Protein 4YRY (pdb70)

Sequence (1477 aa):
MGGTALNEIVKKVKIAEDVFDFWIHSPSVSKEARPGQFVVIRLHEKGERIPLTVADTKPEEGLFRMVVKVVGKTTHELSLKKEGDTILDVVGPLGNPSEIENYGNVLLVGGGVGIATLYPIAKALKEAGNNITTVLGARTKDYLIMVDEFKEISDVLLVTDDGSAGMKGVVTDAMDKLFRERKFDICWAVGPTIMMKFCTLKAREFGVPIWVSLNPIMVDGTGMCGACRVTVSGQIKFACVDGPEFRGEEVDWDELLKRLAQYREQEKISYERFLKMKNRKTPMKEQSPESRRRNFEEVALGYTLEEALEEAQRCLQCPTHPCVSGCPVEIDIPGFIRKLRDGKLEESYRILKSYNNLPAVCGRVCPQEVQCESRCVVGKMKDSEPVAIGRLERFVADWAAENLEEDVKPLAGSKKEKVAVVGSGPAGLTAAADLAKMGYHVDIFEAFHKPGGVLVYGIPEFRLPKRIVEREVSYIRKLGVNFHLNTVVGKTVKVKELLSEYDAVFIGTGAGTPKFMGIPGTNLNGVYSANEFLTRVNLMKAYLFPEYDTPIRVGKKVAVIGAGNTAMDAARSALRLGAEKVYIVYRRTEREMPARREEYHHALEEGIEFLWLTLPIRYIGDANGNVEAMECVRMELKEADGSGRPRPVPIEGSNFVLEVDMVIEAIGQGPNRVLLSEFPGLELNERGYIKADEDTGATSVKGVFAGGDIVTGAATVIKAMGAGKKAAQFIHSYLTGEWNPWQKMGGTALNEIVKKVKIAEDVFDFWIHSPSVSKEARPGQFVVIRLHEKGERIPLTVADTKPEEGLFRMVVKVVGKTTHELSLKKEGDTILDVVGPLGNPSEIENYGNVLLVGGGVGIATLYPIAKALKEAGNNITTVLGARTKDYLIMVDEFKEISDVLLVTDDGSAGMKGVVTDRERKFDICWAVGPTIMMKFCTFGVPIWVSLNPIMVDGTGMCGACRVTVSGQIKFACVDGPEFRGEEVDWDELLKRLAQYREQEKISYERFLKMKNRKTPMKEQSPESRRRNFEEVALGYTLEEALEEAQRCLQCPTHPCVSGCPVEIDIPGFIRKLRDGKLEESYRILKSYNNLPAVCGRVCPQEVQCESRCVVGKMKDSEPVAIGRLERFVADWAAENLEEDVKPLAGSKKEKVAVVGSGPAGLTAAADLAKMGYHVDIFEAFHKPGGVLVYGIPEFRLPKRIVEREVSYIRKLGVNFHLNTVVGKTVKVKELLSEYDAVFIGTGAGTPKFMGIPGTNLNGVYSANEFLTRVNLMKAYLFPEYDTPIRVGKKVAVIGAGNTAMDAARSALRLGAEKVYIVYRRTEREMPARREEYHHALEEGIEFLWLTLPIRYIGDANGNVEAMECVRMELKEADGSGRPRPVPIEGSNFVLEVDMVIEAIGQGPNRVLLSEFPGLELNERGYIKADEDTGATSVKGVFAGGDIVTGAATVIKAMGAGKKAAQFIHSYLTGEWNPWQK

Organism: Thermotoga maritima (strain ATCC 43589 / DSM 3109 / JCM 10099 / NBRC 100826 / MSB8) (NCBI:txid243274)

Solvent-accessible surface area: 62307 Å² total; per-residue (Å²): 138,14,28,80,32,131,13,6,0,52,106,54,45,113,44,9,69,47,12,27,8,0,33,0,26,3,48,53,10,1,107,28,11,117,34,3,14,9,0,2,1,9,10,20,46,15,2,20,15,26,45,28,35,9,0,24,33,95,44,130,95,2,27,0,39,1,20,2,26,25,121,17,19,10,16,48,9,0,4,103,31,54,63,8,3,32,3,70,8,9,1,0,2,0,0,80,47,10,97,55,108,106,96,32,64,0,1,0,0,0,9,27,42,10,0,6,13,0,24,12,0,0,77,8,1,91,142,26,53,1,94,4,32,0,1,0,5,15,158,38,65,81,109,25,64,13,24,63,123,15,0,108,151,20,18,113,28,71,26,0,3,78,43,43,62,43,83,128,19,84,9,27,67,3,1,50,141,30,106,235,152,30,23,165,74,13,0,4,0,6,11,82,4,82,21,0,47,80,0,13,115,12,71,167,17,142,52,5,30,1,46,0,11,7,65,9,36,17,7,4,1,26,13,27,2,2,3,4,2,1,19,13,80,60,126,63,81,33,0,2,44,62,0,8,12,18,67,0,92,64,9,52,20,98,12,2,51,80,8,59,34,11,13,169,96,67,92,102,7,14,131,86,28,102,151,151,148,178,51,115,58,21,110,21,103,74,32,60,53,107,41,4,83,137,53,12,111,26,1,15,84,8,15,56,79,106,35,0,56,69,0,0,129,29,24,97,46,31,129,112,65,30,14,15,67,11,12,56,34,101,7,46,5,12,0,1,2,81,39,0,111,65,55,97,18,143,79,0,32,127,38,0,11,74,85,0,3,4,4,8,4,1,4,13,13,12,23,9,67,111,19,13,11,39,103,10,54,5,22,136,100,153,74,16,53,27,4,0,8,3,47,0,15,8,9,1,2,9,103,10,22,94,124,76,121,77,81,114,99,90,86,11,67,73,63,149,34,84,1,0,0,8,12,1,9,15,6,0,2,0,0,0,0,12,0,0,80,36,0,2,71,5,12,0,16,10,29,11,9,27,11,0,11,66,3,9,37,14,16,0,48,3,14,0,7,22,74,3,4,40,66,23,16,10,35,0,114,49,11,25,0,72,37,65,63,25,15,18,12,8,49,14,21,46,3,138,45,0,50,87,105,34,67,2,4,1,1,7,46,23,19,24,34,14,109,38,57,47,31,64,12,4,48,25,5,0,1,1,2,4,9,6,0,10,2,6,0,10,11,4,38,3,58,69,55,49,80,22,2,9,10,35,38,103,14,112,83,1,0,0,3,12,1,18,54,49,0,1,5,0,0,0,0,2,9,13,59,61,10,108,87,2,32,0,1,7,77,83,41,65,196,44,13,86,9,14,87,38,12,14,80,7,0,74,81,1,45,4,66,27,49,61,57,1,41,5,59,97,4,68,28,51,108,134,8,38,0,59,8,0,42,0,14,112,9,63,120,145,59,82,99,48,78,49,198,35,96,17,42,76,62,173,77,30,75,60,81,26,101,0,33,3,0,0,4,12,69,35,58,2,8,59,186,75,15,17,86,68,7,89,59,25,98,103,33,154,204,15,34,3,108,24,68,154,76,15,6,10,10,52,22,140,3,4,0,4,3,6,40,0,33,92,5,103,55,28,21,4,84,10,0,5,29,0,46,102,1,0,88,65,0,44,26,32,26,60,64,138,65,64,56,32,168,248,187,88,43,66,24,122,20,43,0,46,99,38,85,113,97,13,103,28,6,20,7,1,36,0,16,6,69,46,2,1,140,49,21,132,26,3,3,12,0,2,2,10,9,66,104,105,3,18,21,25,46,31,40,6,7,15,36,96,69,144,74,8,8,0,13,0,23,2,36,33,123,13,8,8,16,41,33,1,16,126,38,133,80,41,60,49,0,84,12,11,4,0,0,2,3,52,45,10,54,39,39,30,34,15,69,3,36,0,38,8,3,17,67,12,37,22,12,6,35,14,2,2,83,14,1,92,151,30,54,0,100,4,62,2,30,11,14,10,109,62,121,76,83,9,65,16,37,14,117,87,6,88,153,24,15,112,27,88,68,24,8,98,59,44,35,30,99,162,66,127,125,103,168,202,62,115,76,46,63,22,5,5,9,17,10,21,5,121,68,2,84,120,44,64,153,65,28,46,6,12,1,20,6,64,12,48,21,10,5,2,22,8,57,6,1,2,3,0,3,32,12,18,58,124,53,65,21,0,4,56,46,1,8,13,9,34,0,31,2,0,40,7,68,80,6,43,69,9,46,62,10,12,155,39,24,87,100,31,9,157,100,38,112,170,204,167,204,72,138,40,1,97,27,124,77,36,58,39,124,40,0,105,171,17,5,88,22,2,23,103,10,13,62,91,119,39,0,30,87,0,2,95,23,20,119,58,34,131,111,69,30,14,12,70,16,15,57,23,108,6,43,4,10,1,1,2,115,47,0,126,85,55,91,13,72,79,0,35,152,35,0,46,79,80,0,3,7,4,11,7,2,4,22,15,14,27,12,66,103,18,11,16,34,107,8,64,15,20,133,102,183,105,24,66,26,5,0,5,2,68,0,14,16,24,0,4,15,76,8,41,137,72,53,154,115,121,49,132,86,76,23,30,100,117,174,25,80,0,0,0,12,9,1,12,13,4,0,3,0,0,1,0,20,0,0,82,63,5,8,62,2,10,1,12,15,37,21,27,49,13,1,7,68,3,3,62,10,16,0,33,3,17,0,0,20,120,7,7,103,86,20,11,48,59,0,110,108,1,27,9,77,32,78,46,31,17,19,15,3,49,5,33,63,2,120,83,9,64,102,89,28,75,1,6,0,4,7,44,20,15,14,54,18,108,33,60,50,29,75,24,4,20,27,6,0,0,0,1,2,50,1,0,8,8,6,0,9,12,4,56,2,54,70,39,61,97,28,4,6,5,15,28,97,1,127,59,0,0,0,3,9,1,21,64,55,0,1,4,0,0,0,0,2,18,14,39,63,7,122,81,1,20,0,1,25,101,29,27,60,182,62,3,85,0,8,62,60,16,25,90,10,0,90,94,0,35,7,57,34,45,72,59,5,52,0,56,115,6,60,27,64,89,104,5,54,4,76,13,0,43,0,8,127,8,85,121,130,146,66,137,62,115,44,158,59,172,21,60,74,74,175,76,17,88,65,85,20,106,0,34,2,0,0,5,14,38,44,64,10,4,42,128,103,26,3,73,38,17,89,42,19,36,40,41,155,173,1,13,2,101,15,69,157,95,17,9,10,10,44,27,146,4,6,0,1,4,4,32,0,28,88,3,70,48,32,21,4,105,9,0,4,31,0,47,89,0,1,102,59,0,47,12,56,26,75,66,122,70,57,64,46,142,251

Nearest PDB structures (foldseek):
  4ylf-assembly1_B  TM=9.877E-01  e=1.114E-85  Thermotoga maritima MSB8
  5jca-assembly1_L  TM=9.513E-01  e=8.765E-64  Pyrococcus furiosus
  6s6s-assembly1_F  TM=9.327E-01  e=2.579E-44  Azospirillum brasilense
  8oh5-assembly1_C  TM=8.978E-01  e=7.846E-40  Sporomusa ovata DSM 2662
  7mfm-assembly1_I  TM=8.962E-01  e=1.545E-36  Bacillus subtilis

B-factor: mean 54.39, std 22.63, range [3.77, 216.32]

Structure (mmCIF, N/CA/C/O backbone):
data_4YRY
#
_entry.id   4YRY
#
_cell.length_a   81.400
_cell.length_b   81.400
_cell.length_c   307.430
_cell.angle_alpha   90.00
_cell.angle_beta   90.00
_cell.angle_gamma   90.00
#
_symmetry.space_group_name_H-M   'P 43'
#
loop_
_entity.id
_entity.type
_entity.pdbx_description
1 polymer 'Dihydroorotate dehydrogenase B (NAD(+)), electron transfer subunit homolog'
2 polymer 'Dihydropyrimidine dehydrogenase subunit A'
3 non-polymer 'FE2/S2 (INORGANIC) CLUSTER'
4 non-polymer 'FLAVIN-ADENINE DINUCLEOTIDE'
5 non-polymer NICOTINAMIDE-ADENINE-DINUCLEOTIDE
6 non-polymer 'IRON/SULFUR CLUSTER'
7 non-polymer 'PHOSPHATE ION'
8 water water
#
loop_
_atom_site.group_PDB
_atom_site.id
_atom_site.type_symbol
_atom_site.label_atom_id
_atom_site.label_alt_id
_atom_site.label_comp_id
_atom_site.label_asym_id
_atom_site.label_entity_id
_atom_site.label_seq_id
_atom_site.pdbx_PDB_ins_code
_atom_site.Cartn_x
_atom_site.Cartn_y
_atom_site.Cartn_z
_atom_site.occupancy
_atom_site.B_iso_or_equiv
_atom_site.auth_seq_id
_atom_site.auth_comp_id
_atom_site.auth_asym_id
_atom_site.auth_atom_id
_atom_site.pdbx_PDB_model_num
ATOM 1 N N . MET A 1 1 ? -40.368 43.786 45.708 1.00 56.49 1 MET A N 1
ATOM 2 C CA . MET A 1 1 ? -39.352 42.754 45.531 1.00 55.32 1 MET A CA 1
ATOM 3 C C . MET A 1 1 ? -38.307 42.833 46.640 1.00 50.50 1 MET A C 1
ATOM 4 O O . MET A 1 1 ? -38.610 42.560 47.801 1.00 52.10 1 MET A O 1
ATOM 9 N N . GLY A 1 2 ? -37.081 43.207 46.289 1.00 49.73 2 GLY A N 1
ATOM 10 C CA . GLY A 1 2 ? -36.034 43.345 47.284 1.00 47.52 2 GLY A CA 1
ATOM 11 C C . GLY A 1 2 ? -35.370 42.059 47.739 1.00 46.37 2 GLY A C 1
ATOM 12 O O . GLY A 1 2 ? -35.074 41.912 48.924 1.00 43.51 2 GLY A O 1
ATOM 13 N N . GLY A 1 3 ? -35.130 41.123 46.825 1.00 46.07 3 GLY A N 1
ATOM 14 C CA . GLY A 1 3 ? -34.556 39.854 47.233 1.00 47.32 3 GLY A CA 1
ATOM 15 C C . GLY A 1 3 ? -33.748 39.067 46.219 1.00 54.69 3 GLY A C 1
ATOM 16 O O . GLY A 1 3 ? -33.407 39.558 45.145 1.00 60.04 3 GLY A O 1
ATOM 17 N N . THR A 1 4 ? -33.465 37.820 46.585 1.00 58.12 4 THR A N 1
ATOM 18 C CA . THR A 1 4 ? -32.611 36.905 45.826 1.00 40.14 4 THR A CA 1
ATOM 19 C C . THR A 1 4 ? -33.182 36.449 44.485 1.00 40.10 4 THR A C 1
ATOM 20 O O . THR A 1 4 ? -34.346 36.057 44.392 1.00 49.73 4 THR A O 1
ATOM 24 N N . ALA A 1 5 ? -32.349 36.506 43.449 1.00 39.54 5 ALA A N 1
ATOM 25 C CA . ALA A 1 5 ? -32.770 36.161 42.096 1.00 39.67 5 ALA A CA 1
ATOM 26 C C . ALA A 1 5 ? -31.997 34.948 41.579 1.00 40.14 5 ALA A C 1
ATOM 27 O O . ALA A 1 5 ? -30.986 34.552 42.159 1.00 38.41 5 ALA A O 1
ATOM 29 N N . LEU A 1 6 ? -32.503 34.351 40.501 1.00 41.06 6 LEU A N 1
ATOM 30 C CA . LEU A 1 6 ? -31.874 33.196 39.857 1.00 38.30 6 LEU A CA 1
ATOM 31 C C . LEU A 1 6 ? -30.390 33.376 39.546 1.00 37.71 6 LEU A C 1
ATOM 32 O O . LEU A 1 6 ? -29.987 34.346 38.905 1.00 37.73 6 LEU A O 1
ATOM 37 N N . ASN A 1 7 ? -29.600 32.411 40.013 1.00 39.50 7 ASN A N 1
ATOM 38 C CA . ASN A 1 7 ? -28.150 32.356 39.824 1.00 36.80 7 ASN A CA 1
ATOM 39 C C . ASN A 1 7 ? -27.392 33.561 40.378 1.00 40.90 7 ASN A C 1
ATOM 40 O O . ASN A 1 7 ? -26.299 33.887 39.911 1.00 39.03 7 ASN A O 1
ATOM 45 N N . GLU A 1 8 ? -27.976 34.217 41.374 1.00 37.18 8 GLU A N 1
ATOM 46 C CA . GLU A 1 8 ? -27.334 35.349 42.027 1.00 37.23 8 GLU A CA 1
ATOM 47 C C . GLU A 1 8 ? -26.057 34.927 42.746 1.00 39.80 8 GLU A C 1
ATOM 48 O O . GLU A 1 8 ? -26.003 33.855 43.349 1.00 36.83 8 GLU A O 1
ATOM 54 N N . ILE A 1 9 ? -25.029 35.764 42.684 1.00 36.75 9 ILE A N 1
ATOM 55 C CA . ILE A 1 9 ? -23.841 35.514 43.478 1.00 44.89 9 ILE A CA 1
ATOM 56 C C . ILE A 1 9 ? -24.121 36.087 44.860 1.00 48.39 9 ILE A C 1
ATOM 57 O O . ILE A 1 9 ? -24.103 37.303 45.055 1.00 47.51 9 ILE A O 1
ATOM 62 N N . VAL A 1 10 ? -24.393 35.202 45.814 1.00 50.54 10 VAL A N 1
ATOM 63 C CA . VAL A 1 10 ? -24.827 35.617 47.142 1.00 52.64 10 VAL A CA 1
ATOM 64 C C . VAL A 1 10 ? -23.646 36.040 48.003 1.00 51.02 10 VAL A C 1
ATOM 65 O O . VAL A 1 10 ? -23.665 37.102 48.626 1.00 48.45 10 VAL A O 1
ATOM 69 N N . LYS A 1 11 ? -22.618 35.201 48.030 1.00 48.85 11 LYS A N 1
ATOM 70 C CA . LYS A 1 11 ? -21.425 35.475 48.816 1.00 47.08 11 LYS A CA 1
ATOM 71 C C . LYS A 1 11 ? -20.174 35.176 48.001 1.00 36.96 11 LYS A C 1
ATOM 72 O O . LYS A 1 11 ? -20.020 34.077 47.470 1.00 36.79 11 LYS A O 1
ATOM 78 N N . LYS A 1 12 ? -19.291 36.162 47.887 1.00 42.12 12 LYS A N 1
ATOM 79 C CA . LYS A 1 12 ? -18.001 35.952 47.242 1.00 40.39 12 LYS A CA 1
ATOM 80 C C . LYS A 1 12 ? -16.881 36.222 48.239 1.00 41.95 12 LYS A C 1
ATOM 81 O O . LYS A 1 12 ? -16.900 37.221 48.957 1.00 44.55 12 LYS A O 1
ATOM 87 N N . VAL A 1 13 ? -15.909 35.320 48.280 1.00 42.84 13 VAL A N 1
ATOM 88 C CA . VAL A 1 13 ? -14.821 35.411 49.243 1.00 37.34 13 VAL A CA 1
ATOM 89 C C . VAL A 1 13 ? -13.487 35.019 48.614 1.00 46.77 13 VAL A C 1
ATOM 90 O O . VAL A 1 13 ? -13.362 33.959 48.001 1.00 51.56 13 VAL A O 1
ATOM 94 N N . LYS A 1 14 ? -12.495 35.891 48.761 1.00 47.09 14 LYS A N 1
ATOM 95 C CA . LYS A 1 14 ? -11.192 35.695 48.143 1.00 46.17 14 LYS A CA 1
ATOM 96 C C . LYS A 1 14 ? -10.287 35.030 49.171 1.00 43.25 14 LYS A C 1
ATOM 97 O O . LYS A 1 14 ? -9.849 35.661 50.131 1.00 49.05 14 LYS A O 1
ATOM 103 N N . ILE A 1 15 ? -10.006 33.748 48.961 1.00 40.51 15 ILE A N 1
ATOM 104 C CA . ILE A 1 15 ? -9.313 32.953 49.967 1.00 44.25 15 ILE A CA 1
ATOM 105 C C . ILE A 1 15 ? -7.839 32.757 49.646 1.00 56.73 15 ILE A C 1
ATOM 106 O O . ILE A 1 15 ? -7.095 32.168 50.431 1.00 60.34 15 ILE A O 1
ATOM 111 N N . ALA A 1 16 ? -7.429 33.248 48.483 1.00 58.58 16 ALA A N 1
ATOM 112 C CA . ALA A 1 16 ? -6.041 33.182 48.050 1.00 60.79 16 ALA A CA 1
ATOM 113 C C . ALA A 1 16 ? -5.812 34.220 46.963 1.00 72.08 16 ALA A C 1
ATOM 114 O O . ALA A 1 16 ? -6.738 34.939 46.585 1.00 74.79 16 ALA A O 1
ATOM 116 N N . GLU A 1 17 ? -4.580 34.304 46.473 1.00 80.29 17 GLU A N 1
ATOM 117 C CA . GLU A 1 17 ? -4.208 35.306 45.482 1.00 83.35 17 GLU A CA 1
ATOM 118 C C . GLU A 1 17 ? -5.098 35.157 44.250 1.00 78.78 17 GLU A C 1
ATOM 119 O O . GLU A 1 17 ? -5.907 36.031 43.944 1.00 76.40 17 GLU A O 1
ATOM 125 N N . ASP A 1 18 ? -4.933 34.049 43.541 1.00 65.85 18 ASP A N 1
ATOM 126 C CA . ASP A 1 18 ? -5.717 33.775 42.345 1.00 54.86 18 ASP A CA 1
ATOM 127 C C . ASP A 1 18 ? -6.830 32.739 42.563 1.00 50.26 18 ASP A C 1
ATOM 128 O O . ASP A 1 18 ? -7.333 32.154 41.606 1.00 49.42 18 ASP A O 1
ATOM 133 N N . VAL A 1 19 ? -7.196 32.497 43.820 1.00 50.34 19 VAL A N 1
ATOM 134 C CA . VAL A 1 19 ? -8.282 31.567 44.141 1.00 47.89 19 VAL A CA 1
ATOM 135 C C . VAL A 1 19 ? -9.500 32.266 44.759 1.00 48.77 19 VAL A C 1
ATOM 136 O O . VAL A 1 19 ? -9.372 33.010 45.733 1.00 44.36 19 VAL A O 1
ATOM 140 N N . PHE A 1 20 ? -10.678 32.023 44.186 1.00 53.68 20 PHE A N 1
ATOM 141 C CA . PHE A 1 20 ? -11.923 32.616 44.678 1.00 52.32 20 PHE A CA 1
ATOM 142 C C . PHE A 1 20 ? -13.011 31.581 44.994 1.00 50.43 20 PHE A C 1
ATOM 143 O O . PHE A 1 20 ? -13.186 30.604 44.264 1.00 53.59 20 PHE A O 1
ATOM 151 N N . ASP A 1 21 ? -13.731 31.808 46.091 1.00 47.50 21 ASP A N 1
ATOM 152 C CA . ASP A 1 21 ? -14.791 30.911 46.553 1.00 44.22 21 ASP A CA 1
ATOM 153 C C . ASP A 1 21 ? -16.170 31.566 46.431 1.00 48.16 21 ASP A C 1
ATOM 154 O O . ASP A 1 21 ? -16.389 32.662 46.945 1.00 49.56 21 ASP A O 1
ATOM 159 N N . PHE A 1 22 ? -17.091 30.888 45.747 1.00 46.12 22 PHE A N 1
ATOM 160 C CA . PHE A 1 22 ? -18.426 31.430 45.490 1.00 45.63 22 PHE A CA 1
ATOM 161 C C . PHE A 1 22 ? -19.558 30.646 46.163 1.00 44.54 22 PHE A C 1
ATOM 162 O O . PHE A 1 22 ? -19.535 29.417 46.214 1.00 44.30 22 PHE A O 1
ATOM 170 N N . TRP A 1 23 ? -20.549 31.376 46.667 1.00 36.64 23 TRP A N 1
ATOM 171 C CA . TRP A 1 23 ? -21.825 30.805 47.096 1.00 36.88 23 TRP A CA 1
ATOM 172 C C . TRP A 1 23 ? -22.940 31.376 46.224 1.00 54.11 23 TRP A C 1
ATOM 173 O O . TRP A 1 23 ? -23.205 32.577 46.252 1.00 36.80 23 TRP A O 1
ATOM 184 N N . ILE A 1 24 ? -23.583 30.514 45.443 1.00 53.31 24 ILE A N 1
ATOM 185 C CA . ILE A 1 24 ? -24.498 30.961 44.397 1.00 54.59 24 ILE A CA 1
ATOM 186 C C . ILE A 1 24 ? -25.929 30.475 44.623 1.00 47.93 24 ILE A C 1
ATOM 187 O O . ILE A 1 24 ? -26.153 29.324 44.994 1.00 52.31 24 ILE A O 1
ATOM 192 N N . HIS A 1 25 ? -26.894 31.363 44.397 1.00 44.28 25 HIS A N 1
ATOM 193 C CA . HIS A 1 25 ? -28.298 31.059 44.644 1.00 46.60 25 HIS A CA 1
ATOM 194 C C . HIS A 1 25 ? -28.937 30.297 43.488 1.00 55.34 25 HIS A C 1
ATOM 195 O O . HIS A 1 25 ? -29.278 30.876 42.457 1.00 57.52 25 HIS A O 1
ATOM 202 N N . SER A 1 26 ? -29.107 28.992 43.677 1.00 58.76 26 SER A N 1
ATOM 203 C CA . SER A 1 26 ? -29.777 28.149 42.696 1.00 60.57 26 SER A CA 1
ATOM 204 C C . SER A 1 26 ? -30.494 26.999 43.396 1.00 64.70 26 SER A C 1
ATOM 205 O O . SER A 1 26 ? -29.907 25.936 43.601 1.00 69.51 26 SER A O 1
ATOM 208 N N . PRO A 1 27 ? -31.767 27.216 43.772 1.00 52.96 27 PRO A N 1
ATOM 209 C CA . PRO A 1 27 ? -32.574 26.263 44.546 1.00 52.34 27 PRO A CA 1
ATOM 210 C C . PRO A 1 27 ? -32.624 24.863 43.939 1.00 59.48 27 PRO A C 1
ATOM 211 O O . PRO A 1 27 ? -32.372 23.882 44.638 1.00 61.90 27 PRO A O 1
ATOM 215 N N . SER A 1 28 ? -32.943 24.782 42.651 1.00 60.61 28 SER A N 1
ATOM 216 C CA . SER A 1 28 ? -33.020 23.503 41.950 1.00 61.47 28 SER A CA 1
ATOM 217 C C . SER A 1 28 ? -31.695 22.748 41.985 1.00 60.81 28 SER A C 1
ATOM 218 O O . SER A 1 28 ? -31.631 21.617 42.463 1.00 57.04 28 SER A O 1
ATOM 221 N N . VAL A 1 29 ? -30.643 23.388 41.483 1.00 58.49 29 VAL A N 1
ATOM 222 C CA . VAL A 1 29 ? -29.318 22.779 41.411 1.00 45.77 29 VAL A CA 1
ATOM 223 C C . VAL A 1 29 ? -28.809 22.364 42.790 1.00 46.66 29 VAL A C 1
ATOM 224 O O . VAL A 1 29 ? -28.159 21.331 42.932 1.00 52.17 29 VAL A O 1
ATOM 228 N N . SER A 1 30 ? -29.127 23.157 43.808 1.00 44.72 30 SER A N 1
ATOM 229 C CA . SER A 1 30 ? -28.662 22.885 45.165 1.00 43.37 30 SER A CA 1
ATOM 230 C C . SER A 1 30 ? -29.416 21.707 45.770 1.00 50.11 30 SER A C 1
ATOM 231 O O . SER A 1 30 ? -28.861 20.936 46.553 1.00 55.73 30 SER A O 1
ATOM 234 N N . LYS A 1 31 ? -30.683 21.574 45.395 1.00 51.15 31 LYS A N 1
ATOM 235 C CA . LYS A 1 31 ? -31.541 20.520 45.924 1.00 47.71 31 LYS A CA 1
ATOM 236 C C . LYS A 1 31 ? -31.236 19.180 45.267 1.00 41.61 31 LYS A C 1
ATOM 237 O O . LYS A 1 31 ? -31.279 18.137 45.920 1.00 41.60 31 LYS A O 1
ATOM 243 N N . GLU A 1 32 ? -30.928 19.209 43.975 1.00 45.83 32 GLU A N 1
ATOM 244 C CA . GLU A 1 32 ? -30.782 17.984 43.199 1.00 49.15 32 GLU A CA 1
ATOM 245 C C . GLU A 1 32 ? -29.331 17.521 43.151 1.00 49.37 32 GLU A C 1
ATOM 246 O O . GLU A 1 32 ? -29.008 16.562 42.450 1.00 55.28 32 GLU A O 1
ATOM 252 N N . ALA A 1 33 ? -28.460 18.183 43.909 1.00 47.66 33 ALA A N 1
ATOM 253 C CA . ALA A 1 33 ? -27.029 17.900 43.817 1.00 47.29 33 ALA A CA 1
ATOM 254 C C . ALA A 1 33 ? -26.588 16.745 44.712 1.00 53.80 33 ALA A C 1
ATOM 255 O O . ALA A 1 33 ? -26.890 16.706 45.906 1.00 58.06 33 ALA A O 1
ATOM 257 N N . ARG A 1 34 ? -25.857 15.814 44.106 1.00 53.39 34 ARG A N 1
ATOM 258 C CA . ARG A 1 34 ? -25.257 14.687 44.807 1.00 47.29 34 ARG A CA 1
ATOM 259 C C . ARG A 1 34 ? -23.745 14.870 44.843 1.00 47.80 34 ARG A C 1
ATOM 260 O O . ARG A 1 34 ? -23.182 15.496 43.945 1.00 51.17 34 ARG A O 1
ATOM 268 N N . PRO A 1 35 ? -23.081 14.338 45.882 1.00 47.13 35 PRO A N 1
ATOM 269 C CA . PRO A 1 35 ? -21.621 14.453 45.979 1.00 39.29 35 PRO A CA 1
ATOM 270 C C . PRO A 1 35 ? -20.914 13.882 44.753 1.00 43.95 35 PRO A C 1
ATOM 271 O O . PRO A 1 35 ? -21.281 12.808 44.285 1.00 49.61 35 PRO A O 1
ATOM 275 N N . GLY A 1 36 ? -19.924 14.601 44.235 1.00 44.81 36 GLY A N 1
ATOM 276 C CA . GLY A 1 36 ? -19.191 14.143 43.070 1.00 38.18 36 GLY A CA 1
ATOM 277 C C . GLY A 1 36 ? -19.623 14.813 41.780 1.00 41.46 36 GLY A C 1
ATOM 278 O O . GLY A 1 36 ? -18.931 14.730 40.767 1.00 37.44 36 GLY A O 1
ATOM 279 N N . GLN A 1 37 ? -20.777 15.473 41.815 1.00 46.40 37 GLN A N 1
ATOM 280 C CA . GLN A 1 37 ? -21.332 16.118 40.629 1.00 36.56 37 GLN A CA 1
ATOM 281 C C . GLN A 1 37 ? -20.808 17.540 40.438 1.00 46.43 37 GLN A C 1
ATOM 282 O O . GLN A 1 37 ? -20.153 18.095 41.321 1.00 46.67 37 GLN A O 1
ATOM 288 N N . PHE A 1 38 ? -21.101 18.123 39.279 1.00 44.44 38 PHE A N 1
ATOM 289 C CA . PHE A 1 38 ? -20.615 19.459 38.941 1.00 35.55 38 PHE A CA 1
ATOM 290 C C . PHE A 1 38 ? -21.655 20.255 38.157 1.00 42.02 38 PHE A C 1
ATOM 291 O O . PHE A 1 38 ? -22.725 19.744 37.825 1.00 45.63 38 PHE A O 1
ATOM 299 N N . VAL A 1 39 ? -21.327 21.508 37.854 1.00 35.11 39 VAL A N 1
ATOM 300 C CA . VAL A 1 39 ? -22.171 22.339 37.005 1.00 34.95 39 VAL A CA 1
ATOM 301 C C . VAL A 1 39 ? -21.373 22.930 35.849 1.00 34.80 39 VAL A C 1
ATOM 302 O O . VAL A 1 39 ? -20.152 23.054 35.922 1.00 44.08 39 VAL A O 1
ATOM 306 N N . VAL A 1 40 ? -22.075 23.281 34.777 1.00 34.73 40 VAL A N 1
ATOM 307 C CA . VAL A 1 40 ? -21.475 24.011 33.670 1.00 34.70 40 VAL A CA 1
ATOM 308 C C . VAL A 1 40 ? -22.089 25.407 33.612 1.00 36.25 40 VAL A C 1
ATOM 309 O O . VAL A 1 40 ? -23.312 25.558 33.619 1.00 34.88 40 VAL A O 1
ATOM 313 N N . ILE A 1 41 ? -21.238 26.426 33.566 1.00 38.49 41 ILE A N 1
ATOM 314 C CA . ILE A 1 41 ? -21.713 27.804 33.614 1.00 35.01 41 ILE A CA 1
ATOM 315 C C . ILE A 1 41 ? -21.345 28.623 32.381 1.00 35.20 41 ILE A C 1
ATOM 316 O O . ILE A 1 41 ? -20.430 28.276 31.637 1.00 35.22 41 ILE A O 1
ATOM 321 N N . ARG A 1 42 ? -22.089 29.705 32.171 1.00 38.56 42 ARG A N 1
ATOM 322 C CA . ARG A 1 42 ? -21.752 30.713 31.171 1.00 41.08 42 ARG A CA 1
ATOM 323 C C . ARG A 1 42 ? -22.042 32.091 31.765 1.00 40.25 42 ARG A C 1
ATOM 324 O O . ARG A 1 42 ? -23.123 32.325 32.306 1.00 39.05 42 ARG A O 1
ATOM 332 N N . LEU A 1 43 ? -21.071 32.994 31.670 1.00 42.99 43 LEU A N 1
ATOM 333 C CA . LEU A 1 43 ? -21.151 34.292 32.339 1.00 45.50 43 LEU A CA 1
ATOM 334 C C . LEU A 1 43 ? -21.967 35.322 31.566 1.00 47.76 43 LEU A C 1
ATOM 335 O O . LEU A 1 43 ? -22.860 35.958 32.124 1.00 42.41 43 LEU A O 1
ATOM 340 N N . HIS A 1 44 ? -21.647 35.494 30.287 1.00 51.06 44 HIS A N 1
ATOM 341 C CA . HIS A 1 44 ? -22.308 36.495 29.456 1.00 49.00 44 HIS A CA 1
ATOM 342 C C . HIS A 1 44 ? -22.773 35.886 28.136 1.00 47.08 44 HIS A C 1
ATOM 343 O O . HIS A 1 44 ? -22.557 34.701 27.884 1.00 45.17 44 HIS A O 1
ATOM 350 N N . GLU A 1 45 ? -23.414 36.695 27.298 1.00 47.01 45 GLU A N 1
ATOM 351 C CA . GLU A 1 45 ? -24.030 36.190 26.073 1.00 51.12 45 GLU A CA 1
ATOM 352 C C . GLU A 1 45 ? -22.994 35.723 25.055 1.00 51.37 45 GLU A C 1
ATOM 353 O O . GLU A 1 45 ? -23.241 34.789 24.292 1.00 50.82 45 GLU A O 1
ATOM 359 N N . LYS A 1 46 ? -21.840 36.380 25.042 1.00 53.54 46 LYS A N 1
ATOM 360 C CA . LYS A 1 46 ? -20.721 35.958 24.207 1.00 39.47 46 LYS A CA 1
ATOM 361 C C . LYS A 1 46 ? -19.916 34.879 24.909 1.00 48.69 46 LYS A C 1
ATOM 362 O O . LYS A 1 46 ? -18.974 34.323 24.343 1.00 38.77 46 LYS A O 1
ATOM 368 N N . GLY A 1 47 ? -20.294 34.591 26.150 1.00 48.43 47 GLY A N 1
ATOM 369 C CA . GLY A 1 47 ? -19.504 33.734 27.009 1.00 49.09 47 GLY A CA 1
ATOM 370 C C . GLY A 1 47 ? -19.418 32.290 26.564 1.00 56.71 47 GLY A C 1
ATOM 371 O O . GLY A 1 47 ? -20.096 31.858 25.630 1.00 59.94 47 GLY A O 1
ATOM 372 N N . GLU A 1 48 ? -18.562 31.547 27.254 1.00 66.21 48 GLU A N 1
ATOM 373 C CA . GLU A 1 48 ? -18.329 30.141 26.970 1.00 67.92 48 GLU A CA 1
ATOM 374 C C . GLU A 1 48 ? -18.768 29.255 28.121 1.00 67.34 48 GLU A C 1
ATOM 375 O O . GLU A 1 48 ? -18.895 29.710 29.258 1.00 70.81 48 GLU A O 1
ATOM 381 N N . ARG A 1 49 ? -18.997 27.985 27.816 1.00 57.46 49 ARG A N 1
ATOM 382 C CA . ARG A 1 49 ? -19.391 27.020 28.827 1.00 53.89 49 ARG A CA 1
ATOM 383 C C . ARG A 1 49 ? -18.162 26.420 29.502 1.00 46.66 49 ARG A C 1
ATOM 384 O O . ARG A 1 49 ? -17.295 25.858 28.834 1.00 46.81 49 ARG A O 1
ATOM 392 N N . ILE A 1 50 ? -18.084 26.538 30.824 1.00 43.37 50 ILE A N 1
ATOM 393 C CA . ILE A 1 50 ? -16.986 25.929 31.570 1.00 43.59 50 ILE A CA 1
ATOM 394 C C . ILE A 1 50 ? -17.517 25.136 32.763 1.00 43.38 50 ILE A C 1
ATOM 395 O O . ILE A 1 50 ? -18.470 25.555 33.424 1.00 45.59 50 ILE A O 1
ATOM 400 N N . PRO A 1 51 ? -16.907 23.973 33.032 1.00 38.83 51 PRO A N 1
ATOM 401 C CA . PRO A 1 51 ? -17.347 23.131 34.146 1.00 39.68 51 PRO A CA 1
ATOM 402 C C . PRO A 1 51 ? -16.687 23.505 35.470 1.00 39.17 51 PRO A C 1
ATOM 403 O O . PRO A 1 51 ? -15.486 23.769 35.504 1.00 37.71 51 PRO A O 1
ATOM 407 N N . LEU A 1 52 ? -17.474 23.522 36.541 1.00 35.09 52 LEU A N 1
ATOM 408 C CA . LEU A 1 52 ? -16.970 23.792 37.884 1.00 35.29 52 LEU A CA 1
ATOM 409 C C . LEU A 1 52 ? -17.742 22.943 38.885 1.00 35.41 52 LEU A C 1
ATOM 410 O O . LEU A 1 52 ? -18.943 22.734 38.730 1.00 39.59 52 LEU A O 1
ATOM 415 N N . THR A 1 53 ? -17.052 22.454 39.909 1.00 40.05 53 THR A N 1
ATOM 416 C CA . THR A 1 53 ? -17.654 21.504 40.839 1.00 42.42 53 THR A CA 1
ATOM 417 C C . THR A 1 53 ? -18.544 22.168 41.887 1.00 44.21 53 THR A C 1
ATOM 418 O O . THR A 1 53 ? -18.297 23.298 42.307 1.00 49.58 53 THR A O 1
ATOM 422 N N . VAL A 1 54 ? -19.592 21.455 42.290 1.00 48.31 54 VAL A N 1
ATOM 423 C CA . VAL A 1 54 ? -20.381 21.824 43.455 1.00 44.59 54 VAL A CA 1
ATOM 424 C C . VAL A 1 54 ? -19.619 21.410 44.709 1.00 41.41 54 VAL A C 1
ATOM 425 O O . VAL A 1 54 ? -19.325 20.231 44.895 1.00 42.84 54 VAL A O 1
ATOM 429 N N . ALA A 1 55 ? -19.291 22.376 45.561 1.00 41.56 55 ALA A N 1
ATOM 430 C CA . ALA A 1 55 ? -18.464 22.098 46.731 1.00 51.79 55 ALA A CA 1
ATOM 431 C C . ALA A 1 55 ? -19.312 21.813 47.967 1.00 74.87 55 ALA A C 1
ATOM 432 O O . ALA A 1 55 ? -18.828 21.221 48.932 1.00 72.07 55 ALA A O 1
ATOM 434 N N . ASP A 1 56 ? -20.580 22.214 47.914 1.00 96.44 56 ASP A N 1
ATOM 435 C CA . ASP A 1 56 ? -21.522 22.047 49.020 1.00 101.47 56 ASP A CA 1
ATOM 436 C C . ASP A 1 56 ? -22.879 22.602 48.609 1.00 97.24 56 ASP A C 1
ATOM 437 O O . ASP A 1 56 ? -22.965 23.393 47.672 1.00 100.05 56 ASP A O 1
ATOM 442 N N . THR A 1 57 ? -23.935 22.192 49.307 1.00 83.27 57 THR A N 1
ATOM 443 C CA . THR A 1 57 ? -25.279 22.695 49.028 1.00 67.74 57 THR A CA 1
ATOM 444 C C . THR A 1 57 ? -26.096 22.928 50.296 1.00 66.03 57 THR A C 1
ATOM 445 O O . THR A 1 57 ? -25.979 22.184 51.269 1.00 68.69 57 THR A O 1
ATOM 449 N N . LYS A 1 58 ? -26.918 23.973 50.275 1.00 62.62 58 LYS A N 1
ATOM 450 C CA . LYS A 1 58 ? -27.917 24.197 51.313 1.00 63.55 58 LYS A CA 1
ATOM 451 C C . LYS A 1 58 ? -29.289 24.334 50.668 1.00 65.66 58 LYS A C 1
ATOM 452 O O . LYS A 1 58 ? -29.746 25.446 50.402 1.00 65.40 58 LYS A O 1
ATOM 458 N N . PRO A 1 59 ? -29.946 23.192 50.416 1.00 69.38 59 PRO A N 1
ATOM 459 C CA . PRO A 1 59 ? -31.220 23.102 49.692 1.00 71.59 59 PRO A CA 1
ATOM 460 C C . PRO A 1 59 ? -32.328 23.931 50.333 1.00 76.24 59 PRO A C 1
ATOM 461 O O . PRO A 1 59 ? -33.163 24.489 49.620 1.00 80.93 59 PRO A O 1
ATOM 465 N N . GLU A 1 60 ? -32.330 24.006 51.660 1.00 72.24 60 GLU A N 1
ATOM 466 C CA . GLU A 1 60 ? -33.363 24.734 52.386 1.00 69.11 60 GLU A CA 1
ATOM 467 C C . GLU A 1 60 ? -33.306 26.220 52.050 1.00 63.14 60 GLU A C 1
ATOM 468 O O . GLU A 1 60 ? -34.330 26.901 52.024 1.00 61.30 60 GLU A O 1
ATOM 474 N N . GLU A 1 61 ? -32.098 26.715 51.797 1.00 62.68 61 GLU A N 1
ATOM 475 C CA . GLU A 1 61 ? -31.911 28.098 51.377 1.00 58.25 61 GLU A CA 1
ATOM 476 C C . GLU A 1 61 ? -31.557 28.181 49.892 1.00 53.53 61 GLU A C 1
ATOM 477 O O . GLU A 1 61 ? -31.449 29.270 49.330 1.00 52.44 61 GLU A O 1
ATOM 483 N N . GLY A 1 62 ? -31.388 27.021 49.265 1.00 53.06 62 GLY A N 1
ATOM 484 C CA . GLY A 1 62 ? -31.162 26.939 47.834 1.00 49.20 62 GLY A CA 1
ATOM 485 C C . GLY A 1 62 ? -29.845 27.518 47.350 1.00 45.31 62 GLY A C 1
ATOM 486 O O . GLY A 1 62 ? -29.793 28.166 46.305 1.00 38.41 62 GLY A O 1
ATOM 487 N N . LEU A 1 63 ? -28.773 27.267 48.092 1.00 43.08 63 LEU A N 1
ATOM 488 C CA . LEU A 1 63 ? -27.460 27.782 47.719 1.00 42.06 63 LEU A CA 1
ATOM 489 C C . LEU A 1 63 ? -26.488 26.646 47.435 1.00 42.25 63 LEU A C 1
ATOM 490 O O . LEU A 1 63 ? -26.616 25.561 48.001 1.00 49.25 63 LEU A O 1
ATOM 495 N N . PHE A 1 64 ? -25.507 26.895 46.572 1.00 38.12 64 PHE A N 1
ATOM 496 C CA . PHE A 1 64 ? -24.431 25.930 46.371 1.00 45.00 64 PHE A CA 1
ATOM 497 C C . PHE A 1 64 ? -23.053 26.584 46.302 1.00 49.11 64 PHE A C 1
ATOM 498 O O . PHE A 1 64 ? -22.889 27.673 45.752 1.00 49.56 64 PHE A O 1
ATOM 506 N N . ARG A 1 65 ? -22.068 25.899 46.876 1.00 49.30 65 ARG A N 1
ATOM 507 C CA . ARG A 1 65 ? -20.711 26.419 46.982 1.00 46.27 65 ARG A CA 1
ATOM 508 C C . ARG A 1 65 ? -19.845 25.975 45.809 1.00 43.96 65 ARG A C 1
ATOM 509 O O . ARG A 1 65 ? -19.973 24.854 45.317 1.00 36.72 65 ARG A O 1
ATOM 517 N N . MET A 1 66 ? -18.963 26.863 45.366 1.00 42.20 66 MET A N 1
ATOM 518 C CA . MET A 1 66 ? -17.995 26.534 44.329 1.00 44.86 66 MET A CA 1
ATOM 519 C C . MET A 1 66 ? -16.710 27.327 44.545 1.00 49.70 66 MET A C 1
ATOM 520 O O . MET A 1 66 ? -16.749 28.529 44.812 1.00 53.11 66 MET A O 1
ATOM 525 N N . VAL A 1 67 ? -15.572 26.652 44.442 1.00 47.26 67 VAL A N 1
ATOM 526 C CA . VAL A 1 67 ? -14.288 27.319 44.612 1.00 41.90 67 VAL A CA 1
ATOM 527 C C . VAL A 1 67 ? -13.524 27.265 43.300 1.00 42.42 67 VAL A C 1
ATOM 528 O O . VAL A 1 67 ? -13.372 26.204 42.695 1.00 43.35 67 VAL A O 1
ATOM 532 N N . VAL A 1 68 ? -13.043 28.423 42.869 1.00 41.07 68 VAL A N 1
ATOM 533 C CA . VAL A 1 68 ? -12.469 28.566 41.543 1.00 42.04 68 VAL A CA 1
ATOM 534 C C . VAL A 1 68 ? -11.030 29.068 41.591 1.00 36.72 68 VAL A C 1
ATOM 535 O O . VAL A 1 68 ? -10.703 29.974 42.356 1.00 37.19 68 VAL A O 1
ATOM 539 N N . LYS A 1 69 ? -10.174 28.458 40.776 1.00 38.11 69 LYS A N 1
ATOM 540 C CA . LYS A 1 69 ? -8.828 28.965 40.545 1.00 44.92 69 LYS A CA 1
ATOM 541 C C . LYS A 1 69 ? -8.799 29.780 39.256 1.00 52.79 69 LYS A C 1
ATOM 542 O O . LYS A 1 69 ? -9.381 29.379 38.248 1.00 60.09 69 LYS A O 1
ATOM 548 N N . VAL A 1 70 ? -8.116 30.920 39.289 1.00 52.81 70 VAL A N 1
ATOM 549 C CA . VAL A 1 70 ? -8.013 31.779 38.116 1.00 56.17 70 VAL A CA 1
ATOM 550 C C . VAL A 1 70 ? -6.819 31.397 37.246 1.00 59.92 70 VAL A C 1
ATOM 551 O O . VAL A 1 70 ? -5.677 31.748 37.548 1.00 60.59 70 VAL A O 1
ATOM 555 N N . VAL A 1 71 ? -7.093 30.671 36.167 1.00 61.79 71 VAL A N 1
ATOM 556 C CA . VAL A 1 71 ? -6.050 30.214 35.257 1.00 57.92 71 VAL A CA 1
ATOM 557 C C . VAL A 1 71 ? -6.193 30.886 33.899 1.00 54.92 71 VAL A C 1
ATOM 558 O O . VAL A 1 71 ? -5.338 30.733 33.027 1.00 55.88 71 VAL A O 1
ATOM 562 N N . GLY A 1 72 ? -7.280 31.630 33.724 1.00 50.65 72 GLY A N 1
ATOM 563 C CA . GLY A 1 72 ? -7.580 32.242 32.444 1.00 53.02 72 GLY A CA 1
ATOM 564 C C . GLY A 1 72 ? -8.801 33.142 32.468 1.00 53.62 72 GLY A C 1
ATOM 565 O O . GLY A 1 72 ? -9.266 33.544 33.535 1.00 55.13 72 GLY A O 1
ATOM 566 N N . LYS A 1 73 ? -9.317 33.452 31.282 1.00 46.39 73 LYS A N 1
ATOM 567 C CA . LYS A 1 73 ? -10.350 34.472 31.109 1.00 37.82 73 LYS A CA 1
ATOM 568 C C . LYS A 1 73 ? -11.621 34.286 31.936 1.00 47.96 73 LYS A C 1
ATOM 569 O O . LYS A 1 73 ? -11.969 35.141 32.750 1.00 47.65 73 LYS A O 1
ATOM 575 N N . THR A 1 74 ? -12.304 33.164 31.731 1.00 48.84 74 THR A N 1
ATOM 576 C CA . THR A 1 74 ? -13.624 32.954 32.322 1.00 46.81 74 THR A CA 1
ATOM 577 C C . THR A 1 74 ? -13.599 32.884 33.845 1.00 46.89 74 THR A C 1
ATOM 578 O O . THR A 1 74 ? -14.478 33.437 34.508 1.00 47.65 74 THR A O 1
ATOM 582 N N . THR A 1 75 ? -12.599 32.208 34.398 1.00 44.90 75 THR A N 1
ATOM 583 C CA . THR A 1 75 ? -12.460 32.133 35.846 1.00 43.91 75 THR A CA 1
ATOM 584 C C . THR A 1 75 ? -12.144 33.509 36.423 1.00 46.16 75 THR A C 1
ATOM 585 O O . THR A 1 75 ? -12.648 33.877 37.482 1.00 48.03 75 THR A O 1
ATOM 589 N N . HIS A 1 76 ? -11.312 34.262 35.707 1.00 49.28 76 HIS A N 1
ATOM 590 C CA . HIS A 1 76 ? -10.997 35.648 36.048 1.00 51.71 76 HIS A CA 1
ATOM 591 C C . HIS A 1 76 ? -12.249 36.521 36.115 1.00 46.57 76 HIS A C 1
ATOM 592 O O . HIS A 1 76 ? -12.509 37.178 37.124 1.00 43.25 76 HIS A O 1
ATOM 599 N N . GLU A 1 77 ? -13.014 36.524 35.028 1.00 42.65 77 GLU A N 1
ATOM 600 C CA . GLU A 1 77 ? -14.230 37.322 34.936 1.00 42.00 77 GLU A CA 1
ATOM 601 C C . GLU A 1 77 ? -15.223 36.962 36.033 1.00 39.32 77 GLU A C 1
ATOM 602 O O . GLU A 1 77 ? -15.896 37.835 36.581 1.00 40.59 77 GLU A O 1
ATOM 608 N N . LEU A 1 78 ? -15.312 35.676 36.353 1.00 38.67 78 LEU A N 1
ATOM 609 C CA . LEU A 1 78 ? -16.201 35.226 37.415 1.00 40.66 78 LEU A CA 1
ATOM 610 C C . LEU A 1 78 ? -15.732 35.781 38.760 1.00 43.40 78 LEU A C 1
ATOM 611 O O . LEU A 1 78 ? -16.544 36.162 39.604 1.00 45.42 78 LEU A O 1
ATOM 616 N N . SER A 1 79 ? -14.416 35.827 38.953 1.00 42.74 79 SER A N 1
ATOM 617 C CA . SER A 1 79 ? -13.842 36.379 40.176 1.00 48.47 79 SER A CA 1
ATOM 618 C C . SER A 1 79 ? -14.081 37.884 40.283 1.00 53.77 79 SER A C 1
ATOM 619 O O . SER A 1 79 ? -14.213 38.422 41.383 1.00 49.75 79 SER A O 1
ATOM 622 N N . LEU A 1 80 ? -14.137 38.561 39.139 1.00 56.86 80 LEU A N 1
ATOM 623 C CA . LEU A 1 80 ? -14.323 40.010 39.127 1.00 56.61 80 LEU A CA 1
ATOM 624 C C . LEU A 1 80 ? -15.790 40.369 39.329 1.00 57.29 80 LEU A C 1
ATOM 625 O O . LEU A 1 80 ? -16.118 41.506 39.670 1.00 52.21 80 LEU A O 1
ATOM 630 N N . LYS A 1 81 ? -16.666 39.394 39.109 1.00 56.22 81 LYS A N 1
ATOM 631 C CA . LYS A 1 81 ? -18.089 39.566 39.373 1.00 53.70 81 LYS A CA 1
ATOM 632 C C . LYS A 1 81 ? -18.276 39.883 40.849 1.00 48.29 81 LYS A C 1
ATOM 633 O O . LYS A 1 81 ? -17.518 39.400 41.688 1.00 49.55 81 LYS A O 1
ATOM 639 N N . LYS A 1 82 ? -19.273 40.700 41.170 1.00 42.01 82 LYS A N 1
ATOM 640 C CA . LYS A 1 82 ? -19.461 41.115 42.553 1.00 45.43 82 LYS A CA 1
ATOM 641 C C . LYS A 1 82 ? -20.760 40.568 43.120 1.00 44.02 82 LYS A C 1
ATOM 642 O O . LYS A 1 82 ? -21.609 40.071 42.382 1.00 44.02 82 LYS A O 1
ATOM 648 N N . GLU A 1 83 ? -20.906 40.666 44.437 1.00 42.73 83 GLU A N 1
ATOM 649 C CA . GLU A 1 83 ? -22.100 40.183 45.116 1.00 39.45 83 GLU A CA 1
ATOM 650 C C . GLU A 1 83 ? -23.337 40.888 44.578 1.00 38.34 83 GLU A C 1
ATOM 651 O O . GLU A 1 83 ? -23.378 42.114 44.490 1.00 42.48 83 GLU A O 1
ATOM 657 N N . GLY A 1 84 ? -24.340 40.099 44.213 1.00 37.48 84 GLY A N 1
ATOM 658 C CA . GLY A 1 84 ? -25.554 40.627 43.624 1.00 40.01 84 GLY A CA 1
ATOM 659 C C . GLY A 1 84 ? -25.605 40.370 42.130 1.00 42.98 84 GLY A C 1
ATOM 660 O O . GLY A 1 84 ? -26.681 40.355 41.532 1.00 44.23 84 GLY A O 1
ATOM 661 N N . ASP A 1 85 ? -24.439 40.170 41.521 1.00 45.14 85 ASP A N 1
ATOM 662 C CA . ASP A 1 85 ? -24.381 39.865 40.097 1.00 47.26 85 ASP A CA 1
ATOM 663 C C . ASP A 1 85 ? -24.903 38.460 39.834 1.00 46.22 85 ASP A C 1
ATOM 664 O O . ASP A 1 85 ? -24.860 37.598 40.711 1.00 48.91 85 ASP A O 1
ATOM 669 N N . THR A 1 86 ? -25.394 38.236 38.622 1.00 37.22 86 THR A N 1
ATOM 670 C CA . THR A 1 86 ? -25.914 36.933 38.242 1.00 37.05 86 THR A CA 1
ATOM 671 C C . THR A 1 86 ? -25.039 36.278 37.184 1.00 38.77 86 THR A C 1
ATOM 672 O O . THR A 1 86 ? -24.426 36.958 36.363 1.00 40.60 86 THR A O 1
ATOM 676 N N . ILE A 1 87 ? -24.969 34.953 37.222 1.00 39.67 87 ILE A N 1
ATOM 677 C CA . ILE A 1 87 ? -24.335 34.201 36.151 1.00 36.20 87 ILE A CA 1
ATOM 678 C C . ILE A 1 87 ? -25.409 33.854 35.127 1.00 36.41 87 ILE A C 1
ATOM 679 O O . ILE A 1 87 ? -26.494 33.405 35.494 1.00 42.17 87 ILE A O 1
ATOM 684 N N . LEU A 1 88 ? -25.108 34.064 33.849 1.00 41.20 88 LEU A N 1
ATOM 685 C CA . LEU A 1 88 ? -26.116 33.946 32.797 1.00 43.27 88 LEU A CA 1
ATOM 686 C C . LEU A 1 88 ? -26.694 32.540 32.684 1.00 52.57 88 LEU A C 1
ATOM 687 O O . LEU A 1 88 ? -27.913 32.360 32.658 1.00 53.74 88 LEU A O 1
ATOM 692 N N . ASP A 1 89 ? -25.817 31.547 32.619 1.00 54.02 89 ASP A N 1
ATOM 693 C CA . ASP A 1 89 ? -26.253 30.165 32.523 1.00 36.04 89 ASP A CA 1
ATOM 694 C C . ASP A 1 89 ? -25.635 29.309 33.619 1.00 36.66 89 ASP A C 1
ATOM 695 O O . ASP A 1 89 ? -24.429 29.354 33.850 1.00 35.46 89 ASP A O 1
ATOM 700 N N . VAL A 1 90 ? -26.478 28.543 34.301 1.00 41.17 90 VAL A N 1
ATOM 701 C CA . VAL A 1 90 ? -26.015 27.537 35.247 1.00 35.43 90 VAL A CA 1
ATOM 702 C C . VAL A 1 90 ? -26.775 26.234 35.030 1.00 47.57 90 VAL A C 1
ATOM 703 O O . VAL A 1 90 ? -27.976 26.153 35.285 1.00 41.39 90 VAL A O 1
ATOM 707 N N . VAL A 1 91 ? -26.067 25.217 34.550 1.00 52.91 91 VAL A N 1
ATOM 708 C CA . VAL A 1 91 ? -26.685 23.927 34.276 1.00 46.82 91 VAL A CA 1
ATOM 709 C C . VAL A 1 91 ? -26.074 22.867 35.176 1.00 35.08 91 VAL A C 1
ATOM 710 O O . VAL A 1 91 ? -24.856 22.775 35.299 1.00 34.93 91 VAL A O 1
ATOM 714 N N . GLY A 1 92 ? -26.927 22.061 35.795 1.00 35.26 92 GLY A N 1
ATOM 715 C CA . GLY A 1 92 ? -26.471 21.015 36.686 1.00 35.31 92 GLY A CA 1
ATOM 716 C C . GLY A 1 92 ? -27.613 20.426 37.487 1.00 46.26 92 GLY A C 1
ATOM 717 O O . GLY A 1 92 ? -28.763 20.829 37.318 1.00 48.28 92 GLY A O 1
ATOM 718 N N . PRO A 1 93 ? -27.304 19.459 38.363 1.00 41.62 93 PRO A N 1
ATOM 719 C CA . PRO A 1 93 ? -25.952 18.938 38.583 1.00 44.10 93 PRO A CA 1
ATOM 720 C C . PRO A 1 93 ? -25.575 17.905 37.528 1.00 42.80 93 PRO A C 1
ATOM 721 O O . PRO A 1 93 ? -26.379 17.027 37.219 1.00 43.65 93 PRO A O 1
ATOM 725 N N . LEU A 1 94 ? -24.368 18.010 36.984 1.00 40.55 94 LEU A N 1
ATOM 726 C CA . LEU A 1 94 ? -23.929 17.095 35.939 1.00 44.47 94 LEU A CA 1
ATOM 727 C C . LEU A 1 94 ? -22.921 16.085 36.472 1.00 46.24 94 LEU A C 1
ATOM 728 O O . LEU A 1 94 ? -22.327 16.286 37.531 1.00 50.71 94 LEU A O 1
ATOM 733 N N . GLY A 1 95 ? -22.732 15.000 35.730 1.00 41.91 95 GLY A N 1
ATOM 734 C CA . GLY A 1 95 ? -21.824 13.943 36.133 1.00 39.97 95 GLY A CA 1
ATOM 735 C C . GLY A 1 95 ? -22.475 12.923 37.045 1.00 44.37 95 GLY A C 1
ATOM 736 O O . GLY A 1 95 ? -23.585 13.133 37.537 1.00 36.13 95 GLY A O 1
ATOM 737 N N . ASN A 1 96 ? -21.778 11.812 37.264 1.00 42.25 96 ASN A N 1
ATOM 738 C CA . ASN A 1 96 ? -22.270 10.742 38.122 1.00 47.84 96 ASN A CA 1
ATOM 739 C C . ASN A 1 96 ? -21.820 10.963 39.563 1.00 56.87 96 ASN A C 1
ATOM 740 O O . ASN A 1 96 ? -20.653 11.274 39.811 1.00 59.17 96 ASN A O 1
ATOM 745 N N . PRO A 1 97 ? -22.749 10.810 40.519 1.00 55.30 97 PRO A N 1
ATOM 746 C CA . PRO A 1 97 ? -22.455 10.984 41.946 1.00 52.13 97 PRO A CA 1
ATOM 747 C C . PRO A 1 97 ? -21.398 10.006 42.444 1.00 49.81 97 PRO A C 1
ATOM 748 O O . PRO A 1 97 ? -21.188 8.967 41.817 1.00 55.35 97 PRO A O 1
ATOM 752 N N . SER A 1 98 ? -20.743 10.333 43.554 1.00 41.90 98 SER A N 1
ATOM 753 C CA . SER A 1 98 ? -19.747 9.436 44.121 1.00 46.24 98 SER A CA 1
ATOM 754 C C . SER A 1 98 ? -20.446 8.191 44.656 1.00 51.59 98 SER A C 1
ATOM 755 O O . SER A 1 98 ? -21.628 8.237 44.996 1.00 62.54 98 SER A O 1
ATOM 758 N N . GLU A 1 99 ? -19.721 7.081 44.732 1.00 41.58 99 GLU A N 1
ATOM 759 C CA . GLU A 1 99 ? -20.279 5.867 45.309 1.00 42.41 99 GLU A CA 1
ATOM 760 C C . GLU A 1 99 ? -20.032 5.837 46.811 1.00 44.97 99 GLU A C 1
ATOM 761 O O . GLU A 1 99 ? -18.918 5.574 47.262 1.00 44.07 99 GLU A O 1
ATOM 767 N N . ILE A 1 100 ? -21.081 6.106 47.581 1.00 43.70 100 ILE A N 1
ATOM 768 C CA . ILE A 1 100 ? -20.930 6.376 49.006 1.00 56.65 100 ILE A CA 1
ATOM 769 C C . ILE A 1 100 ? -21.524 5.281 49.882 1.00 54.51 100 ILE A C 1
ATOM 770 O O . ILE A 1 100 ? -22.742 5.109 49.932 1.00 53.84 100 ILE A O 1
ATOM 775 N N . GLU A 1 101 ? -20.661 4.532 50.561 1.00 50.64 101 GLU A N 1
ATOM 776 C CA . GLU A 1 101 ? -21.111 3.554 51.544 1.00 48.19 101 GLU A CA 1
ATOM 777 C C . GLU A 1 101 ? -20.314 3.644 52.845 1.00 49.38 101 GLU A C 1
ATOM 778 O O . GLU A 1 101 ? -19.525 4.569 53.036 1.00 49.09 101 GLU A O 1
ATOM 784 N N . ASN A 1 102 ? -20.515 2.674 53.732 1.00 50.78 102 ASN A N 1
ATOM 785 C CA . ASN A 1 102 ? -19.783 2.626 54.995 1.00 56.37 102 ASN A CA 1
ATOM 786 C C . ASN A 1 102 ? -18.632 1.626 54.961 1.00 61.41 102 ASN A C 1
ATOM 787 O O . ASN A 1 102 ? -18.716 0.535 55.523 1.00 65.22 102 ASN A O 1
ATOM 792 N N . TYR A 1 103 ? -17.561 2.010 54.277 1.00 60.96 103 TYR A N 1
ATOM 793 C CA . TYR A 1 103 ? -16.485 1.086 53.940 1.00 58.84 103 TYR A CA 1
ATOM 794 C C . TYR A 1 103 ? -15.568 0.722 55.107 1.00 62.06 103 TYR A C 1
ATOM 795 O O . TYR A 1 103 ? -15.437 -0.451 55.458 1.00 69.88 103 TYR A O 1
ATOM 804 N N . GLY A 1 104 ? -14.944 1.729 55.710 1.00 54.65 104 GLY A N 1
ATOM 805 C CA . GLY A 1 104 ? -13.886 1.496 56.678 1.00 56.17 104 GLY A CA 1
ATOM 806 C C . GLY A 1 104 ? -13.012 2.727 56.827 1.00 55.98 104 GLY A C 1
ATOM 807 O O . GLY A 1 104 ? -13.514 3.846 56.910 1.00 62.12 104 GLY A O 1
ATOM 808 N N . ASN A 1 105 ? -11.698 2.525 56.863 1.00 56.42 105 ASN A N 1
ATOM 809 C CA . ASN A 1 105 ? -10.767 3.645 56.947 1.00 59.39 105 ASN A CA 1
ATOM 810 C C . ASN A 1 105 ? -10.415 4.161 55.556 1.00 59.53 105 ASN A C 1
ATOM 811 O O . ASN A 1 105 ? -9.923 3.416 54.709 1.00 54.45 105 ASN A O 1
ATOM 816 N N . VAL A 1 106 ? -10.659 5.452 55.341 1.00 62.02 106 VAL A N 1
ATOM 817 C CA . VAL A 1 106 ? -10.529 6.056 54.019 1.00 51.69 106 VAL A CA 1
ATOM 818 C C . VAL A 1 106 ? -9.511 7.192 53.995 1.00 56.97 106 VAL A C 1
ATOM 819 O O . VAL A 1 106 ? -9.483 8.035 54.891 1.00 59.48 106 VAL A O 1
ATOM 823 N N . LEU A 1 107 ? -8.682 7.207 52.956 1.00 55.33 107 LEU A N 1
ATOM 824 C CA . LEU A 1 107 ? -7.693 8.260 52.770 1.00 55.06 107 LEU A CA 1
ATOM 825 C C . LEU A 1 107 ? -8.124 9.202 51.656 1.00 54.83 107 LEU A C 1
ATOM 826 O O . LEU A 1 107 ? -8.511 8.763 50.576 1.00 53.54 107 LEU A O 1
ATOM 831 N N . LEU A 1 108 ? -8.058 10.501 51.921 1.00 62.76 108 LEU A N 1
ATOM 832 C CA . LEU A 1 108 ? -8.425 11.489 50.916 1.00 57.96 108 LEU A CA 1
ATOM 833 C C . LEU A 1 108 ? -7.271 12.431 50.636 1.00 58.54 108 LEU A C 1
ATOM 834 O O . LEU A 1 108 ? -6.624 12.921 51.562 1.00 62.38 108 LEU A O 1
ATOM 839 N N . VAL A 1 109 ? -7.009 12.687 49.359 1.00 59.61 109 VAL A N 1
ATOM 840 C CA . VAL A 1 109 ? -5.909 13.564 48.993 1.00 53.68 109 VAL A CA 1
ATOM 841 C C . VAL A 1 109 ? -6.428 14.619 48.026 1.00 51.84 109 VAL A C 1
ATOM 842 O O . VAL A 1 109 ? -7.106 14.297 47.051 1.00 53.00 109 VAL A O 1
ATOM 846 N N . GLY A 1 110 ? -6.091 15.877 48.285 1.00 53.78 110 GLY A N 1
ATOM 847 C CA . GLY A 1 110 ? -6.545 16.964 47.438 1.00 56.01 110 GLY A CA 1
ATOM 848 C C . GLY A 1 110 ? -5.553 18.095 47.262 1.00 55.48 110 GLY A C 1
ATOM 849 O O . GLY A 1 110 ? -4.705 18.329 48.124 1.00 59.96 110 GLY A O 1
ATOM 850 N N . GLY A 1 111 ? -5.666 18.801 46.140 1.00 52.52 111 GLY A N 1
ATOM 851 C CA . GLY A 1 111 ? -4.793 19.922 45.849 1.00 55.45 111 GLY A CA 1
ATOM 852 C C . GLY A 1 111 ? -5.558 21.226 45.709 1.00 58.92 111 GLY A C 1
ATOM 853 O O . GLY A 1 111 ? -6.656 21.237 45.156 1.00 61.95 111 GLY A O 1
ATOM 854 N N . GLY A 1 112 ? -4.954 22.315 46.181 1.00 59.03 112 GLY A N 1
ATOM 855 C CA . GLY A 1 112 ? -5.537 23.651 46.180 1.00 60.72 112 GLY A CA 1
ATOM 856 C C . GLY A 1 112 ? -7.041 23.827 46.048 1.00 64.23 112 GLY A C 1
ATOM 857 O O . GLY A 1 112 ? -7.758 23.893 47.046 1.00 68.65 112 GLY A O 1
ATOM 858 N N . VAL A 1 113 ? -7.521 23.869 44.808 1.00 55.92 113 VAL A N 1
ATOM 859 C CA . VAL A 1 113 ? -8.944 24.047 44.533 1.00 48.19 113 VAL A CA 1
ATOM 860 C C . VAL A 1 113 ? -9.664 22.713 44.423 1.00 45.92 113 VAL A C 1
ATOM 861 O O . VAL A 1 113 ? -10.853 22.617 44.724 1.00 49.79 113 VAL A O 1
ATOM 865 N N . GLY A 1 114 ? -8.944 21.685 43.990 1.00 39.15 114 GLY A N 1
ATOM 866 C CA . GLY A 1 114 ? -9.500 20.345 43.925 1.00 39.26 114 GLY A CA 1
ATOM 867 C C . GLY A 1 114 ? -9.942 19.851 45.292 1.00 39.73 114 GLY A C 1
ATOM 868 O O . GLY A 1 114 ? -10.739 18.923 45.397 1.00 48.33 114 GLY A O 1
ATOM 869 N N . ILE A 1 115 ? -9.423 20.482 46.342 1.00 44.73 115 ILE A N 1
ATOM 870 C CA . ILE A 1 115 ? -9.836 20.185 47.707 1.00 43.56 115 ILE A CA 1
ATOM 871 C C . ILE A 1 115 ? -11.325 20.469 47.872 1.00 44.33 115 ILE A C 1
ATOM 872 O O . ILE A 1 115 ? -12.041 19.724 48.542 1.00 45.26 115 ILE A O 1
ATOM 877 N N . ALA A 1 116 ? -11.782 21.555 47.253 1.00 48.52 116 ALA A N 1
ATOM 878 C CA . ALA A 1 116 ? -13.194 21.922 47.273 1.00 46.59 116 ALA A CA 1
ATOM 879 C C . ALA A 1 116 ? -14.039 20.793 46.706 1.00 47.47 116 ALA A C 1
ATOM 880 O O . ALA A 1 116 ? -15.106 20.478 47.229 1.00 47.81 116 ALA A O 1
ATOM 882 N N . THR A 1 117 ? -13.552 20.195 45.624 1.00 52.52 117 THR A N 1
ATOM 883 C CA . THR A 1 117 ? -14.227 19.073 44.988 1.00 53.13 117 THR A CA 1
ATOM 884 C C . THR A 1 117 ? -14.149 17.869 45.918 1.00 49.00 117 THR A C 1
ATOM 885 O O . THR A 1 117 ? -15.069 17.053 45.990 1.00 48.72 117 THR A O 1
ATOM 889 N N . LEU A 1 118 ? -13.033 17.775 46.632 1.00 52.85 118 LEU A N 1
ATOM 890 C CA . LEU A 1 118 ? -12.772 16.661 47.533 1.00 50.88 118 LEU A CA 1
ATOM 891 C C . LEU A 1 118 ? -13.585 16.772 48.826 1.00 51.35 118 LEU A C 1
ATOM 892 O O . LEU A 1 118 ? -13.689 15.812 49.590 1.00 58.78 118 LEU A O 1
ATOM 897 N N . TYR A 1 119 ? -14.163 17.945 49.067 1.00 47.60 119 TYR A N 1
ATOM 898 C CA . TYR A 1 119 ? -14.876 18.198 50.320 1.00 49.30 119 TYR A CA 1
ATOM 899 C C . TYR A 1 119 ? -16.229 17.481 50.480 1.00 51.52 119 TYR A C 1
ATOM 900 O O . TYR A 1 119 ? -16.445 16.817 51.496 1.00 51.52 119 TYR A O 1
ATOM 909 N N . PRO A 1 120 ? -17.148 17.610 49.496 1.00 49.41 120 PRO A N 1
ATOM 910 C CA . PRO A 1 120 ? -18.457 16.985 49.727 1.00 40.77 120 PRO A CA 1
ATOM 911 C C . PRO A 1 120 ? -18.374 15.465 49.735 1.00 48.82 120 PRO A C 1
ATOM 912 O O . PRO A 1 120 ? -19.247 14.802 50.293 1.00 51.58 120 PRO A O 1
ATOM 916 N N . ILE A 1 121 ? -17.326 14.929 49.120 1.00 48.59 121 ILE A N 1
ATOM 917 C CA . ILE A 1 121 ? -17.043 13.504 49.174 1.00 41.97 121 ILE A CA 1
ATOM 918 C C . ILE A 1 121 ? -16.716 13.113 50.610 1.00 43.14 121 ILE A C 1
ATOM 919 O O . ILE A 1 121 ? -17.272 12.155 51.145 1.00 58.79 121 ILE A O 1
ATOM 924 N N . ALA A 1 122 ? -15.793 13.859 51.212 1.00 48.46 122 ALA A N 1
ATOM 925 C CA . ALA A 1 122 ? -15.405 13.676 52.609 1.00 49.16 122 ALA A CA 1
ATOM 926 C C . ALA A 1 122 ? -16.609 13.677 53.540 1.00 52.15 122 ALA A C 1
ATOM 927 O O . ALA A 1 122 ? -16.799 12.749 54.327 1.00 56.65 122 ALA A O 1
ATOM 929 N N . LYS A 1 123 ? -17.403 14.740 53.455 1.00 55.21 123 LYS A N 1
ATOM 930 C CA . LYS A 1 123 ? -18.628 14.871 54.237 1.00 54.05 123 LYS A CA 1
ATOM 931 C C . LYS A 1 123 ? -19.557 13.682 54.028 1.00 51.98 123 LYS A C 1
ATOM 932 O O . LYS A 1 123 ? -20.118 13.148 54.982 1.00 60.15 123 LYS A O 1
ATOM 938 N N . ALA A 1 124 ? -19.722 13.285 52.770 1.00 54.75 124 ALA A N 1
ATOM 939 C CA . ALA A 1 124 ? -20.580 12.160 52.416 1.00 49.75 124 ALA A CA 1
ATOM 940 C C . ALA A 1 124 ? -20.028 10.839 52.947 1.00 48.22 124 ALA A C 1
ATOM 941 O O . ALA A 1 124 ? -20.788 9.968 53.372 1.00 46.16 124 ALA A O 1
ATOM 943 N N . LEU A 1 125 ? -18.708 10.686 52.907 1.00 45.64 125 LEU A N 1
ATOM 944 C CA . LEU A 1 125 ? -18.068 9.502 53.465 1.00 54.84 125 LEU A CA 1
ATOM 945 C C . LEU A 1 125 ? -18.266 9.499 54.975 1.00 53.66 125 LEU A C 1
ATOM 946 O O . LEU A 1 125 ? -18.538 8.460 55.576 1.00 57.69 125 LEU A O 1
ATOM 951 N N . LYS A 1 126 ? -18.121 10.674 55.579 1.00 48.54 126 LYS A N 1
ATOM 952 C CA . LYS A 1 126 ? -18.328 10.829 57.012 1.00 53.16 126 LYS A CA 1
ATOM 953 C C . LYS A 1 126 ? -19.822 10.806 57.333 1.00 66.71 126 LYS A C 1
ATOM 954 O O . LYS A 1 126 ? -20.220 10.555 58.471 1.00 72.11 126 LYS A O 1
ATOM 960 N N . GLU A 1 127 ? -20.645 11.075 56.323 1.00 70.24 127 GLU A N 1
ATOM 961 C CA . GLU A 1 127 ? -22.093 10.967 56.462 1.00 73.25 127 GLU A CA 1
ATOM 962 C C . GLU A 1 127 ? -22.492 9.500 56.475 1.00 70.52 127 GLU A C 1
ATOM 963 O O . GLU A 1 127 ? -23.556 9.136 56.977 1.00 72.57 127 GLU A O 1
ATOM 969 N N . ALA A 1 128 ? -21.623 8.661 55.923 1.00 65.78 128 ALA A N 1
ATOM 970 C CA . ALA A 1 128 ? -21.876 7.231 55.861 1.00 55.25 128 ALA A CA 1
ATOM 971 C C . ALA A 1 128 ? -21.139 6.499 56.978 1.00 54.36 128 ALA A C 1
ATOM 972 O O . ALA A 1 128 ? -21.258 5.282 57.113 1.00 57.04 128 ALA A O 1
ATOM 974 N N . GLY A 1 129 ? -20.381 7.245 57.776 1.00 51.73 129 GLY A N 1
ATOM 975 C CA . GLY A 1 129 ? -19.714 6.679 58.935 1.00 65.97 129 GLY A CA 1
ATOM 976 C C . GLY A 1 129 ? -18.298 6.177 58.709 1.00 68.95 129 GLY A C 1
ATOM 977 O O . GLY A 1 129 ? -17.847 5.265 59.401 1.00 70.66 129 GLY A O 1
ATOM 978 N N . ASN A 1 130 ? -17.590 6.768 57.753 1.00 67.60 130 ASN A N 1
ATOM 979 C CA . ASN A 1 130 ? -16.203 6.390 57.495 1.00 70.81 130 ASN A CA 1
ATOM 980 C C . ASN A 1 130 ? -15.224 7.139 58.392 1.00 75.89 130 ASN A C 1
ATOM 981 O O . ASN A 1 130 ? -15.454 8.292 58.751 1.00 80.78 130 ASN A O 1
ATOM 986 N N . ASN A 1 131 ? -14.129 6.478 58.751 1.00 75.94 131 ASN A N 1
ATOM 987 C CA . ASN A 1 131 ? -13.055 7.131 59.488 1.00 79.96 131 ASN A CA 1
ATOM 988 C C . ASN A 1 131 ? -11.977 7.615 58.527 1.00 80.61 131 ASN A C 1
ATOM 989 O O . ASN A 1 131 ? -11.280 6.816 57.901 1.00 84.87 131 ASN A O 1
ATOM 994 N N . ILE A 1 132 ? -11.853 8.933 58.413 1.00 77.37 132 ILE A N 1
ATOM 995 C CA . ILE A 1 132 ? -11.068 9.546 57.349 1.00 72.63 132 ILE A CA 1
ATOM 996 C C . ILE A 1 132 ? -9.720 10.106 57.798 1.00 67.00 132 ILE A C 1
ATOM 997 O O . ILE A 1 132 ? -9.583 10.627 58.905 1.00 68.09 132 ILE A O 1
ATOM 1002 N N . THR A 1 133 ? -8.732 9.988 56.917 1.00 61.28 133 THR A N 1
ATOM 1003 C CA . THR A 1 133 ? -7.457 10.670 57.073 1.00 59.52 133 THR A CA 1
ATOM 1004 C C . THR A 1 133 ? -7.255 11.510 55.819 1.00 60.77 133 THR A C 1
ATOM 1005 O O . THR A 1 133 ? -7.157 10.977 54.714 1.00 58.81 133 THR A O 1
ATOM 1009 N N . THR A 1 134 ? -7.207 12.825 55.992 1.00 60.63 134 THR A N 1
ATOM 1010 C CA . THR A 1 134 ? -7.186 13.733 54.854 1.00 55.11 134 THR A CA 1
ATOM 1011 C C . THR A 1 134 ? -5.831 14.405 54.673 1.00 56.63 134 THR A C 1
ATOM 1012 O O . THR A 1 134 ? -5.180 14.793 55.643 1.00 55.66 134 THR A O 1
ATOM 1016 N N . VAL A 1 135 ? -5.412 14.530 53.418 1.00 56.87 135 VAL A N 1
ATOM 1017 C CA . VAL A 1 135 ? -4.150 15.171 53.081 1.00 55.96 135 VAL A CA 1
ATOM 1018 C C . VAL A 1 135 ? -4.394 16.442 52.266 1.00 56.41 135 VAL A C 1
ATOM 1019 O O . VAL A 1 135 ? -5.034 16.400 51.215 1.00 57.25 135 VAL A O 1
ATOM 1023 N N . LEU A 1 136 ? -3.887 17.569 52.762 1.00 60.89 136 LEU A N 1
ATOM 1024 C CA . LEU A 1 136 ? -4.087 18.873 52.121 1.00 62.47 136 LEU A CA 1
ATOM 1025 C C . LEU A 1 136 ? -2.823 19.537 51.599 1.00 75.47 136 LEU A C 1
ATOM 1026 O O . LEU A 1 136 ? -1.901 19.843 52.355 1.00 75.16 136 LEU A O 1
ATOM 1031 N N . GLY A 1 137 ? -2.803 19.759 50.289 1.00 84.87 137 GLY A N 1
ATOM 1032 C CA . GLY A 1 137 ? -1.702 20.433 49.631 1.00 93.68 137 GLY A CA 1
ATOM 1033 C C . GLY A 1 137 ? -2.229 21.676 48.941 1.00 96.41 137 GLY A C 1
ATOM 1034 O O . GLY A 1 137 ? -3.431 21.798 48.700 1.00 95.29 137 GLY A O 1
ATOM 1035 N N . ALA A 1 138 ? -1.331 22.597 48.613 1.00 102.64 138 ALA A N 1
ATOM 1036 C CA . ALA A 1 138 ? -1.727 23.873 48.032 1.00 97.16 138 ALA A CA 1
ATOM 1037 C C . ALA A 1 138 ? -0.596 24.480 47.216 1.00 99.03 138 ALA A C 1
ATOM 1038 O O . ALA A 1 138 ? 0.489 23.907 47.116 1.00 96.62 138 ALA A O 1
ATOM 1040 N N . ARG A 1 139 ? -0.857 25.645 46.635 1.00 102.97 139 ARG A N 1
ATOM 1041 C CA . ARG A 1 139 ? 0.149 26.357 45.862 1.00 105.61 139 ARG A CA 1
ATOM 1042 C C . ARG A 1 139 ? 1.217 26.895 46.805 1.00 103.74 139 ARG A C 1
ATOM 1043 O O . ARG A 1 139 ? 2.408 26.854 46.496 1.00 106.06 139 ARG A O 1
ATOM 1051 N N . THR A 1 140 ? 0.786 27.398 47.959 1.00 96.56 140 THR A N 1
ATOM 1052 C CA . THR A 1 140 ? 1.710 27.971 48.931 1.00 90.62 140 THR A CA 1
ATOM 1053 C C . THR A 1 140 ? 1.181 27.700 50.348 1.00 80.29 140 THR A C 1
ATOM 1054 O O . THR A 1 140 ? 0.441 26.740 50.563 1.00 71.06 140 THR A O 1
ATOM 1058 N N . LYS A 1 141 ? 1.566 28.535 51.308 1.00 75.35 141 LYS A N 1
ATOM 1059 C CA . LYS A 1 141 ? 1.097 28.414 52.686 1.00 70.70 141 LYS A CA 1
ATOM 1060 C C . LYS A 1 141 ? -0.162 29.237 52.909 1.00 69.92 141 LYS A C 1
ATOM 1061 O O . LYS A 1 141 ? -1.261 28.788 52.590 1.00 69.54 141 LYS A O 1
ATOM 1067 N N . ASP A 1 142 ? -0.010 30.437 53.463 1.00 70.76 142 ASP A N 1
ATOM 1068 C CA . ASP A 1 142 ? -1.170 31.289 53.692 1.00 71.68 142 ASP A CA 1
ATOM 1069 C C . ASP A 1 142 ? -1.217 32.401 52.653 1.00 74.99 142 ASP A C 1
ATOM 1070 O O . ASP A 1 142 ? -2.096 33.258 52.686 1.00 78.97 142 ASP A O 1
ATOM 1075 N N . TYR A 1 143 ? -0.246 32.392 51.746 1.00 75.96 143 TYR A N 1
ATOM 1076 C CA . TYR A 1 143 ? -0.237 33.291 50.594 1.00 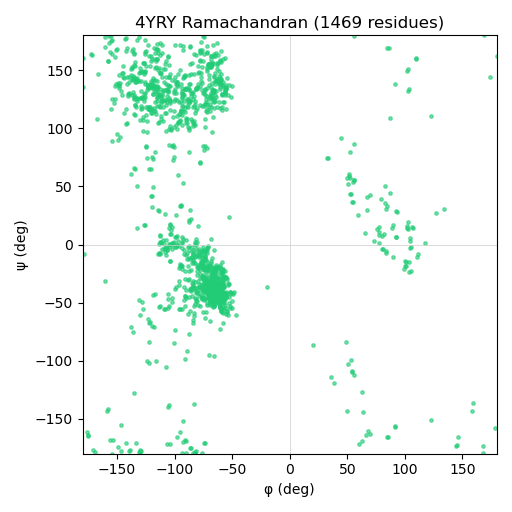78.14 143 TYR A CA 1
ATOM 1077 C C . TYR A 1 143 ? -1.293 32.793 49.612 1.00 77.16 143 TYR A C 1
ATOM 1078 O O . TYR A 1 143 ? -2.095 33.558 49.078 1.00 77.17 143 TYR A O 1
ATOM 1087 N N . LEU A 1 144 ? -1.255 31.482 49.388 1.00 71.99 144 LEU A N 1
ATOM 1088 C CA . LEU A 1 144 ? -2.321 30.738 48.730 1.00 62.90 144 LEU A CA 1
ATOM 1089 C C . LEU A 1 144 ? -2.691 29.621 49.693 1.00 58.22 144 LEU A C 1
ATOM 1090 O O . LEU A 1 144 ? -1.918 28.687 49.900 1.00 54.08 144 LEU A O 1
ATOM 1095 N N . ILE A 1 145 ? -3.887 29.708 50.262 1.00 62.87 145 ILE A N 1
ATOM 1096 C CA . ILE A 1 145 ? -4.255 28.860 51.388 1.00 65.66 145 ILE A CA 1
ATOM 1097 C C . ILE A 1 145 ? -5.212 27.730 51.049 1.00 69.74 145 ILE A C 1
ATOM 1098 O O . ILE A 1 145 ? -5.982 27.798 50.089 1.00 71.03 145 ILE A O 1
ATOM 1103 N N . MET A 1 146 ? -5.143 26.687 51.866 1.00 68.55 146 MET A N 1
ATOM 1104 C CA . MET A 1 146 ? -6.028 25.544 51.752 1.00 69.71 146 MET A CA 1
ATOM 1105 C C . MET A 1 146 ? -6.967 25.529 52.949 1.00 70.44 146 MET A C 1
ATOM 1106 O O . MET A 1 146 ? -6.577 25.886 54.061 1.00 69.64 146 MET A O 1
ATOM 1111 N N . VAL A 1 147 ? -8.207 25.117 52.714 1.00 65.81 147 VAL A N 1
ATOM 1112 C CA . VAL A 1 147 ? -9.247 25.232 53.727 1.00 62.28 147 VAL A CA 1
ATOM 1113 C C . VAL A 1 147 ? -9.087 24.223 54.863 1.00 71.16 147 VAL A C 1
ATOM 1114 O O . VAL A 1 147 ? -9.323 23.027 54.682 1.00 67.53 147 VAL A O 1
ATOM 1118 N N . ASP A 1 148 ? -8.695 24.713 56.036 1.00 79.14 148 ASP A N 1
ATOM 1119 C CA . ASP A 1 148 ? -8.480 23.850 57.195 1.00 81.47 148 ASP A CA 1
ATOM 1120 C C . ASP A 1 148 ? -9.801 23.591 57.907 1.00 80.00 148 ASP A C 1
ATOM 1121 O O . ASP A 1 148 ? -10.058 22.490 58.394 1.00 73.16 148 ASP A O 1
ATOM 1126 N N . GLU A 1 149 ? -10.629 24.629 57.957 1.00 90.52 149 GLU A N 1
ATOM 1127 C CA . GLU A 1 149 ? -11.930 24.583 58.620 1.00 96.07 149 GLU A CA 1
ATOM 1128 C C . GLU A 1 149 ? -12.856 23.511 58.052 1.00 95.35 149 GLU A C 1
ATOM 1129 O O . GLU A 1 149 ? -13.809 23.097 58.711 1.00 99.84 149 GLU A O 1
ATOM 1135 N N . PHE A 1 150 ? -12.588 23.070 56.828 1.00 82.84 150 PHE A N 1
ATOM 1136 C CA . PHE A 1 150 ? -13.353 21.972 56.256 1.00 68.96 150 PHE A CA 1
ATOM 1137 C C . PHE A 1 150 ? -12.985 20.630 56.874 1.00 59.11 150 PHE A C 1
ATOM 1138 O O . PHE A 1 150 ? -13.815 19.978 57.506 1.00 50.86 150 PHE A O 1
ATOM 1146 N N . LYS A 1 151 ? -11.733 20.229 56.686 1.00 59.94 151 LYS A N 1
ATOM 1147 C CA . LYS A 1 151 ? -11.293 18.890 57.056 1.00 61.04 151 LYS A CA 1
ATOM 1148 C C . LYS A 1 151 ? -11.183 18.641 58.557 1.00 66.81 151 LYS A C 1
ATOM 1149 O O . LYS A 1 151 ? -11.718 17.656 59.060 1.00 72.53 151 LYS A O 1
ATOM 1155 N N . GLU A 1 152 ? -10.495 19.529 59.270 1.00 65.43 152 GLU A N 1
ATOM 1156 C CA . GLU A 1 152 ? -10.281 19.341 60.704 1.00 64.68 152 GLU A CA 1
ATOM 1157 C C . GLU A 1 152 ? -11.597 19.253 61.471 1.00 61.22 152 GLU A C 1
ATOM 1158 O O . GLU A 1 152 ? -11.689 18.568 62.491 1.00 62.21 152 GLU A O 1
ATOM 1164 N N . ILE A 1 153 ? -12.615 19.944 60.972 1.00 58.91 153 ILE A N 1
ATOM 1165 C CA . ILE A 1 153 ? -13.946 19.873 61.556 1.00 57.64 153 ILE A CA 1
ATOM 1166 C C . ILE A 1 153 ? -14.621 18.573 61.119 1.00 58.88 153 ILE A C 1
ATOM 1167 O O . ILE A 1 153 ? -15.444 18.013 61.844 1.00 60.68 153 ILE A O 1
ATOM 1172 N N . SER A 1 154 ? -14.250 18.084 59.939 1.00 67.17 154 SER A N 1
ATOM 1173 C CA . SER A 1 154 ? -14.865 16.879 59.390 1.00 75.32 154 SER A CA 1
ATOM 1174 C C . SER A 1 154 ? -14.073 15.592 59.647 1.00 81.22 154 SER A C 1
ATOM 1175 O O . SER A 1 154 ? -14.641 14.501 59.581 1.00 79.75 154 SER A O 1
ATOM 1178 N N . ASP A 1 155 ? -12.781 15.716 59.951 1.00 86.27 155 ASP A N 1
ATOM 1179 C CA . ASP A 1 155 ? -11.940 14.542 60.211 1.00 86.66 155 ASP A CA 1
ATOM 1180 C C . ASP A 1 155 ? -10.558 14.899 60.754 1.00 84.97 155 ASP A C 1
ATOM 1181 O O . ASP A 1 155 ? -10.249 16.066 60.991 1.00 85.88 155 ASP A O 1
ATOM 1186 N N . VAL A 1 156 ? -9.730 13.873 60.940 1.00 79.00 156 VAL A N 1
ATOM 1187 C CA . VAL A 1 156 ? -8.339 14.058 61.339 1.00 70.46 156 VAL A CA 1
ATOM 1188 C C . VAL A 1 156 ? -7.510 14.383 60.101 1.00 60.83 156 VAL A C 1
ATOM 1189 O O . VAL A 1 156 ? -7.453 13.601 59.152 1.00 56.16 156 VAL A O 1
ATOM 1193 N N . LEU A 1 157 ? -6.865 15.542 60.124 1.00 60.45 157 LEU A N 1
ATOM 1194 C CA . LEU A 1 157 ? -6.205 16.080 58.943 1.00 58.68 157 LEU A CA 1
ATOM 1195 C C . LEU A 1 157 ? -4.688 16.132 59.048 1.00 70.25 157 LEU A C 1
ATOM 1196 O O . LEU A 1 157 ? -4.137 16.571 60.057 1.00 75.52 157 LEU A O 1
ATOM 1201 N N . LEU A 1 158 ? -4.019 15.677 57.994 1.00 71.46 158 LEU A N 1
ATOM 1202 C CA . LEU A 1 158 ? -2.574 15.808 57.897 1.00 66.24 158 LEU A CA 1
ATOM 1203 C C . LEU A 1 158 ? -2.277 16.833 56.811 1.00 63.94 158 LEU A C 1
ATOM 1204 O O . LEU A 1 158 ? -2.619 16.634 55.646 1.00 59.99 158 LEU A O 1
ATOM 1209 N N . VAL A 1 159 ? -1.633 17.927 57.198 1.00 66.98 159 VAL A N 1
ATOM 1210 C CA . VAL A 1 159 ? -1.348 19.010 56.268 1.00 66.77 159 VAL A CA 1
ATOM 1211 C C . VAL A 1 159 ? -0.025 18.811 55.548 1.00 77.41 159 VAL A C 1
ATOM 1212 O O . VAL A 1 159 ? 1.018 18.684 56.181 1.00 87.02 159 VAL A O 1
ATOM 1216 N N . THR A 1 160 ? -0.070 18.784 54.222 1.00 83.81 160 THR A N 1
ATOM 1217 C CA . THR A 1 160 ? 1.132 18.564 53.430 1.00 90.72 160 THR A CA 1
ATOM 1218 C C . THR A 1 160 ? 1.424 19.783 52.570 1.00 100.07 160 THR A C 1
ATOM 1219 O O . THR A 1 160 ? 1.115 19.811 51.378 1.00 96.06 160 THR A O 1
ATOM 1223 N N . ASP A 1 161 ? 2.017 20.792 53.194 1.00 109.15 161 ASP A N 1
ATOM 1224 C CA . ASP A 1 161 ? 2.359 22.030 52.512 1.00 109.04 161 ASP A CA 1
ATOM 1225 C C . ASP A 1 161 ? 3.612 21.847 51.667 1.00 101.79 161 ASP A C 1
ATOM 1226 O O . ASP A 1 161 ? 4.257 20.799 51.712 1.00 111.20 161 ASP A O 1
ATOM 1231 N N . ASP A 1 162 ? 3.951 22.875 50.900 1.00 82.21 162 ASP A N 1
ATOM 1232 C CA . ASP A 1 162 ? 5.148 22.865 50.074 1.00 74.63 162 ASP A CA 1
ATOM 1233 C C . ASP A 1 162 ? 6.305 23.513 50.826 1.00 84.76 162 ASP A C 1
ATOM 1234 O O . ASP A 1 162 ? 7.156 24.171 50.228 1.00 85.44 162 ASP A O 1
ATOM 1239 N N . GLY A 1 163 ? 6.326 23.322 52.144 1.00 88.90 163 GLY A N 1
ATOM 1240 C CA . GLY A 1 163 ? 7.356 23.906 52.983 1.00 91.71 163 GLY A CA 1
ATOM 1241 C C . GLY A 1 163 ? 6.850 24.571 54.251 1.00 94.44 163 GLY A C 1
ATOM 1242 O O . GLY A 1 163 ? 7.454 25.529 54.731 1.00 91.03 163 GLY A O 1
ATOM 1243 N N . SER A 1 164 ? 5.741 24.073 54.792 1.00 99.40 164 SER A N 1
ATOM 1244 C CA . SER A 1 164 ? 5.232 24.576 56.065 1.00 102.95 164 SER A CA 1
ATOM 1245 C C . SER A 1 164 ? 4.796 23.448 57.002 1.00 109.84 164 SER A C 1
ATOM 1246 O O . SER A 1 164 ? 5.559 22.515 57.255 1.00 115.28 164 SER A O 1
ATOM 1249 N N . ALA A 1 165 ? 3.566 23.538 57.508 1.00 108.60 165 ALA A N 1
ATOM 1250 C CA . ALA A 1 165 ? 3.046 22.573 58.479 1.00 103.84 165 ALA A CA 1
ATOM 1251 C C . ALA A 1 165 ? 3.004 21.160 57.907 1.00 97.74 165 ALA A C 1
ATOM 1252 O O . ALA A 1 165 ? 2.816 20.978 56.704 1.00 97.15 165 ALA A O 1
ATOM 1254 N N . GLY A 1 166 ? 3.179 20.163 58.771 1.00 95.07 166 GLY A N 1
ATOM 1255 C CA . GLY A 1 166 ? 3.195 18.785 58.321 1.00 92.27 166 GLY A CA 1
ATOM 1256 C C . GLY A 1 166 ? 4.433 18.576 57.477 1.00 90.57 166 GLY A C 1
ATOM 1257 O O . GLY A 1 166 ? 5.389 19.345 57.579 1.00 91.87 166 GLY A O 1
ATOM 1258 N N . MET A 1 167 ? 4.438 17.532 56.655 1.00 85.06 167 MET A N 1
ATOM 1259 C CA . MET A 1 167 ? 5.573 17.304 55.768 1.00 79.14 167 MET A CA 1
ATOM 1260 C C . MET A 1 167 ? 5.695 18.468 54.781 1.00 77.50 167 MET A C 1
ATOM 1261 O O . MET A 1 167 ? 4.826 19.338 54.724 1.00 72.78 167 MET A O 1
ATOM 1266 N N . LYS A 1 168 ? 6.763 18.477 53.993 1.00 79.19 168 LYS A N 1
ATOM 1267 C CA . LYS A 1 168 ? 7.053 19.634 53.159 1.00 71.81 168 LYS A CA 1
ATOM 1268 C C . LYS A 1 168 ? 7.177 19.271 51.687 1.00 64.96 168 LYS A C 1
ATOM 1269 O O . LYS A 1 168 ? 8.170 18.683 51.261 1.00 70.99 168 LYS A O 1
ATOM 1275 N N . GLY A 1 169 ? 6.163 19.630 50.910 1.00 66.15 169 GLY A N 1
ATOM 1276 C CA . GLY A 1 169 ? 6.152 19.316 49.495 1.00 62.37 169 GLY A CA 1
ATOM 1277 C C . GLY A 1 169 ? 4.951 18.511 49.052 1.00 56.42 169 GLY A C 1
ATOM 1278 O O . GLY A 1 169 ? 3.875 18.598 49.640 1.00 52.85 169 GLY A O 1
ATOM 1279 N N . VAL A 1 170 ? 5.161 17.724 48.002 1.00 67.09 170 VAL A N 1
ATOM 1280 C CA . VAL A 1 170 ? 4.110 16.972 47.323 1.00 66.58 170 VAL A CA 1
ATOM 1281 C C . VAL A 1 170 ? 3.325 16.073 48.286 1.00 69.43 170 VAL A C 1
ATOM 1282 O O . VAL A 1 170 ? 3.891 15.512 49.224 1.00 76.03 170 VAL A O 1
ATOM 1286 N N . VAL A 1 171 ? 2.019 15.955 48.051 1.00 67.69 171 VAL A N 1
ATOM 1287 C CA . VAL A 1 171 ? 1.126 15.190 48.920 1.00 65.84 171 VAL A CA 1
ATOM 1288 C C . VAL A 1 171 ? 1.281 13.676 48.809 1.00 56.89 171 VAL A C 1
ATOM 1289 O O . VAL A 1 171 ? 0.849 12.942 49.696 1.00 53.01 171 VAL A O 1
ATOM 1293 N N . THR A 1 172 ? 1.881 13.206 47.721 1.00 55.26 172 THR A N 1
ATOM 1294 C CA . THR A 1 172 ? 2.129 11.779 47.569 1.00 51.57 172 THR A CA 1
ATOM 1295 C C . THR A 1 172 ? 3.146 11.312 48.605 1.00 59.24 172 THR A C 1
ATOM 1296 O O . THR A 1 172 ? 3.185 10.137 48.967 1.00 63.92 172 THR A O 1
ATOM 1300 N N . ASP A 1 173 ? 3.965 12.245 49.081 1.00 55.76 173 ASP A N 1
ATOM 1301 C CA . ASP A 1 173 ? 4.943 11.951 50.118 1.00 57.49 173 ASP A CA 1
ATOM 1302 C C . ASP A 1 173 ? 4.240 11.693 51.448 1.00 62.71 173 ASP A C 1
ATOM 1303 O O . ASP A 1 173 ? 4.705 10.900 52.267 1.00 73.47 173 ASP A O 1
ATOM 1308 N N . ALA A 1 174 ? 3.112 12.367 51.651 1.00 60.14 174 ALA A N 1
ATOM 1309 C CA . ALA A 1 174 ? 2.324 12.199 52.866 1.00 59.00 174 ALA A CA 1
ATOM 1310 C C . ALA A 1 174 ? 1.565 10.880 52.847 1.00 55.07 174 ALA A C 1
ATOM 1311 O O . ALA A 1 174 ? 1.377 10.249 53.887 1.00 57.04 174 ALA A O 1
ATOM 1313 N N . MET A 1 175 ? 1.116 10.475 51.663 1.00 54.12 175 MET A N 1
ATOM 1314 C CA . MET A 1 175 ? 0.511 9.160 51.489 1.00 54.38 175 MET A CA 1
ATOM 1315 C C . MET A 1 175 ? 1.581 8.102 51.689 1.00 59.87 175 MET A C 1
ATOM 1316 O O . MET A 1 175 ? 1.325 7.026 52.232 1.00 60.77 175 MET A O 1
ATOM 1321 N N . ASP A 1 176 ? 2.787 8.429 51.236 1.00 59.83 176 ASP A N 1
ATOM 1322 C CA . ASP A 1 176 ? 3.938 7.546 51.346 1.00 61.02 176 ASP A CA 1
ATOM 1323 C C . ASP A 1 176 ? 4.290 7.293 52.808 1.00 60.70 176 ASP A C 1
ATOM 1324 O O . ASP A 1 176 ? 4.715 6.198 53.171 1.00 61.42 176 ASP A O 1
ATOM 1329 N N . LYS A 1 177 ? 4.102 8.308 53.646 1.00 59.64 177 LYS A N 1
ATOM 1330 C CA . LYS A 1 177 ? 4.485 8.203 55.049 1.00 61.21 177 LYS A CA 1
ATOM 1331 C C . LYS A 1 177 ? 3.380 7.609 55.916 1.00 67.87 177 LYS A C 1
ATOM 1332 O O . LYS A 1 177 ? 3.365 7.805 57.130 1.00 70.78 177 LYS A O 1
ATOM 1338 N N . LEU A 1 178 ? 2.453 6.890 55.295 1.00 64.59 178 LEU A N 1
ATOM 1339 C CA . LEU A 1 178 ? 1.546 6.043 56.055 1.00 67.76 178 LEU A CA 1
ATOM 1340 C C . LEU A 1 178 ? 2.354 4.885 56.637 1.00 75.33 178 LEU A C 1
ATOM 1341 O O . LEU A 1 178 ? 2.502 4.770 57.854 1.00 76.78 178 LEU A O 1
ATOM 1346 N N . PHE A 1 179 ? 2.872 4.039 55.748 1.00 75.35 179 PHE A N 1
ATOM 1347 C CA . PHE A 1 179 ? 3.864 3.017 56.089 1.00 79.41 179 PHE A CA 1
ATOM 1348 C C . PHE A 1 179 ? 3.522 2.155 57.306 1.00 91.52 179 PHE A C 1
ATOM 1349 O O . PHE A 1 179 ? 2.996 1.051 57.170 1.00 90.53 179 PHE A O 1
ATOM 1357 N N . ARG A 1 180 ? 3.841 2.665 58.491 1.00 101.65 180 ARG A N 1
ATOM 1358 C CA . ARG A 1 180 ? 3.657 1.916 59.731 1.00 104.67 180 ARG A CA 1
ATOM 1359 C C . ARG A 1 180 ? 2.187 1.713 60.085 1.00 101.31 180 ARG A C 1
ATOM 1360 O O . ARG A 1 180 ? 1.770 0.609 60.436 1.00 103.62 180 ARG A O 1
ATOM 1368 N N . GLU A 1 181 ? 1.409 2.786 59.991 1.00 91.28 181 GLU A N 1
ATOM 1369 C CA . GLU A 1 181 ? 0.012 2.766 60.409 1.00 82.95 181 GLU A CA 1
ATOM 1370 C C . GLU A 1 181 ? -0.904 2.299 59.282 1.00 82.91 181 GLU A C 1
ATOM 1371 O O . GLU A 1 181 ? -1.369 1.158 59.273 1.00 90.97 181 GLU A O 1
ATOM 1377 N N . ARG A 1 182 ? -1.155 3.205 58.342 1.00 76.67 182 ARG A N 1
ATOM 1378 C CA . ARG A 1 182 ? -1.947 2.952 57.136 1.00 71.96 182 ARG A CA 1
ATOM 1379 C C . ARG A 1 182 ? -3.388 2.512 57.406 1.00 67.64 182 ARG A C 1
ATOM 1380 O O . ARG A 1 182 ? -3.860 2.522 58.543 1.00 66.48 182 ARG A O 1
ATOM 1388 N N . LYS A 1 183 ? -4.071 2.111 56.337 1.00 71.09 183 LYS A N 1
ATOM 1389 C CA . LYS A 1 183 ? -5.508 1.854 56.375 1.00 74.60 183 LYS A CA 1
ATOM 1390 C C . LYS A 1 183 ? -5.958 0.907 55.268 1.00 80.39 183 LYS A C 1
ATOM 1391 O O . LYS A 1 183 ? -5.168 0.539 54.398 1.00 81.58 183 LYS A O 1
ATOM 1397 N N . PHE A 1 184 ? -7.231 0.517 55.311 1.00 82.95 184 PHE A N 1
ATOM 1398 C CA . PHE A 1 184 ? -7.740 -0.566 54.470 1.00 80.28 184 PHE A CA 1
ATOM 1399 C C . PHE A 1 184 ? -8.580 -0.191 53.238 1.00 70.79 184 PHE A C 1
ATOM 1400 O O . PHE A 1 184 ? -9.772 0.106 53.340 1.00 63.58 184 PHE A O 1
ATOM 1408 N N . ASP A 1 185 ? -7.910 -0.182 52.088 1.00 70.31 185 ASP A N 1
ATOM 1409 C CA . ASP A 1 185 ? -8.528 -0.169 50.755 1.00 71.63 185 ASP A CA 1
ATOM 1410 C C . ASP A 1 185 ? -9.340 1.009 50.201 1.00 70.71 185 ASP A C 1
ATOM 1411 O O . ASP A 1 185 ? -10.245 0.767 49.401 1.00 74.05 185 ASP A O 1
ATOM 1416 N N . ILE A 1 186 ? -9.066 2.256 50.582 1.00 67.62 186 ILE A N 1
ATOM 1417 C CA . ILE A 1 186 ? -9.518 3.365 49.724 1.00 60.44 186 ILE A CA 1
ATOM 1418 C C . ILE A 1 186 ? -8.665 4.625 49.792 1.00 60.28 186 ILE A C 1
ATOM 1419 O O . ILE A 1 186 ? -8.262 5.070 50.866 1.00 63.17 186 ILE A O 1
ATOM 1424 N N . CYS A 1 187 ? -8.403 5.188 48.617 1.00 57.82 187 CYS A N 1
ATOM 1425 C CA . CYS A 1 187 ? -7.680 6.446 48.486 1.00 54.47 187 CYS A CA 1
ATOM 1426 C C . CYS A 1 187 ? -8.365 7.319 47.435 1.00 57.96 187 CYS A C 1
ATOM 1427 O O . CYS A 1 187 ? -8.850 6.815 46.426 1.00 59.96 187 CYS A O 1
ATOM 1430 N N . TRP A 1 188 ? -8.422 8.624 47.678 1.00 57.21 188 TRP A N 1
ATOM 1431 C CA . TRP A 1 188 ? -9.025 9.553 46.721 1.00 57.61 188 TRP A CA 1
ATOM 1432 C C . TRP A 1 188 ? -8.084 10.683 46.333 1.00 54.25 188 TRP A C 1
ATOM 1433 O O . TRP A 1 188 ? -7.388 11.243 47.177 1.00 48.62 188 TRP A O 1
ATOM 1444 N N . ALA A 1 189 ? -8.073 11.012 45.046 1.00 57.64 189 ALA A N 1
ATOM 1445 C CA . ALA A 1 189 ? -7.202 12.057 44.529 1.00 61.91 189 ALA A CA 1
ATOM 1446 C C . ALA A 1 189 ? -7.972 13.079 43.701 1.00 67.63 189 ALA A C 1
ATOM 1447 O O . ALA A 1 189 ? -8.553 12.743 42.671 1.00 69.66 189 ALA A O 1
ATOM 1449 N N . VAL A 1 190 ? -7.978 14.328 44.156 1.00 70.51 190 VAL A N 1
ATOM 1450 C CA . VAL A 1 190 ? -8.594 15.402 43.387 1.00 69.66 190 VAL A CA 1
ATOM 1451 C C . VAL A 1 190 ? -7.658 16.605 43.350 1.00 65.50 190 VAL A C 1
ATOM 1452 O O . VAL A 1 190 ? -7.339 17.190 44.383 1.00 75.70 190 VAL A O 1
ATOM 1456 N N . GLY A 1 191 ? -7.231 16.972 42.149 1.00 56.53 191 GLY A N 1
ATOM 1457 C CA . GLY A 1 191 ? -6.344 18.103 41.956 1.00 53.71 191 GLY A CA 1
ATOM 1458 C C . GLY A 1 191 ? -6.025 18.215 40.482 1.00 56.62 191 GLY A C 1
ATOM 1459 O O . GLY A 1 191 ? -6.788 17.730 39.647 1.00 61.57 191 GLY A O 1
ATOM 1460 N N . PRO A 1 192 ? -4.901 18.866 40.149 1.00 56.71 192 PRO A N 1
ATOM 1461 C CA . PRO A 1 192 ? -4.423 18.861 38.763 1.00 49.30 192 PRO A CA 1
ATOM 1462 C C . PRO A 1 192 ? -4.195 17.420 38.314 1.00 46.53 192 PRO A C 1
ATOM 1463 O O . PRO A 1 192 ? -4.037 16.548 39.169 1.00 46.75 192 PRO A O 1
ATOM 1467 N N . THR A 1 193 ? -4.168 17.167 37.009 1.00 47.17 193 THR A N 1
ATOM 1468 C CA . THR A 1 193 ? -4.097 15.793 36.522 1.00 45.84 193 THR A CA 1
ATOM 1469 C C . THR A 1 193 ? -2.801 15.107 36.941 1.00 51.22 193 THR A C 1
ATOM 1470 O O . THR A 1 193 ? -2.778 13.897 37.159 1.00 57.25 193 THR A O 1
ATOM 1474 N N . ILE A 1 194 ? -1.731 15.886 37.066 1.00 53.67 194 ILE A N 1
ATOM 1475 C CA . ILE A 1 194 ? -0.436 15.350 37.471 1.00 56.51 194 ILE A CA 1
ATOM 1476 C C . ILE A 1 194 ? -0.522 14.737 38.867 1.00 53.17 194 ILE A C 1
ATOM 1477 O O . ILE A 1 194 ? -0.032 13.632 39.097 1.00 57.54 194 ILE A O 1
ATOM 1482 N N . MET A 1 195 ? -1.149 15.455 39.795 1.00 47.58 195 MET A N 1
ATOM 1483 C CA . MET A 1 195 ? -1.234 14.987 41.172 1.00 47.94 195 MET A CA 1
ATOM 1484 C C . MET A 1 195 ? -2.112 13.751 41.260 1.00 55.83 195 MET A C 1
ATOM 1485 O O . MET A 1 195 ? -1.786 12.802 41.973 1.00 64.78 195 MET A O 1
ATOM 1490 N N . MET A 1 196 ? -3.226 13.763 40.533 1.00 55.34 196 MET A N 1
ATOM 1491 C CA . MET A 1 196 ? -4.146 12.636 40.554 1.00 58.54 196 MET A CA 1
ATOM 1492 C C . MET A 1 196 ? -3.485 11.425 39.906 1.00 56.85 196 MET A C 1
ATOM 1493 O O . MET A 1 196 ? -3.802 10.279 40.230 1.00 62.76 196 MET A O 1
ATOM 1498 N N . LYS A 1 197 ? -2.562 11.695 38.986 1.00 51.92 197 LYS A N 1
ATOM 1499 C CA . LYS A 1 197 ? -1.809 10.645 38.312 1.00 54.56 197 LYS A CA 1
ATOM 1500 C C . LYS A 1 197 ? -0.891 9.956 39.312 1.00 46.34 197 LYS A C 1
ATOM 1501 O O . LYS A 1 197 ? -0.741 8.734 39.307 1.00 50.95 197 LYS A O 1
ATOM 1507 N N . PHE A 1 198 ? -0.283 10.765 40.172 1.00 46.75 198 PHE A N 1
ATOM 1508 C CA . PHE A 1 198 ? 0.729 10.293 41.108 1.00 49.83 198 PHE A CA 1
ATOM 1509 C C . PHE A 1 198 ? 0.083 9.567 42.282 1.00 49.29 198 PHE A C 1
ATOM 1510 O O . PHE A 1 198 ? 0.573 8.528 42.720 1.00 54.51 198 PHE A O 1
ATOM 1518 N N . CYS A 1 199 ? -0.998 10.133 42.809 1.00 49.14 199 CYS A N 1
ATOM 1519 C CA . CYS A 1 199 ? -1.755 9.479 43.874 1.00 47.85 199 CYS A CA 1
ATOM 1520 C C . CYS A 1 199 ? -2.268 8.119 43.400 1.00 51.68 199 CYS A C 1
ATOM 1521 O O . CYS A 1 199 ? -2.478 7.207 44.199 1.00 48.72 199 CYS A O 1
ATOM 1524 N N . THR A 1 200 ? -2.499 8.004 42.097 1.00 51.17 200 THR A N 1
ATOM 1525 C CA . THR A 1 200 ? -2.779 6.715 41.480 1.00 56.10 200 THR A CA 1
ATOM 1526 C C . THR A 1 200 ? -1.509 5.877 41.483 1.00 60.41 200 THR A C 1
ATOM 1527 O O . THR A 1 200 ? -1.526 4.694 41.827 1.00 57.56 200 THR A O 1
ATOM 1531 N N . LEU A 1 201 ? -0.398 6.518 41.126 1.00 65.64 201 LEU A N 1
ATOM 1532 C CA . LEU A 1 201 ? 0.910 5.870 41.070 1.00 63.32 201 LEU A CA 1
ATOM 1533 C C . LEU A 1 201 ? 1.415 5.503 42.464 1.00 68.90 201 LEU A C 1
ATOM 1534 O O . LEU A 1 201 ? 2.536 5.025 42.627 1.00 73.96 201 LEU A O 1
ATOM 1539 N N . LYS A 1 202 ? 0.570 5.726 43.466 1.00 67.90 202 LYS A N 1
ATOM 1540 C CA . LYS A 1 202 ? 0.790 5.218 44.813 1.00 63.24 202 LYS A CA 1
ATOM 1541 C C . LYS A 1 202 ? 0.711 3.693 44.796 1.00 66.19 202 LYS A C 1
ATOM 1542 O O . LYS A 1 202 ? 0.964 3.045 45.806 1.00 75.99 202 LYS A O 1
ATOM 1548 N N . ALA A 1 203 ? 0.368 3.148 43.626 1.00 64.79 203 ALA A N 1
ATOM 1549 C CA . ALA A 1 203 ? 0.226 1.712 43.340 1.00 62.16 203 ALA A CA 1
ATOM 1550 C C . ALA A 1 203 ? 0.929 0.751 44.302 1.00 62.79 203 ALA A C 1
ATOM 1551 O O . ALA A 1 203 ? 0.408 -0.330 44.577 1.00 66.98 203 ALA A O 1
ATOM 1553 N N . ARG A 1 204 ? 2.107 1.134 44.793 1.00 62.87 204 ARG A N 1
ATOM 1554 C CA . ARG A 1 204 ? 2.767 0.384 45.857 1.00 67.66 204 ARG A CA 1
ATOM 1555 C C . ARG A 1 204 ? 1.793 0.220 47.022 1.00 68.08 204 ARG A C 1
ATOM 1556 O O . ARG A 1 204 ? 1.441 -0.903 47.384 1.00 72.64 204 ARG A O 1
ATOM 1564 N N . GLU A 1 205 ? 1.353 1.343 47.586 1.00 66.07 205 GLU A N 1
ATOM 1565 C CA . GLU A 1 205 ? 0.231 1.373 48.522 1.00 70.78 205 GLU A CA 1
ATOM 1566 C C . GLU A 1 205 ? 0.321 0.360 49.653 1.00 79.48 205 GLU A C 1
ATOM 1567 O O . GLU A 1 205 ? 1.393 0.084 50.190 1.00 94.54 205 GLU A O 1
ATOM 1573 N N . PHE A 1 206 ? -0.843 -0.173 50.004 1.00 87.17 206 PHE A N 1
ATOM 1574 C CA . PHE A 1 206 ? -0.977 -1.317 50.890 1.00 93.79 206 PHE A CA 1
ATOM 1575 C C . PHE A 1 206 ? -1.964 -2.248 50.198 1.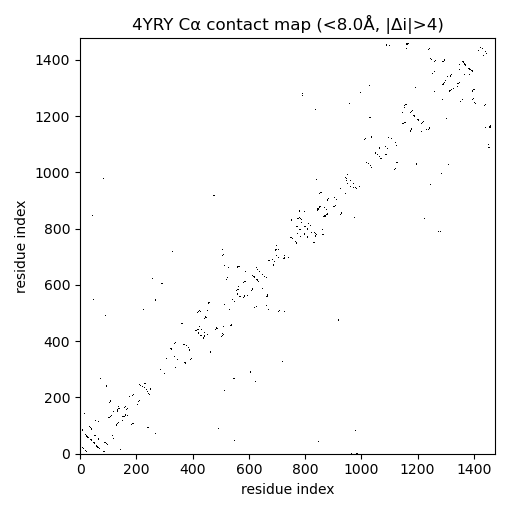00 96.98 206 PHE A C 1
ATOM 1576 O O . PHE A 1 206 ? -2.491 -3.194 50.785 1.00 102.49 206 PHE A O 1
ATOM 1584 N N . GLY A 1 207 ? -2.181 -1.953 48.919 1.00 88.65 207 GLY A N 1
ATOM 1585 C CA . GLY A 1 207 ? -3.164 -2.618 48.085 1.00 77.65 207 GLY A CA 1
ATOM 1586 C C . GLY A 1 207 ? -4.509 -1.936 48.234 1.00 69.61 207 GLY A C 1
ATOM 1587 O O . GLY A 1 207 ? -5.548 -2.583 48.366 1.00 66.71 207 GLY A O 1
ATOM 1588 N N . VAL A 1 208 ? -4.465 -0.607 48.212 1.00 66.44 208 VAL A N 1
ATOM 1589 C CA . VAL A 1 208 ? -5.646 0.240 48.326 1.00 64.00 208 VAL A CA 1
ATOM 1590 C C . VAL A 1 208 ? -5.972 0.857 46.962 1.00 63.36 208 VAL A C 1
ATOM 1591 O O . VAL A 1 208 ? -5.097 1.427 46.311 1.00 69.96 208 VAL A O 1
ATOM 1595 N N . PRO A 1 209 ? -7.228 0.716 46.512 1.00 59.67 209 PRO A N 1
ATOM 1596 C CA . PRO A 1 209 ? -7.674 1.257 45.225 1.00 62.45 209 PRO A CA 1
ATOM 1597 C C . PRO A 1 209 ? -8.074 2.732 45.274 1.00 69.36 209 PRO A C 1
ATOM 1598 O O . PRO A 1 209 ? -8.605 3.204 46.281 1.00 73.49 209 PRO A O 1
ATOM 1602 N N . ILE A 1 210 ? -7.819 3.444 44.180 1.00 68.42 210 ILE A N 1
ATOM 1603 C CA . ILE A 1 210 ? -8.008 4.890 44.141 1.00 65.21 210 ILE A CA 1
ATOM 1604 C C . ILE A 1 210 ? -9.243 5.321 43.361 1.00 62.77 210 ILE A C 1
ATOM 1605 O O . ILE A 1 210 ? -9.482 4.849 42.251 1.00 59.81 210 ILE A O 1
ATOM 1610 N N . TRP A 1 211 ? -10.023 6.223 43.946 1.00 59.62 211 TRP A N 1
ATOM 1611 C CA . TRP A 1 211 ? -11.018 6.965 43.186 1.00 51.22 211 TRP A CA 1
ATOM 1612 C C . TRP A 1 211 ? -10.451 8.336 42.825 1.00 52.22 211 TRP A C 1
ATOM 1613 O O . TRP A 1 211 ? -9.809 8.986 43.648 1.00 52.49 211 TRP A O 1
ATOM 1624 N N . VAL A 1 212 ? -10.689 8.767 41.593 1.00 57.10 212 VAL A N 1
ATOM 1625 C CA . VAL A 1 212 ? -10.122 10.011 41.088 1.00 41.39 212 VAL A CA 1
ATOM 1626 C C . VAL A 1 212 ? -11.185 10.853 40.382 1.00 40.32 212 VAL A C 1
ATOM 1627 O O . VAL A 1 212 ? -12.026 10.306 39.678 1.00 50.67 212 VAL A O 1
ATOM 1631 N N . SER A 1 213 ? -11.145 12.174 40.560 1.00 39.92 213 SER A N 1
ATOM 1632 C CA . SER A 1 213 ? -12.094 13.060 39.888 1.00 39.01 213 SER A CA 1
ATOM 1633 C C . SER A 1 213 ? -11.439 13.804 38.722 1.00 40.96 213 SER A C 1
ATOM 1634 O O . SER A 1 213 ? -10.775 14.821 38.912 1.00 48.65 213 SER A O 1
ATOM 1637 N N . LEU A 1 214 ? -11.659 13.300 37.512 1.00 38.38 214 LEU A N 1
ATOM 1638 C CA . LEU A 1 214 ? -11.000 13.814 36.313 1.00 43.56 214 LEU A CA 1
ATOM 1639 C C . LEU A 1 214 ? -11.485 15.202 35.913 1.00 54.49 214 LEU A C 1
ATOM 1640 O O . LEU A 1 214 ? -12.598 15.605 36.252 1.00 61.02 214 LEU A O 1
ATOM 1645 N N . ASN A 1 215 ? -10.640 15.934 35.193 1.00 53.43 215 ASN A N 1
ATOM 1646 C CA . ASN A 1 215 ? -10.974 17.290 34.772 1.00 49.43 215 ASN A CA 1
ATOM 1647 C C . ASN A 1 215 ? -10.645 17.573 33.302 1.00 48.63 215 ASN A C 1
ATOM 1648 O O . ASN A 1 215 ? -9.796 18.410 33.004 1.00 52.95 215 ASN A O 1
ATOM 1653 N N . PRO A 1 216 ? -11.326 16.883 32.374 1.00 52.16 216 PRO A N 1
ATOM 1654 C CA . PRO A 1 216 ? -11.061 17.130 30.953 1.00 54.26 216 PRO A CA 1
ATOM 1655 C C . PRO A 1 216 ? -11.808 18.348 30.409 1.00 51.53 216 PRO A C 1
ATOM 1656 O O . PRO A 1 216 ? -12.532 19.012 31.150 1.00 47.91 216 PRO A O 1
ATOM 1660 N N . ILE A 1 217 ? -11.622 18.634 29.124 1.00 49.81 217 ILE A N 1
ATOM 1661 C CA . ILE A 1 217 ? -12.325 19.731 28.466 1.00 48.00 217 ILE A CA 1
ATOM 1662 C C . ILE A 1 217 ? -13.783 19.369 28.187 1.00 49.27 217 ILE A C 1
ATOM 1663 O O . ILE A 1 217 ? -14.074 18.314 27.627 1.00 51.10 217 ILE A O 1
ATOM 1668 N N . MET A 1 218 ? -14.697 20.251 28.577 1.00 48.35 218 MET A N 1
ATOM 1669 C CA . MET A 1 218 ? -16.121 20.000 28.389 1.00 43.34 218 MET A CA 1
ATOM 1670 C C . MET A 1 218 ? -16.803 21.134 27.632 1.00 40.36 218 MET A C 1
ATOM 1671 O O . MET A 1 218 ? -16.397 22.293 27.724 1.00 35.50 218 MET A O 1
ATOM 1676 N N . VAL A 1 219 ? -17.841 20.787 26.879 1.00 35.29 219 VAL A N 1
ATOM 1677 C CA . VAL A 1 219 ? -18.616 21.773 26.139 1.00 45.49 219 VAL A CA 1
ATOM 1678 C C . VAL A 1 219 ? -20.059 21.790 26.632 1.00 43.69 219 VAL A C 1
ATOM 1679 O O . VAL A 1 219 ? -20.484 22.741 27.283 1.00 50.85 219 VAL A O 1
ATOM 1683 N N . ASP A 1 220 ? -20.807 20.735 26.328 1.00 37.85 220 ASP A N 1
ATOM 1684 C CA . ASP A 1 220 ? -22.195 20.641 26.763 1.00 37.04 220 ASP A CA 1
ATOM 1685 C C . ASP A 1 220 ? -22.266 20.134 28.202 1.00 39.07 220 ASP A C 1
ATOM 1686 O O . ASP A 1 220 ? -22.998 20.678 29.030 1.00 34.69 220 ASP A O 1
ATOM 1691 N N . GLY A 1 221 ? -21.503 19.082 28.489 1.00 34.67 221 GLY A N 1
ATOM 1692 C CA . GLY A 1 221 ? -21.516 18.456 29.798 1.00 34.60 221 GLY A CA 1
ATOM 1693 C C . GLY A 1 221 ? -22.671 17.487 29.957 1.00 34.57 221 GLY A C 1
ATOM 1694 O O . GLY A 1 221 ? -22.934 16.996 31.055 1.00 49.99 221 GLY A O 1
ATOM 1695 N N . THR A 1 222 ? -23.369 17.215 28.859 1.00 34.58 222 THR A N 1
ATOM 1696 C CA . THR A 1 222 ? -24.516 16.315 28.887 1.00 34.60 222 THR A CA 1
ATOM 1697 C C . THR A 1 222 ? -24.260 15.015 28.126 1.00 43.81 222 THR A C 1
ATOM 1698 O O . THR A 1 222 ? -25.143 14.162 28.022 1.00 43.83 222 THR A O 1
ATOM 1702 N N . GLY A 1 223 ? -23.051 14.860 27.599 1.00 45.54 223 GLY A N 1
ATOM 1703 C CA . GLY A 1 223 ? -22.701 13.633 26.912 1.00 46.23 223 GLY A CA 1
ATOM 1704 C C . GLY A 1 223 ? -23.140 13.654 25.464 1.00 34.75 223 GLY A C 1
ATOM 1705 O O . GLY A 1 223 ? -23.510 12.622 24.916 1.00 34.78 223 GLY A O 1
ATOM 1706 N N . MET A 1 224 ? -23.116 14.834 24.853 1.00 34.82 224 MET A N 1
ATOM 1707 C CA . MET A 1 224 ? -23.638 14.998 23.504 1.00 34.99 224 MET A CA 1
ATOM 1708 C C . MET A 1 224 ? -22.560 15.198 22.428 1.00 35.22 224 MET A C 1
ATOM 1709 O O . MET A 1 224 ? -22.866 15.153 21.239 1.00 35.45 224 MET A O 1
ATOM 1714 N N . CYS A 1 225 ? -21.302 15.386 22.820 1.00 48.47 225 CYS A N 1
ATOM 1715 C CA . CYS A 1 225 ? -20.270 15.673 21.820 1.00 44.30 225 CYS A CA 1
ATOM 1716 C C . CYS A 1 225 ? -19.021 14.799 21.975 1.00 37.65 225 CYS A C 1
ATOM 1717 O O . CYS A 1 225 ? -18.513 14.259 20.996 1.00 38.83 225 CYS A O 1
ATOM 1720 N N . GLY A 1 226 ? -18.507 14.682 23.192 1.00 35.54 226 GLY A N 1
ATOM 1721 C CA . GLY A 1 226 ? -17.368 13.814 23.429 1.00 35.73 226 GLY A CA 1
ATOM 1722 C C . GLY A 1 226 ? -16.071 14.558 23.673 1.00 47.77 226 GLY A C 1
ATOM 1723 O O . GLY A 1 226 ? -14.994 13.970 23.603 1.00 44.62 226 GLY A O 1
ATOM 1724 N N . ALA A 1 227 ? -16.175 15.857 23.938 1.00 46.44 227 ALA A N 1
ATOM 1725 C CA . ALA A 1 227 ? -15.015 16.683 24.259 1.00 39.93 227 ALA A CA 1
ATOM 1726 C C . ALA A 1 227 ? -14.282 16.144 25.482 1.00 44.11 227 ALA A C 1
ATOM 1727 O O . ALA A 1 227 ? -13.055 16.203 25.563 1.00 52.53 227 ALA A O 1
ATOM 1729 N N . CYS A 1 228 ? -15.050 15.621 26.432 1.00 41.29 228 CYS A N 1
ATOM 1730 C CA . CYS A 1 228 ? -14.518 15.146 27.706 1.00 44.39 228 CYS A CA 1
ATOM 1731 C C . CYS A 1 228 ? -14.041 13.704 27.602 1.00 38.47 228 CYS A C 1
ATOM 1732 O O . CYS A 1 228 ? -13.941 13.003 28.607 1.00 37.05 228 CYS A O 1
ATOM 1735 N N . ARG A 1 229 ? -13.752 13.277 26.378 1.00 43.55 229 ARG A N 1
ATOM 1736 C CA . ARG A 1 229 ? -13.383 11.897 26.078 1.00 46.68 229 ARG A CA 1
ATOM 1737 C C . ARG A 1 229 ? -12.222 11.389 26.925 1.00 48.26 229 ARG A C 1
ATOM 1738 O O . ARG A 1 229 ? -11.171 12.022 27.009 1.00 51.28 229 ARG A O 1
ATOM 1746 N N . VAL A 1 230 ? -12.431 10.231 27.547 1.00 46.78 230 VAL A N 1
ATOM 1747 C CA . VAL A 1 230 ? -11.414 9.582 28.367 1.00 49.31 230 VAL A CA 1
ATOM 1748 C C . VAL A 1 230 ? -11.343 8.087 28.064 1.00 53.93 230 VAL A C 1
ATOM 1749 O O . VAL A 1 230 ? -12.367 7.446 27.827 1.00 55.55 230 VAL A O 1
ATOM 1753 N N . THR A 1 231 ? -10.134 7.535 28.065 1.00 53.38 231 THR A N 1
ATOM 1754 C CA . THR A 1 231 ? -9.946 6.101 27.895 1.00 49.48 231 THR A CA 1
ATOM 1755 C C . THR A 1 231 ? -9.789 5.419 29.251 1.00 51.33 231 THR A C 1
ATOM 1756 O O . THR A 1 231 ? -8.740 5.516 29.888 1.00 49.40 231 THR A O 1
ATOM 1760 N N . VAL A 1 232 ? -10.840 4.736 29.689 1.00 57.73 232 VAL A N 1
ATOM 1761 C CA . VAL A 1 232 ? -10.810 4.007 30.950 1.00 55.08 232 VAL A CA 1
ATOM 1762 C C . VAL A 1 232 ? -10.539 2.540 30.652 1.00 52.19 232 VAL A C 1
ATOM 1763 O O . VAL A 1 232 ? -11.194 1.947 29.796 1.00 40.47 232 VAL A O 1
ATOM 1767 N N . SER A 1 233 ? -9.568 1.970 31.362 1.00 55.15 233 SER A N 1
ATOM 1768 C CA . SER A 1 233 ? -8.976 0.689 30.991 1.00 55.84 233 SER A CA 1
ATOM 1769 C C . SER A 1 233 ? -8.487 0.782 29.550 1.00 63.02 233 SER A C 1
ATOM 1770 O O . SER A 1 233 ? -7.502 1.466 29.266 1.00 67.04 233 SER A O 1
ATOM 1773 N N . GLY A 1 234 ? -9.175 0.097 28.644 1.00 62.05 234 GLY A N 1
ATOM 1774 C CA . GLY A 1 234 ? -8.858 0.178 27.230 1.00 59.71 234 GLY A CA 1
ATOM 1775 C C . GLY A 1 234 ? -9.959 0.850 26.433 1.00 59.66 234 GLY A C 1
ATOM 1776 O O . GLY A 1 234 ? -9.796 1.135 25.246 1.00 55.79 234 GLY A O 1
ATOM 1777 N N . GLN A 1 235 ? -11.080 1.120 27.096 1.00 64.22 235 GLN A N 1
ATOM 1778 C CA . GLN A 1 235 ? -12.297 1.543 26.411 1.00 61.95 235 GLN A CA 1
ATOM 1779 C C . GLN A 1 235 ? -12.585 3.027 26.640 1.00 54.63 235 GLN A C 1
ATOM 1780 O O . GLN A 1 235 ? -12.110 3.621 27.608 1.00 56.82 235 GLN A O 1
ATOM 1786 N N . ILE A 1 236 ? -13.367 3.616 25.739 1.00 55.21 236 ILE A N 1
ATOM 1787 C CA . ILE A 1 236 ? -13.661 5.049 25.762 1.00 46.20 236 ILE A CA 1
ATOM 1788 C C . ILE A 1 236 ? -14.884 5.412 26.610 1.00 39.76 236 ILE A C 1
ATOM 1789 O O . ILE A 1 236 ? -15.977 4.884 26.408 1.00 37.99 236 ILE A O 1
ATOM 1794 N N . LYS A 1 237 ? -14.684 6.326 27.555 1.00 42.14 237 LYS A N 1
ATOM 1795 C CA . LYS A 1 237 ? -15.754 6.787 28.430 1.00 42.23 237 LYS A CA 1
ATOM 1796 C C . LYS A 1 237 ? -15.877 8.307 28.351 1.00 42.33 237 LYS A C 1
ATOM 1797 O O . LYS A 1 237 ? -14.908 8.994 28.029 1.00 42.40 237 LYS A O 1
ATOM 1803 N N . PHE A 1 238 ? -17.073 8.824 28.623 1.00 46.04 238 PHE A N 1
ATOM 1804 C CA . PHE A 1 238 ? -17.298 10.268 28.705 1.00 44.12 238 PHE A CA 1
ATOM 1805 C C . PHE A 1 238 ? -17.416 10.713 30.159 1.00 48.36 238 PHE A C 1
ATOM 1806 O O . PHE A 1 238 ? -18.348 10.322 30.858 1.00 52.53 238 PHE A O 1
ATOM 1814 N N . ALA A 1 239 ? -16.477 11.537 30.608 1.00 52.02 239 ALA A N 1
ATOM 1815 C CA . ALA A 1 239 ? -16.395 11.896 32.019 1.00 36.09 239 ALA A CA 1
ATOM 1816 C C . ALA A 1 239 ? -17.565 12.763 32.489 1.00 47.65 239 ALA A C 1
ATOM 1817 O O . ALA A 1 239 ? -17.766 12.932 33.684 1.00 47.06 239 ALA A O 1
ATOM 1819 N N . CYS A 1 240 ? -18.338 13.322 31.565 1.00 35.38 240 CYS A N 1
ATOM 1820 C CA . CYS A 1 240 ? -19.481 14.133 31.973 1.00 35.13 240 CYS A CA 1
ATOM 1821 C C . CYS A 1 240 ? -20.698 13.249 32.256 1.00 42.10 240 CYS A C 1
ATOM 1822 O O . CYS A 1 240 ? -21.531 13.583 33.095 1.00 39.12 240 CYS A O 1
ATOM 1825 N N . VAL A 1 241 ? -20.805 12.131 31.544 1.00 40.35 241 VAL A N 1
ATOM 1826 C CA . VAL A 1 241 ? -21.891 11.182 31.776 1.00 40.62 241 VAL A CA 1
ATOM 1827 C C . VAL A 1 241 ? -21.441 9.959 32.577 1.00 45.62 241 VAL A C 1
ATOM 1828 O O . VAL A 1 241 ? -22.089 9.574 33.552 1.00 50.72 241 VAL A O 1
ATOM 1832 N N . ASP A 1 242 ? -20.337 9.349 32.158 1.00 41.69 242 ASP A N 1
ATOM 1833 C CA . ASP A 1 242 ? -19.809 8.164 32.829 1.00 36.32 242 ASP A CA 1
ATOM 1834 C C . ASP A 1 242 ? -19.004 8.529 34.075 1.00 40.08 242 ASP A C 1
ATOM 1835 O O . ASP A 1 242 ? -18.889 7.729 35.005 1.00 40.08 242 ASP A O 1
ATOM 1840 N N . GLY A 1 243 ? -18.442 9.735 34.086 1.00 42.14 243 GLY A N 1
ATOM 1841 C CA . GLY A 1 243 ? -17.653 10.200 35.215 1.00 44.26 243 GLY A CA 1
ATOM 1842 C C . GLY A 1 243 ? -18.365 11.226 36.078 1.00 46.06 243 GLY A C 1
ATOM 1843 O O . GLY A 1 243 ? -19.565 11.112 36.310 1.00 36.52 243 GLY A O 1
ATOM 1844 N N . PRO A 1 244 ? -17.635 12.256 36.542 1.00 52.86 244 PRO A N 1
ATOM 1845 C CA . PRO A 1 244 ? -16.214 12.527 36.284 1.00 52.12 244 PRO A CA 1
ATOM 1846 C C . PRO A 1 244 ? -15.268 11.643 37.087 1.00 50.28 244 PRO A C 1
ATOM 1847 O O . PRO A 1 244 ? -14.086 11.543 36.752 1.00 44.48 244 PRO A O 1
ATOM 1851 N N . GLU A 1 245 ? -15.782 11.012 38.135 1.00 52.14 245 GLU A N 1
ATOM 1852 C CA . GLU A 1 245 ? -14.952 10.168 38.982 1.00 46.82 245 GLU A CA 1
ATOM 1853 C C . GLU A 1 245 ? -14.789 8.760 38.422 1.00 42.59 245 GLU A C 1
ATOM 1854 O O . GLU A 1 245 ? -15.768 8.090 38.089 1.00 44.64 245 GLU A O 1
ATOM 1860 N N . PHE A 1 246 ? -13.538 8.327 38.312 1.00 41.93 246 PHE A N 1
ATOM 1861 C CA . PHE A 1 246 ? -13.218 6.967 37.895 1.00 43.38 246 PHE A CA 1
ATOM 1862 C C . PHE A 1 246 ? -12.232 6.329 38.868 1.00 46.75 246 PHE A C 1
ATOM 1863 O O . PHE A 1 246 ? -11.843 6.937 39.865 1.00 41.40 246 PHE A O 1
ATOM 1871 N N . ARG A 1 247 ? -11.840 5.096 38.571 1.00 48.35 247 ARG A N 1
ATOM 1872 C CA . ARG A 1 247 ? -10.777 4.420 39.302 1.00 52.63 247 ARG A CA 1
ATOM 1873 C C . ARG A 1 247 ? -9.439 4.740 38.650 1.00 55.75 247 ARG A C 1
ATOM 1874 O O . ARG A 1 247 ? -9.223 4.419 37.482 1.00 62.80 247 ARG A O 1
ATOM 1882 N N . GLY A 1 248 ? -8.544 5.362 39.411 1.00 54.75 248 GLY A N 1
ATOM 1883 C CA . GLY A 1 248 ? -7.294 5.863 38.869 1.00 56.60 248 GLY A CA 1
ATOM 1884 C C . GLY A 1 248 ? -6.452 4.841 38.129 1.00 58.83 248 GLY A C 1
ATOM 1885 O O . GLY A 1 248 ? -5.719 5.193 37.204 1.00 60.86 248 GLY A O 1
ATOM 1886 N N . GLU A 1 249 ? -6.566 3.577 38.522 1.00 57.70 249 GLU A N 1
ATOM 1887 C CA . GLU A 1 249 ? -5.787 2.513 37.900 1.00 59.58 249 GLU A CA 1
ATOM 1888 C C . GLU A 1 249 ? -6.183 2.371 36.438 1.00 61.17 249 GLU A C 1
ATOM 1889 O O . GLU A 1 249 ? -5.350 2.103 35.573 1.00 63.53 249 GLU A O 1
ATOM 1895 N N . GLU A 1 250 ? -7.472 2.560 36.179 1.00 61.18 250 GLU A N 1
ATOM 1896 C CA . GLU A 1 250 ? -8.046 2.366 34.855 1.00 56.58 250 GLU A CA 1
ATOM 1897 C C . GLU A 1 250 ? -7.961 3.626 34.004 1.00 50.97 250 GLU A C 1
ATOM 1898 O O . GLU A 1 250 ? -8.174 3.585 32.794 1.00 48.77 250 GLU A O 1
ATOM 1904 N N . VAL A 1 251 ? -7.643 4.744 34.647 1.00 49.78 251 VAL A N 1
ATOM 1905 C CA . VAL A 1 251 ? -7.546 6.026 33.963 1.00 47.59 251 VAL A CA 1
ATOM 1906 C C . VAL A 1 251 ? -6.286 6.109 33.110 1.00 54.72 251 VAL A C 1
ATOM 1907 O O . VAL A 1 251 ? -5.197 5.755 33.562 1.00 63.06 251 VAL A O 1
ATOM 1911 N N . ASP A 1 252 ? -6.439 6.577 31.875 1.00 53.57 252 ASP A N 1
ATOM 1912 C CA . ASP A 1 252 ? -5.295 6.850 31.017 1.00 48.76 252 ASP A CA 1
ATOM 1913 C C . ASP A 1 252 ? -4.855 8.286 31.266 1.00 46.05 252 ASP A C 1
ATOM 1914 O O . ASP A 1 252 ? -5.530 9.231 30.861 1.00 47.21 252 ASP A O 1
ATOM 1919 N N . TRP A 1 253 ? -3.717 8.439 31.934 1.00 47.35 253 TRP A N 1
ATOM 1920 C CA . TRP A 1 253 ? -3.289 9.738 32.438 1.00 44.97 253 TRP A CA 1
ATOM 1921 C C . TRP A 1 253 ? -2.525 10.555 31.412 1.00 43.11 253 TRP A C 1
ATOM 1922 O O . TRP A 1 253 ? -2.699 11.769 31.319 1.00 57.16 253 TRP A O 1
ATOM 1933 N N . ASP A 1 254 ? -1.664 9.885 30.658 1.00 45.20 254 ASP A N 1
ATOM 1934 C CA . ASP A 1 254 ? -0.823 10.558 29.680 1.00 47.92 254 ASP A CA 1
ATOM 1935 C C . ASP A 1 254 ? -1.677 11.168 28.574 1.00 46.20 254 ASP A C 1
ATOM 1936 O O . ASP A 1 254 ? -1.419 12.283 28.121 1.00 48.19 254 ASP A O 1
ATOM 1941 N N . GLU A 1 255 ? -2.696 10.432 28.146 1.00 42.83 255 GLU A N 1
ATOM 1942 C CA . GLU A 1 255 ? -3.591 10.912 27.101 1.00 43.92 255 GLU A CA 1
ATOM 1943 C C . GLU A 1 255 ? -4.485 12.052 27.597 1.00 41.23 255 GLU A C 1
ATOM 1944 O O . GLU A 1 255 ? -4.793 12.978 26.847 1.00 40.89 255 GLU A O 1
ATOM 1950 N N . LEU A 1 256 ? -4.882 11.997 28.865 1.00 40.98 256 LEU A N 1
ATOM 1951 C CA . LEU A 1 256 ? -5.682 13.069 29.446 1.00 40.26 256 LEU A CA 1
ATOM 1952 C C . LEU A 1 256 ? -4.851 14.340 29.576 1.00 44.90 256 LEU A C 1
ATOM 1953 O O . LEU A 1 256 ? -5.336 15.438 29.295 1.00 47.22 256 LEU A O 1
ATOM 1958 N N . LEU A 1 257 ? -3.602 14.180 30.008 1.00 45.24 257 LEU A N 1
ATOM 1959 C CA . LEU A 1 257 ? -2.671 15.298 30.118 1.00 41.75 257 LEU A CA 1
ATOM 1960 C C . LEU A 1 257 ? -2.468 15.941 28.754 1.00 41.81 257 LEU A C 1
ATOM 1961 O O . LEU A 1 257 ? -2.462 17.164 28.620 1.00 57.50 257 LEU A O 1
ATOM 1966 N N . LYS A 1 258 ? -2.310 15.097 27.745 1.00 42.13 258 LYS A N 1
ATOM 1967 C CA . LYS A 1 258 ? -2.162 15.546 26.370 1.00 42.30 258 LYS A CA 1
ATOM 1968 C C . LYS A 1 258 ? -3.388 16.310 25.874 1.00 42.14 258 LYS A C 1
ATOM 1969 O O . LYS A 1 258 ? -3.258 17.286 25.138 1.00 41.55 258 LYS A O 1
ATOM 1975 N N . ARG A 1 259 ? -4.574 15.865 26.286 1.00 44.70 259 ARG A N 1
ATOM 1976 C CA . ARG A 1 259 ? -5.828 16.473 25.839 1.00 47.23 259 ARG A CA 1
ATOM 1977 C C . ARG A 1 259 ? -6.196 17.756 26.582 1.00 54.70 259 ARG A C 1
ATOM 1978 O O . ARG A 1 259 ? -6.970 18.567 26.074 1.00 63.41 259 ARG A O 1
ATOM 1986 N N . LEU A 1 260 ? -5.664 17.938 27.786 1.00 52.33 260 LEU A N 1
ATOM 1987 C CA . LEU A 1 260 ? -5.936 19.157 28.543 1.00 50.22 260 LEU A CA 1
ATOM 1988 C C . LEU A 1 260 ? -5.108 20.321 28.011 1.00 56.06 260 LEU A C 1
ATOM 1989 O O . LEU A 1 260 ? -5.368 21.483 28.329 1.00 59.84 260 LEU A O 1
ATOM 1994 N N . ALA A 1 261 ? -4.108 19.998 27.199 1.00 52.30 261 ALA A N 1
ATOM 1995 C CA . ALA A 1 261 ? -3.263 21.002 26.567 1.00 49.34 261 ALA A CA 1
ATOM 1996 C C . ALA A 1 261 ? -3.649 21.175 25.101 1.00 52.21 261 ALA A C 1
ATOM 1997 O O . ALA A 1 261 ? -2.951 21.845 24.339 1.00 53.57 261 ALA A O 1
ATOM 1999 N N . GLN A 1 262 ? -4.763 20.557 24.715 1.00 53.53 262 GLN A N 1
ATOM 2000 C CA . GLN A 1 262 ? -5.197 20.519 23.321 1.00 54.80 262 GLN A CA 1
ATOM 2001 C C . GLN A 1 262 ? -5.432 21.911 22.739 1.00 63.42 262 GLN A C 1
ATOM 2002 O O . GLN A 1 262 ? -5.083 22.178 21.588 1.00 65.81 262 GLN A O 1
ATOM 2008 N N . TYR A 1 263 ? -6.031 22.792 23.534 1.00 67.74 263 TYR A N 1
ATOM 2009 C CA . TYR A 1 263 ? -6.147 24.198 23.165 1.00 63.13 263 TYR A CA 1
ATOM 2010 C C . TYR A 1 263 ? -5.204 25.036 24.028 1.00 68.55 263 TYR A C 1
ATOM 2011 O O . TYR A 1 263 ? -5.560 25.371 25.156 1.00 76.77 263 TYR A O 1
ATOM 2020 N N . ARG A 1 264 ? -4.018 25.383 23.531 1.00 63.16 264 ARG A N 1
ATOM 2021 C CA . ARG A 1 264 ? -3.145 26.285 24.291 1.00 61.29 264 ARG A CA 1
ATOM 2022 C C . ARG A 1 264 ? -3.108 27.704 23.716 1.00 62.38 264 ARG A C 1
ATOM 2023 O O . ARG A 1 264 ? -2.456 28.590 24.269 1.00 62.15 264 ARG A O 1
ATOM 2031 N N . GLU A 1 265 ? -3.821 27.913 22.614 1.00 66.29 265 GLU A N 1
ATOM 2032 C CA . GLU A 1 265 ? -3.918 29.221 21.964 1.00 70.66 265 GLU A CA 1
ATOM 2033 C C . GLU A 1 265 ? -4.906 30.120 22.702 1.00 69.63 265 GLU A C 1
ATOM 2034 O O . GLU A 1 265 ? -5.016 31.313 22.423 1.00 70.12 265 GLU A O 1
ATOM 2040 N N . GLN A 1 266 ? -5.622 29.519 23.645 1.00 65.55 266 GLN A N 1
ATOM 2041 C CA . GLN A 1 266 ? -6.642 30.180 24.454 1.00 59.28 266 GLN A CA 1
ATOM 2042 C C . GLN A 1 266 ? -6.117 31.370 25.258 1.00 62.23 266 GLN A C 1
ATOM 2043 O O . GLN A 1 266 ? -6.897 32.157 25.791 1.00 65.65 266 GLN A O 1
ATOM 2049 N N . GLU A 1 267 ? -4.798 31.473 25.375 1.00 61.94 267 GLU A N 1
ATOM 2050 C CA . GLU A 1 267 ? -4.149 32.596 26.051 1.00 54.35 267 GLU A CA 1
ATOM 2051 C C . GLU A 1 267 ? -4.485 33.945 25.401 1.00 51.86 267 GLU A C 1
ATOM 2052 O O . GLU A 1 267 ? -4.398 34.986 26.052 1.00 48.79 267 GLU A O 1
ATOM 2058 N N . LYS A 1 268 ? -4.838 33.922 24.117 1.00 55.69 268 LYS A N 1
ATOM 2059 C CA . LYS A 1 268 ? -5.228 35.130 23.389 1.00 42.84 268 LYS A CA 1
ATOM 2060 C C . LYS A 1 268 ? -6.400 35.878 24.023 1.00 54.71 268 LYS A C 1
ATOM 2061 O O . LYS A 1 268 ? -6.358 37.103 24.143 1.00 42.55 268 LYS A O 1
ATOM 2067 N N . ILE A 1 269 ? -7.451 35.159 24.412 1.00 54.75 269 ILE A N 1
ATOM 2068 C CA . ILE A 1 269 ? -8.626 35.824 24.968 1.00 58.72 269 ILE A CA 1
ATOM 2069 C C . ILE A 1 269 ? -8.368 36.289 26.393 1.00 63.74 269 ILE A C 1
ATOM 2070 O O . ILE A 1 269 ? -9.116 37.102 26.935 1.00 69.23 269 ILE A O 1
ATOM 2075 N N . SER A 1 270 ? -7.310 35.762 27.000 1.00 62.63 270 SER A N 1
ATOM 2076 C CA . SER A 1 270 ? -6.871 36.243 28.298 1.00 59.00 270 SER A CA 1
ATOM 2077 C C . SER A 1 270 ? -6.188 37.598 28.157 1.00 61.56 270 SER A C 1
ATOM 2078 O O . SER A 1 270 ? -6.371 38.481 28.991 1.00 63.90 270 SER A O 1
ATOM 2081 N N . TYR A 1 271 ? -5.406 37.757 27.091 1.00 63.06 271 TYR A N 1
ATOM 2082 C CA . TYR A 1 271 ? -4.652 38.991 26.872 1.00 69.63 271 TYR A CA 1
ATOM 2083 C C . TYR A 1 271 ? -5.540 40.172 26.508 1.00 84.53 271 TYR A C 1
ATOM 2084 O O . TYR A 1 271 ? -5.369 41.265 27.048 1.00 80.19 271 TYR A O 1
ATOM 2093 N N . GLU A 1 272 ? -6.469 39.962 25.580 1.00 100.05 272 GLU A N 1
ATOM 2094 C CA . GLU A 1 272 ? -7.391 41.025 25.202 1.00 104.00 272 GLU A CA 1
ATOM 2095 C C . GLU A 1 272 ? -8.236 41.437 26.399 1.00 100.77 272 GLU A C 1
ATOM 2096 O O . GLU A 1 272 ? -8.667 42.585 26.503 1.00 103.28 272 GLU A O 1
ATOM 2102 N N . ARG A 1 273 ? -8.469 40.489 27.303 1.00 85.86 273 ARG A N 1
ATOM 2103 C CA . ARG A 1 273 ? -9.244 40.762 28.504 1.00 69.22 273 ARG A CA 1
ATOM 2104 C C . ARG A 1 273 ? -8.414 41.476 29.571 1.00 65.12 273 ARG A C 1
ATOM 2105 O O . ARG A 1 273 ? -8.929 42.312 30.316 1.00 65.64 273 ARG A O 1
ATOM 2113 N N . PHE A 1 274 ? -7.126 41.145 29.632 1.00 61.05 274 PHE A N 1
ATOM 2114 C CA . PHE A 1 274 ? -6.262 41.613 30.717 1.00 58.62 274 PHE A CA 1
ATOM 2115 C C . PHE A 1 274 ? -5.867 43.069 30.509 1.00 52.96 274 PHE A C 1
ATOM 2116 O O . PHE A 1 274 ? -5.393 43.739 31.426 1.00 55.45 274 PHE A O 1
ATOM 2124 N N . LEU A 1 275 ? -6.070 43.545 29.287 1.00 48.61 275 LEU A N 1
ATOM 2125 C CA . LEU A 1 275 ? -5.830 44.936 28.940 1.00 50.95 275 LEU A CA 1
ATOM 2126 C C . LEU A 1 275 ? -6.896 45.804 29.599 1.00 59.37 275 LEU A C 1
ATOM 2127 O O . LEU A 1 275 ? -6.716 47.010 29.776 1.00 64.29 275 LEU A O 1
ATOM 2132 N N . LYS A 1 276 ? -8.007 45.171 29.964 1.00 56.53 276 LYS A N 1
ATOM 2133 C CA . LYS A 1 276 ? -9.166 45.874 30.496 1.00 58.12 276 LYS A CA 1
ATOM 2134 C C . LYS A 1 276 ? -9.478 45.417 31.918 1.00 58.77 276 LYS A C 1
ATOM 2135 O O . LYS A 1 276 ? -9.040 46.033 32.891 1.00 54.55 276 LYS A O 1
ATOM 2141 N N . MET B 2 1 ? -33.114 20.735 -21.117 1.00 76.88 1 MET B N 1
ATOM 2142 C CA . MET B 2 1 ? -33.647 21.335 -22.334 1.00 81.96 1 MET B CA 1
ATOM 2143 C C . MET B 2 1 ? -34.399 22.632 -22.047 1.00 83.90 1 MET B C 1
ATOM 2144 O O . MET B 2 1 ? -33.796 23.699 -21.940 1.00 86.58 1 MET B O 1
ATOM 2149 N N . LYS B 2 2 ? -35.717 22.528 -21.918 1.00 80.85 2 LYS B N 1
ATOM 2150 C CA . LYS B 2 2 ? -36.577 23.702 -21.794 1.00 81.43 2 LYS B CA 1
ATOM 2151 C C . LYS B 2 2 ? -36.796 24.171 -20.356 1.00 81.80 2 LYS B C 1
ATOM 2152 O O . LYS B 2 2 ? -36.020 24.965 -19.826 1.00 86.55 2 LYS B O 1
ATOM 2158 N N . ASN B 2 3 ? -37.852 23.662 -19.729 1.00 77.74 3 ASN B N 1
ATOM 2159 C CA . ASN B 2 3 ? -38.354 24.205 -18.472 1.00 76.13 3 ASN B CA 1
ATOM 2160 C C . ASN B 2 3 ? -37.500 23.881 -17.249 1.00 69.93 3 ASN B C 1
ATOM 2161 O O . ASN B 2 3 ? -37.568 22.790 -16.688 1.00 69.14 3 ASN B O 1
ATOM 2166 N N . ARG B 2 4 ? -36.705 24.867 -16.843 1.00 62.83 4 ARG B N 1
ATOM 2167 C CA . ARG B 2 4 ? -35.846 24.763 -15.671 1.00 64.78 4 ARG B CA 1
ATOM 2168 C C . ARG B 2 4 ? -36.373 25.697 -14.582 1.00 62.47 4 ARG B C 1
ATOM 2169 O O . ARG B 2 4 ? -37.283 26.486 -14.833 1.00 69.01 4 ARG B O 1
ATOM 2177 N N . LYS B 2 5 ? -35.807 25.615 -13.379 1.00 53.97 5 LYS B N 1
ATOM 2178 C CA . LYS B 2 5 ? -36.208 26.509 -12.289 1.00 46.37 5 LYS B CA 1
ATOM 2179 C C . LYS B 2 5 ? -35.801 27.966 -12.504 1.00 46.49 5 LYS B C 1
ATOM 2180 O O . LYS B 2 5 ? -34.814 28.257 -13.179 1.00 51.06 5 LYS B O 1
ATOM 2186 N N . THR B 2 6 ? -36.569 28.875 -11.907 1.00 44.94 6 THR B N 1
ATOM 2187 C CA . THR B 2 6 ? -36.248 30.300 -11.903 1.00 48.79 6 THR B CA 1
ATOM 2188 C C . THR B 2 6 ? -35.067 30.599 -10.987 1.00 57.32 6 THR B C 1
ATOM 2189 O O . THR B 2 6 ? -35.073 30.207 -9.819 1.00 56.50 6 THR B O 1
ATOM 2193 N N . PRO B 2 7 ? -34.046 31.290 -11.514 1.00 63.35 7 PRO B N 1
ATOM 2194 C CA . PRO B 2 7 ? -32.870 31.596 -10.694 1.00 64.60 7 PRO B CA 1
ATOM 2195 C C . PRO B 2 7 ? -33.198 32.542 -9.539 1.00 64.31 7 PRO B C 1
ATOM 2196 O O . PRO B 2 7 ? -34.039 33.431 -9.672 1.00 68.97 7 PRO B O 1
ATOM 2200 N N . MET B 2 8 ? -32.527 32.334 -8.412 1.00 58.03 8 MET B N 1
ATOM 2201 C CA . MET B 2 8 ? -32.680 33.174 -7.231 1.00 48.87 8 MET B CA 1
ATOM 2202 C C . MET B 2 8 ? -31.333 33.775 -6.847 1.00 52.00 8 MET B C 1
ATOM 2203 O O . MET B 2 8 ? -30.284 33.214 -7.172 1.00 54.56 8 MET B O 1
ATOM 2208 N N . LYS B 2 9 ? -31.362 34.927 -6.186 1.00 49.00 9 LYS B N 1
ATOM 2209 C CA . LYS B 2 9 ? -30.131 35.562 -5.737 1.00 54.37 9 LYS B CA 1
ATOM 2210 C C . LYS B 2 9 ? -29.384 34.612 -4.807 1.00 50.61 9 LYS B C 1
ATOM 2211 O O . LYS B 2 9 ? -29.964 34.067 -3.869 1.00 49.60 9 LYS B O 1
ATOM 2217 N N . GLU B 2 10 ? -28.101 34.399 -5.084 1.00 46.69 10 GLU B N 1
ATOM 2218 C CA . GLU B 2 10 ? -27.248 33.624 -4.191 1.00 40.00 10 GLU B CA 1
ATOM 2219 C C . GLU B 2 10 ? -25.870 34.246 -4.007 1.00 41.24 10 GLU B C 1
ATOM 2220 O O . GLU B 2 10 ? -25.355 34.920 -4.899 1.00 38.22 10 GLU B O 1
ATOM 2226 N N . GLN B 2 11 ? -25.276 33.998 -2.845 1.00 41.14 11 GLN B N 1
ATOM 2227 C CA . GLN B 2 11 ? -23.924 34.455 -2.560 1.00 40.19 11 GLN B CA 1
ATOM 2228 C C . GLN B 2 11 ? -22.899 33.847 -3.507 1.00 40.13 11 GLN B C 1
ATOM 2229 O O . GLN B 2 11 ? -23.005 32.680 -3.876 1.00 40.00 11 GLN B O 1
ATOM 2235 N N . SER B 2 12 ? -21.915 34.644 -3.910 1.00 42.29 12 SER B N 1
ATOM 2236 C CA . SER B 2 12 ? -20.852 34.135 -4.762 1.00 50.00 12 SER B CA 1
ATOM 2237 C C . SER B 2 12 ? -19.979 33.191 -3.941 1.00 50.54 12 SER B C 1
ATOM 2238 O O . SER B 2 12 ? -19.668 33.484 -2.786 1.00 50.45 12 SER B O 1
ATOM 2241 N N . PRO B 2 13 ? -19.601 32.048 -4.531 1.00 51.91 13 PRO B N 1
ATOM 2242 C CA . PRO B 2 13 ? -18.827 30.995 -3.861 1.00 52.44 13 PRO B CA 1
ATOM 2243 C C . PRO B 2 13 ? -17.563 31.514 -3.185 1.00 56.39 13 PRO B C 1
ATOM 2244 O O . PRO B 2 13 ? -17.252 31.113 -2.065 1.00 55.88 13 PRO B O 1
ATOM 2248 N N . GLU B 2 14 ? -16.849 32.401 -3.871 1.00 66.08 14 GLU B N 1
ATOM 2249 C CA . GLU B 2 14 ? -15.580 32.924 -3.378 1.00 66.38 14 GLU B CA 1
ATOM 2250 C C . GLU B 2 14 ? -15.753 33.878 -2.197 1.00 62.60 14 GLU B C 1
ATOM 2251 O O . GLU B 2 14 ? -14.896 33.942 -1.314 1.00 64.24 14 GLU B O 1
ATOM 2257 N N . SER B 2 15 ? -16.862 34.609 -2.173 1.00 55.58 15 SER B N 1
ATOM 2258 C CA . SER B 2 15 ? -17.116 35.547 -1.084 1.00 51.86 15 SER B CA 1
ATOM 2259 C C . SER B 2 15 ? -17.734 34.876 0.135 1.00 48.62 15 SER B C 1
ATOM 2260 O O . SER B 2 15 ? -17.432 35.241 1.270 1.00 49.88 15 SER B O 1
ATOM 2263 N N . ARG B 2 16 ? -18.593 33.889 -0.098 1.00 44.73 16 ARG B N 1
ATOM 2264 C CA . ARG B 2 16 ? -19.305 33.244 0.996 1.00 40.85 16 ARG B CA 1
ATOM 2265 C C . ARG B 2 16 ? -18.489 32.155 1.684 1.00 41.81 16 ARG B C 1
ATOM 2266 O O . ARG B 2 16 ? -18.821 31.732 2.791 1.00 33.90 16 ARG B O 1
ATOM 2274 N N . ARG B 2 17 ? -17.415 31.715 1.035 1.00 45.70 17 ARG B N 1
ATOM 2275 C CA . ARG B 2 17 ? -16.576 30.646 1.573 1.00 42.03 17 ARG B CA 1
ATOM 2276 C C . ARG B 2 17 ? -15.883 31.012 2.887 1.00 42.15 17 ARG B C 1
ATOM 2277 O O . ARG B 2 17 ? -15.394 30.132 3.591 1.00 42.00 17 ARG B O 1
ATOM 2285 N N . ARG B 2 18 ? -15.806 32.302 3.203 1.00 40.08 18 ARG B N 1
ATOM 2286 C CA . ARG B 2 18 ? -15.113 32.729 4.416 1.00 45.12 18 ARG B CA 1
ATOM 2287 C C . ARG B 2 18 ? -16.033 33.357 5.470 1.00 46.54 18 ARG B C 1
ATOM 2288 O O . ARG B 2 18 ? -15.565 33.766 6.532 1.00 52.59 18 ARG B O 1
ATOM 2296 N N . ASN B 2 19 ? -17.331 33.430 5.187 1.00 45.48 19 ASN B N 1
ATOM 2297 C CA . ASN B 2 19 ? -18.281 34.013 6.136 1.00 44.45 19 ASN B CA 1
ATOM 2298 C C . ASN B 2 19 ? -19.536 33.153 6.272 1.00 43.33 19 ASN B C 1
ATOM 2299 O O . ASN B 2 19 ? -19.785 32.279 5.446 1.00 46.06 19 ASN B O 1
ATOM 2304 N N . PHE B 2 20 ? -20.327 33.400 7.311 1.00 44.05 20 PHE B N 1
ATOM 2305 C CA . PHE B 2 20 ? -21.479 32.548 7.598 1.00 42.60 20 PHE B CA 1
ATOM 2306 C C . PHE B 2 20 ? -22.846 33.094 7.185 1.00 44.53 20 PHE B C 1
ATOM 2307 O O . PHE B 2 20 ? -23.871 32.576 7.625 1.00 41.34 20 PHE B O 1
ATOM 2315 N N . GLU B 2 21 ? -22.881 34.123 6.347 1.00 53.79 21 GLU B N 1
ATOM 2316 C CA . GLU B 2 21 ? -24.170 34.627 5.884 1.00 55.71 21 GLU B CA 1
ATOM 2317 C C . GLU B 2 21 ? -24.823 33.592 4.969 1.00 57.46 21 GLU B C 1
ATOM 2318 O O . GLU B 2 21 ? -24.134 32.797 4.330 1.00 65.02 21 GLU B O 1
ATOM 2324 N N . GLU B 2 22 ? -26.152 33.607 4.920 1.00 48.62 22 GLU B N 1
ATOM 2325 C CA . GLU B 2 22 ? -26.914 32.621 4.159 1.00 39.96 22 GLU B CA 1
ATOM 2326 C C . GLU B 2 22 ? -26.566 32.639 2.673 1.00 36.86 22 GLU B C 1
ATOM 2327 O O . GLU B 2 22 ? -26.428 33.704 2.073 1.00 35.04 22 GLU B O 1
ATOM 2333 N N . VAL B 2 23 ? -26.436 31.454 2.082 1.00 36.24 23 VAL B N 1
ATOM 2334 C CA . VAL B 2 23 ? -26.070 31.333 0.674 1.00 35.98 23 VAL B CA 1
ATOM 2335 C C . VAL B 2 23 ? -27.266 31.622 -0.229 1.00 40.22 23 VAL B C 1
ATOM 2336 O O . VAL B 2 23 ? -27.181 32.453 -1.133 1.00 47.51 23 VAL B O 1
ATOM 2340 N N . ALA B 2 24 ? -28.376 30.935 0.017 1.00 42.12 24 ALA B N 1
ATOM 2341 C CA . ALA B 2 24 ? -29.599 31.172 -0.740 1.00 40.90 24 ALA B CA 1
ATOM 2342 C C . ALA B 2 24 ? -30.319 32.385 -0.160 1.00 40.70 24 ALA B C 1
ATOM 2343 O O . ALA B 2 24 ? -30.768 32.362 0.985 1.00 33.97 24 ALA B O 1
ATOM 2345 N N . LEU B 2 25 ? -30.441 33.438 -0.961 1.00 43.34 25 LEU B N 1
ATOM 2346 C CA . LEU B 2 25 ? -30.897 34.729 -0.456 1.00 42.20 25 LEU B CA 1
ATOM 2347 C C . LEU B 2 25 ? -32.418 34.851 -0.440 1.00 52.82 25 LEU B C 1
ATOM 2348 O O . LEU B 2 25 ? -32.975 35.665 0.296 1.00 50.86 25 LEU B O 1
ATOM 2353 N N . GLY B 2 26 ? -33.087 34.042 -1.252 1.00 60.93 26 GLY B N 1
ATOM 2354 C CA . GLY B 2 26 ? -34.538 34.024 -1.273 1.00 58.76 26 GLY B CA 1
ATOM 2355 C C . GLY B 2 26 ? -35.133 34.782 -2.442 1.00 60.44 26 GLY B C 1
ATOM 2356 O O . GLY B 2 26 ? -34.560 35.760 -2.923 1.00 62.03 26 GLY B O 1
ATOM 2357 N N . TYR B 2 27 ? -36.294 34.321 -2.896 1.00 59.86 27 TYR B N 1
ATOM 2358 C CA . TYR B 2 27 ? -37.007 34.953 -4.000 1.00 48.96 27 TYR B CA 1
ATOM 2359 C C . TYR B 2 27 ? -37.450 36.384 -3.693 1.00 43.53 27 TYR B C 1
ATOM 2360 O O . TYR B 2 27 ? -37.844 36.698 -2.568 1.00 39.89 27 TYR B O 1
ATOM 2369 N N . THR B 2 28 ? -37.381 37.249 -4.700 1.00 35.86 28 THR B N 1
ATOM 2370 C CA . THR B 2 28 ? -38.145 38.487 -4.679 1.00 36.78 28 THR B CA 1
ATOM 2371 C C . THR B 2 28 ? -39.582 38.126 -5.039 1.00 36.91 28 THR B C 1
ATOM 2372 O O . THR B 2 28 ? -39.843 37.015 -5.498 1.00 36.37 28 THR B O 1
ATOM 2376 N N . LEU B 2 29 ? -40.509 39.053 -4.832 1.00 37.67 29 LEU B N 1
ATOM 2377 C CA . LEU B 2 29 ? -41.919 38.785 -5.097 1.00 37.91 29 LEU B CA 1
ATOM 2378 C C . LEU B 2 29 ? -42.181 38.427 -6.559 1.00 38.27 29 LEU B C 1
ATOM 2379 O O . LEU B 2 29 ? -42.916 37.484 -6.849 1.00 54.86 29 LEU B O 1
ATOM 2384 N N . GLU B 2 30 ? -41.584 39.182 -7.475 1.00 39.07 30 GLU B N 1
ATOM 2385 C CA . GLU B 2 30 ? -41.779 38.942 -8.901 1.00 39.53 30 GLU B CA 1
ATOM 2386 C C . GLU B 2 30 ? -41.200 37.589 -9.297 1.00 46.14 30 GLU B C 1
ATOM 2387 O O . GLU B 2 30 ? -41.749 36.896 -10.155 1.00 50.02 30 GLU B O 1
ATOM 2393 N N . GLU B 2 31 ? -40.094 37.214 -8.661 1.00 44.37 31 GLU B N 1
ATOM 2394 C CA . GLU B 2 31 ? -39.475 35.915 -8.908 1.00 40.13 31 GLU B CA 1
ATOM 2395 C C . GLU B 2 31 ? -40.375 34.782 -8.429 1.00 40.85 31 GLU B C 1
ATOM 2396 O O . GLU B 2 31 ? -40.550 33.782 -9.126 1.00 36.76 31 GLU B O 1
ATOM 2402 N N . ALA B 2 32 ? -40.942 34.946 -7.237 1.00 44.31 32 ALA B N 1
ATOM 2403 C CA . ALA B 2 32 ? -41.894 33.981 -6.697 1.00 38.68 32 ALA B CA 1
ATOM 2404 C C . ALA B 2 32 ? -43.110 33.844 -7.609 1.00 38.24 32 ALA B C 1
ATOM 2405 O O . ALA B 2 32 ? -43.638 32.749 -7.792 1.00 40.80 32 ALA B O 1
ATOM 2407 N N . LEU B 2 33 ? -43.545 34.963 -8.181 1.00 37.57 33 LEU B N 1
ATOM 2408 C CA . LEU B 2 33 ? -44.679 34.968 -9.099 1.00 38.64 33 LEU B CA 1
ATOM 2409 C C . LEU B 2 33 ? -44.337 34.275 -10.414 1.00 38.16 33 LEU B C 1
ATOM 2410 O O . LEU B 2 33 ? -45.174 33.587 -10.998 1.00 41.34 33 LEU B O 1
ATOM 2415 N N . GLU B 2 34 ? -43.110 34.478 -10.885 1.00 39.50 34 GLU B N 1
ATOM 2416 C CA . GLU B 2 34 ? -42.622 33.801 -12.083 1.00 39.17 34 GLU B CA 1
ATOM 2417 C C . GLU B 2 34 ? -42.594 32.290 -11.894 1.00 42.59 34 GLU B C 1
ATOM 2418 O O . GLU B 2 34 ? -43.021 31.538 -12.766 1.00 46.16 34 GLU B O 1
ATOM 2424 N N . GLU B 2 35 ? -42.066 31.848 -10.759 1.00 43.21 35 GLU B N 1
ATOM 2425 C CA . GLU B 2 35 ? -42.023 30.426 -10.442 1.00 43.10 35 GLU B CA 1
ATOM 2426 C C . GLU B 2 35 ? -43.420 29.834 -10.260 1.00 39.18 35 GLU B C 1
ATOM 2427 O O . GLU B 2 35 ? -43.688 28.711 -10.684 1.00 36.62 35 GLU B O 1
ATOM 2433 N N . ALA B 2 36 ? -44.307 30.595 -9.627 1.00 39.07 36 ALA B N 1
ATOM 2434 C CA . ALA B 2 36 ? -45.664 30.131 -9.357 1.00 38.30 36 ALA B CA 1
ATOM 2435 C C . ALA B 2 36 ? -46.463 29.879 -10.633 1.00 44.76 36 ALA B C 1
ATOM 2436 O O . ALA B 2 36 ? -47.319 28.995 -10.666 1.00 51.85 36 ALA B O 1
ATOM 2438 N N . GLN B 2 37 ? -46.184 30.648 -11.682 1.00 47.42 37 GLN B N 1
ATOM 2439 C CA . GLN B 2 37 ? -46.880 30.474 -12.955 1.00 52.00 37 GLN B CA 1
ATOM 2440 C C . GLN B 2 37 ? -46.461 29.176 -13.652 1.00 46.60 37 GLN B C 1
ATOM 2441 O O . GLN B 2 37 ? -47.147 28.705 -14.558 1.00 51.62 37 GLN B O 1
ATOM 2447 N N . ARG B 2 38 ? -45.334 28.606 -13.233 1.00 43.15 38 ARG B N 1
ATOM 2448 C CA . ARG B 2 38 ? -44.858 27.340 -13.791 1.00 44.85 38 ARG B CA 1
ATOM 2449 C C . ARG B 2 38 ? -45.693 26.146 -13.327 1.00 46.72 38 ARG B C 1
ATOM 2450 O O . ARG B 2 38 ? -45.702 25.096 -13.973 1.00 47.14 38 ARG B O 1
ATOM 2458 N N . CYS B 2 39 ? -46.390 26.307 -12.208 1.00 42.95 39 CYS B N 1
ATOM 2459 C CA . CYS B 2 39 ? -47.217 25.234 -11.669 1.00 40.70 39 CYS B CA 1
ATOM 2460 C C . CYS B 2 39 ? -48.409 24.981 -12.587 1.00 44.53 39 CYS B C 1
ATOM 2461 O O . CYS B 2 39 ? -49.141 25.906 -12.941 1.00 46.86 39 CYS B O 1
ATOM 2464 N N . LEU B 2 40 ? -48.601 23.723 -12.966 1.00 43.71 40 LEU B N 1
ATOM 2465 C CA . LEU B 2 40 ? -49.645 23.369 -13.919 1.00 40.16 40 LEU B CA 1
ATOM 2466 C C . LEU B 2 40 ? -50.979 23.116 -13.230 1.00 38.76 40 LEU B C 1
ATOM 2467 O O . LEU B 2 40 ? -51.978 22.833 -13.893 1.00 41.44 40 LEU B O 1
ATOM 2472 N N . GLN B 2 41 ? -50.985 23.225 -11.903 1.00 40.86 41 GLN B N 1
ATOM 2473 C CA . GLN B 2 41 ? -52.178 22.979 -11.094 1.00 32.84 41 GLN B CA 1
ATOM 2474 C C . GLN B 2 41 ? -52.812 21.641 -11.433 1.00 36.77 41 GLN B C 1
ATOM 2475 O O . GLN B 2 41 ? -53.966 21.575 -11.850 1.00 47.15 41 GLN B O 1
ATOM 2481 N N . CYS B 2 42 ? -52.037 20.579 -11.261 1.00 35.15 42 CYS B N 1
ATOM 2482 C CA . CYS B 2 42 ? -52.497 19.235 -11.572 1.00 35.73 42 CYS B CA 1
ATOM 2483 C C . CYS B 2 42 ? -53.626 18.806 -10.650 1.00 36.16 42 CYS B C 1
ATOM 2484 O O . CYS B 2 42 ? -53.484 18.850 -9.429 1.00 41.49 42 CYS B O 1
ATOM 2487 N N . PRO B 2 43 ? -54.759 18.393 -11.235 1.00 37.91 43 PRO B N 1
ATOM 2488 C CA . PRO B 2 43 ? -55.903 17.901 -10.459 1.00 43.16 43 PRO B CA 1
ATOM 2489 C C . PRO B 2 43 ? -55.536 16.706 -9.577 1.00 44.86 43 PRO B C 1
ATOM 2490 O O . PRO B 2 43 ? -56.141 16.519 -8.521 1.00 44.23 43 PRO B O 1
ATOM 2494 N N . THR B 2 44 ? -54.549 15.921 -10.007 1.00 41.35 44 THR B N 1
ATOM 2495 C CA . THR B 2 44 ? -54.117 14.745 -9.258 1.00 43.50 44 THR B CA 1
ATOM 2496 C C . THR B 2 44 ? -52.925 15.053 -8.354 1.00 43.84 44 THR B C 1
ATOM 2497 O O . THR B 2 44 ? -52.640 14.298 -7.422 1.00 37.95 44 THR B O 1
ATOM 2501 N N . HIS B 2 45 ? -52.246 16.161 -8.650 1.00 45.55 45 HIS B N 1
ATOM 2502 C CA . HIS B 2 45 ? -51.136 16.703 -7.854 1.00 36.99 45 HIS B CA 1
ATOM 2503 C C . HIS B 2 45 ? -50.265 15.677 -7.122 1.00 42.88 45 HIS B C 1
ATOM 2504 O O . HIS B 2 45 ? -50.347 15.545 -5.900 1.00 46.29 45 HIS B O 1
ATOM 2511 N N . PRO B 2 46 ? -49.414 14.959 -7.872 1.00 45.87 46 PRO B N 1
ATOM 2512 C CA . PRO B 2 46 ? -48.508 13.952 -7.303 1.00 49.23 46 PRO B CA 1
ATOM 2513 C C . PRO B 2 46 ? -47.500 14.590 -6.354 1.00 41.39 46 PRO B C 1
ATOM 2514 O O . PRO B 2 46 ? -46.947 13.923 -5.480 1.00 34.23 46 PRO B O 1
ATOM 2518 N N . CYS B 2 47 ? -47.251 15.877 -6.568 1.00 38.77 47 CYS B N 1
ATOM 2519 C CA . CYS B 2 47 ? -46.380 16.670 -5.713 1.00 36.05 47 CYS B CA 1
ATOM 2520 C C . CYS B 2 47 ? -46.766 16.546 -4.240 1.00 39.41 47 CYS B C 1
ATOM 2521 O O . CYS B 2 47 ? -45.902 16.458 -3.368 1.00 38.06 47 CYS B O 1
ATOM 2524 N N . VAL B 2 48 ? -48.069 16.555 -3.972 1.00 43.28 48 VAL B N 1
ATOM 2525 C CA . VAL B 2 48 ? -48.580 16.430 -2.610 1.00 39.06 48 VAL B CA 1
ATOM 2526 C C . VAL B 2 48 ? -48.164 15.091 -2.007 1.00 34.57 48 VAL B C 1
ATOM 2527 O O . VAL B 2 48 ? -47.825 15.008 -0.826 1.00 39.73 48 VAL B O 1
ATOM 2531 N N . SER B 2 49 ? -48.174 14.050 -2.834 1.00 33.48 49 SER B N 1
ATOM 2532 C CA . SER B 2 49 ? -47.788 12.708 -2.406 1.00 31.97 49 SER B CA 1
ATOM 2533 C C . SER B 2 49 ? -46.305 12.613 -2.048 1.00 36.55 49 SER B C 1
ATOM 2534 O O . SER B 2 49 ? -45.887 11.694 -1.345 1.00 40.12 49 SER B O 1
ATOM 2537 N N . GLY B 2 50 ? -45.514 13.560 -2.545 1.00 39.05 50 GLY B N 1
ATOM 2538 C CA . GLY B 2 50 ? -44.090 13.604 -2.265 1.00 35.15 50 GLY B CA 1
ATOM 2539 C C . GLY B 2 50 ? -43.767 14.306 -0.960 1.00 33.43 50 GLY B C 1
ATOM 2540 O O . GLY B 2 50 ? -42.628 14.274 -0.489 1.00 26.76 50 GLY B O 1
ATOM 2541 N N . CYS B 2 51 ? -44.772 14.954 -0.380 1.00 34.73 51 CYS B N 1
ATOM 2542 C CA . CYS B 2 51 ? -44.603 15.654 0.888 1.00 33.45 51 CYS B CA 1
ATOM 2543 C C . CYS B 2 51 ? -44.976 14.757 2.062 1.00 34.88 51 CYS B C 1
ATOM 2544 O O . CYS B 2 51 ? -46.071 14.193 2.093 1.00 29.17 51 CYS B O 1
ATOM 2547 N N . PRO B 2 52 ? -44.056 14.624 3.029 1.00 35.59 52 PRO B N 1
ATOM 2548 C CA . PRO B 2 52 ? -44.225 13.805 4.235 1.00 31.77 52 PRO B CA 1
ATOM 2549 C C . PRO B 2 52 ? -45.504 14.117 5.012 1.00 30.63 52 PRO B C 1
ATOM 2550 O O . PRO B 2 52 ? -46.070 13.213 5.624 1.00 27.52 52 PRO B O 1
ATOM 2554 N N . VAL B 2 53 ? -45.930 15.377 5.013 1.00 31.29 53 VAL B N 1
ATOM 2555 C CA . VAL B 2 53 ? -47.171 15.764 5.678 1.00 31.21 53 VAL B CA 1
ATOM 2556 C C . VAL B 2 53 ? -48.247 16.138 4.662 1.00 28.33 53 VAL B C 1
ATOM 2557 O O . VAL B 2 53 ? -49.343 16.557 5.035 1.00 37.88 53 VAL B O 1
ATOM 2561 N N . GLU B 2 54 ? -47.917 15.985 3.382 1.00 38.47 54 GLU B N 1
ATOM 2562 C CA . GLU B 2 54 ? -48.862 16.213 2.290 1.00 34.76 54 GLU B CA 1
ATOM 2563 C C . GLU B 2 54 ? -49.477 17.608 2.330 1.00 28.89 54 GLU B C 1
ATOM 2564 O O . GLU B 2 54 ? -50.697 17.764 2.362 1.00 32.50 54 GLU B O 1
ATOM 2570 N N . ILE B 2 55 ? -48.614 18.617 2.341 1.00 44.29 55 ILE B N 1
ATOM 2571 C CA . ILE B 2 55 ? -49.034 20.011 2.280 1.00 40.23 55 ILE B CA 1
ATOM 2572 C C . ILE B 2 55 ? -49.822 20.263 0.996 1.00 38.34 55 ILE B C 1
ATOM 2573 O O . ILE B 2 55 ? -49.490 19.712 -0.054 1.00 34.69 55 ILE B O 1
ATOM 2578 N N . ASP B 2 56 ? -50.859 21.094 1.073 1.00 37.41 56 ASP B N 1
ATOM 2579 C CA . ASP B 2 56 ? -51.616 21.440 -0.120 1.00 35.94 56 ASP B CA 1
ATOM 2580 C C . ASP B 2 56 ? -50.756 22.351 -0.982 1.00 38.45 56 ASP B C 1
ATOM 2581 O O . ASP B 2 56 ? -50.877 23.575 -0.943 1.00 43.53 56 ASP B O 1
ATOM 2586 N N . ILE B 2 57 ? -49.888 21.723 -1.767 1.00 37.99 57 ILE B N 1
ATOM 2587 C CA . ILE B 2 57 ? -48.874 22.426 -2.541 1.00 41.81 57 ILE B CA 1
ATOM 2588 C C . ILE B 2 57 ? -49.457 23.260 -3.686 1.00 48.89 57 ILE B C 1
ATOM 2589 O O . ILE B 2 57 ? -49.116 24.438 -3.809 1.00 58.71 57 ILE B O 1
ATOM 2594 N N . PRO B 2 58 ? -50.325 22.668 -4.534 1.00 40.58 58 PRO B N 1
ATOM 2595 C CA . PRO B 2 58 ? -50.848 23.534 -5.595 1.00 31.76 58 PRO B CA 1
ATOM 2596 C C . PRO B 2 58 ? -51.698 24.673 -5.045 1.00 32.53 58 PRO B C 1
ATOM 2597 O O . PRO B 2 58 ? -51.834 25.699 -5.699 1.00 33.82 58 PRO B O 1
ATOM 2601 N N . GLY B 2 59 ? -52.243 24.493 -3.847 1.00 32.52 59 GLY B N 1
ATOM 2602 C CA . GLY B 2 59 ? -53.066 25.511 -3.222 1.00 39.58 59 GLY B CA 1
ATOM 2603 C C . GLY B 2 59 ? -52.322 26.775 -2.830 1.00 41.89 59 GLY B C 1
ATOM 2604 O O . GLY B 2 59 ? -52.749 27.881 -3.171 1.00 42.75 59 GLY B O 1
ATOM 2605 N N . PHE B 2 60 ? -51.212 26.622 -2.112 1.00 38.73 60 PHE B N 1
ATOM 2606 C CA . PHE B 2 60 ? -50.460 27.780 -1.636 1.00 37.62 60 PHE B CA 1
ATOM 2607 C C . PHE B 2 60 ? -49.668 28.429 -2.769 1.00 38.76 60 PHE B C 1
ATOM 2608 O O . PHE B 2 60 ? -49.419 29.635 -2.751 1.00 33.81 60 PHE B O 1
ATOM 2616 N N . ILE B 2 61 ? -49.271 27.627 -3.750 1.00 38.40 61 ILE B N 1
ATOM 2617 C CA . ILE B 2 61 ? -48.651 28.151 -4.962 1.00 40.62 61 ILE B CA 1
ATOM 2618 C C . ILE B 2 61 ? -49.660 28.979 -5.761 1.00 39.64 61 ILE B C 1
ATOM 2619 O O . ILE B 2 61 ? -49.332 30.048 -6.278 1.00 43.88 61 ILE B O 1
ATOM 2624 N N . ARG B 2 62 ? -50.885 28.470 -5.861 1.00 37.46 62 ARG B N 1
ATOM 2625 C CA . ARG B 2 62 ? -51.963 29.156 -6.574 1.00 35.31 62 ARG B CA 1
ATOM 2626 C C . ARG B 2 62 ? -52.356 30.470 -5.909 1.00 41.60 62 ARG B C 1
ATOM 2627 O O . ARG B 2 62 ? -52.538 31.484 -6.578 1.00 45.11 62 ARG B O 1
ATOM 2635 N N . LYS B 2 63 ? -52.509 30.447 -4.590 1.00 43.70 63 LYS B N 1
ATOM 2636 C CA . LYS B 2 63 ? -52.848 31.659 -3.851 1.00 44.86 63 LYS B CA 1
ATOM 2637 C C . LYS B 2 63 ? -51.711 32.670 -3.937 1.00 45.54 63 LYS B C 1
ATOM 2638 O O . LYS B 2 63 ? -51.930 33.876 -3.859 1.00 52.08 63 LYS B O 1
ATOM 2644 N N . LEU B 2 64 ? -50.494 32.165 -4.094 1.00 50.57 64 LEU B N 1
ATOM 2645 C CA . LEU B 2 64 ? -49.332 33.019 -4.285 1.00 50.94 64 LEU B CA 1
ATOM 2646 C C . LEU B 2 64 ? -49.435 33.751 -5.623 1.00 50.26 64 LEU B C 1
ATOM 2647 O O . LEU B 2 64 ? -49.255 34.967 -5.684 1.00 51.38 64 LEU B O 1
ATOM 2652 N N . ARG B 2 65 ? -49.715 33.009 -6.692 1.00 49.06 65 ARG B N 1
ATOM 2653 C CA . ARG B 2 65 ? -49.799 33.603 -8.024 1.00 48.76 65 ARG B CA 1
ATOM 2654 C C . ARG B 2 65 ? -51.002 34.544 -8.126 1.00 64.47 65 ARG B C 1
ATOM 2655 O O . ARG B 2 65 ? -50.997 35.476 -8.930 1.00 68.56 65 ARG B O 1
ATOM 2663 N N . ASP B 2 66 ? -52.029 34.298 -7.315 1.00 62.63 66 ASP B N 1
ATOM 2664 C CA . ASP B 2 66 ? -53.209 35.160 -7.303 1.00 51.57 66 ASP B CA 1
ATOM 2665 C C . ASP B 2 66 ? -52.980 36.417 -6.471 1.00 47.91 66 ASP B C 1
ATOM 2666 O O . ASP B 2 66 ? -53.885 37.237 -6.308 1.00 41.79 66 ASP B O 1
ATOM 2671 N N . GLY B 2 67 ? -51.771 36.567 -5.944 1.00 40.10 67 GLY B N 1
ATOM 2672 C CA . GLY B 2 67 ? -51.424 37.745 -5.174 1.00 44.24 67 GLY B CA 1
ATOM 2673 C C . GLY B 2 67 ? -52.025 37.729 -3.781 1.00 43.47 67 GLY B C 1
ATOM 2674 O O . GLY B 2 67 ? -52.045 38.751 -3.095 1.00 41.11 67 GLY B O 1
ATOM 2675 N N . LYS B 2 68 ? -52.525 36.569 -3.366 1.00 42.73 68 LYS B N 1
ATOM 2676 C CA . LYS B 2 68 ? -53.069 36.411 -2.022 1.00 46.67 68 LYS B CA 1
ATOM 2677 C C . LYS B 2 68 ? -52.079 35.684 -1.126 1.00 45.85 68 LYS B C 1
ATOM 2678 O O . LYS B 2 68 ? -52.149 34.467 -0.958 1.00 47.44 68 LYS B O 1
ATOM 2684 N N . LEU B 2 69 ? -51.158 36.448 -0.552 1.00 46.48 69 LEU B N 1
ATOM 2685 C CA . LEU B 2 69 ? -50.050 35.888 0.209 1.00 48.55 69 LE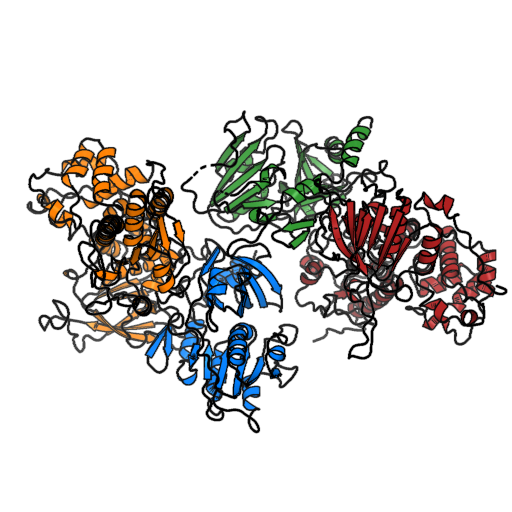U B CA 1
ATOM 2686 C C . LEU B 2 69 ? -50.482 35.495 1.618 1.00 53.92 69 LEU B C 1
ATOM 2687 O O . LEU B 2 69 ? -49.948 34.549 2.197 1.00 62.24 69 LEU B O 1
ATOM 2692 N N . GLU B 2 70 ? -51.447 36.229 2.163 1.00 50.68 70 GLU B N 1
ATOM 2693 C CA . GLU B 2 70 ? -51.989 35.933 3.484 1.00 52.26 70 GLU B CA 1
ATOM 2694 C C . GLU B 2 70 ? -52.616 34.544 3.550 1.00 44.38 70 GLU B C 1
ATOM 2695 O O . GLU B 2 70 ? -52.407 33.807 4.514 1.00 36.46 70 GLU B O 1
ATOM 2701 N N . GLU B 2 71 ? -53.393 34.196 2.528 1.00 44.77 71 GLU B N 1
ATOM 2702 C CA . GLU B 2 71 ? -54.053 32.896 2.480 1.00 43.79 71 GLU B CA 1
ATOM 2703 C C . GLU B 2 71 ? -53.035 31.783 2.292 1.00 39.32 71 GLU B C 1
ATOM 2704 O O . GLU B 2 71 ? -53.187 30.687 2.832 1.00 38.64 71 GLU B O 1
ATOM 2710 N N . SER B 2 72 ? -51.994 32.082 1.525 1.00 35.64 72 SER B N 1
ATOM 2711 C CA . SER B 2 72 ? -50.920 31.135 1.261 1.00 34.62 72 SER B CA 1
ATOM 2712 C C . SER B 2 72 ? -50.193 30.734 2.543 1.00 38.71 72 SER B C 1
ATOM 2713 O O . SER B 2 72 ? -49.900 29.558 2.755 1.00 41.85 72 SER B O 1
ATOM 2716 N N . TYR B 2 73 ? -49.896 31.713 3.391 1.00 39.07 73 TYR B N 1
ATOM 2717 C CA . TYR B 2 73 ? -49.254 31.434 4.670 1.00 33.57 73 TYR B CA 1
ATOM 2718 C C . TYR B 2 73 ? -50.123 30.562 5.569 1.00 39.61 73 TYR B C 1
ATOM 2719 O O . TYR B 2 73 ? -49.621 29.666 6.247 1.00 37.37 73 TYR B O 1
ATOM 2728 N N . ARG B 2 74 ? -51.428 30.818 5.563 1.00 42.07 74 ARG B N 1
ATOM 2729 C CA . ARG B 2 74 ? -52.364 30.039 6.368 1.00 39.93 74 ARG B CA 1
ATOM 2730 C C . ARG B 2 74 ? -52.601 28.639 5.815 1.00 36.51 74 ARG B C 1
ATOM 2731 O O . ARG B 2 74 ? -52.839 27.701 6.576 1.00 37.79 74 ARG B O 1
ATOM 2739 N N . ILE B 2 75 ? -52.556 28.502 4.494 1.00 33.80 75 ILE B N 1
ATOM 2740 C CA . ILE B 2 75 ? -52.655 27.187 3.872 1.00 34.33 75 ILE B CA 1
ATOM 2741 C C . ILE B 2 75 ? -51.485 26.329 4.334 1.00 36.74 75 ILE B C 1
ATOM 2742 O O . ILE B 2 75 ? -51.672 25.198 4.780 1.00 44.92 75 ILE B O 1
ATOM 2747 N N . LEU B 2 76 ? -50.280 26.873 4.220 1.00 35.69 76 LEU B N 1
ATOM 2748 C CA . LEU B 2 76 ? -49.076 26.206 4.705 1.00 35.88 76 LEU B CA 1
ATOM 2749 C C . LEU B 2 76 ? -49.168 25.892 6.198 1.00 33.89 76 LEU B C 1
ATOM 2750 O O . LEU B 2 76 ? -48.904 24.769 6.622 1.00 40.80 76 LEU B O 1
ATOM 2755 N N . LYS B 2 77 ? -49.558 26.891 6.985 1.00 35.28 77 LYS B N 1
ATOM 2756 C CA . LYS B 2 77 ? -49.578 26.783 8.444 1.00 34.48 77 LYS B CA 1
ATOM 2757 C C . LYS B 2 77 ? -50.566 25.750 8.977 1.00 32.39 77 LYS B C 1
ATOM 2758 O O . LYS B 2 77 ? -50.426 25.280 10.105 1.00 31.46 77 LYS B O 1
ATOM 2764 N N . SER B 2 78 ? -51.570 25.413 8.177 1.00 32.02 78 SER B N 1
ATOM 2765 C CA . SER B 2 78 ? -52.516 24.367 8.546 1.00 35.05 78 SER B CA 1
ATOM 2766 C C . SER B 2 78 ? -51.830 23.003 8.538 1.00 33.96 78 SER B C 1
ATOM 2767 O O . SER B 2 78 ? -52.185 22.113 9.309 1.00 31.42 78 SER B O 1
ATOM 2770 N N . TYR B 2 79 ? -50.849 22.851 7.653 1.00 39.41 79 TYR B N 1
ATOM 2771 C CA . TYR B 2 79 ? -50.090 21.609 7.519 1.00 33.70 79 TYR B CA 1
ATOM 2772 C C . TYR B 2 79 ? -48.734 21.620 8.228 1.00 32.35 79 TYR B C 1
ATOM 2773 O O . TYR B 2 79 ? -48.308 20.599 8.760 1.00 36.02 79 TYR B O 1
ATOM 2782 N N . ASN B 2 80 ? -48.051 22.761 8.215 1.00 29.68 80 ASN B N 1
ATOM 2783 C CA . ASN B 2 80 ? -46.662 22.815 8.666 1.00 29.18 80 ASN B CA 1
ATOM 2784 C C . ASN B 2 80 ? -46.356 23.992 9.594 1.00 37.93 80 ASN B C 1
ATOM 2785 O O . ASN B 2 80 ? -46.522 25.153 9.224 1.00 35.50 80 ASN B O 1
ATOM 2790 N N . ASN B 2 81 ? -45.909 23.673 10.804 1.00 34.28 81 ASN B N 1
ATOM 2791 C CA . ASN B 2 81 ? -45.552 24.681 11.796 1.00 35.00 81 ASN B CA 1
ATOM 2792 C C . ASN B 2 81 ? -44.284 25.466 11.448 1.00 34.92 81 ASN B C 1
ATOM 2793 O O . ASN B 2 81 ? -44.156 26.637 11.806 1.00 43.71 81 ASN B O 1
ATOM 2798 N N . LEU B 2 82 ? -43.349 24.821 10.755 1.00 28.56 82 LEU B N 1
ATOM 2799 C CA . LEU B 2 82 ? -42.046 25.426 10.469 1.00 28.33 82 LEU B CA 1
ATOM 2800 C C . LEU B 2 82 ? -41.728 25.519 8.974 1.00 28.33 82 LEU B C 1
ATOM 2801 O O . LEU B 2 82 ? -40.782 24.884 8.508 1.00 34.21 82 LEU B O 1
ATOM 2806 N N . PRO B 2 83 ? -42.502 26.316 8.219 1.00 28.79 83 PRO B N 1
ATOM 2807 C CA . PRO B 2 83 ? -42.310 26.387 6.765 1.00 28.86 83 PRO B CA 1
ATOM 2808 C C . PRO B 2 83 ? -41.088 27.199 6.343 1.00 35.11 83 PRO B C 1
ATOM 2809 O O . PRO B 2 83 ? -40.539 26.959 5.269 1.00 36.37 83 PRO B O 1
ATOM 2813 N N . ALA B 2 84 ? -40.672 28.151 7.172 1.00 33.67 84 ALA B N 1
ATOM 2814 C CA . ALA B 2 84 ? -39.511 28.975 6.855 1.00 32.24 84 ALA B CA 1
ATOM 2815 C C . ALA B 2 84 ? -38.238 28.152 6.993 1.00 34.95 84 ALA B C 1
ATOM 2816 O O . ALA B 2 84 ? -37.193 28.502 6.447 1.00 31.19 84 ALA B O 1
ATOM 2818 N N . VAL B 2 85 ? -38.355 27.048 7.723 1.00 45.14 85 VAL B N 1
ATOM 2819 C CA . VAL B 2 85 ? -37.272 26.092 7.906 1.00 27.68 85 VAL B CA 1
ATOM 2820 C C . VAL B 2 85 ? -37.251 25.067 6.777 1.00 36.22 85 VAL B C 1
ATOM 2821 O O . VAL B 2 85 ? -36.241 24.911 6.091 1.00 48.42 85 VAL B O 1
ATOM 2825 N N . CYS B 2 86 ? -38.368 24.368 6.595 1.00 31.04 86 CYS B N 1
ATOM 2826 C CA . CYS B 2 86 ? -38.461 23.296 5.608 1.00 33.42 86 CYS B CA 1
ATOM 2827 C C . CYS B 2 86 ? -38.202 23.777 4.181 1.00 39.28 86 CYS B C 1
ATOM 2828 O O . CYS B 2 86 ? -37.630 23.051 3.375 1.00 45.82 86 CYS B O 1
ATOM 2831 N N . GLY B 2 87 ? -38.625 24.995 3.866 1.00 37.15 87 GLY B N 1
ATOM 2832 C CA . GLY B 2 87 ? -38.336 25.569 2.566 1.00 39.56 87 GLY B CA 1
ATOM 2833 C C . GLY B 2 87 ? -36.840 25.629 2.313 1.00 45.56 87 GLY B C 1
ATOM 2834 O O . GLY B 2 87 ? -36.377 25.516 1.177 1.00 49.19 87 GLY B O 1
ATOM 2835 N N . ARG B 2 88 ? -36.083 25.817 3.389 1.00 43.05 88 ARG B N 1
ATOM 2836 C CA . ARG B 2 88 ? -34.630 25.883 3.319 1.00 37.10 88 ARG B CA 1
ATOM 2837 C C . ARG B 2 88 ? -33.948 24.518 3.412 1.00 34.96 88 ARG B C 1
ATOM 2838 O O . ARG B 2 88 ? -33.029 24.226 2.648 1.00 44.27 88 ARG B O 1
ATOM 2846 N N . VAL B 2 89 ? -34.391 23.686 4.350 1.00 29.58 89 VAL B N 1
ATOM 2847 C CA . VAL B 2 89 ? -33.629 22.492 4.707 1.00 30.81 89 VAL B CA 1
ATOM 2848 C C . VAL B 2 89 ? -34.173 21.168 4.169 1.00 33.81 89 VAL B C 1
ATOM 2849 O O . VAL B 2 89 ? -33.463 20.165 4.191 1.00 45.70 89 VAL B O 1
ATOM 2853 N N . CYS B 2 90 ? -35.413 21.152 3.690 1.00 35.19 90 CYS B N 1
ATOM 2854 C CA . CYS B 2 90 ? -35.987 19.913 3.167 1.00 35.67 90 CYS B CA 1
ATOM 2855 C C . CYS B 2 90 ? -35.192 19.397 1.978 1.00 35.37 90 CYS B C 1
ATOM 2856 O O . CYS B 2 90 ? -34.769 20.172 1.123 1.00 34.11 90 CYS B O 1
ATOM 2859 N N . PRO B 2 91 ? -34.972 18.078 1.928 1.00 33.21 91 PRO B N 1
ATOM 2860 C CA . PRO B 2 91 ? -34.370 17.480 0.737 1.00 35.65 91 PRO B CA 1
ATOM 2861 C C . PRO B 2 91 ? -35.413 17.332 -0.363 1.00 36.78 91 PRO B C 1
ATOM 2862 O O . PRO B 2 91 ? -35.808 16.212 -0.682 1.00 38.73 91 PRO B O 1
ATOM 2866 N N . GLN B 2 92 ? -35.845 18.452 -0.937 1.00 43.85 92 GLN B N 1
ATOM 2867 C CA . GLN B 2 92 ? -36.914 18.453 -1.934 1.00 47.99 92 GLN B CA 1
ATOM 2868 C C . GLN B 2 92 ? -36.574 17.585 -3.140 1.00 50.62 92 GLN B C 1
ATOM 2869 O O . GLN B 2 92 ? -37.463 17.143 -3.865 1.00 59.22 92 GLN B O 1
ATOM 2875 N N . GLU B 2 93 ? -35.283 17.347 -3.347 1.00 52.16 93 GLU B N 1
ATOM 2876 C CA . GLU B 2 93 ? -34.818 16.534 -4.464 1.00 50.54 93 GLU B CA 1
ATOM 2877 C C . GLU B 2 93 ? -35.334 15.098 -4.363 1.00 45.52 93 GLU B C 1
ATOM 2878 O O . GLU B 2 93 ? -35.531 14.431 -5.377 1.00 45.30 93 GLU B O 1
ATOM 2884 N N . VAL B 2 94 ? -35.551 14.628 -3.139 1.00 39.56 94 VAL B N 1
ATOM 2885 C CA . VAL B 2 94 ? -36.054 13.275 -2.922 1.00 35.27 94 VAL B CA 1
ATOM 2886 C C . VAL B 2 94 ? -37.467 13.241 -2.343 1.00 37.81 94 VAL B C 1
ATOM 2887 O O . VAL B 2 94 ? -37.958 12.178 -1.968 1.00 42.12 94 VAL B O 1
ATOM 2891 N N . GLN B 2 95 ? -38.125 14.393 -2.263 1.00 36.35 95 GLN B N 1
ATOM 2892 C CA . GLN B 2 95 ? -39.465 14.431 -1.687 1.00 40.79 95 GLN B CA 1
ATOM 2893 C C . GLN B 2 95 ? -40.518 14.995 -2.640 1.00 46.85 95 GLN B C 1
ATOM 2894 O O . GLN B 2 95 ? -40.974 14.301 -3.548 1.00 49.53 95 GLN B O 1
ATOM 2900 N N . CYS B 2 96 ? -40.896 16.254 -2.443 1.00 45.07 96 CYS B N 1
ATOM 2901 C CA . CYS B 2 96 ? -42.052 16.802 -3.147 1.00 43.50 96 CYS B CA 1
ATOM 2902 C C . CYS B 2 96 ? -41.751 17.144 -4.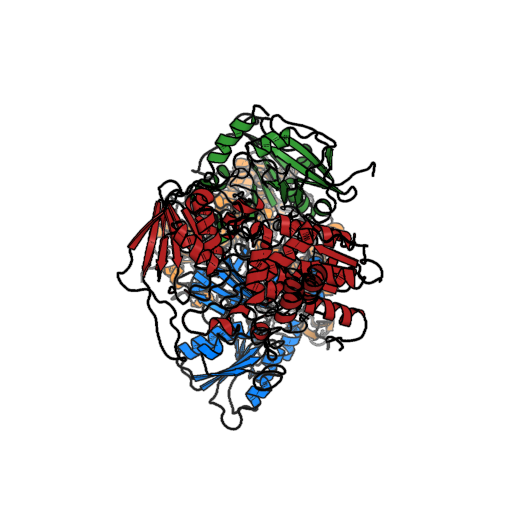605 1.00 39.87 96 CYS B C 1
ATOM 2903 O O . CYS B 2 96 ? -42.507 16.772 -5.504 1.00 33.61 96 CYS B O 1
ATOM 2906 N N . GLU B 2 97 ? -40.638 17.831 -4.840 1.00 40.97 97 GLU B N 1
ATOM 2907 C CA . GLU B 2 97 ? -40.265 18.224 -6.194 1.00 38.63 97 GLU B CA 1
ATOM 2908 C C . GLU B 2 97 ? -39.760 17.025 -6.996 1.00 39.55 97 GLU B C 1
ATOM 2909 O O . GLU B 2 97 ? -39.577 17.106 -8.209 1.00 40.86 97 GLU B O 1
ATOM 2915 N N . SER B 2 98 ? -39.536 15.911 -6.309 1.00 36.92 98 SER B N 1
ATOM 2916 C CA . SER B 2 98 ? -39.153 14.668 -6.965 1.00 30.87 98 SER B CA 1
ATOM 2917 C C . SER B 2 98 ? -40.362 14.035 -7.634 1.00 36.70 98 SER B C 1
ATOM 2918 O O . SER B 2 98 ? -40.229 13.165 -8.493 1.00 42.22 98 SER B O 1
ATOM 2921 N N . ARG B 2 99 ? -41.544 14.482 -7.227 1.00 40.03 99 ARG B N 1
ATOM 2922 C CA . ARG B 2 99 ? -42.795 13.945 -7.740 1.00 34.17 99 ARG B CA 1
ATOM 2923 C C . ARG B 2 99 ? -43.513 14.918 -8.673 1.00 32.66 99 ARG B C 1
ATOM 2924 O O . ARG B 2 99 ? -44.555 14.586 -9.235 1.00 38.70 99 ARG B O 1
ATOM 2932 N N . CYS B 2 100 ? -42.952 16.112 -8.842 1.00 27.85 100 CYS B N 1
ATOM 2933 C CA . CYS B 2 100 ? -43.545 17.112 -9.726 1.00 36.59 100 CYS B CA 1
ATOM 2934 C C . CYS B 2 100 ? -43.474 16.701 -11.194 1.00 40.87 100 CYS B C 1
ATOM 2935 O O . CYS B 2 100 ? -42.401 16.405 -11.722 1.00 36.42 100 CYS B O 1
ATOM 2938 N N . VAL B 2 101 ? -44.632 16.703 -11.844 1.00 40.47 101 VAL B N 1
ATOM 2939 C CA . VAL B 2 101 ? -44.770 16.232 -13.217 1.00 42.82 101 VAL B CA 1
ATOM 2940 C C . VAL B 2 101 ? -44.020 17.077 -14.243 1.00 48.56 101 VAL B C 1
ATOM 2941 O O . VAL B 2 101 ? -43.573 16.553 -15.260 1.00 52.45 101 VAL B O 1
ATOM 2945 N N . VAL B 2 102 ? -43.913 18.384 -14.013 1.00 47.74 102 VAL B N 1
ATOM 2946 C CA . VAL B 2 102 ? -43.220 19.245 -14.969 1.00 48.05 102 VAL B CA 1
ATOM 2947 C C . VAL B 2 102 ? -41.750 18.826 -15.039 1.00 51.58 102 VAL B C 1
ATOM 2948 O O . VAL B 2 102 ? -41.051 19.145 -15.998 1.00 53.67 102 VAL B O 1
ATOM 2952 N N . GLY B 2 103 ? -41.294 18.113 -14.011 1.00 49.13 103 GLY B N 1
ATOM 2953 C CA . GLY B 2 103 ? -39.962 17.540 -13.996 1.00 49.75 103 GLY B CA 1
ATOM 2954 C C . GLY B 2 103 ? -39.936 16.278 -14.840 1.00 50.22 103 GLY B C 1
ATOM 2955 O O . GLY B 2 103 ? -38.876 15.828 -15.276 1.00 56.49 103 GLY B O 1
ATOM 2956 N N . LYS B 2 104 ? -41.116 15.704 -15.066 1.00 45.56 104 LYS B N 1
ATOM 2957 C CA . LYS B 2 104 ? -41.251 14.454 -15.810 1.00 44.20 104 LYS B CA 1
ATOM 2958 C C . LYS B 2 104 ? -41.292 14.745 -17.303 1.00 53.19 104 LYS B C 1
ATOM 2959 O O . LYS B 2 104 ? -41.301 13.829 -18.128 1.00 54.39 104 LYS B O 1
ATOM 2965 N N . MET B 2 105 ? -41.328 16.029 -17.647 1.00 53.82 105 MET B N 1
ATOM 2966 C CA . MET B 2 105 ? -41.247 16.431 -19.042 1.00 51.13 105 MET B CA 1
ATOM 2967 C C . MET B 2 105 ? -39.809 16.188 -19.473 1.00 57.33 105 MET B C 1
ATOM 2968 O O . MET B 2 105 ? -38.930 16.013 -18.628 1.00 56.28 105 MET B O 1
ATOM 2973 N N . LYS B 2 106 ? -39.555 16.184 -20.776 1.00 70.27 106 LYS B N 1
ATOM 2974 C CA . LYS B 2 106 ? -38.232 15.809 -21.261 1.00 80.22 106 LYS B CA 1
ATOM 2975 C C . LYS B 2 106 ? -37.177 16.853 -20.906 1.00 86.65 106 LYS B C 1
ATOM 2976 O O . LYS B 2 106 ? -37.227 17.987 -21.387 1.00 81.96 106 LYS B O 1
ATOM 2982 N N . ASP B 2 107 ? -36.223 16.445 -20.069 1.00 95.70 107 ASP B N 1
ATOM 2983 C CA . ASP B 2 107 ? -35.156 17.318 -19.577 1.00 98.85 107 ASP B CA 1
ATOM 2984 C C . ASP B 2 107 ? -35.688 18.640 -19.024 1.00 98.53 107 ASP B C 1
ATOM 2985 O O . ASP B 2 107 ? -35.301 19.715 -19.479 1.00 101.64 107 ASP B O 1
ATOM 2990 N N . SER B 2 108 ? -36.580 18.544 -18.044 1.00 89.68 108 SER B N 1
ATOM 2991 C CA . SER B 2 108 ? -37.140 19.715 -17.376 1.00 66.11 108 SER B CA 1
ATOM 2992 C C . SER B 2 108 ? -37.056 19.606 -15.855 1.00 55.01 108 SER B C 1
ATOM 2993 O O . SER B 2 108 ? -37.108 18.508 -15.302 1.00 59.91 108 SER B O 1
ATOM 2996 N N . GLU B 2 109 ? -36.912 20.746 -15.183 1.00 44.72 109 GLU B N 1
ATOM 2997 C CA . GLU B 2 109 ? -36.808 20.767 -13.726 1.00 37.58 109 GLU B CA 1
ATOM 2998 C C . GLU B 2 109 ? -38.158 21.065 -13.090 1.00 41.61 109 GLU B C 1
ATOM 2999 O O . GLU B 2 109 ? -38.961 21.810 -13.649 1.00 42.56 109 GLU B O 1
ATOM 3005 N N . PRO B 2 110 ? -38.408 20.480 -11.909 1.00 52.24 110 PRO B N 1
ATOM 3006 C CA . PRO B 2 110 ? -39.682 20.659 -11.207 1.00 48.57 110 PRO B CA 1
ATOM 3007 C C . PRO B 2 110 ? -39.871 22.073 -10.679 1.00 45.67 110 PRO B C 1
ATOM 3008 O O . PRO B 2 110 ? -38.904 22.825 -10.560 1.00 47.46 110 PRO B O 1
ATOM 3012 N N . VAL B 2 111 ? -41.115 22.423 -10.370 1.00 41.46 111 VAL B N 1
ATOM 3013 C CA . VAL B 2 111 ? -41.420 23.711 -9.766 1.00 40.80 111 VAL B CA 1
ATOM 3014 C C . VAL B 2 111 ? -40.690 23.798 -8.434 1.00 40.01 111 VAL B C 1
ATOM 3015 O O . VAL B 2 111 ? -40.680 22.837 -7.665 1.00 42.63 111 VAL B O 1
ATOM 3019 N N . ALA B 2 112 ? -40.058 24.934 -8.165 1.00 30.55 112 ALA B N 1
ATOM 3020 C CA . ALA B 2 112 ? -39.306 25.066 -6.930 1.00 30.23 112 ALA B CA 1
ATOM 3021 C C . ALA B 2 112 ? -40.281 25.228 -5.776 1.00 30.09 112 ALA B C 1
ATOM 3022 O O . ALA B 2 112 ? -40.524 26.335 -5.305 1.00 30.47 112 ALA B O 1
ATOM 3024 N N . ILE B 2 113 ? -40.811 24.102 -5.309 1.00 29.59 113 ILE B N 1
ATOM 3025 C CA . ILE B 2 113 ? -41.866 24.097 -4.305 1.00 29.51 113 ILE B CA 1
ATOM 3026 C C . ILE B 2 113 ? -41.320 24.517 -2.950 1.00 41.72 113 ILE B C 1
ATOM 3027 O O . ILE B 2 113 ? -41.958 25.281 -2.222 1.00 44.16 113 ILE B O 1
ATOM 3032 N N . GLY B 2 114 ? -40.131 24.019 -2.624 1.00 28.94 114 GLY B N 1
ATOM 3033 C CA . GLY B 2 114 ? -39.464 24.372 -1.386 1.00 28.76 114 GLY B CA 1
ATOM 3034 C C . GLY B 2 114 ? -39.198 25.861 -1.327 1.00 33.27 114 GLY B C 1
ATOM 3035 O O . GLY B 2 114 ? -39.347 26.487 -0.280 1.00 41.01 114 GLY B O 1
ATOM 3036 N N . ARG B 2 115 ? -38.810 26.428 -2.463 1.00 29.89 115 ARG B N 1
ATOM 3037 C CA . ARG B 2 115 ? -38.486 27.847 -2.545 1.00 31.99 115 ARG B CA 1
ATOM 3038 C C . ARG B 2 115 ? -39.721 28.727 -2.370 1.00 30.71 115 ARG B C 1
ATOM 3039 O O . ARG B 2 115 ? -39.624 29.842 -1.861 1.00 37.68 115 ARG B O 1
ATOM 3047 N N . LEU B 2 116 ? -40.877 28.228 -2.796 1.00 30.76 116 LEU B N 1
ATOM 3048 C CA . LEU B 2 116 ? -42.117 28.992 -2.690 1.00 36.01 116 LEU B CA 1
ATOM 3049 C C . LEU B 2 116 ? -42.666 28.924 -1.269 1.00 36.56 116 LEU B C 1
ATOM 3050 O O . LEU B 2 116 ? -43.227 29.898 -0.767 1.00 32.91 116 LEU B O 1
ATOM 3055 N N . GLU B 2 117 ? -42.521 27.769 -0.629 1.00 37.55 117 GLU B N 1
ATOM 3056 C CA . GLU B 2 117 ? -42.847 27.655 0.785 1.00 32.26 117 GLU B CA 1
ATOM 3057 C C . GLU B 2 117 ? -41.968 28.597 1.589 1.00 30.24 117 GLU B C 1
ATOM 3058 O O . GLU B 2 117 ? -42.443 29.288 2.488 1.00 36.56 117 GLU B O 1
ATOM 3064 N N . ARG B 2 118 ? -40.681 28.612 1.253 1.00 34.74 118 ARG B N 1
ATOM 3065 C CA . ARG B 2 118 ? -39.721 29.507 1.889 1.00 36.12 118 ARG B CA 1
ATOM 3066 C C . ARG B 2 118 ? -40.124 30.959 1.726 1.00 39.46 118 ARG B C 1
ATOM 3067 O O . ARG B 2 118 ? -40.113 31.725 2.687 1.00 48.97 118 ARG B O 1
ATOM 3075 N N . PHE B 2 119 ? -40.480 31.328 0.501 1.00 43.96 119 PHE B N 1
ATOM 3076 C CA . PHE B 2 119 ? -40.834 32.705 0.187 1.00 32.20 119 PHE B CA 1
ATOM 3077 C C . PHE B 2 119 ? -42.016 33.203 1.004 1.00 39.89 119 PHE B C 1
ATOM 3078 O O . PHE B 2 119 ? -41.923 34.222 1.681 1.00 45.88 119 PHE B O 1
ATOM 3086 N N . VAL B 2 120 ? -43.122 32.471 0.938 1.00 40.95 120 VAL B N 1
ATOM 3087 C CA . VAL B 2 120 ? -44.340 32.846 1.642 1.00 39.14 120 VAL B CA 1
ATOM 3088 C C . VAL B 2 120 ? -44.099 32.944 3.142 1.00 41.77 120 VAL B C 1
ATOM 3089 O O . VAL B 2 120 ? -44.589 33.862 3.803 1.00 38.82 120 VAL B O 1
ATOM 3093 N N . ALA B 2 121 ? -43.342 31.992 3.674 1.00 40.16 121 ALA B N 1
ATOM 3094 C CA . ALA B 2 121 ? -43.006 31.999 5.088 1.00 37.58 121 ALA B CA 1
ATOM 3095 C C . ALA B 2 121 ? -42.123 33.189 5.462 1.00 40.93 121 ALA B C 1
ATOM 3096 O O . ALA B 2 121 ? -42.396 33.878 6.439 1.00 37.10 121 ALA B O 1
ATOM 3098 N N . ASP B 2 122 ? -41.077 33.430 4.674 1.00 44.82 122 ASP B N 1
ATOM 3099 C CA . ASP B 2 122 ? -40.145 34.529 4.936 1.00 45.40 122 ASP B CA 1
ATOM 3100 C C . ASP B 2 122 ? -40.748 35.906 4.703 1.00 45.87 122 ASP B C 1
ATOM 3101 O O . ASP B 2 122 ? -40.520 36.831 5.483 1.00 42.85 122 ASP B O 1
ATOM 3106 N N . TRP B 2 123 ? -41.506 36.033 3.620 1.00 47.72 123 TRP B N 1
ATOM 3107 C CA . TRP B 2 123 ? -42.171 37.283 3.281 1.00 52.90 123 TRP B CA 1
ATOM 3108 C C . TRP B 2 123 ? -43.035 37.724 4.456 1.00 57.09 123 TRP B C 1
ATOM 3109 O O . TRP B 2 123 ? -43.044 38.895 4.834 1.00 62.22 123 TRP B O 1
ATOM 3120 N N . ALA B 2 124 ? -43.759 36.769 5.027 1.00 58.73 124 ALA B N 1
ATOM 3121 C CA . ALA B 2 124 ? -44.607 37.024 6.184 1.00 60.68 124 ALA B CA 1
ATOM 3122 C C . ALA B 2 124 ? -43.830 36.980 7.503 1.00 83.30 124 ALA B C 1
ATOM 3123 O O . ALA B 2 124 ? -44.384 37.287 8.555 1.00 75.30 124 ALA B O 1
ATOM 3125 N N . ALA B 2 125 ? -42.562 36.578 7.454 1.00 106.01 125 ALA B N 1
ATOM 3126 C CA . ALA B 2 125 ? -41.727 36.535 8.659 1.00 109.93 125 ALA B CA 1
ATOM 3127 C C . ALA B 2 125 ? -40.850 37.767 8.866 1.00 111.08 125 ALA B C 1
ATOM 3128 O O . ALA B 2 125 ? -40.910 38.408 9.917 1.00 112.47 125 ALA B O 1
ATOM 3130 N N . GLU B 2 126 ? -40.031 38.085 7.866 1.00 106.91 126 GLU B N 1
ATOM 3131 C CA . GLU B 2 126 ? -39.068 39.182 7.964 1.00 93.92 126 GLU B CA 1
ATOM 3132 C C . GLU B 2 126 ? -39.697 40.521 8.334 1.00 95.06 126 GLU B C 1
ATOM 3133 O O . GLU B 2 126 ? -39.046 41.367 8.946 1.00 95.93 126 GLU B O 1
ATOM 3139 N N . ASN B 2 127 ? -40.958 40.716 7.962 1.00 98.77 127 ASN B N 1
ATOM 3140 C CA . ASN B 2 127 ? -41.600 42.012 8.148 1.00 101.88 127 ASN B CA 1
ATOM 3141 C C . ASN B 2 127 ? -42.957 41.887 8.834 1.00 105.17 127 ASN B C 1
ATOM 3142 O O . ASN B 2 127 ? -43.177 42.429 9.917 1.00 112.25 127 ASN B O 1
ATOM 3147 N N . LEU B 2 128 ? -43.859 41.164 8.178 1.00 99.04 128 LEU B N 1
ATOM 3148 C CA . LEU B 2 128 ? -45.220 40.937 8.656 1.00 94.37 128 LEU B CA 1
ATOM 3149 C C . LEU B 2 128 ? -45.276 40.205 10.000 1.00 97.09 128 LEU B C 1
ATOM 3150 O O . LEU B 2 128 ? -44.483 39.301 10.255 1.00 96.56 128 LEU B O 1
ATOM 3155 N N . GLU B 2 129 ? -46.188 40.622 10.871 1.00 100.27 129 GLU B N 1
ATOM 3156 C CA . GLU B 2 129 ? -46.402 39.923 12.135 1.00 106.76 129 GLU B CA 1
ATOM 3157 C C . GLU B 2 129 ? -47.806 39.321 12.172 1.00 113.55 129 GLU B C 1
ATOM 3158 O O . GLU B 2 129 ? -48.623 39.576 11.288 1.00 114.36 129 GLU B O 1
ATOM 3164 N N . GLU B 2 130 ? -48.080 38.520 13.197 1.00 117.16 130 GLU B N 1
ATOM 3165 C CA . GLU B 2 130 ? -49.367 37.840 13.310 1.00 118.84 130 GLU B CA 1
ATOM 3166 C C . GLU B 2 130 ? -50.240 38.441 14.410 1.00 122.70 130 GLU B C 1
ATOM 3167 O O . GLU B 2 130 ? -50.803 39.523 14.242 1.00 125.94 130 GLU B O 1
ATOM 3173 N N . ASP B 2 131 ? -50.352 37.735 15.532 1.00 121.65 131 ASP B N 1
ATOM 3174 C CA . ASP B 2 131 ? -51.214 38.172 16.627 1.00 115.86 131 ASP B CA 1
ATOM 3175 C C . ASP B 2 131 ? -50.604 37.886 18.002 1.00 108.68 131 ASP B C 1
ATOM 3176 O O . ASP B 2 131 ? -49.437 37.509 18.107 1.00 107.53 131 ASP B O 1
ATOM 3181 N N . VAL B 2 132 ? -51.402 38.073 19.051 1.00 104.29 132 VAL B N 1
ATOM 3182 C CA . VAL B 2 132 ? -50.880 38.093 20.416 1.00 99.49 132 VAL B CA 1
ATOM 3183 C C . VAL B 2 132 ? -51.063 36.789 21.204 1.00 93.66 132 VAL B C 1
ATOM 3184 O O . VAL B 2 132 ? -50.090 36.069 21.432 1.00 91.47 132 VAL B O 1
ATOM 3188 N N . LYS B 2 133 ? -52.298 36.507 21.631 1.00 90.47 133 LYS B N 1
ATOM 3189 C CA . LYS B 2 133 ? -52.602 35.361 22.504 1.00 80.93 133 LYS B CA 1
ATOM 3190 C C . LYS B 2 133 ? -51.858 35.567 23.843 1.00 77.43 133 LYS B C 1
ATOM 3191 O O . LYS B 2 133 ? -51.354 36.665 24.077 1.00 76.77 133 LYS B O 1
ATOM 3197 N N . PRO B 2 134 ? -51.776 34.561 24.744 1.00 79.04 134 PRO B N 1
ATOM 3198 C CA . PRO B 2 134 ? -52.003 33.117 24.924 1.00 83.12 134 PRO B CA 1
ATOM 3199 C C . PRO B 2 134 ? -53.447 32.653 25.101 1.00 90.21 134 PRO B C 1
ATOM 3200 O O . PRO B 2 134 ? -54.264 33.331 25.724 1.00 94.12 134 PRO B O 1
ATOM 3204 N N . LEU B 2 135 ? -53.736 31.484 24.537 1.00 89.60 135 LEU B N 1
ATOM 3205 C CA . LEU B 2 135 ? -55.016 30.807 24.706 1.00 88.05 135 LEU B CA 1
ATOM 3206 C C . LEU B 2 135 ? -54.797 29.576 25.590 1.00 82.98 135 LEU B C 1
ATOM 3207 O O . LEU B 2 135 ? -55.728 28.829 25.885 1.00 84.53 135 LEU B O 1
ATOM 3212 N N . ALA B 2 136 ? -53.552 29.385 26.023 1.00 76.59 136 ALA B N 1
ATOM 3213 C CA . ALA B 2 136 ? -53.149 28.182 26.748 1.00 75.28 136 ALA B CA 1
ATOM 3214 C C . ALA B 2 136 ? -53.528 28.179 28.227 1.00 76.12 136 ALA B C 1
ATOM 3215 O O . ALA B 2 136 ? -53.011 27.374 29.001 1.00 73.15 136 ALA B O 1
ATOM 3217 N N . GLY B 2 137 ? -54.429 29.070 28.620 1.00 75.82 137 GLY B N 1
ATOM 3218 C CA . GLY B 2 137 ? -54.936 29.072 29.979 1.00 74.53 137 GLY B CA 1
ATOM 3219 C C . GLY B 2 137 ? -56.336 28.494 30.005 1.00 75.64 137 GLY B C 1
ATOM 3220 O O . GLY B 2 137 ? -56.969 28.396 31.057 1.00 81.10 137 GLY B O 1
ATOM 3221 N N . SER B 2 138 ? -56.813 28.101 28.828 1.00 70.20 138 SER B N 1
ATOM 3222 C CA . SER B 2 138 ? -58.158 27.567 28.666 1.00 59.86 138 SER B CA 1
ATOM 3223 C C . SER B 2 138 ? -58.370 26.216 29.346 1.00 63.19 138 SER B C 1
ATOM 3224 O O . SER B 2 138 ? -59.341 26.037 30.079 1.00 68.53 138 SER B O 1
ATOM 3227 N N . LYS B 2 139 ? -57.466 25.269 29.109 1.00 66.00 139 LYS B N 1
ATOM 3228 C CA . LYS B 2 139 ? -57.629 23.927 29.665 1.00 63.42 139 LYS B CA 1
ATOM 3229 C C . LYS B 2 139 ? -56.918 23.762 31.004 1.00 64.26 139 LYS B C 1
ATOM 3230 O O . LYS B 2 139 ? -56.108 24.599 31.403 1.00 55.38 139 LYS B O 1
ATOM 3236 N N . LYS B 2 140 ? -57.233 22.666 31.685 1.00 69.47 140 LYS B N 1
ATOM 3237 C CA . LYS B 2 140 ? -56.778 22.426 33.050 1.00 70.90 140 LYS B CA 1
ATOM 3238 C C . LYS B 2 140 ? -55.444 21.687 33.097 1.00 70.44 140 LYS B C 1
ATOM 3239 O O . LYS B 2 140 ? -54.585 21.977 33.930 1.00 72.97 140 LYS B O 1
ATOM 3245 N N . GLU B 2 141 ? -55.291 20.728 32.191 1.00 66.78 141 GLU B N 1
ATOM 3246 C CA . GLU B 2 141 ? -54.172 19.790 32.201 1.00 60.30 141 GLU B CA 1
ATOM 3247 C C . GLU B 2 141 ? -52.816 20.443 31.934 1.00 55.98 141 GLU B C 1
ATOM 3248 O O . GLU B 2 141 ? -52.713 21.380 31.145 1.00 52.67 141 GLU B O 1
ATOM 3254 N N . LYS B 2 142 ? -51.782 19.943 32.607 1.00 59.72 142 LYS B N 1
ATOM 3255 C CA . LYS B 2 142 ? -50.412 20.398 32.379 1.00 57.91 142 LYS B CA 1
ATOM 3256 C C . LYS B 2 142 ? -49.630 19.362 31.571 1.00 53.42 142 LYS B C 1
ATOM 3257 O O . LYS B 2 142 ? -49.721 18.165 31.842 1.00 53.64 142 LYS B O 1
ATOM 3263 N N . VAL B 2 143 ? -48.864 19.816 30.583 1.00 46.63 143 VAL B N 1
ATOM 3264 C CA . VAL B 2 143 ? -48.036 18.908 29.795 1.00 40.82 143 VAL B CA 1
ATOM 3265 C C . VAL B 2 143 ? -46.557 19.301 29.835 1.00 36.54 143 VAL B C 1
ATOM 3266 O O . VAL B 2 143 ? -46.208 20.480 29.776 1.00 32.21 143 VAL B O 1
ATOM 3270 N N . ALA B 2 144 ? -45.689 18.306 29.980 1.00 37.45 144 ALA B N 1
ATOM 3271 C CA . ALA B 2 144 ? -44.255 18.559 29.972 1.00 43.61 144 ALA B CA 1
ATOM 3272 C C . ALA B 2 144 ? -43.650 18.140 28.638 1.00 45.57 144 ALA B C 1
ATOM 3273 O O . ALA B 2 144 ? -43.747 16.983 28.234 1.00 49.20 144 ALA B O 1
ATOM 3275 N N . VAL B 2 145 ? -43.017 19.091 27.964 1.00 41.50 145 VAL B N 1
ATOM 3276 C CA . VAL B 2 145 ? -42.351 18.820 26.700 1.00 36.49 145 VAL B CA 1
ATOM 3277 C C . VAL B 2 145 ? -40.846 18.784 26.910 1.00 38.30 145 VAL B C 1
ATOM 3278 O O . VAL B 2 145 ? -40.263 19.725 27.447 1.00 38.01 145 VAL B O 1
ATOM 3282 N N . VAL B 2 146 ? -40.218 17.691 26.495 1.00 36.08 146 VAL B N 1
ATOM 3283 C CA . VAL B 2 146 ? -38.789 17.531 26.698 1.00 34.65 146 VAL B CA 1
ATOM 3284 C C . VAL B 2 146 ? -38.065 17.695 25.373 1.00 38.66 146 VAL B C 1
ATOM 3285 O O . VAL B 2 146 ? -38.209 16.872 24.468 1.00 41.93 146 VAL B O 1
ATOM 3289 N N . GLY B 2 147 ? -37.283 18.763 25.266 1.00 39.64 147 GLY B N 1
ATOM 3290 C CA . GLY B 2 147 ? -36.603 19.077 24.028 1.00 33.62 147 GLY B CA 1
ATOM 3291 C C . GLY B 2 147 ? -37.266 20.206 23.266 1.00 28.05 147 GLY B C 1
ATOM 3292 O O . GLY B 2 147 ? -38.485 20.231 23.119 1.00 27.83 147 GLY B O 1
ATOM 3293 N N . SER B 2 148 ? -36.464 21.151 22.790 1.00 27.29 148 SER B N 1
ATOM 3294 C CA . SER B 2 148 ? -37.001 22.314 22.100 1.00 30.96 148 SER B CA 1
ATOM 3295 C C . SER B 2 148 ? -36.590 22.310 20.633 1.00 31.63 148 SER B C 1
ATOM 3296 O O . SER B 2 148 ? -36.464 23.361 20.012 1.00 35.10 148 SER B O 1
ATOM 3299 N N . GLY B 2 149 ? -36.383 21.119 20.084 1.00 26.96 149 GLY B N 1
ATOM 3300 C CA . GLY B 2 149 ? -36.164 20.971 18.658 1.00 26.80 149 GLY B CA 1
ATOM 3301 C C . GLY B 2 149 ? -37.458 21.156 17.892 1.00 35.16 149 GLY B C 1
ATOM 3302 O O . GLY B 2 149 ? -38.460 21.580 18.468 1.00 40.96 149 GLY B O 1
ATOM 3303 N N . PRO B 2 150 ? -37.440 20.858 16.582 1.00 32.61 150 PRO B N 1
ATOM 3304 C CA . PRO B 2 150 ? -38.628 20.952 15.726 1.00 35.41 150 PRO B CA 1
ATOM 3305 C C . PRO B 2 150 ? -39.835 20.238 16.329 1.00 39.10 150 PRO B C 1
ATOM 3306 O O . PRO B 2 150 ? -40.950 20.756 16.278 1.00 37.18 150 PRO B O 1
ATOM 3310 N N . ALA B 2 151 ? -39.600 19.059 16.896 1.00 27.27 151 ALA B N 1
ATOM 3311 C CA . ALA B 2 151 ? -40.665 18.252 17.480 1.00 27.59 151 ALA B CA 1
ATOM 3312 C C . ALA B 2 151 ? -41.283 18.902 18.714 1.00 36.83 151 ALA B C 1
ATOM 3313 O O . ALA B 2 151 ? -42.498 19.084 18.788 1.00 37.40 151 ALA B O 1
ATOM 3315 N N . GLY B 2 152 ? -40.436 19.259 19.675 1.00 35.74 152 GLY B N 1
ATOM 3316 C CA . GLY B 2 152 ? -40.896 19.837 20.924 1.00 31.39 152 GLY B CA 1
ATOM 3317 C C . GLY B 2 152 ? -41.543 21.194 20.755 1.00 35.33 152 GLY B C 1
ATOM 3318 O O . GLY B 2 152 ? -42.553 21.489 21.390 1.00 49.62 152 GLY B O 1
ATOM 3319 N N . LEU B 2 153 ? -40.961 22.024 19.898 1.00 28.21 153 LEU B N 1
ATOM 3320 C CA . LEU B 2 153 ? -41.527 23.332 19.596 1.00 32.69 153 LEU B CA 1
ATOM 3321 C C . LEU B 2 153 ? -42.913 23.227 18.961 1.00 31.32 153 LEU B C 1
ATOM 3322 O O . LEU B 2 153 ? -43.825 23.968 19.326 1.00 37.19 153 LEU B O 1
ATOM 3327 N N . THR B 2 154 ? -43.059 22.314 18.005 1.00 29.19 154 THR B N 1
ATOM 3328 C CA . THR B 2 154 ? -44.330 22.110 17.314 1.00 28.81 154 THR B CA 1
ATOM 3329 C C . THR B 2 154 ? -45.402 21.565 18.250 1.00 31.52 154 THR B C 1
ATOM 3330 O O . THR B 2 154 ? -46.512 22.093 18.309 1.00 35.71 154 THR B O 1
ATOM 3334 N N . ALA B 2 155 ? -45.064 20.495 18.964 1.00 29.20 155 ALA B N 1
ATOM 3335 C CA . ALA B 2 155 ? -45.971 19.885 19.930 1.00 32.70 155 ALA B CA 1
ATOM 3336 C C . ALA B 2 155 ? -46.438 20.901 20.968 1.00 38.59 155 ALA B C 1
ATOM 3337 O O . ALA B 2 155 ? -47.626 20.986 21.275 1.00 45.27 155 ALA B O 1
ATOM 3339 N N . ALA B 2 156 ? -45.494 21.666 21.504 1.00 35.07 156 ALA B N 1
ATOM 3340 C CA . ALA B 2 156 ? -45.800 22.676 22.512 1.00 32.02 156 ALA B CA 1
ATOM 3341 C C . ALA B 2 156 ? -46.728 23.750 21.962 1.00 35.33 156 ALA B C 1
ATOM 3342 O O . ALA B 2 156 ? -47.696 24.142 22.614 1.00 36.74 156 ALA B O 1
ATOM 3344 N N . ALA B 2 157 ? -46.416 24.221 20.758 1.00 39.92 157 ALA B N 1
ATOM 3345 C CA . ALA B 2 157 ? -47.219 25.226 20.072 1.00 45.07 157 ALA B CA 1
ATOM 3346 C C . ALA B 2 157 ? -48.663 24.773 19.907 1.00 53.91 157 ALA B C 1
ATOM 3347 O O . ALA B 2 157 ? -49.595 25.520 20.205 1.00 65.74 157 ALA B O 1
ATOM 3349 N N . ASP B 2 158 ? -48.842 23.550 19.420 1.00 48.01 158 ASP B N 1
ATOM 3350 C CA . ASP B 2 158 ? -50.175 23.032 19.143 1.00 45.84 158 ASP B CA 1
ATOM 3351 C C . ASP B 2 158 ? -50.974 22.817 20.424 1.00 46.16 158 ASP B C 1
ATOM 3352 O O . ASP B 2 158 ? -52.169 23.105 20.471 1.00 49.69 158 ASP B O 1
ATOM 3357 N N . LEU B 2 159 ? -50.307 22.323 21.463 1.00 42.55 159 LEU B N 1
ATOM 3358 C CA . LEU B 2 159 ? -50.962 22.088 22.749 1.00 42.85 159 LEU B CA 1
ATOM 3359 C C . LEU B 2 159 ? -51.347 23.388 23.447 1.00 48.81 159 LEU B C 1
ATOM 3360 O O . LEU B 2 159 ? -52.382 23.459 24.110 1.00 53.82 159 LEU B O 1
ATOM 3365 N N . ALA B 2 160 ? -50.510 24.412 23.304 1.00 48.87 160 ALA B N 1
ATOM 3366 C CA . ALA B 2 160 ? -50.819 25.724 23.864 1.00 48.87 160 ALA B CA 1
ATOM 3367 C C . ALA B 2 160 ? -52.081 26.297 23.232 1.00 50.99 160 ALA B C 1
ATOM 3368 O O . ALA B 2 160 ? -52.974 26.771 23.931 1.00 48.89 160 ALA B O 1
ATOM 3370 N N . LYS B 2 161 ? -52.150 26.241 21.906 1.00 55.12 161 LYS B N 1
ATOM 3371 C CA . LYS B 2 161 ? -53.321 26.709 21.171 1.00 55.00 161 LYS B CA 1
ATOM 3372 C C . LYS B 2 161 ? -54.579 25.970 21.616 1.00 59.22 161 LYS B C 1
ATOM 3373 O O . LYS B 2 161 ? -55.670 26.536 21.636 1.00 69.02 161 LYS B O 1
ATOM 3379 N N . MET B 2 162 ? -54.415 24.700 21.970 1.00 57.70 162 MET B N 1
ATOM 3380 C CA . MET B 2 162 ? -55.531 23.875 22.417 1.00 47.23 162 MET B CA 1
ATOM 3381 C C . MET B 2 162 ? -55.949 24.200 23.849 1.00 41.02 162 MET B C 1
ATOM 3382 O O . MET B 2 162 ? -56.988 23.738 24.317 1.00 37.43 162 MET B O 1
ATOM 3387 N N . GLY B 2 163 ? -55.138 24.996 24.539 1.00 40.27 163 GLY B N 1
ATOM 3388 C CA . GLY B 2 163 ? -55.505 25.510 25.845 1.00 42.88 163 GLY B CA 1
ATOM 3389 C C . GLY B 2 163 ? -54.826 24.857 27.036 1.00 46.65 163 GLY B C 1
ATOM 3390 O O . GLY B 2 163 ? -55.035 25.274 28.174 1.00 47.51 163 GLY B O 1
ATOM 3391 N N . TYR B 2 164 ? -54.004 23.844 26.784 1.00 50.14 164 TYR B N 1
ATOM 3392 C CA . TYR B 2 164 ? -53.327 23.134 27.867 1.00 47.84 164 TYR B CA 1
ATOM 3393 C C . TYR B 2 164 ? -52.135 23.913 28.410 1.00 54.68 164 TYR B C 1
ATOM 3394 O O . TYR B 2 164 ? -51.584 24.775 27.726 1.00 59.97 164 TYR B O 1
ATOM 3403 N N . HIS B 2 165 ? -51.746 23.606 29.645 1.00 55.08 165 HIS B N 1
ATOM 3404 C CA . HIS B 2 165 ? -50.522 24.150 30.223 1.00 52.84 165 HIS B CA 1
ATOM 3405 C C . HIS B 2 165 ? -49.314 23.468 29.594 1.00 48.45 165 HIS B C 1
ATOM 3406 O O . HIS B 2 165 ? -49.177 22.251 29.688 1.00 49.12 165 HIS B O 1
ATOM 3413 N N . VAL B 2 166 ? -48.433 24.241 28.966 1.00 50.00 166 VAL B N 1
ATOM 3414 C CA . VAL B 2 166 ? -47.275 23.656 28.297 1.00 46.80 166 VAL B CA 1
ATOM 3415 C C . VAL B 2 166 ? -45.944 24.149 28.857 1.00 43.73 166 VAL B C 1
ATOM 3416 O O . VAL B 2 166 ? -45.622 25.332 28.769 1.00 44.97 166 VAL B O 1
ATOM 3420 N N . ASP B 2 167 ? -45.172 23.232 29.430 1.00 42.44 167 ASP B N 1
ATOM 3421 C CA . ASP B 2 167 ? -43.820 23.540 29.883 1.00 38.84 167 ASP B CA 1
ATOM 3422 C C . ASP B 2 167 ? -42.764 22.823 29.047 1.00 30.31 167 ASP B C 1
ATOM 3423 O O . ASP B 2 167 ? -42.615 21.609 29.142 1.00 30.95 167 ASP B O 1
ATOM 3428 N N . ILE B 2 168 ? -42.043 23.573 28.219 1.00 29.81 168 ILE B N 1
ATOM 3429 C CA . ILE B 2 168 ? -40.910 23.020 27.486 1.00 34.54 168 ILE B CA 1
ATOM 3430 C C . ILE B 2 168 ? -39.671 23.045 28.370 1.00 35.12 168 ILE B C 1
ATOM 3431 O O . ILE B 2 168 ? -39.365 24.062 28.987 1.00 42.60 168 ILE B O 1
ATOM 3436 N N . PHE B 2 169 ? -38.965 21.922 28.435 1.00 38.92 169 PHE B N 1
ATOM 3437 C CA . PHE B 2 169 ? -37.726 21.847 29.197 1.00 40.40 169 PHE B CA 1
ATOM 3438 C C . PHE B 2 169 ? -36.554 21.659 28.238 1.00 37.74 169 PHE B C 1
ATOM 3439 O O . PHE B 2 169 ? -36.485 20.661 27.524 1.00 41.60 169 PHE B O 1
ATOM 3447 N N . GLU B 2 170 ? -35.629 22.615 28.229 1.00 33.20 170 GLU B N 1
ATOM 3448 C CA . GLU B 2 170 ? -34.491 22.557 27.316 1.00 34.45 170 GLU B CA 1
ATOM 3449 C C . GLU B 2 170 ? -33.158 22.508 28.060 1.00 36.79 170 GLU B C 1
ATOM 3450 O O . GLU B 2 170 ? -32.937 23.256 29.012 1.00 43.12 170 GLU B O 1
ATOM 3456 N N . ALA B 2 171 ? -32.269 21.629 27.601 1.00 33.32 171 ALA B N 1
ATOM 3457 C CA . ALA B 2 171 ? -30.973 21.428 28.239 1.00 33.82 171 ALA B CA 1
ATOM 3458 C C . ALA B 2 171 ? -29.984 22.553 27.953 1.00 32.03 171 ALA B C 1
ATOM 3459 O O . ALA B 2 171 ? -29.243 22.968 28.841 1.00 35.38 171 ALA B O 1
ATOM 3461 N N . PHE B 2 172 ? -29.963 23.037 26.715 1.00 32.87 172 PHE B N 1
ATOM 3462 C CA . PHE B 2 172 ? -29.005 24.069 26.331 1.00 32.88 172 PHE B CA 1
ATOM 3463 C C . PHE B 2 172 ? -29.506 25.456 26.705 1.00 36.65 172 PHE B C 1
ATOM 3464 O O . PHE B 2 172 ? -30.587 25.600 27.275 1.00 41.08 172 PHE B O 1
ATOM 3472 N N . HIS B 2 173 ? -28.719 26.478 26.384 1.00 40.91 173 HIS B N 1
ATOM 3473 C CA . HIS B 2 173 ? -29.117 27.843 26.699 1.00 45.99 173 HIS B CA 1
ATOM 3474 C C . HIS B 2 173 ? -29.944 28.491 25.594 1.00 42.74 173 HIS B C 1
ATOM 3475 O O . HIS B 2 173 ? -30.616 29.493 25.833 1.00 39.80 173 HIS B O 1
ATOM 3482 N N . LYS B 2 174 ? -29.885 27.940 24.384 1.00 41.41 174 LYS B N 1
ATOM 3483 C CA . LYS B 2 174 ? -30.712 28.457 23.296 1.00 36.00 174 LYS B CA 1
ATOM 3484 C C . LYS B 2 174 ? -31.579 27.410 22.602 1.00 37.75 174 LYS B C 1
ATOM 3485 O O . LYS B 2 174 ? -31.080 26.373 22.162 1.00 32.40 174 LYS B O 1
ATOM 3491 N N . PRO B 2 175 ? -32.890 27.684 22.507 1.00 44.59 175 PRO B N 1
ATOM 3492 C CA . PRO B 2 175 ? -33.846 26.844 21.779 1.00 26.81 175 PRO B CA 1
ATOM 3493 C C . PRO B 2 175 ? -33.718 27.055 20.271 1.00 47.46 175 PRO B C 1
ATOM 3494 O O . PRO B 2 175 ? -33.660 28.201 19.824 1.00 49.45 175 PRO B O 1
ATOM 3498 N N . GLY B 2 176 ? -33.671 25.974 19.502 1.00 52.55 176 GLY B N 1
ATOM 3499 C CA . GLY B 2 176 ? -33.703 24.640 20.063 1.00 52.87 176 GLY B CA 1
ATOM 3500 C C . GLY B 2 176 ? -33.314 23.563 19.073 1.00 52.14 176 GLY B C 1
ATOM 3501 O O . GLY B 2 176 ? -33.592 23.664 17.878 1.00 51.25 176 GLY B O 1
ATOM 3502 N N . GLY B 2 177 ? -32.672 22.524 19.592 1.00 26.44 177 GLY B N 1
ATOM 3503 C CA . GLY B 2 177 ? -32.289 21.365 18.813 1.00 26.39 177 GLY B CA 1
ATOM 3504 C C . GLY B 2 177 ? -31.297 21.647 17.703 1.00 26.30 177 GLY B C 1
ATOM 3505 O O . GLY B 2 177 ? -30.419 22.496 17.829 1.00 26.28 177 GLY B O 1
ATOM 3506 N N . VAL B 2 178 ? -31.464 20.936 16.597 1.00 37.62 178 VAL B N 1
ATOM 3507 C CA . VAL B 2 178 ? -30.629 21.108 15.417 1.00 37.45 178 VAL B CA 1
ATOM 3508 C C . VAL B 2 178 ? -30.701 22.518 14.815 1.00 34.12 178 VAL B C 1
ATOM 3509 O O . VAL B 2 178 ? -29.737 22.989 14.210 1.00 34.22 178 VAL B O 1
ATOM 3513 N N . LEU B 2 179 ? -31.822 23.207 15.012 1.00 35.49 179 LEU B N 1
ATOM 3514 C CA . LEU B 2 179 ? -32.006 24.528 14.407 1.00 34.06 179 LEU B CA 1
ATOM 3515 C C . LEU B 2 179 ? -31.057 25.591 14.955 1.00 35.25 179 LEU B C 1
ATOM 3516 O O . LEU B 2 179 ? -30.804 26.599 14.293 1.00 35.91 179 LEU B O 1
ATOM 3521 N N . VAL B 2 180 ? -30.540 25.380 16.161 1.00 36.08 180 VAL B N 1
ATOM 3522 C CA . VAL B 2 180 ? -29.561 26.306 16.726 1.00 32.41 180 VAL B CA 1
ATOM 3523 C C . VAL B 2 180 ? -28.130 25.766 16.735 1.00 31.34 180 VAL B C 1
ATOM 3524 O O . VAL B 2 180 ? -27.225 26.415 16.215 1.00 40.19 180 VAL B O 1
ATOM 3528 N N . TYR B 2 181 ? -27.915 24.592 17.320 1.00 33.79 181 TYR B N 1
ATOM 3529 C CA . TYR B 2 181 ? -26.562 24.055 17.421 1.00 31.10 181 TYR B CA 1
ATOM 3530 C C . TYR B 2 181 ? -26.184 23.121 16.270 1.00 36.37 181 TYR B C 1
ATOM 3531 O O . TYR B 2 181 ? -25.001 22.911 16.012 1.00 42.99 181 TYR B O 1
ATOM 3540 N N . GLY B 2 182 ? -27.173 22.558 15.583 1.00 37.86 182 GLY B N 1
ATOM 3541 C CA . GLY B 2 182 ? -26.889 21.636 14.495 1.00 35.56 182 GLY B CA 1
ATOM 3542 C C . GLY B 2 182 ? -26.610 22.261 13.136 1.00 32.65 182 GLY B C 1
ATOM 3543 O O . GLY B 2 182 ? -25.483 22.200 12.641 1.00 32.26 182 GLY B O 1
ATOM 3544 N N . ILE B 2 183 ? -27.626 22.882 12.541 1.00 28.29 183 ILE B N 1
ATOM 3545 C CA . ILE B 2 183 ? -27.508 23.451 11.194 1.00 34.04 183 ILE B CA 1
ATOM 3546 C C . ILE B 2 183 ? -27.011 24.896 11.215 1.00 39.21 183 ILE B C 1
ATOM 3547 O O . ILE B 2 183 ? -27.593 25.748 11.883 1.00 44.82 183 ILE B O 1
ATOM 3552 N N . PRO B 2 184 ? -25.920 25.169 10.483 1.00 38.31 184 PRO B N 1
ATOM 3553 C CA . PRO B 2 184 ? -25.245 26.473 10.457 1.00 35.33 184 PRO B CA 1
ATOM 3554 C C . PRO B 2 184 ? -26.077 27.619 9.882 1.00 35.25 184 PRO B C 1
ATOM 3555 O O . PRO B 2 184 ? -27.102 27.401 9.236 1.00 39.92 184 PRO B O 1
ATOM 3559 N N . GLU B 2 185 ? -25.612 28.839 10.139 1.00 32.49 185 GLU B N 1
ATOM 3560 C CA . GLU B 2 185 ? -26.288 30.062 9.718 1.00 32.31 185 GLU B CA 1
ATOM 3561 C C . GLU B 2 185 ? -26.427 30.204 8.201 1.00 35.42 185 GLU B C 1
ATOM 3562 O O . GLU B 2 185 ? -27.420 30.747 7.717 1.00 34.15 185 GLU B O 1
ATOM 3568 N N . PHE B 2 186 ? -25.450 29.708 7.445 1.00 34.51 186 PHE B N 1
ATOM 3569 C CA . PHE B 2 186 ? -25.492 29.871 5.992 1.00 35.84 186 PHE B CA 1
ATOM 3570 C C . PHE B 2 186 ? -26.551 28.983 5.335 1.00 46.61 186 PHE B C 1
ATOM 3571 O O . PHE B 2 186 ? -26.779 29.065 4.127 1.00 45.96 186 PHE B O 1
ATOM 3579 N N . ARG B 2 187 ? -27.196 28.137 6.134 1.00 48.36 187 ARG B N 1
ATOM 3580 C CA . ARG B 2 187 ? -28.318 27.334 5.657 1.00 43.97 187 ARG B CA 1
ATOM 3581 C C . ARG B 2 187 ? -29.624 27.759 6.320 1.00 38.00 187 ARG B C 1
ATOM 3582 O O . ARG B 2 187 ? -30.614 28.039 5.645 1.00 43.78 187 ARG B O 1
ATOM 3590 N N . LEU B 2 188 ? -29.619 27.794 7.648 1.00 33.77 188 LEU B N 1
ATOM 3591 C CA . LEU B 2 188 ? -30.790 28.195 8.417 1.00 32.13 188 LEU B CA 1
ATOM 3592 C C . LEU B 2 188 ? -30.439 29.347 9.351 1.00 36.94 188 LEU B C 1
ATOM 3593 O O . LEU B 2 188 ? -29.915 29.124 10.444 1.00 49.03 188 LEU B O 1
ATOM 3598 N N . PRO B 2 189 ? -30.725 30.586 8.916 1.00 35.22 189 PRO B N 1
ATOM 3599 C CA . PRO B 2 189 ? -30.494 31.772 9.747 1.00 31.18 189 PRO B CA 1
ATOM 3600 C C . PRO B 2 189 ? -31.206 31.662 11.085 1.00 28.20 189 PRO B C 1
ATOM 3601 O O . PRO B 2 189 ? -32.375 31.285 11.130 1.00 31.37 189 PRO B O 1
ATOM 3605 N N . LYS B 2 190 ? -30.501 31.980 12.163 1.00 28.07 190 LYS B N 1
ATOM 3606 C CA . LYS B 2 190 ? -31.035 31.795 13.506 1.00 33.85 190 LYS B CA 1
ATOM 3607 C C . LYS B 2 190 ? -32.131 32.794 13.850 1.00 42.45 190 LYS B C 1
ATOM 3608 O O . LYS B 2 190 ? -32.859 32.599 14.822 1.00 54.31 190 LYS B O 1
ATOM 3614 N N . ARG B 2 191 ? -32.242 33.862 13.063 1.00 44.02 191 ARG B N 1
ATOM 3615 C CA . ARG B 2 191 ? -33.324 34.825 13.245 1.00 37.86 191 ARG B CA 1
ATOM 3616 C C . ARG B 2 191 ? -34.671 34.117 13.120 1.00 39.64 191 ARG B C 1
ATOM 3617 O O . ARG B 2 191 ? -35.621 34.443 13.830 1.00 38.49 191 ARG B O 1
ATOM 3625 N N . ILE B 2 192 ? -34.735 33.139 12.219 1.00 41.07 192 ILE B N 1
ATOM 3626 C CA . ILE B 2 192 ? -35.943 32.356 11.988 1.00 40.83 192 ILE B CA 1
ATOM 3627 C C . ILE B 2 192 ? -36.303 31.504 13.195 1.00 38.85 192 ILE B C 1
ATOM 3628 O O . ILE B 2 192 ? -37.471 31.395 13.569 1.00 43.30 192 ILE B O 1
ATOM 3633 N N . VAL B 2 193 ? -35.286 30.905 13.802 1.00 37.32 193 VAL B N 1
ATOM 3634 C CA . VAL B 2 193 ? -35.486 30.031 14.948 1.00 39.97 193 VAL B CA 1
ATOM 3635 C C . VAL B 2 193 ? -35.901 30.841 16.164 1.00 44.45 193 VAL B C 1
ATOM 3636 O O . VAL B 2 193 ? -36.833 30.478 16.881 1.00 45.18 193 VAL B O 1
ATOM 3640 N N . GLU B 2 194 ? -35.200 31.947 16.382 1.00 42.39 194 GLU B N 1
ATOM 3641 C CA . GLU B 2 194 ? -35.493 32.841 17.490 1.00 49.41 194 GLU B CA 1
ATOM 3642 C C . GLU B 2 194 ? -36.890 33.434 17.334 1.00 51.29 194 GLU B C 1
ATOM 3643 O O . GLU B 2 194 ? -37.612 33.623 18.314 1.00 55.25 194 GLU B O 1
ATOM 3649 N N . ARG B 2 195 ? -37.258 33.728 16.090 1.00 44.02 195 ARG B N 1
ATOM 3650 C CA . ARG B 2 195 ? -38.589 34.233 15.768 1.00 39.89 195 ARG B CA 1
ATOM 3651 C C . ARG B 2 195 ? -39.674 33.237 16.164 1.00 43.37 195 ARG B C 1
ATOM 3652 O O . ARG B 2 195 ? -40.621 33.591 16.865 1.00 49.59 195 ARG B O 1
ATOM 3660 N N . GLU B 2 196 ? -39.534 31.996 15.704 1.00 44.93 196 GLU B N 1
ATOM 3661 C CA . GLU B 2 196 ? -40.515 30.954 15.999 1.00 50.58 196 GLU B CA 1
ATOM 3662 C C . GLU B 2 196 ? -40.620 30.703 17.498 1.00 48.99 196 GLU B C 1
ATOM 3663 O O . GLU B 2 196 ? -41.712 30.493 18.021 1.00 50.95 196 GLU B O 1
ATOM 3669 N N . VAL B 2 197 ? -39.485 30.733 18.187 1.00 51.68 197 VAL B N 1
ATOM 3670 C CA . VAL B 2 197 ? -39.475 30.529 19.630 1.00 46.87 197 VAL B CA 1
ATOM 3671 C C . VAL B 2 197 ? -40.260 31.640 20.316 1.00 49.75 197 VAL B C 1
ATOM 3672 O O . VAL B 2 197 ? -41.060 31.377 21.211 1.00 53.66 197 VAL B O 1
ATOM 3676 N N . SER B 2 198 ? -40.048 32.878 19.880 1.00 48.59 198 SER B N 1
ATOM 3677 C CA . SER B 2 198 ? -40.769 34.012 20.447 1.00 55.71 198 SER B CA 1
ATOM 3678 C C . SER B 2 198 ? -42.251 33.921 20.107 1.00 57.79 198 SER B C 1
ATOM 3679 O O . SER B 2 198 ? -43.105 34.295 20.909 1.00 57.15 198 SER B O 1
ATOM 3682 N N . TYR B 2 199 ? -42.545 33.418 18.913 1.00 57.40 199 TYR B N 1
ATOM 3683 C CA . TYR B 2 199 ? -43.920 33.195 18.487 1.00 56.42 199 TYR B CA 1
ATOM 3684 C C . TYR B 2 199 ? -44.607 32.167 19.375 1.00 56.65 199 TYR B C 1
ATOM 3685 O O . TYR B 2 199 ? -45.737 32.373 19.818 1.00 60.13 199 TYR B O 1
ATOM 3694 N N . ILE B 2 200 ? -43.913 31.068 19.644 1.00 53.11 200 ILE B N 1
ATOM 3695 C CA . ILE B 2 200 ? -44.428 30.040 20.537 1.00 50.25 200 ILE B CA 1
ATOM 3696 C C . ILE B 2 200 ? -44.462 30.568 21.969 1.00 50.25 200 ILE B C 1
ATOM 3697 O O . ILE B 2 200 ? -45.355 30.234 22.750 1.00 57.00 200 ILE B O 1
ATOM 3702 N N . ARG B 2 201 ? -43.493 31.415 22.298 1.00 46.25 201 ARG B N 1
ATOM 3703 C CA . ARG B 2 201 ? -43.447 32.056 23.605 1.00 47.90 201 ARG B CA 1
ATOM 3704 C C . ARG B 2 201 ? -44.636 32.992 23.790 1.00 51.85 201 ARG B C 1
ATOM 3705 O O . ARG B 2 201 ? -45.168 33.122 24.892 1.00 58.50 201 ARG B O 1
ATOM 3713 N N . LYS B 2 202 ? -45.061 33.625 22.700 1.00 48.94 202 LYS B N 1
ATOM 3714 C CA . LYS B 2 202 ? -46.185 34.554 22.741 1.00 55.54 202 LYS B CA 1
ATOM 3715 C C . LYS B 2 202 ? -47.508 33.808 22.829 1.00 57.41 202 LYS B C 1
ATOM 3716 O O . LYS B 2 202 ? -48.529 34.377 23.215 1.00 60.17 202 LYS B O 1
ATOM 3722 N N . LEU B 2 203 ? -47.483 32.529 22.468 1.00 51.14 203 LEU B N 1
ATOM 3723 C CA . LEU B 2 203 ? -48.662 31.681 22.571 1.00 42.68 203 LEU B CA 1
ATOM 3724 C C . LEU B 2 203 ? -48.881 31.256 24.020 1.00 43.11 203 LEU B C 1
ATOM 3725 O O . LEU B 2 203 ? -49.894 30.640 24.349 1.00 49.23 203 LEU B O 1
ATOM 3730 N N . GLY B 2 204 ? -47.913 31.575 24.874 1.00 40.77 204 GLY B N 1
ATOM 3731 C CA . GLY B 2 204 ? -48.017 31.307 26.297 1.00 42.16 204 GLY B CA 1
ATOM 3732 C C . GLY B 2 204 ? -47.236 30.106 26.789 1.00 44.80 204 GLY B C 1
ATOM 3733 O O . GLY B 2 204 ? -47.447 29.642 27.908 1.00 48.37 204 GLY B O 1
ATOM 3734 N N . VAL B 2 205 ? -46.331 29.600 25.959 1.00 45.24 205 VAL B N 1
ATOM 3735 C CA . VAL B 2 205 ? -45.517 28.453 26.344 1.00 49.38 205 VAL B CA 1
ATOM 3736 C C . VAL B 2 205 ? -44.364 28.878 27.250 1.00 56.64 205 VAL B C 1
ATOM 3737 O O . VAL B 2 205 ? -43.686 29.870 26.981 1.00 59.77 205 VAL B O 1
ATOM 3741 N N . ASN B 2 206 ? -44.155 28.125 28.328 1.00 57.79 206 ASN B N 1
ATOM 3742 C CA . ASN B 2 206 ? -43.062 28.385 29.258 1.00 59.15 206 ASN B CA 1
ATOM 3743 C C . ASN B 2 206 ? -41.804 27.590 28.920 1.00 58.45 206 ASN B C 1
ATOM 3744 O O . ASN B 2 206 ? -41.816 26.360 28.913 1.00 61.94 206 ASN B O 1
ATOM 3749 N N . PHE B 2 207 ? -40.721 28.306 28.639 1.00 53.20 207 PHE B N 1
ATOM 3750 C CA . PHE B 2 207 ? -39.440 27.690 28.313 1.00 48.01 207 PHE B CA 1
ATOM 3751 C C . PHE B 2 207 ? -38.547 27.521 29.537 1.00 49.31 207 PHE B C 1
ATOM 3752 O O . PHE B 2 207 ? -38.170 28.498 30.184 1.00 49.89 207 PHE B O 1
ATOM 3760 N N . HIS B 2 208 ? -38.209 26.274 29.845 1.00 44.65 208 HIS B N 1
ATOM 3761 C CA . HIS B 2 208 ? -37.250 25.984 30.902 1.00 38.29 208 HIS B CA 1
ATOM 3762 C C . HIS B 2 208 ? -35.892 25.665 30.288 1.00 36.59 208 HIS B C 1
ATOM 3763 O O . HIS B 2 208 ? -35.558 24.502 30.063 1.00 43.58 208 HIS B O 1
ATOM 3770 N N . LEU B 2 209 ? -35.114 26.709 30.021 1.00 28.46 209 LEU B N 1
ATOM 3771 C CA . LEU B 2 209 ? -33.783 26.553 29.452 1.00 34.57 209 LEU B CA 1
ATOM 3772 C C . LEU B 2 209 ? -32.786 26.125 30.518 1.00 35.78 209 LEU B C 1
ATOM 3773 O O . LEU B 2 209 ? -33.071 26.217 31.713 1.00 37.08 209 LEU B O 1
ATOM 3778 N N . ASN B 2 210 ? -31.621 25.656 30.076 1.00 37.89 210 ASN B N 1
ATOM 3779 C CA . ASN B 2 210 ? -30.575 25.183 30.980 1.00 38.14 210 ASN B CA 1
ATOM 3780 C C . ASN B 2 210 ? -31.098 24.124 31.943 1.00 42.95 210 ASN B C 1
ATOM 3781 O O . ASN B 2 210 ? -30.707 24.077 33.109 1.00 43.83 210 ASN B O 1
ATOM 3786 N N . THR B 2 211 ? -31.993 23.281 31.443 1.00 43.31 211 THR B N 1
ATOM 3787 C CA . THR B 2 211 ? -32.610 22.237 32.249 1.00 40.37 211 THR B CA 1
ATOM 3788 C C . THR B 2 211 ? -32.468 20.875 31.585 1.00 42.92 211 THR B C 1
ATOM 3789 O O . THR B 2 211 ? -33.088 20.604 30.559 1.00 46.40 211 THR B O 1
ATOM 3793 N N . VAL B 2 212 ? -31.635 20.025 32.170 1.00 43.92 212 VAL B N 1
ATOM 3794 C CA . VAL B 2 212 ? -31.457 18.680 31.655 1.00 36.80 212 VAL B CA 1
ATOM 3795 C C . VAL B 2 212 ? -32.405 17.750 32.400 1.00 41.89 212 VAL B C 1
ATOM 3796 O O . VAL B 2 212 ? -32.241 17.506 33.596 1.00 29.43 212 VAL B O 1
ATOM 3800 N N . VAL B 2 213 ? -33.406 17.247 31.685 1.00 47.24 213 VAL B N 1
ATOM 3801 C CA . VAL B 2 213 ? -34.398 16.354 32.267 1.00 42.97 213 VAL B CA 1
ATOM 3802 C C . VAL B 2 213 ? -33.735 15.045 32.673 1.00 38.63 213 VAL B C 1
ATOM 3803 O O . VAL B 2 213 ? -32.971 14.465 31.904 1.00 39.26 213 VAL B O 1
ATOM 3807 N N . GLY B 2 214 ? -34.008 14.602 33.895 1.00 39.81 214 GLY B N 1
ATOM 3808 C CA . GLY B 2 214 ? -33.363 13.420 34.433 1.00 47.37 214 GLY B CA 1
ATOM 3809 C C . GLY B 2 214 ? -32.230 13.819 35.356 1.00 48.73 214 GLY B C 1
ATOM 3810 O O . GLY B 2 214 ? -31.766 13.023 36.172 1.00 47.60 214 GLY B O 1
ATOM 3811 N N . LYS B 2 215 ? -31.781 15.063 35.217 1.00 49.57 215 LYS B N 1
ATOM 3812 C CA . LYS B 2 215 ? -30.727 15.605 36.066 1.00 43.29 215 LYS B CA 1
ATOM 3813 C C . LYS B 2 215 ? -31.210 16.842 36.824 1.00 45.08 215 LYS B C 1
ATOM 3814 O O . LYS B 2 215 ? -31.327 16.816 38.050 1.00 53.60 215 LYS B O 1
ATOM 3820 N N . THR B 2 216 ? -31.479 17.923 36.094 1.00 32.55 216 THR B N 1
ATOM 3821 C CA . THR B 2 216 ? -32.028 19.139 36.689 1.00 34.42 216 THR B CA 1
ATOM 3822 C C . THR B 2 216 ? -33.374 18.849 37.341 1.00 46.50 216 THR B C 1
ATOM 3823 O O . THR B 2 216 ? -33.631 19.235 38.482 1.00 48.96 216 THR B O 1
ATOM 3827 N N . VAL B 2 217 ? -34.227 18.163 36.590 1.00 47.64 217 VAL B N 1
ATOM 3828 C CA . VAL B 2 217 ? -35.492 17.661 37.096 1.00 45.03 217 VAL B CA 1
ATOM 3829 C C . VAL B 2 217 ? -35.586 16.182 36.744 1.00 53.58 217 VAL B C 1
ATOM 3830 O O . VAL B 2 217 ? -35.435 15.798 35.584 1.00 60.09 217 VAL B O 1
ATOM 3834 N N . LYS B 2 218 ? -35.822 15.352 37.753 1.00 53.10 218 LYS B N 1
ATOM 3835 C CA . LYS B 2 218 ? -35.837 13.907 37.564 1.00 47.15 218 LYS B CA 1
ATOM 3836 C C . LYS B 2 218 ? -37.019 13.467 36.706 1.00 44.33 218 LYS B C 1
ATOM 3837 O O . LYS B 2 218 ? -38.032 14.163 36.628 1.00 46.71 218 LYS B O 1
ATOM 3843 N N . VAL B 2 219 ? -36.877 12.309 36.066 1.00 44.05 219 VAL B N 1
ATOM 3844 C CA . VAL B 2 219 ? -37.903 11.787 35.171 1.00 39.68 219 VAL B CA 1
ATOM 3845 C C . VAL B 2 219 ? -39.188 11.513 35.945 1.00 34.98 219 VAL B C 1
ATOM 3846 O O . VAL B 2 219 ? -40.276 11.878 35.503 1.00 33.90 219 VAL B O 1
ATOM 3850 N N . LYS B 2 220 ? -39.042 10.883 37.107 1.00 36.11 220 LYS B N 1
ATOM 3851 C CA . LYS B 2 220 ? -40.161 10.519 37.970 1.00 37.91 220 LYS B CA 1
ATOM 3852 C C . LYS B 2 220 ? -40.795 11.729 38.648 1.00 46.58 220 LYS B C 1
ATOM 3853 O O . LYS B 2 220 ? -41.791 11.595 39.360 1.00 58.31 220 LYS B O 1
ATOM 3859 N N . GLU B 2 221 ? -40.227 12.909 38.413 1.00 48.12 221 GLU B N 1
ATOM 3860 C CA . GLU B 2 221 ? -40.822 14.161 38.863 1.00 50.57 221 GLU B CA 1
ATOM 3861 C C . GLU B 2 221 ? -41.730 14.660 37.754 1.00 49.94 221 GLU B C 1
ATOM 3862 O O . GLU B 2 221 ? -42.867 15.075 37.991 1.00 48.16 221 GLU B O 1
ATOM 3868 N N . LEU B 2 222 ? -41.200 14.622 36.537 1.00 47.09 222 LEU B N 1
ATOM 3869 C CA . LEU B 2 222 ? -41.960 14.966 35.350 1.00 34.36 222 LEU B CA 1
ATOM 3870 C C . LEU B 2 222 ? -43.221 14.117 35.266 1.00 34.10 222 LEU B C 1
ATOM 3871 O O . LEU B 2 222 ? -44.292 14.611 34.920 1.00 34.26 222 LEU B O 1
ATOM 3876 N N . LEU B 2 223 ? -43.090 12.836 35.594 1.00 36.90 223 LEU B N 1
ATOM 3877 C CA . LEU B 2 223 ? -44.227 11.925 35.528 1.00 38.74 223 LEU B CA 1
ATOM 3878 C C . LEU B 2 223 ? -45.227 12.174 36.657 1.00 42.92 223 LEU B C 1
ATOM 3879 O O . LEU B 2 223 ? -46.420 11.918 36.509 1.00 51.77 223 LEU B O 1
ATOM 3884 N N . SER B 2 224 ? -44.731 12.672 37.785 1.00 39.87 224 SER B N 1
ATOM 3885 C CA . SER B 2 224 ? -45.573 12.916 38.951 1.00 45.07 224 SER B CA 1
ATOM 3886 C C . SER B 2 224 ? -46.357 14.224 38.878 1.00 47.02 224 SER B C 1
ATOM 3887 O O . SER B 2 224 ? -47.527 14.278 39.260 1.00 48.08 224 SER B O 1
ATOM 3890 N N . GLU B 2 225 ? -45.707 15.272 38.385 1.00 43.85 225 GLU B N 1
ATOM 3891 C CA . GLU B 2 225 ? -46.273 16.615 38.434 1.00 46.88 225 GLU B CA 1
ATOM 3892 C C . GLU B 2 225 ? -46.920 17.072 37.128 1.00 51.64 225 GLU B C 1
ATOM 3893 O O . GLU B 2 225 ? -47.327 18.228 37.008 1.00 55.60 225 GLU B O 1
ATOM 3899 N N . TYR B 2 226 ? -47.019 16.173 36.155 1.00 52.38 226 TYR B N 1
ATOM 3900 C CA . TYR B 2 226 ? -47.643 16.506 34.876 1.00 49.49 226 TYR B CA 1
ATOM 3901 C C . TYR B 2 226 ? -48.696 15.496 34.430 1.00 55.97 226 TYR B C 1
ATOM 3902 O O . TYR B 2 226 ? -48.631 14.316 34.771 1.00 61.48 226 TYR B O 1
ATOM 3911 N N . ASP B 2 227 ? -49.666 15.985 33.662 1.00 56.12 227 ASP B N 1
ATOM 3912 C CA . ASP B 2 227 ? -50.755 15.160 33.155 1.00 60.46 227 ASP B CA 1
ATOM 3913 C C . ASP B 2 227 ? -50.318 14.402 31.908 1.00 60.62 227 ASP B C 1
ATOM 3914 O O . ASP B 2 227 ? -50.707 13.252 31.699 1.00 67.18 227 ASP B O 1
ATOM 3919 N N . ALA B 2 228 ? -49.513 15.055 31.079 1.00 46.70 228 ALA B N 1
ATOM 3920 C CA . ALA B 2 228 ? -48.976 14.425 29.882 1.00 41.85 228 ALA B CA 1
ATOM 3921 C C . ALA B 2 228 ? -47.502 14.778 29.719 1.00 40.14 228 ALA B C 1
ATOM 3922 O O . ALA B 2 228 ? -47.053 15.829 30.174 1.00 39.16 228 ALA B O 1
ATOM 3924 N N . VAL B 2 229 ? -46.750 13.893 29.074 1.00 36.39 229 VAL B N 1
ATOM 3925 C CA . VAL B 2 229 ? -45.335 14.137 28.821 1.00 32.44 229 VAL B CA 1
ATOM 3926 C C . VAL B 2 229 ? -44.976 13.761 27.390 1.00 31.87 229 VAL B C 1
ATOM 3927 O O . VAL B 2 229 ? -45.277 12.660 26.932 1.00 32.07 229 VAL B O 1
ATOM 3931 N N . PHE B 2 230 ? -44.326 14.682 26.688 1.00 33.80 230 PHE B N 1
ATOM 3932 C CA . PHE B 2 230 ? -43.853 14.414 25.338 1.00 36.42 230 PHE B CA 1
ATOM 3933 C C . PHE B 2 230 ? -42.338 14.275 25.319 1.00 38.88 230 PHE B C 1
ATOM 3934 O O . PHE B 2 230 ? -41.620 15.167 25.768 1.00 40.97 230 PHE B O 1
ATOM 3942 N N . ILE B 2 231 ? -41.854 13.150 24.809 1.00 36.53 231 ILE B N 1
ATOM 3943 C CA . ILE B 2 231 ? -40.420 12.929 24.717 1.00 29.74 231 ILE B CA 1
ATOM 3944 C C . ILE B 2 231 ? -39.951 13.271 23.310 1.00 36.90 231 ILE B C 1
ATOM 3945 O O . ILE B 2 231 ? -40.097 12.478 22.381 1.00 42.81 231 ILE B O 1
ATOM 3950 N N . GLY B 2 232 ? -39.390 14.466 23.167 1.00 34.91 232 GLY B N 1
ATOM 3951 C CA . GLY B 2 232 ? -38.884 14.943 21.892 1.00 33.00 232 GLY B CA 1
ATOM 3952 C C . GLY B 2 232 ? -37.408 15.265 21.973 1.00 27.97 232 GLY B C 1
ATOM 3953 O O . GLY B 2 232 ? -36.957 16.288 21.456 1.00 27.64 232 GLY B O 1
ATOM 3954 N N . THR B 2 233 ? -36.660 14.398 22.648 1.00 28.15 233 THR B N 1
ATOM 3955 C CA . THR B 2 233 ? -35.257 14.666 22.945 1.00 35.78 233 THR B CA 1
ATOM 3956 C C . THR B 2 233 ? -34.322 14.506 21.751 1.00 27.68 233 THR B C 1
ATOM 3957 O O . THR B 2 233 ? -33.130 14.786 21.857 1.00 27.56 233 THR B O 1
ATOM 3961 N N . GLY B 2 234 ? -34.853 14.055 20.620 1.00 27.61 234 GLY B N 1
ATOM 3962 C CA . GLY B 2 234 ? -34.033 13.873 19.437 1.00 27.39 234 GLY B CA 1
ATOM 3963 C C . GLY B 2 234 ? -33.013 12.769 19.642 1.00 33.87 234 GLY B C 1
ATOM 3964 O O . GLY B 2 234 ? -33.146 11.957 20.557 1.00 39.40 234 GLY B O 1
ATOM 3965 N N . ALA B 2 235 ? -31.999 12.728 18.785 1.00 32.61 235 ALA B N 1
ATOM 3966 C CA . ALA B 2 235 ? -30.918 11.766 18.954 1.00 27.78 235 ALA B CA 1
ATOM 3967 C C . ALA B 2 235 ? -29.562 12.340 18.558 1.00 27.66 235 ALA B C 1
ATOM 3968 O O . ALA B 2 235 ? -29.312 12.626 17.387 1.00 30.82 235 ALA B O 1
ATOM 3970 N N . GLY B 2 236 ? -28.689 12.502 19.545 1.00 27.83 236 GLY B N 1
ATOM 3971 C CA . GLY B 2 236 ? -27.292 12.789 19.288 1.00 32.03 236 GLY B CA 1
ATOM 3972 C C . GLY B 2 236 ? -26.465 12.324 20.466 1.00 36.99 236 GLY B C 1
ATOM 3973 O O . GLY B 2 236 ? -26.622 12.839 21.571 1.00 41.46 236 GLY B O 1
ATOM 3974 N N . THR B 2 237 ? -25.585 11.354 20.239 1.00 47.53 237 THR B N 1
ATOM 3975 C CA . THR B 2 237 ? -24.752 10.845 21.322 1.00 51.43 237 THR B CA 1
ATOM 3976 C C . THR B 2 237 ? -23.361 11.501 21.392 1.00 46.53 237 THR B C 1
ATOM 3977 O O . THR B 2 237 ? -23.001 12.037 22.434 1.00 41.58 237 THR B O 1
ATOM 3981 N N . PRO B 2 238 ? -22.568 11.483 20.302 1.00 42.21 238 PRO B N 1
ATOM 3982 C CA . PRO B 2 238 ? -22.609 10.862 18.974 1.00 45.48 238 PRO B CA 1
ATOM 3983 C C . PRO B 2 238 ? -21.930 9.494 18.961 1.00 46.88 238 PRO B C 1
ATOM 3984 O O . PRO B 2 238 ? -21.622 8.938 20.016 1.00 44.35 238 PRO B O 1
ATOM 3988 N N . LYS B 2 239 ? -21.696 8.969 17.764 1.00 47.49 239 LYS B N 1
ATOM 3989 C CA . LYS B 2 239 ? -21.037 7.679 17.591 1.00 48.14 239 LYS B CA 1
ATOM 3990 C C . LYS B 2 239 ? -19.613 7.858 17.066 1.00 51.16 239 LYS B C 1
ATOM 3991 O O . LYS B 2 239 ? -19.404 8.490 16.029 1.00 49.48 239 LYS B O 1
ATOM 3997 N N . PHE B 2 240 ? -18.639 7.304 17.783 1.00 51.30 240 PHE B N 1
ATOM 3998 C CA . PHE B 2 240 ? -17.256 7.286 17.313 1.00 49.87 240 PHE B CA 1
ATOM 3999 C C . PHE B 2 240 ? -16.936 5.945 16.656 1.00 49.35 240 PHE B C 1
ATOM 4000 O O . PHE B 2 240 ? -17.359 4.895 17.141 1.00 47.48 240 PHE B O 1
ATOM 4008 N N . MET B 2 241 ? -16.191 5.985 15.554 1.00 45.07 241 MET B N 1
ATOM 4009 C CA . MET B 2 241 ? -15.767 4.766 14.871 1.00 43.47 241 MET B CA 1
ATOM 4010 C C . MET B 2 241 ? -14.949 3.872 15.795 1.00 44.90 241 MET B C 1
ATOM 4011 O O . MET B 2 241 ? -15.114 2.654 15.799 1.00 46.47 241 MET B O 1
ATOM 4016 N N . GLY B 2 242 ? -14.067 4.486 16.576 1.00 43.79 242 GLY B N 1
ATOM 4017 C CA . GLY B 2 242 ? -13.271 3.757 17.545 1.00 43.75 242 GLY B CA 1
ATOM 4018 C C . GLY B 2 242 ? -11.930 3.300 17.000 1.00 44.62 242 GLY B C 1
ATOM 4019 O O . GLY B 2 242 ? -11.202 2.570 17.669 1.00 49.69 242 GLY B O 1
ATOM 4020 N N . ILE B 2 243 ? -11.601 3.735 15.788 1.00 43.12 243 ILE B N 1
ATOM 4021 C CA . ILE B 2 243 ? -10.338 3.368 15.154 1.00 43.47 243 ILE B CA 1
ATOM 4022 C C . ILE B 2 243 ? -9.160 3.954 15.936 1.00 44.83 243 ILE B C 1
ATOM 4023 O O . ILE B 2 243 ? -9.347 4.858 16.749 1.00 38.06 243 ILE B O 1
ATOM 4028 N N . PRO B 2 244 ? -7.943 3.425 15.712 1.00 48.17 244 PRO B N 1
ATOM 4029 C CA . PRO B 2 244 ? -6.780 3.981 16.414 1.00 50.24 244 PRO B CA 1
ATOM 4030 C C . PRO B 2 244 ? -6.493 5.435 16.043 1.00 49.22 244 PRO B C 1
ATOM 4031 O O . PRO B 2 244 ? -6.625 5.824 14.883 1.00 39.44 244 PRO B O 1
ATOM 4035 N N . GLY B 2 245 ? -6.104 6.224 17.039 1.00 46.69 245 GLY B N 1
ATOM 4036 C CA . GLY B 2 245 ? -5.836 7.637 16.845 1.00 48.16 245 GLY B CA 1
ATOM 4037 C C . GLY B 2 245 ? -7.085 8.476 17.027 1.00 50.40 245 GLY B C 1
ATOM 4038 O O . GLY B 2 245 ? -7.116 9.651 16.665 1.00 49.03 245 GLY B O 1
ATOM 4039 N N . THR B 2 246 ? -8.119 7.867 17.599 1.00 52.97 246 THR B N 1
ATOM 4040 C CA . THR B 2 246 ? -9.387 8.549 17.832 1.00 53.55 246 THR B CA 1
ATOM 4041 C C . THR B 2 246 ? -9.238 9.558 18.967 1.00 55.73 246 THR B C 1
ATOM 4042 O O . THR B 2 246 ? -9.924 10.579 19.006 1.00 57.76 246 THR B O 1
ATOM 4046 N N . ASN B 2 247 ? -8.301 9.280 19.864 1.00 53.21 247 ASN B N 1
ATOM 4047 C CA . ASN B 2 247 ? -8.097 10.097 21.052 1.00 49.54 247 ASN B CA 1
ATOM 4048 C C . ASN B 2 247 ? -7.104 11.228 20.823 1.00 49.19 247 ASN B C 1
ATOM 4049 O O . ASN B 2 247 ? -6.768 11.971 21.746 1.00 48.85 247 ASN B O 1
ATOM 4054 N N . LEU B 2 248 ? -6.635 11.350 19.588 1.00 48.79 248 LEU B N 1
ATOM 4055 C CA . LEU B 2 248 ? -5.663 12.376 19.239 1.00 43.23 248 LEU B CA 1
ATOM 4056 C C . LEU B 2 248 ? -6.272 13.773 19.272 1.00 43.92 248 LEU B C 1
ATOM 4057 O O . LEU B 2 248 ? -7.478 13.944 19.092 1.00 46.79 248 LEU B O 1
ATOM 4062 N N . ASN B 2 249 ? -5.427 14.768 19.519 1.00 42.66 249 ASN B N 1
ATOM 4063 C CA . ASN B 2 249 ? -5.847 16.160 19.501 1.00 35.25 249 ASN B CA 1
ATOM 4064 C C . ASN B 2 249 ? -6.094 16.607 18.063 1.00 35.07 249 ASN B C 1
ATOM 4065 O O . ASN B 2 249 ? -5.214 16.479 17.215 1.00 35.80 249 ASN B O 1
ATOM 4070 N N . GLY B 2 250 ? -7.285 17.130 17.788 1.00 34.18 250 GLY B N 1
ATOM 4071 C CA . GLY B 2 250 ? -7.635 17.525 16.435 1.00 40.46 250 GLY B CA 1
ATOM 4072 C C . GLY B 2 250 ? -8.700 16.639 15.817 1.00 44.72 250 GLY B C 1
ATOM 4073 O O . GLY B 2 250 ? -9.211 16.930 14.734 1.00 38.98 250 GLY B O 1
ATOM 4074 N N . VAL B 2 251 ? -9.032 15.552 16.508 1.00 45.77 251 VAL B N 1
ATOM 4075 C CA . VAL B 2 251 ? -10.116 14.670 16.087 1.00 39.59 251 VAL B CA 1
ATOM 4076 C C . VAL B 2 251 ? -11.399 15.119 16.765 1.00 42.05 251 VAL B C 1
ATOM 4077 O O . VAL B 2 251 ? -11.436 15.289 17.985 1.00 37.02 251 VAL B O 1
ATOM 4081 N N . TYR B 2 252 ? -12.449 15.318 15.974 1.00 48.63 252 TYR B N 1
ATOM 4082 C CA . TYR B 2 252 ? -13.695 15.824 16.521 1.00 43.34 252 TYR B CA 1
ATOM 4083 C C . TYR B 2 252 ? -14.886 14.984 16.110 1.00 43.26 252 TYR B C 1
ATOM 4084 O O . TYR B 2 252 ? -14.917 14.400 15.026 1.00 31.00 252 TYR B O 1
ATOM 4093 N N . SER B 2 253 ? -15.872 14.934 16.994 1.00 42.94 253 SER B N 1
ATOM 4094 C CA . SER B 2 253 ? -17.209 14.534 16.613 1.00 36.69 253 SER B CA 1
ATOM 4095 C C . SER B 2 253 ? -17.801 15.724 15.887 1.00 30.92 253 SER B C 1
ATOM 4096 O O . SER B 2 253 ? -17.404 16.859 16.143 1.00 35.95 253 SER B O 1
ATOM 4099 N N . ALA B 2 254 ? -18.739 15.485 14.982 1.00 31.83 254 ALA B N 1
ATOM 4100 C CA . ALA B 2 254 ? -19.396 16.596 14.309 1.00 33.49 254 ALA B CA 1
ATOM 4101 C C . ALA B 2 254 ? -20.250 17.365 15.310 1.00 31.31 254 ALA B C 1
ATOM 4102 O O . ALA B 2 254 ? -20.530 18.548 15.126 1.00 36.72 254 ALA B O 1
ATOM 4104 N N . ASN B 2 255 ? -20.659 16.681 16.373 1.00 34.12 255 ASN B N 1
ATOM 4105 C CA . ASN B 2 255 ? -21.407 17.310 17.453 1.00 31.62 255 ASN B CA 1
ATOM 4106 C C . ASN B 2 255 ? -20.629 18.431 18.130 1.00 33.20 255 ASN B C 1
ATOM 4107 O O . ASN B 2 255 ? -21.127 19.546 18.248 1.00 45.04 255 ASN B O 1
ATOM 4112 N N . GLU B 2 256 ? -19.403 18.139 18.555 1.00 34.05 256 GLU B N 1
ATOM 4113 C CA . GLU B 2 256 ? -18.582 19.133 19.243 1.00 34.28 256 GLU B CA 1
ATOM 4114 C C . GLU B 2 256 ? -18.179 20.279 18.332 1.00 33.17 256 GLU B C 1
ATOM 4115 O O . GLU B 2 256 ? -18.255 21.446 18.720 1.00 28.88 256 GLU B O 1
ATOM 4121 N N . PHE B 2 257 ? -17.750 19.935 17.122 1.00 34.76 257 PHE B N 1
ATOM 4122 C CA . PHE B 2 257 ? -17.311 20.927 16.151 1.00 33.29 257 PHE B CA 1
ATOM 4123 C C . PHE B 2 257 ? -18.434 21.909 15.834 1.00 29.21 257 PHE B C 1
ATOM 4124 O O . PHE B 2 257 ? -18.222 23.120 15.824 1.00 31.26 257 PHE B O 1
ATOM 4132 N N . LEU B 2 258 ? -19.630 21.383 15.580 1.00 38.02 258 LEU B N 1
ATOM 4133 C CA . LEU B 2 258 ? -20.772 22.220 15.217 1.00 36.33 258 LEU B CA 1
ATOM 4134 C C . LEU B 2 258 ? -21.383 22.943 16.420 1.00 35.32 258 LEU B C 1
ATOM 4135 O O . LEU B 2 258 ? -21.852 24.071 16.289 1.00 27.19 258 LEU B O 1
ATOM 4140 N N . THR B 2 259 ? -21.379 22.301 17.587 1.00 32.72 259 THR B N 1
ATOM 4141 C CA . THR B 2 259 ? -21.858 22.954 18.804 1.00 27.05 259 THR B CA 1
ATOM 4142 C C . THR B 2 259 ? -20.993 24.170 19.106 1.00 38.83 259 THR B C 1
ATOM 4143 O O . THR B 2 259 ? -21.503 25.238 19.451 1.00 42.45 259 THR B O 1
ATOM 4147 N N . ARG B 2 260 ? -19.680 23.998 18.974 1.00 35.23 260 ARG B N 1
ATOM 4148 C CA . ARG B 2 260 ? -18.740 25.103 19.104 1.00 38.85 260 ARG B CA 1
ATOM 4149 C C . ARG B 2 260 ? -19.012 26.176 18.050 1.00 37.15 260 ARG B C 1
ATOM 4150 O O . ARG B 2 260 ? -19.185 27.347 18.377 1.00 38.42 260 ARG B O 1
ATOM 4158 N N . VAL B 2 261 ? -19.049 25.765 16.785 1.00 38.73 261 VAL B N 1
ATOM 4159 C CA . VAL B 2 261 ? -19.196 26.699 15.666 1.00 36.74 261 VAL B CA 1
ATOM 4160 C C . VAL B 2 261 ? -20.573 27.372 15.607 1.00 37.84 261 VAL B C 1
ATOM 4161 O O . VAL B 2 261 ? -20.661 28.587 15.459 1.00 37.34 261 VAL B O 1
ATOM 4165 N N . ASN B 2 262 ? -21.643 26.590 15.714 1.00 41.59 262 ASN B N 1
ATOM 4166 C CA . ASN B 2 262 ? -22.992 27.139 15.565 1.00 41.40 262 ASN B CA 1
ATOM 4167 C C . ASN B 2 262 ? -23.539 27.766 16.845 1.00 32.63 262 ASN B C 1
ATOM 4168 O O . ASN B 2 262 ? -23.859 28.954 16.879 1.00 27.05 262 ASN B O 1
ATOM 4173 N N . LEU B 2 263 ? -23.670 26.957 17.891 1.00 31.44 263 LEU B N 1
ATOM 4174 C CA . LEU B 2 263 ? -24.225 27.434 19.152 1.00 38.10 263 LEU B CA 1
ATOM 4175 C C . LEU B 2 263 ? -23.266 28.370 19.887 1.00 41.99 263 LEU B C 1
ATOM 4176 O O . LEU B 2 263 ? -23.671 29.428 20.370 1.00 38.78 263 LEU B O 1
ATOM 4181 N N . MET B 2 264 ? -21.996 27.980 19.972 1.00 41.29 264 MET B N 1
ATOM 4182 C CA . MET B 2 264 ? -21.026 28.748 20.745 1.00 39.10 264 MET B CA 1
ATOM 4183 C C . MET B 2 264 ? -20.300 29.785 19.890 1.00 38.96 264 MET B C 1
ATOM 4184 O O . MET B 2 264 ? -19.556 30.617 20.416 1.00 45.85 264 MET B O 1
ATOM 4189 N N . LYS B 2 265 ? -20.517 29.721 18.578 1.00 32.93 265 LYS B N 1
ATOM 4190 C CA . LYS B 2 265 ? -19.980 30.703 17.634 1.00 31.74 265 LYS B CA 1
ATOM 4191 C C . LYS B 2 265 ? -18.476 30.920 17.753 1.00 34.52 265 LYS B C 1
ATOM 4192 O O . LYS B 2 265 ? -18.018 32.042 17.969 1.00 39.94 265 LYS B O 1
ATOM 4198 N N . ALA B 2 266 ? -17.713 29.843 17.601 1.00 34.73 266 ALA B N 1
ATOM 4199 C CA . ALA B 2 266 ? -16.260 29.903 17.719 1.00 28.57 266 ALA B CA 1
ATOM 4200 C C . ALA B 2 266 ? -15.595 30.570 16.516 1.00 33.08 266 ALA B C 1
ATOM 4201 O O . ALA B 2 266 ? -14.390 30.809 16.523 1.00 31.36 266 ALA B O 1
ATOM 4203 N N . TYR B 2 267 ? -16.374 30.869 15.484 1.00 37.49 267 TYR B N 1
ATOM 4204 C CA . TYR B 2 267 ? -15.837 31.541 14.306 1.00 42.43 267 TYR B CA 1
ATOM 4205 C C . TYR B 2 267 ? -15.790 33.054 14.504 1.00 46.49 267 TYR B C 1
ATOM 4206 O O . TYR B 2 267 ? -15.147 33.772 13.737 1.00 50.14 267 TYR B O 1
ATOM 4215 N N . LEU B 2 268 ? -16.469 33.531 15.542 1.00 45.85 268 LEU B N 1
ATOM 4216 C CA . LEU B 2 268 ? -16.450 34.948 15.891 1.00 47.65 268 LEU B CA 1
ATOM 4217 C C . LEU B 2 268 ? -15.425 35.212 16.990 1.00 55.85 268 LEU B C 1
ATOM 4218 O O . LEU B 2 268 ? -15.286 36.333 17.471 1.00 65.34 268 LEU B O 1
ATOM 4223 N N . PHE B 2 269 ? -14.719 34.154 17.376 1.00 47.81 269 PHE B N 1
ATOM 4224 C CA . PHE B 2 269 ? -13.577 34.223 18.283 1.00 44.14 269 PHE B CA 1
ATOM 4225 C C . PHE B 2 269 ? -12.590 35.296 17.821 1.00 47.96 269 PHE B C 1
ATOM 4226 O O . PHE B 2 269 ? -12.302 35.395 16.628 1.00 50.92 269 PHE B O 1
ATOM 4234 N N . PRO B 2 270 ? -12.067 36.107 18.757 1.00 48.37 270 PRO B N 1
ATOM 4235 C CA . PRO B 2 270 ? -12.312 36.087 20.201 1.00 51.03 270 PRO B CA 1
ATOM 4236 C C . PRO B 2 270 ? -13.395 37.057 20.682 1.00 55.14 270 PRO B C 1
ATOM 4237 O O . PRO B 2 270 ? -13.282 37.572 21.796 1.00 51.89 270 PRO B O 1
ATOM 4241 N N . GLU B 2 271 ? -14.420 37.305 19.872 1.00 59.44 271 GLU B N 1
ATOM 4242 C CA . GLU B 2 271 ? -15.575 38.058 20.349 1.00 57.02 271 GLU B CA 1
ATOM 4243 C C . GLU B 2 271 ? -16.390 37.149 21.253 1.00 56.65 271 GLU B C 1
ATOM 4244 O O . GLU B 2 271 ? -16.807 37.543 22.344 1.00 53.55 271 GLU B O 1
ATOM 4250 N N . TYR B 2 272 ? -16.605 35.924 20.784 1.00 54.19 272 TYR B N 1
ATOM 4251 C CA . TYR B 2 272 ? -17.198 34.874 21.597 1.00 45.54 272 TYR B CA 1
ATOM 4252 C C . TYR B 2 272 ? -16.077 34.099 22.279 1.00 43.56 272 TYR B C 1
ATOM 4253 O O . TYR B 2 272 ? -15.009 33.898 21.701 1.00 44.03 272 TYR B O 1
ATOM 4262 N N . ASP B 2 273 ? -16.324 33.656 23.506 1.00 43.90 273 ASP B N 1
ATOM 4263 C CA . ASP B 2 273 ? -15.261 33.114 24.342 1.00 44.22 273 ASP B CA 1
ATOM 4264 C C . ASP B 2 273 ? -14.922 31.649 24.068 1.00 49.25 273 ASP B C 1
ATOM 4265 O O . ASP B 2 273 ? -14.030 31.096 24.705 1.00 54.53 273 ASP B O 1
ATOM 4270 N N . THR B 2 274 ? -15.602 31.028 23.110 1.00 47.45 274 THR B N 1
ATOM 4271 C CA . THR B 2 274 ? -15.358 29.618 22.811 1.00 42.43 274 THR B CA 1
ATOM 4272 C C . THR B 2 274 ? -14.362 29.423 21.669 1.00 48.06 274 THR B C 1
ATOM 4273 O O . THR B 2 274 ? -14.623 29.828 20.538 1.00 52.99 274 THR B O 1
ATOM 4277 N N . PRO B 2 275 ? -13.206 28.812 21.973 1.00 45.04 275 PRO B N 1
ATOM 4278 C CA . PRO B 2 275 ? -12.119 28.575 21.016 1.00 43.25 275 PRO B CA 1
ATOM 4279 C C . PRO B 2 275 ? -12.329 27.326 20.161 1.00 43.92 275 PRO B C 1
ATOM 4280 O O . PRO B 2 275 ? -13.152 26.481 20.505 1.00 48.18 275 PRO B O 1
ATOM 4284 N N . ILE B 2 276 ? -11.584 27.219 19.064 1.00 43.26 276 ILE B N 1
ATOM 4285 C CA . ILE B 2 276 ? -11.569 26.013 18.236 1.00 39.19 276 ILE B CA 1
ATOM 4286 C C . ILE B 2 276 ? -10.166 25.794 17.655 1.00 35.06 276 ILE B C 1
ATOM 4287 O O . ILE B 2 276 ? -9.439 26.752 17.399 1.00 31.35 276 ILE B O 1
ATOM 4292 N N . ARG B 2 277 ? -9.782 24.536 17.462 1.00 34.53 277 ARG B N 1
ATOM 4293 C CA . ARG B 2 277 ? -8.445 24.225 16.962 1.00 44.91 277 ARG B CA 1
ATOM 4294 C C . ARG B 2 277 ? -8.260 24.577 15.491 1.00 49.73 277 ARG B C 1
ATOM 4295 O O . ARG B 2 277 ? -9.204 24.532 14.699 1.00 47.23 277 ARG B O 1
ATOM 4303 N N . VAL B 2 278 ? -7.026 24.927 15.144 1.00 50.88 278 VAL B N 1
ATOM 4304 C CA . VAL B 2 278 ? -6.653 25.272 13.779 1.00 52.95 278 VAL B CA 1
ATOM 4305 C C . VAL B 2 278 ? -6.835 24.070 12.853 1.00 52.29 278 VAL B C 1
ATOM 4306 O O . VAL B 2 278 ? -6.721 22.923 13.285 1.00 55.42 278 VAL B O 1
ATOM 4310 N N . GLY B 2 279 ? -7.121 24.338 11.584 1.00 46.04 279 GLY B N 1
ATOM 4311 C CA . GLY B 2 279 ? -7.316 23.286 10.606 1.00 40.80 279 GLY B CA 1
ATOM 4312 C C . GLY B 2 279 ? -7.013 23.764 9.200 1.00 39.01 279 GLY B C 1
ATOM 4313 O O . GLY B 2 279 ? -7.906 24.231 8.499 1.00 41.83 279 GLY B O 1
ATOM 4314 N N . LYS B 2 280 ? -5.757 23.644 8.780 1.00 38.49 280 LYS B N 1
ATOM 4315 C CA . LYS B 2 280 ? -5.374 24.047 7.433 1.00 48.38 280 LYS B CA 1
ATOM 4316 C C . LYS B 2 280 ? -5.831 22.993 6.436 1.00 61.62 280 LYS B C 1
ATOM 4317 O O . LYS B 2 280 ? -6.390 23.316 5.389 1.00 68.65 280 LYS B O 1
ATOM 4323 N N . LYS B 2 281 ? -5.589 21.730 6.772 1.00 57.28 281 LYS B N 1
ATOM 4324 C CA . LYS B 2 281 ? -6.114 20.617 5.993 1.00 52.01 281 LYS B CA 1
ATOM 4325 C C . LYS B 2 281 ? -6.994 19.741 6.879 1.00 54.45 281 LYS B C 1
ATOM 4326 O O . LYS B 2 281 ? -6.512 19.105 7.817 1.00 59.17 281 LYS B O 1
ATOM 4332 N N . VAL B 2 282 ? -8.290 19.725 6.585 1.00 52.90 282 VAL B N 1
ATOM 4333 C CA . VAL B 2 282 ? -9.256 19.047 7.440 1.00 53.97 282 VAL B CA 1
ATOM 4334 C C . VAL B 2 282 ? -9.970 17.934 6.672 1.00 51.72 282 VAL B C 1
ATOM 4335 O O . VAL B 2 282 ? -10.290 18.080 5.488 1.00 51.54 282 VAL B O 1
ATOM 4339 N N . ALA B 2 283 ? -10.169 16.802 7.340 1.00 47.47 283 ALA B N 1
ATOM 4340 C CA . ALA B 2 283 ? -10.923 15.698 6.762 1.00 40.82 283 ALA B CA 1
ATOM 4341 C C . ALA B 2 283 ? -12.203 15.439 7.546 1.00 38.82 283 ALA B C 1
ATOM 4342 O O . ALA B 2 283 ? -12.175 15.257 8.764 1.00 39.51 283 ALA B O 1
ATOM 4344 N N . VAL B 2 284 ? -13.326 15.432 6.839 1.00 37.82 284 VAL B N 1
ATOM 4345 C CA . VAL B 2 284 ? -14.607 15.115 7.450 1.00 36.66 284 VAL B CA 1
ATOM 4346 C C . VAL B 2 284 ? -15.110 13.775 6.934 1.00 32.65 284 VAL B C 1
ATOM 4347 O O . VAL B 2 284 ? -15.244 13.574 5.725 1.00 31.94 284 VAL B O 1
ATOM 4351 N N . ILE B 2 285 ? -15.382 12.860 7.857 1.00 35.52 285 ILE B N 1
ATOM 4352 C CA . ILE B 2 285 ? -15.773 11.506 7.494 1.00 31.86 285 ILE B CA 1
ATOM 4353 C C . ILE B 2 285 ? -17.291 11.400 7.425 1.00 40.83 285 ILE B C 1
ATOM 4354 O O . ILE B 2 285 ? -17.996 11.796 8.356 1.00 39.92 285 ILE B O 1
ATOM 4359 N N . GLY B 2 286 ? -17.786 10.857 6.318 1.00 38.05 286 GLY B N 1
ATOM 4360 C CA . GLY B 2 286 ? -19.212 10.803 6.061 1.00 37.53 286 GLY B CA 1
ATOM 4361 C C . GLY B 2 286 ? -19.581 11.754 4.942 1.00 32.25 286 GLY B C 1
ATOM 4362 O O . GLY B 2 286 ? -18.820 12.664 4.626 1.00 30.46 286 GLY B O 1
ATOM 4363 N N . ALA B 2 287 ? -20.733 11.529 4.318 1.00 32.99 287 ALA B N 1
ATOM 4364 C CA . ALA B 2 287 ? -21.230 12.429 3.282 1.00 35.16 287 ALA B CA 1
ATOM 4365 C C . ALA B 2 287 ? -22.653 12.915 3.561 1.00 42.51 287 ALA B C 1
ATOM 4366 O O . ALA B 2 287 ? -23.329 13.402 2.659 1.00 45.34 287 ALA B O 1
ATOM 4368 N N . GLY B 2 288 ? -23.116 12.767 4.798 1.00 42.25 288 GLY B N 1
ATOM 4369 C CA . GLY B 2 288 ? -24.442 13.238 5.160 1.00 34.36 288 GLY B CA 1
ATOM 4370 C C . GLY B 2 288 ? -24.480 14.749 5.310 1.00 38.19 288 GLY B C 1
ATOM 4371 O O . GLY B 2 288 ? -23.463 15.420 5.131 1.00 42.26 288 GLY B O 1
ATOM 4372 N N . ASN B 2 289 ? -25.651 15.288 5.638 1.00 36.45 289 ASN B N 1
ATOM 4373 C CA . ASN B 2 289 ? -25.791 16.722 5.881 1.00 38.02 289 ASN B CA 1
ATOM 4374 C C . ASN B 2 289 ? -24.931 17.184 7.051 1.00 38.75 289 ASN B C 1
ATOM 4375 O O . ASN B 2 289 ? -24.413 18.300 7.053 1.00 38.20 289 ASN B O 1
ATOM 4380 N N . THR B 2 290 ? -24.782 16.310 8.041 1.00 38.58 290 THR B N 1
ATOM 4381 C CA . THR B 2 290 ? -23.967 16.600 9.211 1.00 41.13 290 THR B CA 1
ATOM 4382 C C . THR B 2 290 ? -22.507 16.786 8.816 1.00 46.17 290 THR B C 1
ATOM 4383 O O . THR B 2 290 ? -21.855 17.743 9.233 1.00 46.39 290 THR B O 1
ATOM 4387 N N . ALA B 2 291 ? -22.002 15.855 8.014 1.00 50.22 291 ALA B N 1
ATOM 4388 C CA . ALA B 2 291 ? -20.643 15.932 7.496 1.00 52.29 291 ALA B CA 1
ATOM 4389 C C . ALA B 2 291 ? -20.463 17.131 6.574 1.00 48.94 291 ALA B C 1
ATOM 4390 O O . ALA B 2 291 ? -19.443 17.819 6.625 1.00 53.04 291 ALA B O 1
ATOM 4392 N N . MET B 2 292 ? -21.459 17.371 5.728 1.00 47.00 292 MET B N 1
ATOM 4393 C CA . MET B 2 292 ? -21.393 18.448 4.748 1.00 44.30 292 MET B CA 1
ATOM 4394 C C . MET B 2 292 ? -21.365 19.827 5.409 1.00 42.45 292 MET B C 1
ATOM 4395 O O . MET B 2 292 ? -20.570 20.682 5.030 1.00 45.20 292 MET B O 1
ATOM 4400 N N . ASP B 2 293 ? -22.240 20.042 6.386 1.00 44.19 293 ASP B N 1
ATOM 4401 C CA . ASP B 2 293 ? -22.270 21.300 7.127 1.00 28.27 293 ASP B CA 1
ATOM 4402 C C . ASP B 2 293 ? -21.006 21.515 7.957 1.00 35.43 293 ASP B C 1
ATOM 4403 O O . ASP B 2 293 ? -20.521 22.639 8.076 1.00 40.11 293 ASP B O 1
ATOM 4408 N N . ALA B 2 294 ? -20.475 20.436 8.523 1.00 41.04 294 ALA B N 1
ATOM 4409 C CA . ALA B 2 294 ? -19.254 20.512 9.323 1.00 41.80 294 ALA B CA 1
ATOM 4410 C C . ALA B 2 294 ? -18.064 20.957 8.479 1.00 46.41 294 ALA B C 1
ATOM 4411 O O . ALA B 2 294 ? -17.309 21.844 8.875 1.00 46.22 294 ALA B O 1
ATOM 4413 N N . ALA B 2 295 ? -17.901 20.330 7.318 1.00 45.11 295 ALA B N 1
ATOM 4414 C CA . ALA B 2 295 ? -16.807 20.654 6.409 1.00 41.99 295 ALA B CA 1
ATOM 4415 C C . ALA B 2 295 ? -16.930 22.094 5.931 1.00 43.56 295 ALA B C 1
ATOM 4416 O O . ALA B 2 295 ? -15.942 22.822 5.844 1.00 46.20 295 ALA B O 1
ATOM 4418 N N . ARG B 2 296 ? -18.161 22.493 5.632 1.00 47.54 296 ARG B N 1
ATOM 4419 C CA . ARG B 2 296 ? -18.448 23.835 5.148 1.00 48.59 296 ARG B CA 1
ATOM 4420 C C . ARG B 2 296 ? -18.234 24.852 6.263 1.00 49.77 296 ARG B C 1
ATOM 4421 O O . ARG B 2 296 ? -17.870 25.999 6.007 1.00 51.45 296 ARG B O 1
ATOM 4429 N N . SER B 2 297 ? -18.458 24.423 7.501 1.00 51.89 297 SER B N 1
ATOM 4430 C CA . SER B 2 297 ? -18.187 25.266 8.659 1.00 52.05 297 SER B CA 1
ATOM 4431 C C . SER B 2 297 ? -16.682 25.421 8.859 1.00 58.02 297 SER B C 1
ATOM 4432 O O . SER B 2 297 ? -16.203 26.480 9.259 1.00 56.98 297 SER B O 1
ATOM 4435 N N . ALA B 2 298 ? -15.945 24.350 8.575 1.00 65.24 298 ALA B N 1
ATOM 4436 C CA . ALA B 2 298 ? -14.494 24.319 8.756 1.00 64.86 298 ALA B CA 1
ATOM 4437 C C . ALA B 2 298 ? -13.739 25.214 7.773 1.00 60.90 298 ALA B C 1
ATOM 4438 O O . ALA B 2 298 ? -12.790 25.898 8.153 1.00 59.61 298 ALA B O 1
ATOM 4440 N N . LEU B 2 299 ? -14.158 25.191 6.512 1.00 57.96 299 LEU B N 1
ATOM 4441 C CA . LEU B 2 299 ? -13.546 26.007 5.465 1.00 54.54 299 LEU B CA 1
ATOM 4442 C C . LEU B 2 299 ? -13.628 27.503 5.757 1.00 58.04 299 LEU B C 1
ATOM 4443 O O . LEU B 2 299 ? -12.704 28.258 5.452 1.00 61.69 299 LEU B O 1
ATOM 4448 N N . ARG B 2 300 ? -14.737 27.925 6.354 1.00 55.80 300 ARG B N 1
ATOM 4449 C CA . ARG B 2 300 ? -14.968 29.332 6.659 1.00 46.39 300 ARG B CA 1
ATOM 4450 C C . ARG B 2 300 ? -14.078 29.815 7.802 1.00 43.53 300 ARG B C 1
ATOM 4451 O O . ARG B 2 300 ? -14.075 30.997 8.142 1.00 47.44 300 ARG B O 1
ATOM 4459 N N . LEU B 2 301 ? -13.330 28.890 8.393 1.00 40.31 301 LEU B N 1
ATOM 4460 C CA . LEU B 2 301 ? -12.408 29.209 9.479 1.00 39.45 301 LEU B CA 1
ATOM 4461 C C . LEU B 2 301 ? -10.985 29.476 8.993 1.00 40.57 301 LEU B C 1
ATOM 4462 O O . LEU B 2 301 ? -10.088 29.719 9.801 1.00 43.95 301 LEU B O 1
ATOM 4467 N N . GLY B 2 302 ? -10.772 29.432 7.682 1.00 37.53 302 GLY B N 1
ATOM 4468 C CA . GLY B 2 302 ? -9.448 29.685 7.144 1.00 38.08 302 GLY B CA 1
ATOM 4469 C C . GLY B 2 302 ? -8.707 28.426 6.736 1.00 38.53 302 GLY B C 1
ATOM 4470 O O . GLY B 2 302 ? -7.481 28.429 6.614 1.00 35.66 302 GLY B O 1
ATOM 4471 N N . ALA B 2 303 ? -9.454 27.346 6.533 1.00 41.42 303 ALA B N 1
ATOM 4472 C CA . ALA B 2 303 ? -8.880 26.084 6.082 1.00 44.07 303 ALA B CA 1
ATOM 4473 C C . ALA B 2 303 ? -8.368 26.183 4.649 1.00 46.44 303 ALA B C 1
ATOM 4474 O O . ALA B 2 303 ? -9.038 26.736 3.777 1.00 50.75 303 ALA B O 1
ATOM 4476 N N . GLU B 2 304 ? -7.175 25.645 4.412 1.00 45.81 304 GLU B N 1
ATOM 4477 C CA . GLU B 2 304 ? -6.569 25.683 3.086 1.00 45.19 304 GLU B CA 1
ATOM 4478 C C . GLU B 2 304 ? -7.068 24.540 2.210 1.00 45.66 304 GLU B C 1
ATOM 4479 O O . GLU B 2 304 ? -7.267 24.707 1.007 1.00 49.27 304 GLU B O 1
ATOM 4485 N N . LYS B 2 305 ? -7.262 23.378 2.824 1.00 42.36 305 LYS B N 1
ATOM 4486 C CA . LYS B 2 305 ? -7.791 22.208 2.131 1.00 44.28 305 LYS B CA 1
ATOM 4487 C C . LYS B 2 305 ? -8.841 21.486 2.969 1.00 46.28 305 LYS B C 1
ATOM 4488 O O . LYS B 2 305 ? -8.603 21.180 4.137 1.00 47.36 305 LYS B O 1
ATOM 4494 N N . VAL B 2 306 ? -10.002 21.220 2.381 1.00 47.23 306 VAL B N 1
ATOM 4495 C CA . VAL B 2 306 ? -11.045 20.480 3.084 1.00 51.82 306 VAL B CA 1
ATOM 4496 C C . VAL B 2 306 ? -11.493 19.280 2.256 1.00 56.70 306 VAL B C 1
ATOM 4497 O O . VAL B 2 306 ? -11.864 19.419 1.090 1.00 56.00 306 VAL B O 1
ATOM 4501 N N . TYR B 2 307 ? -11.454 18.101 2.870 1.00 60.50 307 TYR B N 1
ATOM 4502 C CA . TYR B 2 307 ? -11.766 16.856 2.178 1.00 60.88 307 TYR B CA 1
ATOM 4503 C C . TYR B 2 307 ? -13.017 16.178 2.722 1.00 55.04 307 TYR B C 1
ATOM 4504 O O . TYR B 2 307 ? -13.218 16.099 3.932 1.00 56.02 307 TYR B O 1
ATOM 4513 N N . ILE B 2 308 ? -13.857 15.691 1.816 1.00 53.06 308 ILE B N 1
ATOM 4514 C CA . ILE B 2 308 ? -14.919 14.766 2.184 1.00 47.90 308 ILE B CA 1
ATOM 4515 C C . ILE B 2 308 ? -14.414 13.339 1.985 1.00 46.30 308 ILE B C 1
ATOM 4516 O O . ILE B 2 308 ? -13.860 13.015 0.936 1.00 46.56 308 ILE B O 1
ATOM 4521 N N . VAL B 2 309 ? -14.592 12.493 2.995 1.00 45.60 309 VAL B N 1
ATOM 4522 C CA . VAL B 2 309 ? -14.149 11.103 2.917 1.00 40.61 309 VAL B CA 1
ATOM 4523 C C . VAL B 2 309 ? -15.337 10.171 3.139 1.00 42.54 309 VAL B C 1
ATOM 4524 O O . VAL B 2 309 ? -15.926 10.154 4.219 1.00 47.52 309 VAL B O 1
ATOM 4528 N N . TYR B 2 310 ? -15.677 9.386 2.121 1.00 39.83 310 TYR B N 1
ATOM 4529 C CA . TYR B 2 310 ? -16.929 8.633 2.130 1.00 42.55 310 TYR B CA 1
ATOM 4530 C C . TYR B 2 310 ? -16.736 7.183 1.689 1.00 43.49 310 TYR B C 1
ATOM 4531 O O . TYR B 2 310 ? -15.981 6.905 0.758 1.00 46.05 310 TYR B O 1
ATOM 4540 N N . ARG B 2 311 ? -17.425 6.267 2.364 1.00 42.98 311 ARG B N 1
ATOM 4541 C CA . ARG B 2 311 ? -17.284 4.840 2.095 1.00 44.32 311 ARG B CA 1
ATOM 4542 C C . ARG B 2 311 ? -17.962 4.425 0.797 1.00 48.18 311 ARG B C 1
ATOM 4543 O O . ARG B 2 311 ? -17.530 3.481 0.134 1.00 53.76 311 ARG B O 1
ATOM 4551 N N . ARG B 2 312 ? -19.036 5.124 0.452 1.00 45.61 312 ARG B N 1
ATOM 4552 C CA . ARG B 2 312 ? -19.835 4.780 -0.718 1.00 38.91 312 ARG B CA 1
ATOM 4553 C C . ARG B 2 312 ? -19.609 5.771 -1.856 1.00 38.57 312 ARG B C 1
ATOM 4554 O O . ARG B 2 312 ? -18.717 6.615 -1.784 1.00 43.38 312 ARG B O 1
ATOM 4562 N N . THR B 2 313 ? -20.414 5.659 -2.906 1.00 42.56 313 THR B N 1
ATOM 4563 C CA . THR B 2 313 ? -20.275 6.519 -4.076 1.00 43.61 313 THR B CA 1
ATOM 4564 C C . THR B 2 313 ? -21.030 7.836 -3.902 1.00 45.10 313 THR B C 1
ATOM 4565 O O . THR B 2 313 ? -21.577 8.115 -2.835 1.00 47.68 313 THR B O 1
ATOM 4569 N N . GLU B 2 314 ? -21.054 8.643 -4.958 1.00 47.05 314 GLU B N 1
ATOM 4570 C CA . GLU B 2 314 ? -21.735 9.935 -4.929 1.00 50.15 314 GLU B CA 1
ATOM 4571 C C . GLU B 2 314 ? -23.250 9.795 -4.855 1.00 50.61 314 GLU B C 1
ATOM 4572 O O . GLU B 2 314 ? -23.905 10.438 -4.036 1.00 56.69 314 GLU B O 1
ATOM 4578 N N . ARG B 2 315 ? -23.798 8.952 -5.723 1.00 47.00 315 ARG B N 1
ATOM 4579 C CA . ARG B 2 315 ? -25.240 8.741 -5.825 1.00 46.18 315 ARG B CA 1
ATOM 4580 C C . ARG B 2 315 ? -25.873 8.312 -4.502 1.00 42.62 315 ARG B C 1
ATOM 4581 O O . ARG B 2 315 ? -27.070 8.503 -4.284 1.00 43.12 315 ARG B O 1
ATOM 4589 N N . GLU B 2 316 ? -25.058 7.745 -3.621 1.00 37.85 316 GLU B N 1
ATOM 4590 C CA . GLU B 2 316 ? -25.535 7.195 -2.361 1.00 40.23 316 GLU B CA 1
ATOM 4591 C C . GLU B 2 316 ? -25.441 8.209 -1.226 1.00 41.29 316 GLU B C 1
ATOM 4592 O O . GLU B 2 316 ? -25.853 7.933 -0.100 1.00 45.15 316 GLU B O 1
ATOM 4598 N N . MET B 2 317 ? -24.893 9.380 -1.529 1.00 37.25 317 MET B N 1
ATOM 4599 C CA . MET B 2 317 ? -24.766 10.449 -0.544 1.00 36.25 317 MET B CA 1
ATOM 4600 C C . MET B 2 317 ? -26.132 11.024 -0.146 1.00 36.86 317 MET B C 1
ATOM 4601 O O . MET B 2 317 ? -26.858 11.559 -0.985 1.00 38.10 317 MET B O 1
ATOM 4606 N N . PRO B 2 318 ? -26.485 10.906 1.144 1.00 32.59 318 PRO B N 1
ATOM 4607 C CA . PRO B 2 318 ? -27.796 11.317 1.661 1.00 31.77 318 PRO B CA 1
ATOM 4608 C C . PRO B 2 318 ? -27.987 12.832 1.752 1.00 35.74 318 PRO B C 1
ATOM 4609 O O . PRO B 2 318 ? -29.115 13.290 1.936 1.00 38.33 318 PRO B O 1
ATOM 4613 N N . ALA B 2 319 ? -26.903 13.592 1.637 1.00 34.84 319 ALA B N 1
ATOM 4614 C CA . ALA B 2 319 ? -26.956 15.038 1.832 1.00 33.74 319 ALA B CA 1
ATOM 4615 C C . ALA B 2 319 ? -27.837 15.728 0.796 1.00 41.21 319 ALA B C 1
ATOM 4616 O O . ALA B 2 319 ? -28.052 15.208 -0.299 1.00 46.77 319 ALA B O 1
ATOM 4618 N N . ARG B 2 320 ? -28.336 16.907 1.153 1.00 42.07 320 ARG B N 1
ATOM 4619 C CA . ARG B 2 320 ? -29.192 17.690 0.269 1.00 39.91 320 ARG B CA 1
ATOM 4620 C C . ARG B 2 320 ? -28.396 18.131 -0.955 1.00 43.68 320 ARG B C 1
ATOM 4621 O O . ARG B 2 320 ? -27.357 18.778 -0.826 1.00 41.05 320 ARG B O 1
ATOM 4629 N N . ARG B 2 321 ? -28.893 17.776 -2.138 1.00 48.53 321 ARG B N 1
ATOM 4630 C CA . ARG B 2 321 ? -28.135 17.915 -3.381 1.00 51.22 321 ARG B CA 1
ATOM 4631 C C . ARG B 2 321 ? -27.673 19.345 -3.639 1.00 53.43 321 ARG B C 1
ATOM 4632 O O . ARG B 2 321 ? -26.537 19.566 -4.059 1.00 56.74 321 ARG B O 1
ATOM 4640 N N . GLU B 2 322 ? -28.555 20.310 -3.401 1.00 51.17 322 GLU B N 1
ATOM 4641 C CA . GLU B 2 322 ? -28.197 21.718 -3.535 1.00 46.07 322 GLU B CA 1
ATOM 4642 C C . GLU B 2 322 ? -26.996 22.048 -2.654 1.00 49.61 322 GLU B C 1
ATOM 4643 O O . GLU B 2 322 ? -26.089 22.769 -3.067 1.00 55.10 322 GLU B O 1
ATOM 4649 N N . GLU B 2 323 ? -26.997 21.507 -1.440 1.00 49.59 323 GLU B N 1
ATOM 4650 C CA . GLU B 2 323 ? -25.922 21.754 -0.486 1.00 52.41 323 GLU B CA 1
ATOM 4651 C C . GLU B 2 323 ? -24.650 20.992 -0.863 1.00 55.77 323 GLU B C 1
ATOM 4652 O O . GLU B 2 323 ? -23.541 21.439 -0.565 1.00 57.15 323 GLU B O 1
ATOM 4658 N N . TYR B 2 324 ? -24.813 19.838 -1.506 1.00 54.80 324 TYR B N 1
ATOM 4659 C CA . TYR B 2 324 ? -23.672 19.108 -2.054 1.00 51.40 324 TYR B CA 1
ATOM 4660 C C . TYR B 2 324 ? -22.929 19.955 -3.080 1.00 45.71 324 TYR B C 1
ATOM 4661 O O . TYR B 2 324 ? -21.702 20.056 -3.042 1.00 49.03 324 TYR B O 1
ATOM 4670 N N . HIS B 2 325 ? -23.680 20.559 -3.995 1.00 38.12 325 HIS B N 1
ATOM 4671 C CA . HIS B 2 325 ? -23.113 21.473 -4.979 1.00 36.30 325 HIS B CA 1
ATOM 4672 C C . HIS B 2 325 ? -22.505 22.704 -4.316 1.00 33.68 325 HIS B C 1
ATOM 4673 O O . HIS B 2 325 ? -21.422 23.141 -4.695 1.00 33.36 325 HIS B O 1
ATOM 4680 N N . HIS B 2 326 ? -23.209 23.261 -3.334 1.00 33.54 326 HIS B N 1
ATOM 4681 C CA . HIS B 2 326 ? -22.708 24.415 -2.590 1.00 37.68 326 HIS B CA 1
ATOM 4682 C C . HIS B 2 326 ? -21.333 24.124 -1.996 1.00 37.02 326 HIS B C 1
ATOM 4683 O O . HIS B 2 326 ? -20.424 24.947 -2.087 1.00 40.27 326 HIS B O 1
ATOM 4690 N N . ALA B 2 327 ? -21.190 22.948 -1.392 1.00 35.56 327 ALA B N 1
ATOM 4691 C CA . ALA B 2 327 ? -19.911 22.512 -0.840 1.00 35.05 327 ALA B CA 1
ATOM 4692 C C . ALA B 2 327 ? -18.823 22.474 -1.912 1.00 39.15 327 ALA B C 1
ATOM 4693 O O . ALA B 2 327 ? -17.697 22.913 -1.684 1.00 46.93 327 ALA B O 1
ATOM 4695 N N . LEU B 2 328 ? -19.176 21.941 -3.078 1.00 40.27 328 LEU B N 1
ATOM 4696 C CA . LEU B 2 328 ? -18.282 21.897 -4.231 1.00 41.82 328 LEU B CA 1
ATOM 4697 C C . LEU B 2 328 ? -17.874 23.296 -4.674 1.00 47.02 328 LEU B C 1
ATOM 4698 O O . LEU B 2 328 ? -16.716 23.543 -5.008 1.00 44.46 328 LEU B O 1
ATOM 4703 N N . GLU B 2 329 ? -18.843 24.206 -4.672 1.00 52.48 329 GLU B N 1
ATOM 4704 C CA . GLU B 2 329 ? -18.622 25.584 -5.095 1.00 52.33 329 GLU B CA 1
ATOM 4705 C C . GLU B 2 329 ? -17.661 26.315 -4.166 1.00 53.89 329 GLU B C 1
ATOM 4706 O O . GLU B 2 329 ? -17.008 27.275 -4.568 1.00 56.63 329 GLU B O 1
ATOM 4712 N N . GLU B 2 330 ? -17.566 25.850 -2.927 1.00 57.43 330 GLU B N 1
ATOM 4713 C CA . GLU B 2 330 ? -16.715 26.504 -1.944 1.00 69.04 330 GLU B CA 1
ATOM 4714 C C . GLU B 2 330 ? -15.299 25.931 -1.981 1.00 87.62 330 GLU B C 1
ATOM 4715 O O . GLU B 2 330 ? -14.394 26.443 -1.323 1.00 77.83 330 GLU B O 1
ATOM 4721 N N . GLY B 2 331 ? -15.119 24.865 -2.754 1.00 106.77 331 GLY B N 1
ATOM 4722 C CA . GLY B 2 331 ? -13.803 24.300 -2.997 1.00 108.95 331 GLY B CA 1
ATOM 4723 C C . GLY B 2 331 ? -13.516 23.017 -2.241 1.00 110.59 331 GLY B C 1
ATOM 4724 O O . GLY B 2 331 ? -12.413 22.475 -2.320 1.00 113.06 331 GLY B O 1
ATOM 4725 N N . ILE B 2 332 ? -14.510 22.531 -1.506 1.00 89.67 332 ILE B N 1
ATOM 4726 C CA . ILE B 2 332 ? -14.371 21.293 -0.747 1.00 61.29 332 ILE B CA 1
ATOM 4727 C C . ILE B 2 332 ? -14.227 20.095 -1.684 1.00 51.04 332 ILE B C 1
ATOM 4728 O O . ILE B 2 332 ? -14.980 19.958 -2.646 1.00 49.22 332 ILE B O 1
ATOM 4733 N N . GLU B 2 333 ? -13.248 19.238 -1.406 1.00 54.21 333 GLU B N 1
ATOM 4734 C CA . GLU B 2 333 ? -12.971 18.077 -2.248 1.00 52.65 333 GLU B CA 1
ATOM 4735 C C . GLU B 2 333 ? -13.610 16.807 -1.696 1.00 50.05 333 GLU B C 1
ATOM 4736 O O . GLU B 2 333 ? -13.623 16.583 -0.487 1.00 43.09 333 GLU B O 1
ATOM 4742 N N . PHE B 2 334 ? -14.148 15.985 -2.592 1.00 56.78 334 PHE B N 1
ATOM 4743 C CA . PHE B 2 334 ? -14.871 14.778 -2.201 1.00 57.02 334 PHE B CA 1
ATOM 4744 C C . PHE B 2 334 ? -14.102 13.516 -2.587 1.00 50.06 334 PHE B C 1
ATOM 4745 O O . PHE B 2 334 ? -13.697 13.350 -3.738 1.00 53.48 334 PHE B O 1
ATOM 4753 N N . LEU B 2 335 ? -13.911 12.625 -1.618 1.00 43.30 335 LEU B N 1
ATOM 4754 C CA . LEU B 2 335 ? -13.283 11.331 -1.868 1.00 40.84 335 LEU B CA 1
ATOM 4755 C C . LEU B 2 335 ? -14.280 10.196 -1.657 1.00 41.09 335 LEU B C 1
ATOM 4756 O O . LEU B 2 335 ? -14.606 9.850 -0.520 1.00 37.87 335 LEU B O 1
ATOM 4761 N N . TRP B 2 336 ? -14.757 9.613 -2.752 1.00 40.67 336 TRP B N 1
ATOM 4762 C CA . TRP B 2 336 ? -15.733 8.533 -2.673 1.00 38.35 336 TRP B CA 1
ATOM 4763 C C . TRP B 2 336 ? -15.039 7.190 -2.476 1.00 41.53 336 TRP B C 1
ATOM 4764 O O . TRP B 2 336 ? -13.867 7.030 -2.824 1.00 41.65 336 TRP B O 1
ATOM 4775 N N . LEU B 2 337 ? -15.775 6.234 -1.914 1.00 34.34 337 LEU B N 1
ATOM 4776 C CA . LEU B 2 337 ? -15.284 4.875 -1.700 1.00 37.18 337 LEU B CA 1
ATOM 4777 C C . LEU B 2 337 ? -13.958 4.827 -0.939 1.00 43.36 337 LEU B C 1
ATOM 4778 O O . LEU B 2 337 ? -13.057 4.072 -1.295 1.00 36.71 337 LEU B O 1
ATOM 4783 N N . THR B 2 338 ? -13.849 5.642 0.107 1.00 46.24 338 THR B N 1
ATOM 4784 C CA . THR B 2 338 ? -12.643 5.700 0.927 1.00 36.18 338 THR B CA 1
ATOM 4785 C C . THR B 2 338 ? -12.983 5.540 2.410 1.00 35.81 338 THR B C 1
ATOM 4786 O O . THR B 2 338 ? -13.825 6.263 2.941 1.00 36.71 338 THR B O 1
ATOM 4790 N N . LEU B 2 339 ? -12.338 4.580 3.067 1.00 36.52 339 LEU B N 1
ATOM 4791 C CA . LEU B 2 339 ? -12.563 4.325 4.489 1.00 41.00 339 LEU B CA 1
ATOM 4792 C C . LEU B 2 339 ? -11.291 4.457 5.333 1.00 37.11 339 LEU B C 1
ATOM 4793 O O . LEU B 2 339 ? -10.324 3.723 5.125 1.00 39.76 339 LEU B O 1
ATOM 4798 N N . PRO B 2 340 ? -11.294 5.403 6.288 1.00 42.15 340 PRO B N 1
ATOM 4799 C CA . PRO B 2 340 ? -10.198 5.634 7.241 1.00 46.50 340 PRO B CA 1
ATOM 4800 C C . PRO B 2 340 ? -9.883 4.416 8.111 1.00 48.02 340 PRO B C 1
ATOM 4801 O O . PRO B 2 340 ? -10.803 3.743 8.574 1.00 46.74 340 PRO B O 1
ATOM 4805 N N . ILE B 2 341 ? -8.596 4.142 8.325 1.00 49.65 341 ILE B N 1
ATOM 4806 C CA . ILE B 2 341 ? -8.174 2.996 9.128 1.00 44.45 341 ILE B CA 1
ATOM 4807 C C . ILE B 2 341 ? -7.653 3.408 10.500 1.00 47.13 341 ILE B C 1
ATOM 4808 O O . ILE B 2 341 ? -8.008 2.810 11.513 1.00 60.78 341 ILE B O 1
ATOM 4813 N N . ARG B 2 342 ? -6.793 4.422 10.523 1.00 44.83 342 ARG B N 1
ATOM 4814 C CA . ARG B 2 342 ? -6.241 4.938 11.772 1.00 43.79 342 ARG B CA 1
ATOM 4815 C C . ARG B 2 342 ? -5.827 6.396 11.634 1.00 43.11 342 ARG B C 1
ATOM 4816 O O . ARG B 2 342 ? -5.680 6.906 10.523 1.00 42.27 342 ARG B O 1
ATOM 4824 N N . TYR B 2 343 ? -5.624 7.058 12.769 1.00 43.74 343 TYR B N 1
ATOM 4825 C CA . TYR B 2 343 ? -5.090 8.415 12.775 1.00 39.44 343 TYR B CA 1
ATOM 4826 C C . TYR B 2 343 ? -3.672 8.440 13.337 1.00 48.70 343 TYR B C 1
ATOM 4827 O O . TYR B 2 343 ? -3.400 7.854 14.385 1.00 53.58 343 TYR B O 1
ATOM 4836 N N . ILE B 2 344 ? -2.772 9.119 12.634 1.00 50.63 344 ILE B N 1
ATOM 4837 C CA . ILE B 2 344 ? -1.375 9.211 13.045 1.00 50.66 344 ILE B CA 1
ATOM 4838 C C . ILE B 2 344 ? -1.096 10.541 13.749 1.00 54.53 344 ILE B C 1
ATOM 4839 O O . ILE B 2 344 ? -1.395 11.606 13.211 1.00 53.92 344 ILE B O 1
ATOM 4844 N N . GLY B 2 345 ? -0.550 10.479 14.961 1.00 59.64 345 GLY B N 1
ATOM 4845 C CA . GLY B 2 345 ? -0.249 11.688 15.708 1.00 65.04 345 GLY B CA 1
ATOM 4846 C C . GLY B 2 345 ? 1.238 11.899 15.929 1.00 73.95 345 GLY B C 1
ATOM 4847 O O . GLY B 2 345 ? 2.032 10.975 15.750 1.00 79.22 345 GLY B O 1
ATOM 4848 N N . ASP B 2 346 ? 1.620 13.113 16.321 1.00 71.15 346 ASP B N 1
ATOM 4849 C CA . ASP B 2 346 ? 3.019 13.404 16.624 1.00 71.09 346 ASP B CA 1
ATOM 4850 C C . ASP B 2 346 ? 3.332 13.242 18.111 1.00 74.20 346 ASP B C 1
ATOM 4851 O O . ASP B 2 346 ? 2.461 12.892 18.909 1.00 73.52 346 ASP B O 1
ATOM 4856 N N . ALA B 2 347 ? 4.584 13.505 18.468 1.00 77.89 347 ALA B N 1
ATOM 4857 C CA . ALA B 2 347 ? 5.049 13.410 19.849 1.00 82.66 347 ALA B CA 1
ATOM 4858 C C . ALA B 2 347 ? 4.422 14.440 20.796 1.00 88.13 347 ALA B C 1
ATOM 4859 O O . ALA B 2 347 ? 4.091 14.115 21.937 1.00 87.96 347 ALA B O 1
ATOM 4861 N N . ASN B 2 348 ? 4.255 15.673 20.325 1.00 92.30 348 ASN B N 1
ATOM 4862 C CA . ASN B 2 348 ? 3.600 16.709 21.121 1.00 93.64 348 ASN B CA 1
ATOM 4863 C C . ASN B 2 348 ? 2.088 16.521 21.220 1.00 99.38 348 ASN B C 1
ATOM 4864 O O . ASN B 2 348 ? 1.423 17.172 22.030 1.00 102.60 348 ASN B O 1
ATOM 4869 N N . GLY B 2 349 ? 1.550 15.627 20.398 1.00 103.72 349 GLY B N 1
ATOM 4870 C CA . GLY B 2 349 ? 0.115 15.423 20.325 1.00 104.21 349 GLY B CA 1
ATOM 4871 C C . GLY B 2 349 ? -0.582 16.357 19.358 1.00 101.01 349 GLY B C 1
ATOM 4872 O O . GLY B 2 349 ? -0.726 17.551 19.624 1.00 105.82 349 GLY B O 1
ATOM 4873 N N . ASN B 2 350 ? -1.039 15.779 18.249 1.00 81.56 350 ASN B N 1
ATOM 4874 C CA . ASN B 2 350 ? -1.672 16.489 17.142 1.00 72.97 350 ASN B CA 1
ATOM 4875 C C . ASN B 2 350 ? -1.905 15.501 16.013 1.00 70.03 350 ASN B C 1
ATOM 4876 O O . ASN B 2 350 ? -1.078 14.624 15.789 1.00 69.30 350 ASN B O 1
ATOM 4881 N N . VAL B 2 351 ? -3.007 15.642 15.285 1.00 68.48 351 VAL B N 1
ATOM 4882 C CA . VAL B 2 351 ? -3.257 14.748 14.163 1.00 69.01 351 VAL B CA 1
ATOM 4883 C C . VAL B 2 351 ? -2.504 15.242 12.942 1.00 71.99 351 VAL B C 1
ATOM 4884 O O . VAL B 2 351 ? -2.805 16.305 12.412 1.00 80.79 351 VAL B O 1
ATOM 4888 N N . GLU B 2 352 ? -1.515 14.476 12.502 1.00 68.55 352 GLU B N 1
ATOM 4889 C CA . GLU B 2 352 ? -0.792 14.818 11.285 1.00 63.16 352 GLU B CA 1
ATOM 4890 C C . GLU B 2 352 ? -1.334 14.080 10.065 1.00 60.02 352 GLU B C 1
ATOM 4891 O O . GLU B 2 352 ? -1.365 14.636 8.967 1.00 62.61 352 GLU B O 1
ATOM 4897 N N . ALA B 2 353 ? -1.777 12.841 10.251 1.00 56.07 353 ALA B N 1
ATOM 4898 C CA . ALA B 2 353 ? -2.179 12.034 9.104 1.00 51.13 353 ALA B CA 1
ATOM 4899 C C . ALA B 2 353 ? -3.331 11.076 9.395 1.00 49.45 353 ALA B C 1
ATOM 4900 O O . ALA B 2 353 ? -3.883 11.054 10.494 1.00 49.39 353 ALA B O 1
ATOM 4902 N N . MET B 2 354 ? -3.679 10.290 8.380 1.00 44.54 354 MET B N 1
ATOM 4903 C CA . MET B 2 354 ? -4.798 9.356 8.435 1.00 47.88 354 MET B CA 1
ATOM 4904 C C . MET B 2 354 ? -4.592 8.197 7.463 1.00 53.62 354 MET B C 1
ATOM 4905 O O . MET B 2 354 ? -4.391 8.420 6.271 1.00 56.93 354 MET B O 1
ATOM 4910 N N . GLU B 2 355 ? -4.652 6.965 7.957 1.00 49.51 355 GLU B N 1
ATOM 4911 C CA . GLU B 2 355 ? -4.524 5.812 7.075 1.00 47.71 355 GLU B CA 1
ATOM 4912 C C . GLU B 2 355 ? -5.887 5.425 6.511 1.00 44.89 355 GLU B C 1
ATOM 4913 O O . GLU B 2 355 ? -6.870 5.340 7.242 1.00 39.91 355 GLU B O 1
ATOM 4919 N N . CYS B 2 356 ? -5.940 5.200 5.203 1.00 41.69 356 CYS B N 1
ATOM 4920 C CA . CYS B 2 356 ? -7.196 4.876 4.544 1.00 44.42 356 CYS B CA 1
ATOM 4921 C C . CYS B 2 356 ? -7.040 3.746 3.538 1.00 47.71 356 CYS B C 1
ATOM 4922 O O . CYS B 2 356 ? -5.930 3.374 3.171 1.00 54.31 356 CYS B O 1
ATOM 4925 N N . VAL B 2 357 ? -8.170 3.202 3.102 1.00 43.27 357 VAL B N 1
ATOM 4926 C CA . VAL B 2 357 ? -8.205 2.277 1.977 1.00 45.86 357 VAL B CA 1
ATOM 4927 C C . VAL B 2 357 ? -9.262 2.730 0.994 1.00 42.67 357 VAL B C 1
ATOM 4928 O O . VAL B 2 357 ? -9.896 3.764 1.183 1.00 51.07 357 VAL B O 1
ATOM 4932 N N . ARG B 2 358 ? -9.448 1.947 -0.059 1.00 40.10 358 ARG B N 1
ATOM 4933 C CA . ARG B 2 358 ? -10.526 2.192 -0.996 1.00 46.19 358 ARG B CA 1
ATOM 4934 C C . ARG B 2 358 ? -11.557 1.079 -0.865 1.00 50.71 358 ARG B C 1
ATOM 4935 O O . ARG B 2 358 ? -11.275 0.036 -0.275 1.00 55.58 358 ARG B O 1
ATOM 4943 N N . MET B 2 359 ? -12.750 1.299 -1.407 1.00 39.02 359 MET B N 1
ATOM 4944 C CA . MET B 2 359 ? -13.833 0.345 -1.230 1.00 41.23 359 MET B CA 1
ATOM 4945 C C . MET B 2 359 ? -14.358 -0.130 -2.577 1.00 50.90 359 MET B C 1
ATOM 4946 O O . MET B 2 359 ? -13.977 0.391 -3.625 1.00 41.73 359 MET B O 1
ATOM 4951 N N . GLU B 2 360 ? -15.237 -1.126 -2.536 1.00 68.28 360 GLU B N 1
ATOM 4952 C CA . GLU B 2 360 ? -15.898 -1.629 -3.732 1.00 79.42 360 GLU B CA 1
ATOM 4953 C C . GLU B 2 360 ? -17.197 -2.330 -3.362 1.00 87.91 360 GLU B C 1
ATOM 4954 O O . GLU B 2 360 ? -17.548 -2.420 -2.187 1.00 87.21 360 GLU B O 1
ATOM 4960 N N . LEU B 2 361 ? -17.910 -2.827 -4.367 1.00 97.11 361 LEU B N 1
ATOM 4961 C CA . LEU B 2 361 ? -19.129 -3.577 -4.111 1.00 100.81 361 LEU B CA 1
ATOM 4962 C C . LEU B 2 361 ? -18.883 -5.051 -4.404 1.00 101.88 361 LEU B C 1
ATOM 4963 O O . LEU B 2 361 ? -18.315 -5.400 -5.438 1.00 102.45 361 LEU B O 1
ATOM 4968 N N . LYS B 2 362 ? -19.313 -5.913 -3.490 1.00 108.09 362 LYS B N 1
ATOM 4969 C CA . LYS B 2 362 ? -19.185 -7.353 -3.678 1.00 115.77 362 LYS B CA 1
ATOM 4970 C C . LYS B 2 362 ? -20.472 -8.051 -3.271 1.00 131.88 362 LYS B C 1
ATOM 4971 O O . LYS B 2 362 ? -21.257 -8.485 -4.113 1.00 125.01 362 LYS B O 1
ATOM 4977 N N . GLU B 2 363 ? -20.673 -8.152 -1.961 1.00 148.38 363 GLU B N 1
ATOM 4978 C CA . GLU B 2 363 ? -21.858 -8.785 -1.406 1.00 152.88 363 GLU B CA 1
ATOM 4979 C C . GLU B 2 363 ? -23.089 -7.935 -1.677 1.00 153.10 363 GLU B C 1
ATOM 4980 O O . GLU B 2 363 ? -22.986 -6.725 -1.880 1.00 155.42 363 GLU B O 1
ATOM 4986 N N . ALA B 2 364 ? -24.252 -8.575 -1.683 1.00 141.63 364 ALA B N 1
ATOM 4987 C CA . ALA B 2 364 ? -25.515 -7.858 -1.767 1.00 128.31 364 ALA B CA 1
ATOM 4988 C C . ALA B 2 364 ? -25.734 -7.025 -0.510 1.00 117.31 364 ALA B C 1
ATOM 4989 O O . ALA B 2 364 ? -25.240 -5.902 -0.405 1.00 117.18 364 ALA B O 1
ATOM 4991 N N . ASP B 2 365 ? -26.478 -7.579 0.441 1.00 109.31 365 ASP B N 1
ATOM 4992 C CA . ASP B 2 365 ? -26.905 -6.814 1.604 1.00 98.65 365 ASP B CA 1
ATOM 4993 C C . ASP B 2 365 ? -26.485 -7.460 2.924 1.00 96.25 365 ASP B C 1
ATOM 4994 O O . ASP B 2 365 ? -27.305 -8.058 3.621 1.00 96.03 365 ASP B O 1
ATOM 4999 N N . GLY B 2 366 ? -25.202 -7.356 3.255 1.00 97.48 366 GLY B N 1
ATOM 5000 C CA . GLY B 2 366 ? -24.719 -7.817 4.544 1.00 96.96 366 GLY B CA 1
ATOM 5001 C C . GLY B 2 366 ? -25.244 -6.895 5.627 1.00 107.15 366 GLY B C 1
ATOM 5002 O O . GLY B 2 366 ? -25.720 -7.337 6.674 1.00 95.69 366 GLY B O 1
ATOM 5003 N N . SER B 2 367 ? -25.144 -5.597 5.353 1.00 122.90 367 SER B N 1
ATOM 5004 C CA . SER B 2 367 ? -25.606 -4.537 6.243 1.00 124.06 367 SER B CA 1
ATOM 5005 C C . SER B 2 367 ? -25.600 -3.238 5.444 1.00 119.50 367 SER B C 1
ATOM 5006 O O . SER B 2 367 ? -24.539 -2.697 5.128 1.00 119.89 367 SER B O 1
ATOM 5009 N N . GLY B 2 368 ? -26.788 -2.744 5.112 1.00 109.42 368 GLY B N 1
ATOM 5010 C CA . GLY B 2 368 ? -26.907 -1.566 4.275 1.00 95.49 368 GLY B CA 1
ATOM 5011 C C . GLY B 2 368 ? -26.997 -2.084 2.856 1.00 92.88 368 GLY B C 1
ATOM 5012 O O . GLY B 2 368 ? -26.273 -3.015 2.503 1.00 83.61 368 GLY B O 1
ATOM 5013 N N . ARG B 2 369 ? -27.882 -1.498 2.053 1.00 98.15 369 ARG B N 1
ATOM 5014 C CA . ARG B 2 369 ? -28.174 -2.008 0.710 1.00 118.92 369 ARG B CA 1
ATOM 5015 C C . ARG B 2 369 ? -26.915 -2.354 -0.116 1.00 150.42 369 ARG B C 1
ATOM 5016 O O . ARG B 2 369 ? -26.746 -3.510 -0.500 1.00 137.06 369 ARG B O 1
ATOM 5024 N N . PRO B 2 370 ? -26.030 -1.375 -0.398 1.00 178.15 370 PRO B N 1
ATOM 5025 C CA . PRO B 2 370 ? -24.833 -1.722 -1.165 1.00 181.26 370 PRO B CA 1
ATOM 5026 C C . PRO B 2 370 ? -23.620 -1.980 -0.273 1.00 179.35 370 PRO B C 1
ATOM 5027 O O . PRO B 2 370 ? -22.643 -1.252 -0.447 1.00 182.16 370 PRO B O 1
ATOM 5031 N N . ARG B 2 371 ? -23.658 -2.948 0.643 1.00 156.85 371 ARG B N 1
ATOM 5032 C CA . ARG B 2 371 ? -22.560 -3.086 1.605 1.00 119.14 371 ARG B CA 1
ATOM 5033 C C . ARG B 2 371 ? -21.181 -3.230 0.965 1.00 101.84 371 ARG B C 1
ATOM 5034 O O . ARG B 2 371 ? -20.905 -4.198 0.255 1.00 93.03 371 ARG B O 1
ATOM 5042 N N . PRO B 2 372 ? -20.313 -2.239 1.234 1.00 97.51 372 PRO B N 1
ATOM 5043 C CA . PRO B 2 372 ? -18.956 -2.029 0.720 1.00 91.02 372 PRO B CA 1
ATOM 5044 C C . PRO B 2 372 ? -17.894 -2.871 1.424 1.00 86.50 372 PRO B C 1
ATOM 5045 O O . PRO B 2 372 ? -17.907 -2.967 2.651 1.00 87.82 372 PRO B O 1
ATOM 5049 N N . VAL B 2 373 ? -16.993 -3.475 0.656 1.00 78.83 373 VAL B N 1
ATOM 5050 C CA . VAL B 2 373 ? -15.862 -4.183 1.243 1.00 68.93 373 VAL B CA 1
ATOM 5051 C C . VAL B 2 373 ? -14.555 -3.559 0.758 1.00 56.99 373 VAL B C 1
ATOM 5052 O O . VAL B 2 373 ? -14.412 -3.235 -0.422 1.00 49.52 373 VAL B O 1
ATOM 5056 N N . PRO B 2 374 ? -13.604 -3.363 1.684 1.00 53.88 374 PRO B N 1
ATOM 5057 C CA . PRO B 2 374 ? -12.325 -2.717 1.370 1.00 39.89 374 PRO B CA 1
ATOM 5058 C C . PRO B 2 374 ? -11.502 -3.488 0.349 1.00 50.33 374 PRO B C 1
ATOM 5059 O O . PRO B 2 374 ? -11.756 -4.667 0.107 1.00 54.83 374 PRO B O 1
ATOM 5063 N N . ILE B 2 375 ? -10.519 -2.821 -0.243 1.00 49.37 375 ILE B N 1
ATOM 5064 C CA . ILE B 2 375 ? -9.642 -3.468 -1.205 1.00 50.48 375 ILE B CA 1
ATOM 5065 C C . ILE B 2 375 ? -8.206 -3.433 -0.699 1.00 60.70 375 ILE B C 1
ATOM 5066 O O . ILE B 2 375 ? -7.710 -2.380 -0.301 1.00 66.69 375 ILE B O 1
ATOM 5071 N N . GLU B 2 376 ? -7.546 -4.585 -0.704 1.00 66.71 376 GLU B N 1
ATOM 5072 C CA . GLU B 2 376 ? -6.165 -4.670 -0.240 1.00 72.21 376 GLU B CA 1
ATOM 5073 C C . GLU B 2 376 ? -5.203 -3.984 -1.205 1.00 69.79 376 GLU B C 1
ATOM 5074 O O . GLU B 2 376 ? -5.367 -4.057 -2.423 1.00 68.04 376 GLU B O 1
ATOM 5080 N N . GLY B 2 377 ? -4.196 -3.324 -0.644 1.00 59.73 377 GLY B N 1
ATOM 5081 C CA . GLY B 2 377 ? -3.203 -2.608 -1.422 1.00 58.15 377 GLY B CA 1
ATOM 5082 C C . GLY B 2 377 ? -3.718 -1.280 -1.939 1.00 61.11 377 GLY B C 1
ATOM 5083 O O . GLY B 2 377 ? -3.004 -0.554 -2.629 1.00 65.15 377 GLY B O 1
ATOM 5084 N N . SER B 2 378 ? -4.964 -0.962 -1.599 1.00 58.38 378 SER B N 1
ATOM 5085 C CA . SER B 2 378 ? -5.536 0.342 -1.908 1.00 50.87 378 SER B CA 1
ATOM 5086 C C . SER B 2 378 ? -5.178 1.265 -0.754 1.00 46.26 378 SER B C 1
ATOM 5087 O O . SER B 2 378 ? -5.456 2.463 -0.778 1.00 46.70 378 SER B O 1
ATOM 5090 N N . ASN B 2 379 ? -4.548 0.666 0.253 1.00 46.99 379 ASN B N 1
ATOM 5091 C CA . ASN B 2 379 ? -4.176 1.328 1.495 1.00 44.82 379 ASN B CA 1
ATOM 5092 C C . ASN B 2 379 ? -3.221 2.500 1.291 1.00 45.20 379 ASN B C 1
ATOM 5093 O O . ASN B 2 379 ? -2.091 2.314 0.847 1.00 54.12 379 ASN B O 1
ATOM 5098 N N . PHE B 2 380 ? -3.669 3.700 1.647 1.00 44.17 380 PHE B N 1
ATOM 5099 C CA . PHE B 2 380 ? -2.824 4.885 1.554 1.00 44.49 380 PHE B CA 1
ATOM 5100 C C . PHE B 2 380 ? -3.021 5.783 2.765 1.00 43.70 380 PHE B C 1
ATOM 5101 O O . PHE B 2 380 ? -3.784 5.460 3.674 1.00 42.97 380 PHE B O 1
ATOM 5109 N N . VAL B 2 381 ? -2.333 6.918 2.765 1.00 47.58 381 VAL B N 1
ATOM 5110 C CA . VAL B 2 381 ? -2.352 7.819 3.906 1.00 45.86 381 VAL B CA 1
ATOM 5111 C C . VAL B 2 381 ? -2.732 9.220 3.430 1.00 44.85 381 VAL B C 1
ATOM 5112 O O . VAL B 2 381 ? -2.406 9.615 2.309 1.00 42.98 381 VAL B O 1
ATOM 5116 N N . LEU B 2 382 ? -3.442 9.962 4.274 1.00 42.89 382 LEU B N 1
ATOM 5117 C CA . LEU B 2 382 ? -3.803 11.336 3.948 1.00 48.72 382 LEU B CA 1
ATOM 5118 C C . LEU B 2 382 ? -3.321 12.300 5.024 1.00 49.42 382 LEU B C 1
ATOM 5119 O O . LEU B 2 382 ? -3.525 12.070 6.215 1.00 48.06 382 LEU B O 1
ATOM 5124 N N . GLU B 2 383 ? -2.699 13.391 4.588 1.00 48.46 383 GLU B N 1
ATOM 5125 C CA . GLU B 2 383 ? -2.113 14.371 5.493 1.00 45.10 383 GLU B CA 1
ATOM 5126 C C . GLU B 2 383 ? -3.115 15.459 5.872 1.00 43.24 383 GLU B C 1
ATOM 5127 O O . GLU B 2 383 ? -3.455 16.319 5.057 1.00 39.63 383 GLU B O 1
ATOM 5133 N N . VAL B 2 384 ? -3.589 15.405 7.113 1.00 44.55 384 VAL B N 1
ATOM 5134 C CA . VAL B 2 384 ? -4.585 16.348 7.616 1.00 44.11 384 VAL B CA 1
ATOM 5135 C C . VAL B 2 384 ? -4.236 16.747 9.046 1.00 50.46 384 VAL B C 1
ATOM 5136 O O . VAL B 2 384 ? -3.796 15.916 9.839 1.00 52.77 384 VAL B O 1
ATOM 5140 N N . ASP B 2 385 ? -4.413 18.023 9.373 1.00 50.49 385 ASP B N 1
ATOM 5141 C CA . ASP B 2 385 ? -4.153 18.484 10.732 1.00 50.52 385 ASP B CA 1
ATOM 5142 C C . ASP B 2 385 ? -5.437 18.633 11.548 1.00 48.72 385 ASP B C 1
ATOM 5143 O O . ASP B 2 385 ? -5.399 19.033 12.711 1.00 44.78 385 ASP B O 1
ATOM 5148 N N . MET B 2 386 ? -6.571 18.297 10.939 1.00 55.95 386 MET B N 1
ATOM 5149 C CA . MET B 2 386 ? -7.851 18.309 11.645 1.00 53.55 386 MET B CA 1
ATOM 5150 C C . MET B 2 386 ? -8.797 17.241 11.093 1.00 51.91 386 MET B C 1
ATOM 5151 O O . MET B 2 386 ? -8.868 17.031 9.884 1.00 54.20 386 MET B O 1
ATOM 5156 N N . VAL B 2 387 ? -9.515 16.564 11.984 1.00 51.00 387 VAL B N 1
ATOM 5157 C CA . VAL B 2 387 ? -10.432 15.500 11.578 1.00 50.03 387 VAL B CA 1
ATOM 5158 C C . VAL B 2 387 ? -11.784 15.615 12.278 1.00 44.87 387 VAL B C 1
ATOM 5159 O O . VAL B 2 387 ? -11.851 15.693 13.503 1.00 48.27 387 VAL B O 1
ATOM 5163 N N . ILE B 2 388 ? -12.859 15.620 11.494 1.00 39.92 388 ILE B N 1
ATOM 5164 C CA . ILE B 2 388 ? -14.209 15.658 12.054 1.00 36.90 388 ILE B CA 1
ATOM 5165 C C . ILE B 2 388 ? -15.021 14.448 11.607 1.00 31.17 388 ILE B C 1
ATOM 5166 O O . ILE B 2 388 ? -15.304 14.287 10.422 1.00 37.08 388 ILE B O 1
ATOM 5171 N N . GLU B 2 389 ? -15.405 13.603 12.558 1.00 31.11 389 GLU B N 1
ATOM 5172 C CA . GLU B 2 389 ? -16.156 12.396 12.235 1.00 41.97 389 GLU B CA 1
ATOM 5173 C C . GLU B 2 389 ? -17.659 12.636 12.317 1.00 44.26 389 GLU B C 1
ATOM 5174 O O . GLU B 2 389 ? -18.194 12.912 13.390 1.00 50.92 389 GLU B O 1
ATOM 5180 N N . ALA B 2 390 ? -18.334 12.535 11.177 1.00 47.31 390 ALA B N 1
ATOM 5181 C CA . ALA B 2 390 ? -19.792 12.598 11.141 1.00 58.72 390 ALA B CA 1
ATOM 5182 C C . ALA B 2 390 ? -20.395 11.314 10.576 1.00 76.91 390 ALA B C 1
ATOM 5183 O O . ALA B 2 390 ? -20.849 11.285 9.432 1.00 67.73 390 ALA B O 1
ATOM 5185 N N . ILE B 2 391 ? -20.405 10.258 11.384 1.00 93.41 391 ILE B N 1
ATOM 5186 C CA . ILE B 2 391 ? -20.825 8.946 10.909 1.00 96.37 391 ILE B CA 1
ATOM 5187 C C . ILE B 2 391 ? -22.199 8.572 11.452 1.00 91.86 391 ILE B C 1
ATOM 5188 O O . ILE B 2 391 ? -22.757 7.534 11.093 1.00 97.01 391 ILE B O 1
ATOM 5193 N N . GLY B 2 392 ? -22.741 9.419 12.318 1.00 75.75 392 GLY B N 1
ATOM 5194 C CA . GLY B 2 392 ? -24.070 9.195 12.851 1.00 57.37 392 GLY B CA 1
ATOM 5195 C C . GLY B 2 392 ? -24.222 9.618 14.296 1.00 48.03 392 GLY B C 1
ATOM 5196 O O . GLY B 2 392 ? -23.313 10.200 14.888 1.00 49.93 392 GLY B O 1
ATOM 5197 N N . GLN B 2 393 ? -25.380 9.298 14.865 1.00 40.75 393 GLN B N 1
ATOM 5198 C CA . GLN B 2 393 ? -25.741 9.711 16.217 1.00 42.37 393 GLN B CA 1
ATOM 5199 C C . GLN B 2 393 ? -26.661 8.664 16.833 1.00 38.52 393 GLN B C 1
ATOM 5200 O O . GLN B 2 393 ? -27.158 7.781 16.136 1.00 43.92 393 GLN B O 1
ATOM 5206 N N . GLY B 2 394 ? -26.883 8.756 18.139 1.00 29.03 394 GLY B N 1
ATOM 5207 C CA . GLY B 2 394 ? -27.758 7.814 18.812 1.00 29.33 394 GLY B CA 1
ATOM 5208 C C . GLY B 2 394 ? -28.621 8.429 19.893 1.00 39.28 394 GLY B C 1
ATOM 5209 O O . GLY B 2 394 ? -28.405 9.572 20.292 1.00 49.74 394 GLY B O 1
ATOM 5210 N N . PRO 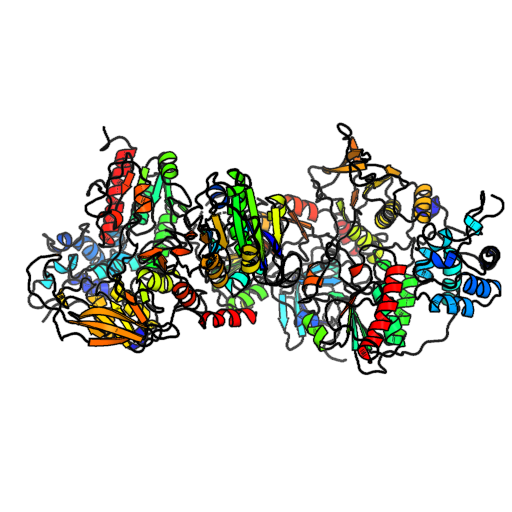B 2 395 ? -29.605 7.661 20.381 1.00 34.51 395 PRO B N 1
ATOM 5211 C CA . PRO B 2 395 ? -30.507 8.110 21.443 1.00 29.44 395 PRO B CA 1
ATOM 5212 C C . PRO B 2 395 ? -29.795 8.177 22.789 1.00 36.06 395 PRO B C 1
ATOM 5213 O O . PRO B 2 395 ? -28.705 7.628 22.946 1.00 42.26 395 PRO B O 1
ATOM 5217 N N . ASN B 2 396 ? -30.416 8.845 23.752 1.00 33.93 396 ASN B N 1
ATOM 5218 C CA . ASN B 2 396 ? -29.854 8.971 25.087 1.00 40.98 396 ASN B CA 1
ATOM 5219 C C . ASN B 2 396 ? -30.172 7.735 25.927 1.00 47.25 396 ASN B C 1
ATOM 5220 O O . ASN B 2 396 ? -31.287 7.576 26.410 1.00 55.41 396 ASN B O 1
ATOM 5225 N N . ARG B 2 397 ? -29.185 6.862 26.103 1.00 52.61 397 ARG B N 1
ATOM 5226 C CA . ARG B 2 397 ? -29.441 5.538 26.665 1.00 62.61 397 ARG B CA 1
ATOM 5227 C C . ARG B 2 397 ? -29.780 5.570 28.154 1.00 66.13 397 ARG B C 1
ATOM 5228 O O . ARG B 2 397 ? -30.611 4.789 28.618 1.00 67.19 397 ARG B O 1
ATOM 5236 N N . VAL B 2 398 ? -29.139 6.463 28.901 1.00 64.79 398 VAL B N 1
ATOM 5237 C CA . VAL B 2 398 ? -29.374 6.545 30.339 1.00 62.55 398 VAL B CA 1
ATOM 5238 C C . VAL B 2 398 ? -30.735 7.176 30.635 1.00 60.28 398 VAL B C 1
ATOM 5239 O O . VAL B 2 398 ? -31.477 6.696 31.495 1.00 63.98 398 VAL B O 1
ATOM 5243 N N . LEU B 2 399 ? -31.064 8.238 29.906 1.00 56.48 399 LEU B N 1
ATOM 5244 C CA . LEU B 2 399 ? -32.323 8.957 30.097 1.00 56.83 399 LEU B CA 1
ATOM 5245 C C . LEU B 2 399 ? -33.563 8.093 29.867 1.00 53.34 399 LEU B C 1
ATOM 5246 O O . LEU B 2 399 ? -34.513 8.139 30.649 1.00 59.90 399 LEU B O 1
ATOM 5251 N N . LEU B 2 400 ? -33.551 7.308 28.795 1.00 38.68 400 LEU B N 1
ATOM 5252 C CA . LEU B 2 400 ? -34.671 6.427 28.485 1.00 37.96 400 LEU B CA 1
ATOM 5253 C C . LEU B 2 400 ? -34.878 5.358 29.553 1.00 44.11 400 LEU B C 1
ATOM 5254 O O . LEU B 2 400 ? -36.002 4.912 29.783 1.00 44.21 400 LEU B O 1
ATOM 5259 N N . SER B 2 401 ? -33.794 4.948 30.201 1.00 45.53 401 SER B N 1
ATOM 5260 C CA . SER B 2 401 ? -33.870 3.902 31.213 1.00 49.18 401 SER B CA 1
ATOM 5261 C C . SER B 2 401 ? -34.564 4.394 32.481 1.00 45.83 401 SER B C 1
ATOM 5262 O O . SER B 2 401 ? -35.071 3.596 33.269 1.00 42.18 401 SER B O 1
ATOM 5265 N N . GLU B 2 402 ? -34.582 5.710 32.670 1.00 44.02 402 GLU B N 1
ATOM 5266 C CA . GLU B 2 402 ? -35.199 6.310 33.849 1.00 39.26 402 GLU B CA 1
ATOM 5267 C C . GLU B 2 402 ? -36.714 6.431 33.690 1.00 42.15 402 GLU B C 1
ATOM 5268 O O . GLU B 2 402 ? -37.414 6.846 34.613 1.00 42.70 402 GLU B O 1
ATOM 5274 N N . PHE B 2 403 ? -37.210 6.066 32.510 1.00 47.45 403 PHE B N 1
ATOM 5275 C CA . PHE B 2 403 ? -38.645 5.957 32.273 1.00 49.18 403 PHE B CA 1
ATOM 5276 C C . PHE B 2 403 ? -39.106 4.519 32.475 1.00 52.81 403 PHE B C 1
ATOM 5277 O O . PHE B 2 403 ? -38.848 3.657 31.633 1.00 46.65 403 PHE B O 1
ATOM 5285 N N . PRO B 2 404 ? -39.796 4.256 33.593 1.00 59.02 404 PRO B N 1
ATOM 5286 C CA . PRO B 2 404 ? -40.237 2.891 33.894 1.00 53.45 404 PRO B CA 1
ATOM 5287 C C . PRO B 2 404 ? -41.280 2.403 32.896 1.00 46.96 404 PRO B C 1
ATOM 5288 O O . PRO B 2 404 ? -42.237 3.118 32.604 1.00 46.74 404 PRO B O 1
ATOM 5292 N N . GLY B 2 405 ? -41.085 1.196 32.374 1.00 45.37 405 GLY B N 1
ATOM 5293 C CA . GLY B 2 405 ? -42.024 0.606 31.439 1.00 43.94 405 GLY B CA 1
ATOM 5294 C C . GLY B 2 405 ? -41.870 1.085 30.007 1.00 47.41 405 GLY B C 1
ATOM 5295 O O . GLY B 2 405 ? -42.567 0.602 29.113 1.00 48.18 405 GLY B O 1
ATOM 5296 N N . LEU B 2 406 ? -40.962 2.032 29.781 1.00 44.95 406 LEU B N 1
ATOM 5297 C CA . LEU B 2 406 ? -40.720 2.540 28.434 1.00 37.53 406 LEU B CA 1
ATOM 5298 C C . LEU B 2 406 ? -39.942 1.524 27.604 1.00 41.61 406 LEU B C 1
ATOM 5299 O O . LEU B 2 406 ? -38.818 1.157 27.944 1.00 44.46 406 LEU B O 1
ATOM 5304 N N . GLU B 2 407 ? -40.552 1.082 26.509 1.00 41.03 407 GLU B N 1
ATOM 5305 C CA . GLU B 2 407 ? -39.971 0.058 25.648 1.00 42.94 407 GLU B CA 1
ATOM 5306 C C . GLU B 2 407 ? -39.176 0.672 24.500 1.00 42.33 407 GLU B C 1
ATOM 5307 O O . GLU B 2 407 ? -39.638 1.609 23.849 1.00 44.56 407 GLU B O 1
ATOM 5313 N N . LEU B 2 408 ? -37.981 0.142 24.256 1.00 43.84 408 LEU B N 1
ATOM 5314 C CA . LEU B 2 408 ? -37.159 0.619 23.150 1.00 44.31 408 LEU B CA 1
ATOM 5315 C C . LEU B 2 408 ? -37.346 -0.247 21.907 1.00 49.95 408 LEU B C 1
ATOM 5316 O O . LEU B 2 408 ? -37.978 -1.300 21.959 1.00 57.05 408 LEU B O 1
ATOM 5321 N N . ASN B 2 409 ? -36.776 0.204 20.795 1.00 52.03 409 ASN B N 1
ATOM 5322 C CA . ASN B 2 409 ? -36.913 -0.477 19.511 1.00 55.13 409 ASN B CA 1
ATOM 5323 C C . ASN B 2 409 ? -35.777 -1.460 19.271 1.00 61.70 409 ASN B C 1
ATOM 5324 O O . ASN B 2 409 ? -35.226 -2.025 20.214 1.00 59.67 409 ASN B O 1
ATOM 5329 N N . GLU B 2 410 ? -35.464 -1.684 17.998 1.00 69.06 410 GLU B N 1
ATOM 5330 C CA . GLU B 2 410 ? -34.375 -2.563 17.599 1.00 77.83 410 GLU B CA 1
ATOM 5331 C C . GLU B 2 410 ? -33.086 -2.220 18.348 1.00 81.74 410 GLU B C 1
ATOM 5332 O O . GLU B 2 410 ? -32.487 -3.088 18.983 1.00 85.30 410 GLU B O 1
ATOM 5338 N N . ARG B 2 411 ? -32.660 -0.961 18.281 1.00 78.60 411 ARG B N 1
ATOM 5339 C CA . ARG B 2 411 ? -31.412 -0.570 18.933 1.00 74.26 411 ARG B CA 1
ATOM 5340 C C . ARG B 2 411 ? -31.477 0.775 19.671 1.00 63.90 411 ARG B C 1
ATOM 5341 O O . ARG B 2 411 ? -30.744 1.706 19.340 1.00 59.75 411 ARG B O 1
ATOM 5349 N N . GLY B 2 412 ? -32.356 0.870 20.664 1.00 58.30 412 GLY B N 1
ATOM 5350 C CA . GLY B 2 412 ? -32.390 2.018 21.557 1.00 53.04 412 GLY B CA 1
ATOM 5351 C C . GLY B 2 412 ? -33.419 3.125 21.385 1.00 49.49 412 GLY B C 1
ATOM 5352 O O . GLY B 2 412 ? -33.642 3.890 22.322 1.00 47.13 412 GLY B O 1
ATOM 5353 N N . TYR B 2 413 ? -34.049 3.235 20.220 1.00 47.58 413 TYR B N 1
ATOM 5354 C CA . TYR B 2 413 ? -35.077 4.261 20.039 1.00 43.45 413 TYR B CA 1
ATOM 5355 C C . TYR B 2 413 ? -36.413 3.825 20.646 1.00 50.15 413 TYR B C 1
ATOM 5356 O O . TYR B 2 413 ? -36.696 2.635 20.753 1.00 54.87 413 TYR B O 1
ATOM 5365 N N . ILE B 2 414 ? -37.233 4.799 21.028 1.00 50.23 414 ILE B N 1
ATOM 5366 C CA . ILE B 2 414 ? -38.505 4.539 21.702 1.00 46.19 414 ILE B CA 1
ATOM 5367 C C . ILE B 2 414 ? -39.542 3.862 20.803 1.00 53.95 414 ILE B C 1
ATOM 5368 O O . ILE B 2 414 ? -39.799 4.316 19.687 1.00 48.37 414 ILE B O 1
ATOM 5373 N N . LYS B 2 415 ? -40.139 2.779 21.295 1.00 63.84 415 LYS B N 1
ATOM 5374 C CA . LYS B 2 415 ? -41.307 2.200 20.641 1.00 74.92 415 LYS B CA 1
ATOM 5375 C C . LYS B 2 415 ? -42.505 3.115 20.859 1.00 82.06 415 LYS B C 1
ATOM 5376 O O . LYS B 2 415 ? -42.965 3.290 21.987 1.00 78.90 415 LYS B O 1
ATOM 5382 N N . ALA B 2 416 ? -43.008 3.697 19.775 1.00 86.45 416 ALA B N 1
ATOM 5383 C CA . ALA B 2 416 ? -44.131 4.622 19.861 1.00 85.99 416 ALA B CA 1
ATOM 5384 C C . ALA B 2 416 ? -45.014 4.543 18.621 1.00 83.58 416 ALA B C 1
ATOM 5385 O O . ALA B 2 416 ? -44.517 4.428 17.501 1.00 86.10 416 ALA B O 1
ATOM 5387 N N . ASP B 2 417 ? -46.326 4.588 18.839 1.00 67.73 417 ASP B N 1
ATOM 5388 C CA . ASP B 2 417 ? -47.302 4.525 17.758 1.00 50.26 417 ASP B CA 1
ATOM 5389 C C . ASP B 2 417 ? -47.040 5.635 16.742 1.00 46.62 417 ASP B C 1
ATOM 5390 O O . ASP B 2 417 ? -46.898 6.801 17.105 1.00 30.71 417 ASP B O 1
ATOM 5395 N N . GLU B 2 418 ? -46.960 5.264 15.469 1.00 44.46 418 GLU B N 1
ATOM 5396 C CA . GLU B 2 418 ? -46.617 6.218 14.417 1.00 42.55 418 GLU B CA 1
ATOM 5397 C C . GLU B 2 418 ? -47.627 7.362 14.290 1.00 42.44 418 GLU B C 1
ATOM 5398 O O . GLU B 2 418 ? -47.252 8.501 14.022 1.00 46.13 418 GLU B O 1
ATOM 5404 N N . ASP B 2 419 ? -48.905 7.054 14.487 1.00 46.15 419 ASP B N 1
ATOM 5405 C CA . ASP B 2 419 ? -49.967 8.045 14.325 1.00 39.70 419 ASP B CA 1
ATOM 5406 C C . ASP B 2 419 ? -50.308 8.803 15.610 1.00 37.28 419 ASP B C 1
ATOM 5407 O O . ASP B 2 419 ? -50.482 10.021 15.587 1.00 34.24 419 ASP B O 1
ATOM 5412 N N . THR B 2 420 ? -50.422 8.083 16.722 1.00 34.06 420 THR B N 1
ATOM 5413 C CA . THR B 2 420 ? -50.840 8.700 17.979 1.00 37.56 420 THR B CA 1
ATOM 5414 C C . THR B 2 420 ? -49.645 9.242 18.756 1.00 41.95 420 THR B C 1
ATOM 5415 O O . THR B 2 420 ? -49.759 10.222 19.495 1.00 42.77 420 THR B O 1
ATOM 5419 N N . GLY B 2 421 ? -48.499 8.592 18.580 1.00 42.66 421 GLY B N 1
ATOM 5420 C CA . GLY B 2 421 ? -47.288 8.946 19.295 1.00 35.84 421 GLY B CA 1
ATOM 5421 C C . GLY B 2 421 ? -47.290 8.436 20.722 1.00 40.34 421 GLY B C 1
ATOM 5422 O O . GLY B 2 421 ? -46.395 8.758 21.502 1.00 36.02 421 GLY B O 1
ATOM 5423 N N . ALA B 2 422 ? -48.284 7.621 21.062 1.00 45.65 422 ALA B N 1
ATOM 5424 C CA . ALA B 2 422 ? -48.406 7.107 22.421 1.00 49.26 422 ALA B CA 1
ATOM 5425 C C . ALA B 2 422 ? -47.486 5.914 22.651 1.00 56.62 422 ALA B C 1
ATOM 5426 O O . ALA B 2 422 ? -47.418 4.997 21.829 1.00 57.96 422 ALA B O 1
ATOM 5428 N N . THR B 2 423 ? -46.780 5.935 23.778 1.00 55.12 423 THR B N 1
ATOM 5429 C CA . THR B 2 423 ? -45.861 4.862 24.132 1.00 47.43 423 THR B CA 1
ATOM 5430 C C . THR B 2 423 ? -46.501 3.867 25.091 1.00 41.88 423 THR B C 1
ATOM 5431 O O . THR B 2 423 ? -47.716 3.859 25.277 1.00 43.96 423 THR B O 1
ATOM 5435 N N . SER B 2 424 ? -45.664 3.035 25.700 1.00 44.10 424 SER B N 1
ATOM 5436 C CA . SER B 2 424 ? -46.109 2.027 26.655 1.00 42.13 424 SER B CA 1
ATOM 5437 C C . SER B 2 424 ? -46.382 2.606 28.043 1.00 43.01 424 SER B C 1
ATOM 5438 O O . SER B 2 424 ? -46.861 1.900 28.930 1.00 46.72 424 SER B O 1
ATOM 5441 N N . VAL B 2 425 ? -46.072 3.885 28.234 1.00 44.89 425 VAL B N 1
ATOM 5442 C CA . VAL B 2 425 ? -46.276 4.529 29.528 1.00 45.26 425 VAL B CA 1
ATOM 5443 C C . VAL B 2 425 ? -47.488 5.453 29.463 1.00 46.04 425 VAL B C 1
ATOM 5444 O O . VAL B 2 425 ? -47.610 6.260 28.542 1.00 51.06 425 VAL B O 1
ATOM 5448 N N . LYS B 2 426 ? -48.374 5.333 30.448 1.00 41.17 426 LYS B N 1
ATOM 5449 C CA . LYS B 2 426 ? -49.633 6.077 30.464 1.00 42.79 426 LYS B CA 1
ATOM 5450 C C . LYS B 2 426 ? -49.439 7.590 30.403 1.00 38.02 426 LYS B C 1
ATOM 5451 O O . LYS B 2 426 ? -48.768 8.173 31.252 1.00 44.46 426 LYS B O 1
ATOM 5457 N N . GLY B 2 427 ? -50.031 8.218 29.392 1.00 36.45 427 GLY B N 1
ATOM 5458 C CA . GLY B 2 427 ? -49.973 9.663 29.254 1.00 43.14 427 GLY B CA 1
ATOM 5459 C C . GLY B 2 427 ? -48.728 10.205 28.572 1.00 41.96 427 GLY B C 1
ATOM 5460 O O . GLY B 2 427 ? -48.627 11.405 28.319 1.00 44.44 427 GLY B O 1
ATOM 5461 N N . VAL B 2 428 ? -47.777 9.326 28.270 1.00 36.28 428 VAL B N 1
ATOM 5462 C CA . VAL B 2 428 ? -46.503 9.754 27.698 1.00 38.37 428 VAL B CA 1
ATOM 5463 C C . VAL B 2 428 ? -46.444 9.574 26.182 1.00 38.69 428 VAL B C 1
ATOM 5464 O O . VAL B 2 428 ? -46.836 8.538 25.647 1.00 33.28 428 VAL B O 1
ATOM 5468 N N . PHE B 2 429 ? -45.960 10.607 25.497 1.00 39.02 429 PHE B N 1
ATOM 5469 C CA . PHE B 2 429 ? -45.863 10.611 24.042 1.00 36.90 429 PHE B CA 1
ATOM 5470 C C . PHE B 2 429 ? -44.431 10.897 23.589 1.00 35.42 429 PHE B C 1
ATOM 5471 O O . PHE B 2 429 ? -43.592 11.313 24.386 1.00 40.04 429 PHE B O 1
ATOM 5479 N N . ALA B 2 430 ? -44.153 10.660 22.310 1.00 30.59 430 ALA B N 1
ATOM 5480 C CA . ALA B 2 430 ? -42.820 10.890 21.761 1.00 32.99 430 ALA B CA 1
ATOM 5481 C C . ALA B 2 430 ? -42.856 11.087 20.245 1.00 42.01 430 ALA B C 1
ATOM 5482 O O . ALA B 2 430 ? -43.799 10.664 19.577 1.00 44.89 430 ALA B O 1
ATOM 5484 N N . GLY B 2 431 ? -41.824 11.730 19.706 1.00 44.85 431 GLY B N 1
ATOM 5485 C CA . GLY B 2 431 ? -41.732 11.949 18.274 1.00 41.12 431 GLY B CA 1
ATOM 5486 C C . GLY B 2 431 ? -40.405 12.532 17.822 1.00 39.45 431 GLY B C 1
ATOM 5487 O O . GLY B 2 431 ? -39.633 13.052 18.628 1.00 39.24 431 GLY B O 1
ATOM 5488 N N . GLY B 2 432 ? -40.144 12.449 16.522 1.00 37.60 432 GLY B N 1
ATOM 5489 C CA . GLY B 2 432 ? -38.905 12.953 15.958 1.00 35.49 432 GLY B CA 1
ATOM 5490 C C . GLY B 2 432 ? -37.823 11.895 15.893 1.00 36.17 432 GLY B C 1
ATOM 5491 O O . GLY B 2 432 ? -38.115 10.701 15.861 1.00 44.93 432 GLY B O 1
ATOM 5492 N N . ASP B 2 433 ? -36.569 12.337 15.863 1.00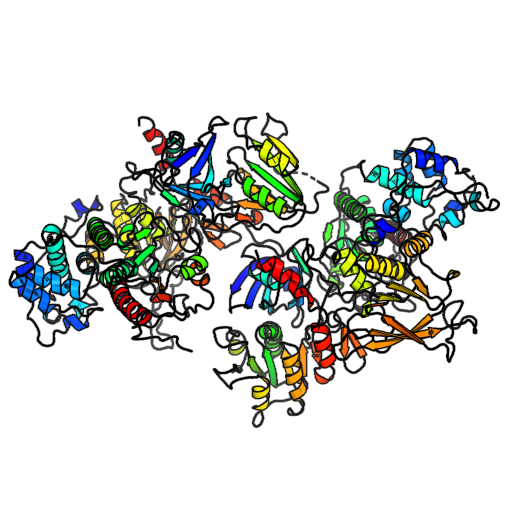 32.04 433 ASP B N 1
ATOM 5493 C CA . ASP B 2 433 ? -35.425 11.432 15.783 1.00 27.35 433 ASP B CA 1
ATOM 5494 C C . ASP B 2 433 ? -35.362 10.433 16.940 1.00 27.76 433 ASP B C 1
ATOM 5495 O O . ASP B 2 433 ? -34.769 9.364 16.805 1.00 27.98 433 ASP B O 1
ATOM 5500 N N . ILE B 2 434 ? -35.977 10.774 18.070 1.00 27.93 434 ILE B N 1
ATOM 5501 C CA . ILE B 2 434 ? -35.970 9.895 19.237 1.00 28.46 434 ILE B CA 1
ATOM 5502 C C . ILE B 2 434 ? -36.794 8.633 18.970 1.00 28.75 434 ILE B C 1
ATOM 5503 O O . ILE B 2 434 ? -36.683 7.642 19.689 1.00 40.57 434 ILE B O 1
ATOM 5508 N N . VAL B 2 435 ? -37.619 8.674 17.930 1.00 28.56 435 VAL B N 1
ATOM 5509 C CA . VAL B 2 435 ? -38.412 7.516 17.541 1.00 30.65 435 VAL B CA 1
ATOM 5510 C C . VAL B 2 435 ? -37.902 6.899 16.239 1.00 33.45 435 VAL B C 1
ATOM 5511 O O . VAL B 2 435 ? -37.570 5.715 16.189 1.00 31.05 435 VAL B O 1
ATOM 5515 N N . THR B 2 436 ? -37.828 7.716 15.194 1.00 32.57 436 THR B N 1
ATOM 5516 C CA . THR B 2 436 ? -37.490 7.238 13.857 1.00 35.70 436 THR B CA 1
ATOM 5517 C C . THR B 2 436 ? -36.000 7.016 13.617 1.00 38.89 436 THR B C 1
ATOM 5518 O O . THR B 2 436 ? -35.616 6.303 12.690 1.00 42.20 436 THR B O 1
ATOM 5522 N N . GLY B 2 437 ? -35.164 7.626 14.449 1.00 40.44 437 GLY B N 1
ATOM 5523 C CA . GLY B 2 437 ? -33.744 7.697 14.160 1.00 27.97 437 GLY B CA 1
ATOM 5524 C C . GLY B 2 437 ? -33.513 8.904 13.274 1.00 27.54 437 GLY B C 1
ATOM 5525 O O . GLY B 2 437 ? -34.392 9.755 13.160 1.00 29.06 437 GLY B O 1
ATOM 5526 N N . ALA B 2 438 ? -32.343 8.987 12.648 1.00 27.51 438 ALA B N 1
ATOM 5527 C CA . ALA B 2 438 ? -32.030 10.108 11.767 1.00 32.51 438 ALA B CA 1
ATOM 5528 C C . ALA B 2 438 ? -33.075 10.256 10.666 1.00 26.98 438 ALA B C 1
ATOM 5529 O O . ALA B 2 438 ? -33.423 9.285 9.995 1.00 27.08 438 ALA B O 1
ATOM 5531 N N . ALA B 2 439 ? -33.562 11.479 10.481 1.00 32.15 439 ALA B N 1
ATOM 5532 C CA . ALA B 2 439 ? -34.652 11.734 9.547 1.00 26.60 439 ALA B CA 1
ATOM 5533 C C . ALA B 2 439 ? -34.691 13.198 9.112 1.00 40.28 439 ALA B C 1
ATOM 5534 O O . ALA B 2 439 ? -33.647 13.827 8.933 1.00 41.69 439 ALA B O 1
ATOM 5536 N N . THR B 2 440 ? -35.899 13.732 8.944 1.00 36.44 440 THR B N 1
ATOM 5537 C CA . THR B 2 440 ? -36.077 15.104 8.479 1.00 39.50 440 THR B CA 1
ATOM 5538 C C . THR B 2 440 ? -36.757 16.019 9.500 1.00 39.81 440 THR B C 1
ATOM 5539 O O . THR B 2 440 ? -37.462 15.555 10.395 1.00 37.34 440 THR B O 1
ATOM 5543 N N . VAL B 2 441 ? -36.547 17.323 9.343 1.00 39.92 441 VAL B N 1
ATOM 5544 C CA . VAL B 2 441 ? -37.198 18.329 10.176 1.00 34.88 441 VAL B CA 1
ATOM 5545 C C . VAL B 2 441 ? -38.717 18.273 10.037 1.00 40.89 441 VAL B C 1
ATOM 5546 O O . VAL B 2 441 ? -39.449 18.352 11.027 1.00 41.15 441 VAL B O 1
ATOM 5550 N N . ILE B 2 442 ? -39.183 18.126 8.800 1.00 43.65 442 ILE B N 1
ATOM 5551 C CA . ILE B 2 442 ? -40.612 18.142 8.510 1.00 43.00 442 ILE B CA 1
ATOM 5552 C C . ILE B 2 442 ? -41.335 16.972 9.179 1.00 41.12 442 ILE B C 1
ATOM 5553 O O . ILE B 2 442 ? -42.489 17.101 9.592 1.00 39.31 442 ILE B O 1
ATOM 5558 N N . LYS B 2 443 ? -40.642 15.845 9.315 1.00 36.57 443 LYS B N 1
ATOM 5559 C CA . LYS B 2 443 ? -41.196 14.663 9.973 1.00 33.39 443 LYS B CA 1
ATOM 5560 C C . LYS B 2 443 ? -41.234 14.839 11.484 1.00 34.35 443 LYS B C 1
ATOM 5561 O O . LYS B 2 443 ? -42.162 14.379 12.150 1.00 34.18 443 LYS B O 1
ATOM 5567 N N . ALA B 2 444 ? -40.207 15.491 12.020 1.00 33.80 444 ALA B N 1
ATOM 5568 C CA . ALA B 2 444 ? -40.154 15.807 13.439 1.00 35.41 444 ALA B CA 1
ATOM 5569 C C . ALA B 2 444 ? -41.266 16.786 13.765 1.00 31.99 444 ALA B C 1
ATOM 5570 O O . ALA B 2 444 ? -41.886 16.711 14.826 1.00 28.24 444 ALA B O 1
ATOM 5572 N N . MET B 2 445 ? -41.485 17.723 12.847 1.00 28.37 445 MET B N 1
ATOM 5573 C CA . MET B 2 445 ? -42.577 18.679 12.946 1.00 34.25 445 MET B CA 1
ATOM 5574 C C . MET B 2 445 ? -43.908 17.932 12.994 1.00 42.03 445 MET B C 1
ATOM 5575 O O . MET B 2 445 ? -44.697 18.108 13.923 1.00 44.79 445 MET B O 1
ATOM 5580 N N . GLY B 2 446 ? -44.146 17.107 11.977 1.00 40.99 446 GLY B N 1
ATOM 5581 C CA . GLY B 2 446 ? -45.376 16.343 11.854 1.00 36.53 446 GLY B CA 1
ATOM 5582 C C . GLY B 2 446 ? -45.693 15.474 13.055 1.00 30.96 446 GLY B C 1
ATOM 5583 O O . GLY B 2 446 ? -46.841 15.408 13.493 1.00 33.25 446 GLY B O 1
ATOM 5584 N N . ALA B 2 447 ? -44.677 14.792 13.576 1.00 28.16 447 ALA B N 1
ATOM 5585 C CA . ALA B 2 447 ? -44.835 13.962 14.766 1.00 29.79 447 ALA B CA 1
ATOM 5586 C C . ALA B 2 447 ? -45.287 14.804 15.956 1.00 34.48 447 ALA B C 1
ATOM 5587 O O . ALA B 2 447 ? -46.082 14.355 16.780 1.00 29.22 447 ALA B O 1
ATOM 5589 N N . GLY B 2 448 ? -44.774 16.028 16.035 1.00 36.79 448 GLY B N 1
ATOM 5590 C CA . GLY B 2 448 ? -45.163 16.960 17.075 1.00 34.97 448 GLY B CA 1
ATOM 5591 C C . GLY B 2 448 ? -46.622 17.346 16.946 1.00 33.39 448 GLY B C 1
ATOM 5592 O O . GLY B 2 448 ? -47.337 17.447 17.942 1.00 33.29 448 GLY B O 1
ATOM 5593 N N . LYS B 2 449 ? -47.050 17.577 15.707 1.00 36.24 449 LYS B N 1
ATOM 5594 C CA . LYS B 2 449 ? -48.444 17.873 15.393 1.00 38.43 449 LYS B CA 1
ATOM 5595 C C . LYS B 2 449 ? -49.384 16.749 15.821 1.00 43.20 449 LYS B C 1
ATOM 5596 O O . LYS B 2 449 ? -50.329 16.972 16.582 1.00 47.20 449 LYS B O 1
ATOM 5602 N N . LYS B 2 450 ? -49.127 15.548 15.310 1.00 36.10 450 LYS B N 1
ATOM 5603 C CA . LYS B 2 450 ? -49.954 14.379 15.599 1.00 30.47 450 LYS B CA 1
ATOM 5604 C C . LYS B 2 450 ? -50.013 14.023 17.083 1.00 30.86 450 LYS B C 1
ATOM 5605 O O . LYS B 2 450 ? -51.087 13.735 17.611 1.00 37.25 450 LYS B O 1
ATOM 5611 N N . ALA B 2 451 ? -48.862 14.033 17.748 1.00 30.53 451 ALA B N 1
ATOM 5612 C CA . ALA B 2 451 ? -48.801 13.730 19.175 1.00 30.91 451 ALA B CA 1
ATOM 5613 C C . ALA B 2 451 ? -49.624 14.725 19.988 1.00 36.15 451 ALA B C 1
ATOM 5614 O O . ALA B 2 451 ? -50.345 14.341 20.901 1.00 40.54 451 ALA B O 1
ATOM 5616 N N . ALA B 2 452 ? -49.519 16.002 19.635 1.00 31.21 452 ALA B N 1
ATOM 5617 C CA . ALA B 2 452 ? -50.243 17.067 20.326 1.00 37.43 452 ALA B CA 1
ATOM 5618 C C . ALA B 2 452 ? -51.749 16.875 20.217 1.00 45.56 452 ALA B C 1
ATOM 5619 O O . ALA B 2 452 ? -52.489 17.091 21.179 1.00 47.41 452 ALA B O 1
ATOM 5621 N N . GLN B 2 453 ? -52.193 16.485 19.028 1.00 46.44 453 GLN B N 1
ATOM 5622 C CA . GLN B 2 453 ? -53.607 16.268 18.766 1.00 39.13 453 GLN B CA 1
ATOM 5623 C C . GLN B 2 453 ? -54.172 15.122 19.597 1.00 38.75 453 GLN B C 1
ATOM 5624 O O . GLN B 2 453 ? -55.295 15.199 20.094 1.00 44.64 453 GLN B O 1
ATOM 5630 N N . PHE B 2 454 ? -53.393 14.057 19.740 1.00 36.16 454 PHE B N 1
ATOM 5631 C CA . PHE B 2 454 ? -53.837 12.893 20.495 1.00 37.88 454 PHE B CA 1
ATOM 5632 C C . PHE B 2 454 ? -53.593 13.031 21.994 1.00 43.76 454 PHE B C 1
ATOM 5633 O O . PHE B 2 454 ? -54.161 12.284 22.790 1.00 47.77 454 PHE B O 1
ATOM 5641 N N . ILE B 2 455 ? -52.752 13.984 22.381 1.00 39.77 455 ILE B N 1
ATOM 5642 C CA . ILE B 2 455 ? -52.635 14.339 23.788 1.00 40.77 455 ILE B CA 1
ATOM 5643 C C . ILE B 2 455 ? -53.909 15.067 24.186 1.00 45.50 455 ILE B C 1
ATOM 5644 O O . ILE B 2 455 ? -54.475 14.823 25.251 1.00 55.28 455 ILE B O 1
ATOM 5649 N N . HIS B 2 456 ? -54.365 15.947 23.300 1.00 40.59 456 HIS B N 1
ATOM 5650 C CA . HIS B 2 456 ? -55.636 16.641 23.469 1.00 41.89 456 HIS B CA 1
ATOM 5651 C C . HIS B 2 456 ? -56.795 15.654 23.549 1.00 51.08 456 HIS B C 1
ATOM 5652 O O . HIS B 2 456 ? -57.647 15.755 24.429 1.00 52.31 456 HIS B O 1
ATOM 5659 N N . SER B 2 457 ? -56.820 14.703 22.620 1.00 54.21 457 SER B N 1
ATOM 5660 C CA . SER B 2 457 ? -57.862 13.683 22.587 1.00 45.51 457 SER B CA 1
ATOM 5661 C C . SER B 2 457 ? -57.843 12.823 23.845 1.00 40.37 457 SER B C 1
ATOM 5662 O O . SER B 2 457 ? -58.889 12.419 24.346 1.00 42.76 457 SER B O 1
ATOM 5665 N N . TYR B 2 458 ? -56.646 12.555 24.353 1.00 40.93 458 TYR B N 1
ATOM 5666 C CA . TYR B 2 458 ? -56.481 11.711 25.531 1.00 47.09 458 TYR B CA 1
ATOM 5667 C C . TYR B 2 458 ? -56.862 12.442 26.811 1.00 61.44 458 TYR B C 1
ATOM 5668 O O . TYR B 2 458 ? -57.467 11.863 27.713 1.00 64.51 458 TYR B O 1
ATOM 5677 N N . LEU B 2 459 ? -56.511 13.721 26.882 1.00 72.43 459 LEU B N 1
ATOM 5678 C CA . LEU B 2 459 ? -56.715 14.500 28.095 1.00 74.25 459 LEU B CA 1
ATOM 5679 C C . LEU B 2 459 ? -58.166 14.952 28.214 1.00 73.24 459 LEU B C 1
ATOM 5680 O O . LEU B 2 459 ? -58.572 15.507 29.235 1.00 77.24 459 LEU B O 1
ATOM 5685 N N . THR B 2 460 ? -58.941 14.708 27.162 1.00 64.42 460 THR B N 1
ATOM 5686 C CA . THR B 2 460 ? -60.365 15.015 27.171 1.00 55.45 460 THR B CA 1
ATOM 5687 C C . THR B 2 460 ? -61.183 13.754 27.444 1.00 50.01 460 THR B C 1
ATOM 5688 O O . THR B 2 460 ? -62.410 13.807 27.528 1.00 48.13 460 THR B O 1
ATOM 5692 N N . GLY B 2 461 ? -60.491 12.624 27.573 1.00 48.83 461 GLY B N 1
ATOM 5693 C CA . GLY B 2 461 ? -61.122 11.359 27.916 1.00 42.15 461 GLY B CA 1
ATOM 5694 C C . GLY B 2 461 ? -61.598 10.512 26.750 1.00 45.31 461 GLY B C 1
ATOM 5695 O O . GLY B 2 461 ? -61.951 9.346 26.926 1.00 42.64 461 GLY B O 1
ATOM 5696 N N . GLU B 2 462 ? -61.601 11.098 25.559 1.00 46.57 462 GLU B N 1
ATOM 5697 C CA . GLU B 2 462 ? -62.133 10.443 24.365 1.00 51.91 462 GLU B CA 1
ATOM 5698 C C . GLU B 2 462 ? -61.404 9.147 24.010 1.00 53.36 462 GLU B C 1
ATOM 5699 O O . GLU B 2 462 ? -62.028 8.168 23.604 1.00 60.65 462 GLU B O 1
ATOM 5705 N N . TRP B 2 463 ? -60.085 9.147 24.162 1.00 52.02 463 TRP B N 1
ATOM 5706 C CA . TRP B 2 463 ? -59.256 8.054 23.665 1.00 52.68 463 TRP B CA 1
ATOM 5707 C C . TRP B 2 463 ? -58.129 7.676 24.628 1.00 50.41 463 TRP B C 1
ATOM 5708 O O . TRP B 2 463 ? -57.378 8.534 25.094 1.00 49.01 463 TRP B O 1
ATOM 5719 N N . ASN B 2 464 ? -58.031 6.380 24.920 1.00 49.41 464 ASN B N 1
ATOM 5720 C CA . ASN B 2 464 ? -57.031 5.850 25.846 1.00 50.18 464 ASN B CA 1
ATOM 5721 C C . ASN B 2 464 ? -56.428 4.511 25.409 1.00 48.46 464 ASN B C 1
ATOM 5722 O O . ASN B 2 464 ? -57.079 3.469 25.514 1.00 51.93 464 ASN B O 1
ATOM 5727 N N . PRO B 2 465 ? -55.180 4.542 24.912 1.00 40.23 465 PRO B N 1
ATOM 5728 C CA . PRO B 2 465 ? -54.407 3.370 24.475 1.00 43.01 465 PRO B CA 1
ATOM 5729 C C . PRO B 2 465 ? -53.876 2.513 25.629 1.00 46.28 465 PRO B C 1
ATOM 5730 O O . PRO B 2 465 ? -53.553 1.345 25.421 1.00 38.76 465 PRO B O 1
ATOM 5734 N N . TRP B 2 466 ? -53.779 3.095 26.821 1.00 47.96 466 TRP B N 1
ATOM 5735 C CA . TRP B 2 466 ? -53.282 2.385 27.998 1.00 53.26 466 TRP B CA 1
ATOM 5736 C C . TRP B 2 466 ? -54.429 1.855 28.852 1.00 79.05 466 TRP B C 1
ATOM 5737 O O . TRP B 2 466 ? -55.097 2.613 29.553 1.00 84.04 466 TRP B O 1
ATOM 5748 N N . GLN B 2 467 ? -54.653 0.545 28.785 1.00 94.45 467 GLN B N 1
ATOM 5749 C CA . GLN B 2 467 ? -55.789 -0.069 29.464 1.00 102.60 467 GLN B CA 1
ATOM 5750 C C . GLN B 2 467 ? -55.384 -1.067 30.548 1.00 106.89 467 GLN B C 1
ATOM 5751 O O . GLN B 2 467 ? -55.975 -1.084 31.627 1.00 111.64 467 GLN B O 1
ATOM 5757 N N . LYS B 2 468 ? -54.385 -1.897 30.263 1.00 102.88 468 LYS B N 1
ATOM 5758 C CA . LYS B 2 468 ? -53.981 -2.935 31.207 1.00 97.73 468 LYS B CA 1
ATOM 5759 C C . LYS B 2 468 ? -52.745 -2.512 31.993 1.00 89.98 468 LYS B C 1
ATOM 5760 O O . LYS B 2 468 ? -51.614 -2.693 31.541 1.00 82.34 468 LYS B O 1
ATOM 5766 N N . MET C 1 1 ? -0.944 81.357 36.316 1.00 75.66 1 MET C N 1
ATOM 5767 C CA . MET C 1 1 ? -1.790 80.538 35.455 1.00 82.39 1 MET C CA 1
ATOM 5768 C C . MET C 1 1 ? -2.181 81.264 34.170 1.00 95.37 1 MET C C 1
ATOM 5769 O O . MET C 1 1 ? -1.353 81.471 33.283 1.00 93.65 1 MET C O 1
ATOM 5774 N N . GLY C 1 2 ? -3.449 81.651 34.085 1.00 104.94 2 GLY C N 1
ATOM 5775 C CA . GLY C 1 2 ? -3.989 82.292 32.900 1.00 106.85 2 GLY C CA 1
ATOM 5776 C C . GLY C 1 2 ? -4.350 81.214 31.898 1.00 107.31 2 GLY C C 1
ATOM 5777 O O . GLY C 1 2 ? -4.215 81.382 30.686 1.00 110.30 2 GLY C O 1
ATOM 5778 N N . GLY C 1 3 ? -4.822 80.097 32.438 1.00 114.33 3 GLY C N 1
ATOM 5779 C CA . GLY C 1 3 ? -5.210 78.929 31.671 1.00 112.62 3 GLY C CA 1
ATOM 5780 C C . GLY C 1 3 ? -6.194 78.170 32.536 1.00 126.08 3 GLY C C 1
ATOM 5781 O O . GLY C 1 3 ? -6.668 78.710 33.537 1.00 100.30 3 GLY C O 1
ATOM 5782 N N . THR C 1 4 ? -6.517 76.934 32.171 1.00 155.54 4 THR C N 1
ATOM 5783 C CA . THR C 1 4 ? -7.485 76.184 32.959 1.00 162.56 4 THR C CA 1
ATOM 5784 C C . THR C 1 4 ? -6.857 75.842 34.306 1.00 161.10 4 THR C C 1
ATOM 5785 O O . THR C 1 4 ? -5.825 75.172 34.366 1.00 162.55 4 THR C O 1
ATOM 5789 N N . ALA C 1 5 ? -7.487 76.299 35.384 1.00 156.51 5 ALA C N 1
ATOM 5790 C CA . ALA C 1 5 ? -6.947 76.097 36.725 1.00 148.75 5 ALA C CA 1
ATOM 5791 C C . ALA C 1 5 ? -7.930 75.434 37.686 1.00 140.03 5 ALA C C 1
ATOM 5792 O O . ALA C 1 5 ? -9.133 75.395 37.429 1.00 142.18 5 ALA C O 1
ATOM 5794 N N . LEU C 1 6 ? -7.384 74.931 38.792 1.00 129.64 6 LEU C N 1
ATOM 5795 C CA . LEU C 1 6 ? -8.138 74.379 39.922 1.00 111.05 6 LEU C CA 1
ATOM 5796 C C . LEU C 1 6 ? -9.376 73.564 39.529 1.00 97.48 6 LEU C C 1
ATOM 5797 O O . LEU C 1 6 ? -9.274 72.555 38.836 1.00 100.23 6 LEU C O 1
ATOM 5802 N N . ASN C 1 7 ? -10.538 74.022 39.984 1.00 85.34 7 ASN C N 1
ATOM 5803 C CA . ASN C 1 7 ? -11.824 73.392 39.707 1.00 73.17 7 ASN C CA 1
ATOM 5804 C C . ASN C 1 7 ? -12.723 74.374 38.964 1.00 66.01 7 ASN C C 1
ATOM 5805 O O . ASN C 1 7 ? -13.943 74.375 39.128 1.00 66.89 7 ASN C O 1
ATOM 5810 N N . GLU C 1 8 ? -12.093 75.219 38.156 1.00 55.29 8 GLU C N 1
ATOM 5811 C CA . GLU C 1 8 ? -12.770 76.277 37.415 1.00 57.39 8 GLU C CA 1
ATOM 5812 C C . GLU C 1 8 ? -13.876 75.783 36.486 1.00 57.13 8 GLU C C 1
ATOM 5813 O O . GLU C 1 8 ? -13.736 74.762 35.814 1.00 56.70 8 GLU C O 1
ATOM 5819 N N . ILE C 1 9 ? -14.974 76.533 36.459 1.00 62.59 9 ILE C N 1
ATOM 5820 C CA . ILE C 1 9 ? -16.093 76.272 35.560 1.00 62.01 9 ILE C CA 1
ATOM 5821 C C . ILE C 1 9 ? -15.855 76.906 34.192 1.00 65.74 9 ILE C C 1
ATOM 5822 O O . ILE C 1 9 ? -15.935 78.125 34.039 1.00 61.57 9 ILE C O 1
ATOM 5827 N N . VAL C 1 10 ? -15.553 76.070 33.205 1.00 68.09 10 VAL C N 1
ATOM 5828 C CA . VAL C 1 10 ? -15.174 76.541 31.877 1.00 75.36 10 VAL C CA 1
ATOM 5829 C C . VAL C 1 10 ? -16.388 76.911 31.018 1.00 83.98 10 VAL C C 1
ATOM 5830 O O . VAL C 1 10 ? -16.416 77.974 30.398 1.00 85.64 10 VAL C O 1
ATOM 5834 N N . LYS C 1 11 ? -17.391 76.038 30.995 1.00 88.09 11 LYS C N 1
ATOM 5835 C CA . LYS C 1 11 ? -18.581 76.258 30.177 1.00 87.78 11 LYS C CA 1
ATOM 5836 C C . LYS C 1 11 ? -19.865 76.018 30.965 1.00 82.57 11 LYS C C 1
ATOM 5837 O O . LYS C 1 11 ? -20.055 74.951 31.546 1.00 83.14 11 LYS C O 1
ATOM 5843 N N . LYS C 1 12 ? -20.743 77.015 30.980 1.00 79.78 12 LYS C N 1
ATOM 5844 C CA . LYS C 1 12 ? -22.052 76.873 31.609 1.00 74.72 12 LYS C CA 1
ATOM 5845 C C . LYS C 1 12 ? -23.187 77.068 30.602 1.00 76.81 12 LYS C C 1
ATOM 5846 O O . LYS C 1 12 ? -24.117 77.835 30.850 1.00 85.52 12 LYS C O 1
ATOM 5852 N N . VAL C 1 13 ? -23.118 76.389 29.462 1.00 71.80 13 VAL C N 1
ATOM 5853 C CA . VAL C 1 13 ? -24.147 76.582 28.448 1.00 74.82 13 VAL C CA 1
ATOM 5854 C C . VAL C 1 13 ? -25.454 75.945 28.920 1.00 79.57 13 VAL C C 1
ATOM 5855 O O . VAL C 1 13 ? -25.515 74.749 29.195 1.00 80.03 13 VAL C O 1
ATOM 5859 N N . LYS C 1 14 ? -26.495 76.766 29.013 1.00 90.33 14 LYS C N 1
ATOM 5860 C CA . LYS C 1 14 ? -27.775 76.345 29.575 1.00 110.28 14 LYS C CA 1
ATOM 5861 C C . LYS C 1 14 ? -28.816 76.030 28.500 1.00 145.93 14 LYS C C 1
ATOM 5862 O O . LYS C 1 14 ? -29.303 76.927 27.812 1.00 138.82 14 LYS C O 1
ATOM 5868 N N . ILE C 1 15 ? -29.147 74.751 28.354 1.00 173.42 15 ILE C N 1
ATOM 5869 C CA . ILE C 1 15 ? -30.023 74.300 27.275 1.00 181.02 15 ILE C CA 1
ATOM 5870 C C . ILE C 1 15 ? -31.458 74.018 27.726 1.00 179.87 15 ILE C C 1
ATOM 5871 O O . ILE C 1 15 ? -32.291 73.614 26.914 1.00 182.83 15 ILE C O 1
ATOM 5876 N N . ALA C 1 16 ? -31.753 74.229 29.008 1.00 161.56 16 ALA C N 1
ATOM 5877 C CA . ALA C 1 16 ? -33.105 73.983 29.510 1.00 130.52 16 ALA C CA 1
ATOM 5878 C C . ALA C 1 16 ? -33.454 74.816 30.747 1.00 114.08 16 ALA C C 1
ATOM 5879 O O . ALA C 1 16 ? -32.617 75.543 31.279 1.00 112.90 16 ALA C O 1
ATOM 5881 N N . GLU C 1 17 ? -34.703 74.690 31.192 1.00 108.54 17 GLU C N 1
ATOM 5882 C CA . GLU C 1 17 ? -35.266 75.524 32.257 1.00 104.29 17 GLU C CA 1
ATOM 5883 C C . GLU C 1 17 ? -34.559 75.449 33.611 1.00 101.77 17 GLU C C 1
ATOM 5884 O O . GLU C 1 17 ? -33.870 76.387 34.015 1.00 95.72 17 GLU C O 1
ATOM 5890 N N . ASP C 1 18 ? -34.738 74.335 34.312 1.00 101.54 18 ASP C N 1
ATOM 5891 C CA . ASP C 1 18 ? -34.135 74.149 35.629 1.00 101.37 18 ASP C CA 1
ATOM 5892 C C . ASP C 1 18 ? -32.947 73.207 35.525 1.00 94.46 18 ASP C C 1
ATOM 5893 O O . ASP C 1 18 ? -32.466 72.669 36.523 1.00 92.20 18 ASP C O 1
ATOM 5898 N N . VAL C 1 19 ? -32.476 73.025 34.298 1.00 88.62 19 VAL C N 1
ATOM 5899 C CA . VAL C 1 19 ? -31.347 72.157 34.019 1.00 77.17 19 VAL C CA 1
ATOM 5900 C C . VAL C 1 19 ? -30.145 72.984 33.586 1.00 71.88 19 VAL C C 1
ATOM 5901 O O . VAL C 1 19 ? -30.249 73.826 32.694 1.00 64.64 19 VAL C O 1
ATOM 5905 N N . PHE C 1 20 ? -29.004 72.740 34.223 1.00 68.10 20 PHE C N 1
ATOM 5906 C CA . PHE C 1 20 ? -27.790 73.482 33.913 1.00 65.44 20 PHE C CA 1
ATOM 5907 C C . PHE C 1 20 ? -26.686 72.528 33.478 1.00 60.64 20 PHE C C 1
ATOM 5908 O O . PHE C 1 20 ? -26.492 71.471 34.079 1.00 59.10 20 PHE C O 1
ATOM 5916 N N . ASP C 1 21 ? -25.952 72.918 32.442 1.00 61.41 21 ASP C N 1
ATOM 5917 C CA . ASP C 1 21 ? -24.892 72.081 31.901 1.00 62.31 21 ASP C CA 1
ATOM 5918 C C . ASP C 1 21 ? -23.528 72.704 32.167 1.00 61.59 21 ASP C C 1
ATOM 5919 O O . ASP C 1 21 ? -23.262 73.831 31.755 1.00 61.59 21 ASP C O 1
ATOM 5924 N N . PHE C 1 22 ? -22.665 71.963 32.855 1.00 58.69 22 PHE C N 1
ATOM 5925 C CA . PHE C 1 22 ? -21.341 72.459 33.209 1.00 65.63 22 PHE C CA 1
ATOM 5926 C C . PHE C 1 22 ? -20.225 71.644 32.561 1.00 73.41 22 PHE C C 1
ATOM 5927 O O . PHE C 1 22 ? -20.314 70.421 32.458 1.00 71.74 22 PHE C O 1
ATOM 5935 N N . TRP C 1 23 ? -19.177 72.337 32.128 1.00 81.77 23 TRP C N 1
ATOM 5936 C CA . TRP C 1 23 ? -17.929 71.690 31.751 1.00 81.21 23 TRP C CA 1
ATOM 5937 C C . TRP C 1 23 ? -16.852 72.182 32.709 1.00 76.73 23 TRP C C 1
ATOM 5938 O O . TRP C 1 23 ? -16.484 73.356 32.681 1.00 80.62 23 TRP C O 1
ATOM 5949 N N . ILE C 1 24 ? -16.347 71.290 33.555 1.00 71.23 24 ILE C N 1
ATOM 5950 C CA . ILE C 1 24 ? -15.475 71.710 34.647 1.00 66.11 24 ILE C CA 1
ATOM 5951 C C . ILE C 1 24 ? -14.084 71.090 34.556 1.00 62.05 24 ILE C C 1
ATOM 5952 O O . ILE C 1 24 ? -13.935 69.895 34.297 1.00 53.70 24 ILE C O 1
ATOM 5957 N N . HIS C 1 25 ? -13.070 71.920 34.783 1.00 54.94 25 HIS C N 1
ATOM 5958 C CA . HIS C 1 25 ? -11.679 71.506 34.669 1.00 54.59 25 HIS C CA 1
ATOM 5959 C C . HIS C 1 25 ? -11.193 70.824 35.942 1.00 53.16 25 HIS C C 1
ATOM 5960 O O . HIS C 1 25 ? -10.965 71.473 36.959 1.00 53.00 25 HIS C O 1
ATOM 5967 N N . SER C 1 26 ? -11.046 69.506 35.877 1.00 60.80 26 SER C N 1
ATOM 5968 C CA . SER C 1 26 ? -10.537 68.728 36.997 1.00 52.97 26 SER C CA 1
ATOM 5969 C C . SER C 1 26 ? -9.740 67.544 36.468 1.00 50.42 26 SER C C 1
ATOM 5970 O O . SER C 1 26 ? -10.304 66.483 36.207 1.00 53.85 26 SER C O 1
ATOM 5973 N N . PRO C 1 27 ? -8.418 67.730 36.311 1.00 50.74 27 PRO C N 1
ATOM 5974 C CA . PRO C 1 27 ? -7.495 66.766 35.697 1.00 59.31 27 PRO C CA 1
ATOM 5975 C C . PRO C 1 27 ? -7.616 65.354 36.267 1.00 58.67 27 PRO C C 1
ATOM 5976 O O . PRO C 1 27 ? -7.706 64.400 35.493 1.00 61.65 27 PRO C O 1
ATOM 5980 N N . SER C 1 28 ? -7.615 65.226 37.590 1.00 56.45 28 SER C N 1
ATOM 5981 C CA . SER C 1 28 ? -7.749 63.921 38.230 1.00 55.24 28 SER C CA 1
ATOM 5982 C C . SER C 1 28 ? -9.046 63.241 37.810 1.00 56.25 28 SER C C 1
ATOM 5983 O O . SER C 1 28 ? -9.030 62.144 37.252 1.00 59.55 28 SER C O 1
ATOM 5986 N N . VAL C 1 29 ? -10.164 63.906 38.079 1.00 64.46 29 VAL C N 1
ATOM 5987 C CA . VAL C 1 29 ? -11.480 63.378 37.746 1.00 46.90 29 VAL C CA 1
ATOM 5988 C C . VAL C 1 29 ? -11.655 63.149 36.244 1.00 51.22 29 VAL C C 1
ATOM 5989 O O . VAL C 1 29 ? -12.278 62.179 35.826 1.00 50.53 29 VAL C O 1
ATOM 5993 N N . SER C 1 30 ? -11.090 64.032 35.430 1.00 48.57 30 SER C N 1
ATOM 5994 C CA . SER C 1 30 ? -11.281 63.935 33.988 1.00 54.23 30 SER C CA 1
ATOM 5995 C C . SER C 1 30 ? -10.489 62.799 33.344 1.00 54.81 30 SER C C 1
ATOM 5996 O O . SER C 1 30 ? -10.958 62.178 32.391 1.00 49.17 30 SER C O 1
ATOM 5999 N N . LYS C 1 31 ? -9.288 62.538 33.853 1.00 53.68 31 LYS C N 1
ATOM 6000 C CA . LYS C 1 31 ? -8.424 61.510 33.276 1.00 56.36 31 LYS C CA 1
ATOM 6001 C C . LYS C 1 31 ? -8.731 60.076 33.706 1.00 59.16 31 LYS C C 1
ATOM 6002 O O . LYS C 1 31 ? -8.710 59.160 32.884 1.00 60.57 31 LYS C O 1
ATOM 6008 N N . GLU C 1 32 ? -9.011 59.884 34.991 1.00 63.02 32 GLU C N 1
ATOM 6009 C CA . GLU C 1 32 ? -9.111 58.537 35.555 1.00 64.56 32 GLU C CA 1
ATOM 6010 C C . GLU C 1 32 ? -10.537 57.996 35.684 1.00 62.63 32 GLU C C 1
ATOM 6011 O O . GLU C 1 32 ? -10.748 56.929 36.264 1.00 61.27 32 GLU C O 1
ATOM 6017 N N . ALA C 1 33 ? -11.511 58.723 35.147 1.00 62.93 33 ALA C N 1
ATOM 6018 C CA . ALA C 1 33 ? -12.916 58.364 35.332 1.00 57.17 33 ALA C CA 1
ATOM 6019 C C . ALA C 1 33 ? -13.440 57.377 34.298 1.00 57.89 33 ALA C C 1
ATOM 6020 O O . ALA C 1 33 ? -13.214 57.534 33.098 1.00 57.71 33 ALA C O 1
ATOM 6022 N N . ARG C 1 34 ? -14.144 56.360 34.784 1.00 59.22 34 ARG C N 1
ATOM 6023 C CA . ARG C 1 34 ? -14.827 55.404 33.924 1.00 57.56 34 ARG C CA 1
ATOM 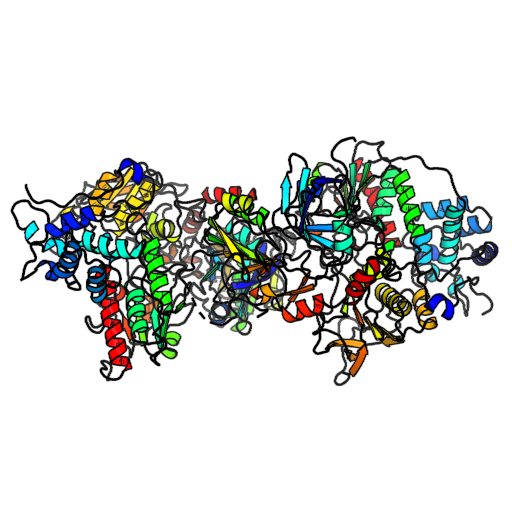6024 C C . ARG C 1 34 ? -16.331 55.663 34.022 1.00 59.62 34 ARG C C 1
ATOM 6025 O O . ARG C 1 34 ? -16.810 56.143 35.049 1.00 56.90 34 ARG C O 1
ATOM 6033 N N . PRO C 1 35 ? -17.078 55.358 32.948 1.00 62.80 35 PRO C N 1
ATOM 6034 C CA . PRO C 1 35 ? -18.529 55.575 32.906 1.00 64.69 35 PRO C CA 1
ATOM 6035 C C . PRO C 1 35 ? -19.280 54.891 34.045 1.00 69.18 35 PRO C C 1
ATOM 6036 O O . PRO C 1 35 ? -18.994 53.741 34.382 1.00 72.65 35 PRO C O 1
ATOM 6040 N N . GLY C 1 36 ? -20.236 55.609 34.625 1.00 70.39 36 GLY C N 1
ATOM 6041 C CA . GLY C 1 36 ? -21.016 55.101 35.737 1.00 69.01 36 GLY C CA 1
ATOM 6042 C C . GLY C 1 36 ? -20.582 55.690 37.065 1.00 65.36 36 GLY C C 1
ATOM 6043 O O . GLY C 1 36 ? -21.303 55.597 38.058 1.00 66.23 36 GLY C O 1
ATOM 6044 N N . GLN C 1 37 ? -19.405 56.308 37.083 1.00 59.20 37 GLN C N 1
ATOM 6045 C CA . GLN C 1 37 ? -18.874 56.898 38.308 1.00 50.79 37 GLN C CA 1
ATOM 6046 C C . GLN C 1 37 ? -19.381 58.323 38.501 1.00 52.60 37 GLN C C 1
ATOM 6047 O O . GLN C 1 37 ? -19.994 58.903 37.605 1.00 52.06 37 GLN C O 1
ATOM 6053 N N . PHE C 1 38 ? -19.114 58.884 39.676 1.00 56.08 38 PHE C N 1
ATOM 6054 C CA . PHE C 1 38 ? -19.610 60.210 40.022 1.00 53.93 38 PHE C CA 1
ATOM 6055 C C . PHE C 1 38 ? -18.583 61.007 40.816 1.00 54.87 38 PHE C C 1
ATOM 6056 O O . PHE C 1 38 ? -17.500 60.510 41.126 1.00 55.82 38 PHE C O 1
ATOM 6064 N N . VAL C 1 39 ? -18.931 62.251 41.131 1.00 58.42 39 VAL C N 1
ATOM 6065 C CA . VAL C 1 39 ? -18.106 63.087 41.994 1.00 54.90 39 VAL C CA 1
ATOM 6066 C C . VAL C 1 39 ? -18.921 63.658 43.146 1.00 49.22 39 VAL C C 1
ATOM 6067 O O . VAL C 1 39 ? -20.143 63.778 43.059 1.00 46.43 39 VAL C O 1
ATOM 6071 N N . VAL C 1 40 ? -18.235 64.001 44.229 1.00 46.44 40 VAL C N 1
ATOM 6072 C CA . VAL C 1 40 ? -18.861 64.718 45.329 1.00 45.62 40 VAL C CA 1
ATOM 6073 C C . VAL C 1 40 ? -18.251 66.109 45.427 1.00 50.16 40 VAL C C 1
ATOM 6074 O O . VAL C 1 40 ? -17.031 66.262 45.453 1.00 46.09 40 VAL C O 1
ATOM 6078 N N . ILE C 1 41 ? -19.104 67.126 45.458 1.00 52.29 41 ILE C N 1
ATOM 6079 C CA . ILE C 1 41 ? -18.625 68.499 45.488 1.00 51.20 41 ILE C CA 1
ATOM 6080 C C . ILE C 1 41 ? -19.102 69.234 46.734 1.00 48.06 41 ILE C C 1
ATOM 6081 O O . ILE C 1 41 ? -20.093 68.852 47.357 1.00 52.31 41 ILE C O 1
ATOM 6086 N N . ARG C 1 42 ? -18.380 70.289 47.091 1.00 48.44 42 ARG C N 1
ATOM 6087 C CA . ARG C 1 42 ? -18.821 71.215 48.122 1.00 51.26 42 ARG C CA 1
ATOM 6088 C C . ARG C 1 42 ? -18.469 72.623 47.676 1.00 49.84 42 ARG C C 1
ATOM 6089 O O . ARG C 1 42 ? -17.332 72.887 47.291 1.00 56.31 42 ARG C O 1
ATOM 6097 N N . LEU C 1 43 ? -19.444 73.524 47.722 1.00 50.99 43 LEU C N 1
ATOM 6098 C CA . LEU C 1 43 ? -19.257 74.864 47.182 1.00 55.14 43 LEU C CA 1
ATOM 6099 C C . LEU C 1 43 ? -18.568 75.808 48.160 1.00 55.50 43 LEU C C 1
ATOM 6100 O O . LEU C 1 43 ? -17.568 76.437 47.819 1.00 56.15 43 LEU C O 1
ATOM 6105 N N . HIS C 1 44 ? -19.110 75.912 49.370 1.00 57.11 44 HIS C N 1
ATOM 6106 C CA . HIS C 1 44 ? -18.578 76.844 50.359 1.00 55.90 44 HIS C CA 1
ATOM 6107 C C . HIS C 1 44 ? -18.395 76.200 51.733 1.00 56.35 44 HIS C C 1
ATOM 6108 O O . HIS C 1 44 ? -18.751 75.040 51.937 1.00 63.01 44 HIS C O 1
ATOM 6115 N N . GLU C 1 45 ? -17.844 76.964 52.672 1.00 56.83 45 GLU C N 1
ATOM 6116 C CA . GLU C 1 45 ? -17.540 76.447 54.005 1.00 61.38 45 GLU C CA 1
ATOM 6117 C C . GLU C 1 45 ? -18.780 76.196 54.855 1.00 67.40 45 GLU C C 1
ATOM 6118 O O . GLU C 1 45 ? -18.775 75.310 55.711 1.00 71.36 45 GLU C O 1
ATOM 6124 N N . LYS C 1 46 ? -19.836 76.973 54.636 1.00 69.36 46 LYS C N 1
ATOM 6125 C CA . LYS C 1 46 ? -21.086 76.720 55.342 1.00 64.38 46 LYS C CA 1
ATOM 6126 C C . LYS C 1 46 ? -21.829 75.603 54.630 1.00 56.16 46 LYS C C 1
ATOM 6127 O O . LYS C 1 46 ? -22.814 75.070 55.137 1.00 51.47 46 LYS C O 1
ATOM 6133 N N . GLY C 1 47 ? -21.326 75.247 53.454 1.00 57.11 47 GLY C N 1
ATOM 6134 C CA . GLY C 1 47 ? -21.984 74.296 52.581 1.00 57.86 47 GLY C CA 1
ATOM 6135 C C . GLY C 1 47 ? -21.941 72.856 53.048 1.00 53.70 47 GLY C C 1
ATOM 6136 O O . GLY C 1 47 ? -21.251 72.508 54.009 1.00 49.32 47 GLY C O 1
ATOM 6137 N N . GLU C 1 48 ? -22.698 72.016 52.354 1.00 51.68 48 GLU C N 1
ATOM 6138 C CA . GLU C 1 48 ? -22.715 70.590 52.621 1.00 48.94 48 GLU C CA 1
ATOM 6139 C C . GLU C 1 48 ? -22.197 69.883 51.378 1.00 48.48 48 GLU C C 1
ATOM 6140 O O . GLU C 1 48 ? -22.209 70.451 50.287 1.00 49.04 48 GLU C O 1
ATOM 6146 N N . ARG C 1 49 ? -21.742 68.648 51.541 1.00 47.54 49 ARG C N 1
ATOM 6147 C CA . ARG C 1 49 ? -21.242 67.873 50.413 1.00 49.10 49 ARG C CA 1
ATOM 6148 C C . ARG C 1 49 ? -22.384 67.160 49.696 1.00 47.20 49 ARG C C 1
ATOM 6149 O O . ARG C 1 49 ? -23.185 66.471 50.327 1.00 47.03 49 ARG C O 1
ATOM 6157 N N . ILE C 1 50 ? -22.471 67.345 48.382 1.00 47.60 50 ILE C N 1
ATOM 6158 C CA . ILE C 1 50 ? -23.494 66.670 47.588 1.00 50.67 50 ILE C CA 1
ATOM 6159 C C . ILE C 1 50 ? -22.885 65.955 46.378 1.00 50.78 50 ILE C C 1
ATOM 6160 O O . ILE C 1 50 ? -21.960 66.469 45.745 1.00 47.51 50 ILE C O 1
ATOM 6165 N N . PRO C 1 51 ? -23.399 64.751 46.069 1.00 47.19 51 PRO C N 1
ATOM 6166 C CA . PRO C 1 51 ? -22.926 63.920 44.955 1.00 48.18 51 PRO C CA 1
ATOM 6167 C C . PRO C 1 51 ? -23.606 64.234 43.623 1.00 47.33 51 PRO C C 1
ATOM 6168 O O . PRO C 1 51 ? -24.816 64.447 43.585 1.00 47.98 51 PRO C O 1
ATOM 6172 N N . LEU C 1 52 ? -22.823 64.259 42.549 1.00 47.40 52 LEU C N 1
ATOM 6173 C CA . LEU C 1 52 ? -23.335 64.494 41.201 1.00 48.23 52 LEU C CA 1
ATOM 6174 C C . LEU C 1 52 ? -22.538 63.657 40.201 1.00 59.95 52 LEU C C 1
ATOM 6175 O O . LEU C 1 52 ? -21.333 63.476 40.360 1.00 56.75 52 LEU C O 1
ATOM 6180 N N . THR C 1 53 ? -23.211 63.149 39.174 1.00 61.88 53 THR C N 1
ATOM 6181 C CA . THR C 1 53 ? -22.592 62.201 38.249 1.00 63.99 53 THR C CA 1
ATOM 6182 C C . THR C 1 53 ? -21.688 62.869 37.214 1.00 61.05 53 THR C C 1
ATOM 6183 O O . THR C 1 53 ? -21.928 64.004 36.800 1.00 61.47 53 THR C O 1
ATOM 6187 N N . VAL C 1 54 ? -20.644 62.152 36.806 1.00 58.95 54 VAL C N 1
ATOM 6188 C CA . VAL C 1 54 ? -19.831 62.544 35.662 1.00 57.49 54 VAL C CA 1
ATOM 6189 C C . VAL C 1 54 ? -20.590 62.221 34.379 1.00 58.48 54 VAL C C 1
ATOM 6190 O O . VAL C 1 54 ? -20.911 61.061 34.117 1.00 48.37 54 VAL C O 1
ATOM 6194 N N . ALA C 1 55 ? -20.876 63.248 33.585 1.00 50.26 55 ALA C N 1
ATOM 6195 C CA . ALA C 1 55 ? -21.711 63.084 32.400 1.00 54.65 55 ALA C CA 1
ATOM 6196 C C . ALA C 1 55 ? -20.905 62.854 31.124 1.00 51.51 55 ALA C C 1
ATOM 6197 O O . ALA C 1 55 ? -21.441 62.359 30.134 1.00 64.66 55 ALA C O 1
ATOM 6199 N N . ASP C 1 56 ? -19.621 63.202 31.162 1.00 51.44 56 ASP C N 1
ATOM 6200 C CA . ASP C 1 56 ? -18.732 63.080 30.006 1.00 55.86 56 ASP C CA 1
ATOM 6201 C C . ASP C 1 56 ? -17.343 63.566 30.403 1.00 51.81 56 ASP C C 1
ATOM 6202 O O . ASP C 1 56 ? -17.195 64.261 31.406 1.00 51.63 56 ASP C O 1
ATOM 6207 N N . THR C 1 57 ? -16.329 63.205 29.621 1.00 51.95 57 THR C N 1
ATOM 6208 C CA . THR C 1 57 ? -14.964 63.654 29.886 1.00 51.98 57 THR C CA 1
ATOM 6209 C C . THR C 1 57 ? -14.215 64.018 28.609 1.00 53.17 57 THR C C 1
ATOM 6210 O O . THR C 1 57 ? -14.401 63.395 27.566 1.00 53.50 57 THR C O 1
ATOM 6214 N N . LYS C 1 58 ? -13.371 65.041 28.706 1.00 53.88 58 LYS C N 1
ATOM 6215 C CA . LYS C 1 58 ? -12.436 65.382 27.642 1.00 57.91 58 LYS C CA 1
ATOM 6216 C C . LYS C 1 58 ? -11.020 65.413 28.208 1.00 54.59 58 LYS C C 1
ATOM 6217 O O . LYS C 1 58 ? -10.509 66.474 28.567 1.00 57.41 58 LYS C O 1
ATOM 6223 N N . PRO C 1 59 ? -10.382 64.234 28.282 1.00 53.64 59 PRO C N 1
ATOM 6224 C CA . PRO C 1 59 ? -9.072 64.013 28.908 1.00 64.69 59 PRO C CA 1
ATOM 6225 C C . PRO C 1 59 ? -7.935 64.851 28.321 1.00 67.91 59 PRO C C 1
ATOM 6226 O O . PRO C 1 59 ? -7.041 65.255 29.064 1.00 64.89 59 PRO C O 1
ATOM 6230 N N . GLU C 1 60 ? -7.966 65.099 27.015 1.00 70.61 60 GLU C N 1
ATOM 6231 C CA . GLU C 1 60 ? -6.891 65.834 26.355 1.00 77.06 60 GLU C CA 1
ATOM 6232 C C . GLU C 1 60 ? -6.786 67.268 26.872 1.00 74.14 60 GLU C C 1
ATOM 6233 O O . GLU C 1 60 ? -5.693 67.829 26.951 1.00 74.85 60 GLU C O 1
ATOM 6239 N N . GLU C 1 61 ? -7.924 67.854 27.227 1.00 70.54 61 GLU C N 1
ATOM 6240 C CA . GLU C 1 61 ? -7.948 69.187 27.820 1.00 69.52 61 GLU C CA 1
ATOM 6241 C C . GLU C 1 61 ? -8.252 69.126 29.316 1.00 68.98 61 GLU C C 1
ATOM 6242 O O . GLU C 1 61 ? -8.281 70.154 29.992 1.00 76.59 61 GLU C O 1
ATOM 6248 N N . GLY C 1 62 ? -8.478 67.918 29.825 1.00 63.45 62 GLY C N 1
ATOM 6249 C CA . GLY C 1 62 ? -8.686 67.709 31.247 1.00 62.09 62 GLY C CA 1
ATOM 6250 C C . GLY C 1 62 ? -9.983 68.249 31.826 1.00 60.74 62 GLY C C 1
ATOM 6251 O O . GLY C 1 62 ? -9.990 68.835 32.909 1.00 58.30 62 GLY C O 1
ATOM 6252 N N . LEU C 1 63 ? -11.085 68.046 31.110 1.00 60.67 63 LEU C N 1
ATOM 6253 C CA . LEU C 1 63 ? -12.396 68.500 31.571 1.00 61.47 63 LEU C CA 1
ATOM 6254 C C . LEU C 1 63 ? -13.333 67.323 31.810 1.00 58.27 63 LEU C C 1
ATOM 6255 O O . LEU C 1 63 ? -13.191 66.276 31.182 1.00 56.67 63 LEU C O 1
ATOM 6260 N N . PHE C 1 64 ? -14.295 67.499 32.710 1.00 61.65 64 PHE C N 1
ATOM 6261 C CA . PHE C 1 64 ? -15.367 66.520 32.859 1.00 63.25 64 PHE C CA 1
ATOM 6262 C C . PHE C 1 64 ? -16.700 67.256 32.974 1.00 62.93 64 PHE C C 1
ATOM 6263 O O . PHE C 1 64 ? -16.782 68.331 33.569 1.00 66.50 64 PHE C O 1
ATOM 6271 N N . ARG C 1 65 ? -17.740 66.664 32.399 1.00 67.80 65 ARG C N 1
ATOM 6272 C CA . ARG C 1 65 ? -19.046 67.302 32.302 1.00 53.83 65 ARG C CA 1
ATOM 6273 C C . ARG C 1 65 ? -19.935 66.982 33.498 1.00 52.98 65 ARG C C 1
ATOM 6274 O O . ARG C 1 65 ? -19.869 65.891 34.060 1.00 51.73 65 ARG C O 1
ATOM 6282 N N . MET C 1 66 ? -20.762 67.946 33.888 1.00 56.73 66 MET C N 1
ATOM 6283 C CA . MET C 1 66 ? -21.716 67.736 34.967 1.00 55.29 66 MET C CA 1
ATOM 6284 C C . MET C 1 66 ? -22.994 68.521 34.706 1.00 54.48 66 MET C C 1
ATOM 6285 O O . MET C 1 66 ? -22.950 69.703 34.372 1.00 63.91 66 MET C O 1
ATOM 6290 N N . VAL C 1 67 ? -24.132 67.850 34.853 1.00 59.02 67 VAL C N 1
ATOM 6291 C CA . VAL C 1 67 ? -25.434 68.472 34.630 1.00 62.47 67 VAL C CA 1
ATOM 6292 C C . VAL C 1 67 ? -26.274 68.455 35.909 1.00 64.35 67 VAL C C 1
ATOM 6293 O O . VAL C 1 67 ? -26.423 67.412 36.546 1.00 53.96 67 VAL C O 1
ATOM 6297 N N . VAL C 1 68 ? -26.821 69.610 36.280 1.00 62.12 68 VAL C N 1
ATOM 6298 C CA . VAL C 1 68 ? -27.484 69.754 37.575 1.00 63.91 68 VAL C CA 1
ATOM 6299 C C . VAL C 1 68 ? -28.939 70.218 37.483 1.00 66.20 68 VAL C C 1
ATOM 6300 O O . VAL C 1 68 ? -29.262 71.134 36.726 1.00 67.42 68 VAL C O 1
ATOM 6304 N N . LYS C 1 69 ? -29.814 69.574 38.253 1.00 62.88 69 LYS C N 1
ATOM 6305 C CA . LYS C 1 69 ? -31.173 70.067 38.461 1.00 64.68 69 LYS C CA 1
ATOM 6306 C C . LYS C 1 69 ? -31.258 70.794 39.803 1.00 64.50 69 LYS C C 1
ATOM 6307 O O . LYS C 1 69 ? -30.661 70.360 40.788 1.00 65.82 69 LYS C O 1
ATOM 6313 N N . VAL C 1 70 ? -31.996 71.899 39.836 1.00 64.13 70 VAL C N 1
ATOM 6314 C CA . VAL C 1 70 ? -32.165 72.674 41.059 1.00 59.61 70 VAL C CA 1
ATOM 6315 C C . VAL C 1 70 ? -33.337 72.143 41.884 1.00 66.03 70 VAL C C 1
ATOM 6316 O O . VAL C 1 70 ? -34.496 72.439 41.589 1.00 69.60 70 VAL C O 1
ATOM 6320 N N . VAL C 1 71 ? -33.036 71.360 42.917 1.00 63.28 71 VAL C N 1
ATOM 6321 C CA . VAL C 1 71 ? -34.083 70.746 43.732 1.00 64.32 71 VAL C CA 1
ATOM 6322 C C . VAL C 1 71 ? -34.121 71.250 45.179 1.00 62.16 71 VAL C C 1
ATOM 6323 O O . VAL C 1 71 ? -35.052 70.944 45.922 1.00 65.55 71 VAL C O 1
ATOM 6327 N N . GLY C 1 72 ? -33.131 72.038 45.581 1.00 57.90 72 GLY C N 1
ATOM 6328 C CA . GLY C 1 72 ? -33.058 72.467 46.966 1.00 60.71 72 GLY C CA 1
ATOM 6329 C C . GLY C 1 72 ? -31.952 73.457 47.268 1.00 62.13 72 GLY C C 1
ATOM 6330 O O . GLY C 1 72 ? -31.372 74.040 46.355 1.00 62.56 72 GLY C O 1
ATOM 6331 N N . LYS C 1 73 ? -31.654 73.626 48.555 1.00 57.13 73 LYS C N 1
ATOM 6332 C CA . LYS C 1 73 ? -30.776 74.693 49.031 1.00 57.20 73 LYS C CA 1
ATOM 6333 C C . LYS C 1 73 ? -29.410 74.699 48.353 1.00 59.62 73 LYS C C 1
ATOM 6334 O O . LYS C 1 73 ? -29.016 75.700 47.758 1.00 58.63 73 LYS C O 1
ATOM 6340 N N . THR C 1 74 ? -28.683 73.591 48.458 1.00 61.74 74 THR C N 1
ATOM 6341 C CA . THR C 1 74 ? -27.322 73.526 47.934 1.00 64.49 74 THR C CA 1
ATOM 6342 C C . THR C 1 74 ? -27.363 73.658 46.416 1.00 66.13 74 THR C C 1
ATOM 6343 O O . THR C 1 74 ? -26.534 74.344 45.815 1.00 55.28 74 THR C O 1
ATOM 6347 N N . THR C 1 75 ? -28.341 72.994 45.806 1.00 66.11 75 THR C N 1
ATOM 6348 C CA . THR C 1 75 ? -28.570 73.084 44.369 1.00 65.22 75 THR C CA 1
ATOM 6349 C C . THR C 1 75 ? -29.025 74.487 43.961 1.00 66.28 75 THR C C 1
ATOM 6350 O O . THR C 1 75 ? -28.699 74.945 42.866 1.00 67.20 75 THR C O 1
ATOM 6354 N N . HIS C 1 76 ? -29.798 75.150 44.824 1.00 68.28 76 HIS C N 1
ATOM 6355 C CA . HIS C 1 76 ? -30.170 76.550 44.600 1.00 69.76 76 HIS C CA 1
ATOM 6356 C C . HIS C 1 76 ? -28.911 77.391 44.405 1.00 66.92 76 HIS C C 1
ATOM 6357 O O . HIS C 1 76 ? -28.742 78.058 43.384 1.00 70.64 76 HIS C O 1
ATOM 6364 N N . GLU C 1 77 ? -28.031 77.344 45.400 1.00 65.19 77 GLU C N 1
ATOM 6365 C CA . GLU C 1 77 ? -26.770 78.079 45.379 1.00 70.72 77 GLU C CA 1
ATOM 6366 C C . GLU C 1 77 ? -25.879 77.674 44.206 1.00 79.84 77 GLU C C 1
ATOM 6367 O O . GLU C 1 77 ? -25.195 78.510 43.617 1.00 76.51 77 GLU C O 1
ATOM 6373 N N . LEU C 1 78 ? -25.896 76.386 43.875 1.00 97.38 78 LEU C N 1
ATOM 6374 C CA . LEU C 1 78 ? -25.082 75.844 42.788 1.00 103.25 78 LEU C CA 1
ATOM 6375 C C . LEU C 1 78 ? -25.461 76.404 41.418 1.00 107.84 78 LEU C C 1
ATOM 6376 O O . LEU C 1 78 ? -24.597 76.626 40.568 1.00 113.31 78 LEU C O 1
ATOM 6381 N N . SER C 1 79 ? -26.753 76.634 41.210 1.00 96.64 79 SER C N 1
ATOM 6382 C CA . SER C 1 79 ? -27.248 77.178 39.949 1.00 80.42 79 SER C CA 1
ATOM 6383 C C . SER C 1 79 ? -26.731 78.589 39.690 1.00 71.93 79 SER C C 1
ATOM 6384 O O . SER C 1 79 ? -26.589 79.005 38.540 1.00 63.40 79 SER C O 1
ATOM 6387 N N . LEU C 1 80 ? -26.444 79.316 40.763 1.00 62.18 80 LEU C N 1
ATOM 6388 C CA . LEU C 1 80 ? -26.029 80.711 40.660 1.00 69.16 80 LEU C CA 1
ATOM 6389 C C . LEU C 1 80 ? -24.569 80.891 40.240 1.00 73.30 80 LEU C C 1
ATOM 6390 O O . LEU C 1 80 ? -24.176 81.983 39.827 1.00 64.18 80 LEU C O 1
ATOM 6395 N N . LYS C 1 81 ? -23.767 79.834 40.352 1.00 68.70 81 LYS C N 1
ATOM 6396 C CA . LYS C 1 81 ? -22.370 79.897 39.924 1.00 67.74 81 LYS C CA 1
ATOM 6397 C C . LYS C 1 81 ? -22.263 80.212 38.433 1.00 68.58 81 LYS C C 1
ATOM 6398 O O . LYS C 1 81 ? -23.080 79.748 37.640 1.00 62.90 81 LYS C O 1
ATOM 6404 N N . LYS C 1 82 ? -21.258 81.002 38.059 1.00 63.03 82 LYS C N 1
ATOM 6405 C CA . LYS C 1 82 ? -21.095 81.436 36.671 1.00 72.10 82 LYS C CA 1
ATOM 6406 C C . LYS C 1 82 ? -19.789 80.940 36.050 1.00 72.52 82 LYS C C 1
ATOM 6407 O O . LYS C 1 82 ? -18.919 80.417 36.746 1.00 66.73 82 LYS C O 1
ATOM 6413 N N . GLU C 1 83 ? -19.667 81.107 34.734 1.00 76.24 83 GLU C N 1
ATOM 6414 C CA . GLU C 1 83 ? -18.473 80.697 33.998 1.00 77.01 83 GLU C CA 1
ATOM 6415 C C . GLU C 1 83 ? -17.216 81.389 34.511 1.00 77.11 83 GLU C C 1
ATOM 6416 O O . GLU C 1 83 ? -17.176 82.613 34.633 1.00 82.11 83 GLU C O 1
ATOM 6422 N N . GLY C 1 84 ? -16.191 80.596 34.805 1.00 71.24 84 GLY C N 1
ATOM 6423 C CA . GLY C 1 84 ? -14.944 81.125 35.322 1.00 68.08 84 GLY C CA 1
ATOM 6424 C C . GLY C 1 84 ? -14.798 80.900 36.812 1.00 61.81 84 GLY C C 1
ATOM 6425 O O . GLY C 1 84 ? -13.691 80.870 37.340 1.00 61.15 84 GLY C O 1
ATOM 6426 N N . ASP C 1 85 ? -15.925 80.727 37.493 1.00 61.38 85 ASP C N 1
ATOM 6427 C CA . ASP C 1 85 ? -15.913 80.484 38.928 1.00 64.42 85 ASP C CA 1
ATOM 6428 C C . ASP C 1 85 ? -15.358 79.098 39.231 1.00 58.46 85 ASP C C 1
ATOM 6429 O O . ASP C 1 85 ? -15.404 78.205 38.387 1.00 59.07 85 ASP C O 1
ATOM 6434 N N . THR C 1 86 ? -14.823 78.923 40.434 1.00 57.39 86 THR C N 1
ATOM 6435 C CA . THR C 1 86 ? -14.283 77.631 40.832 1.00 58.40 86 THR C CA 1
ATOM 6436 C C . THR C 1 86 ? -15.134 77.008 41.926 1.00 59.45 86 THR C C 1
ATOM 6437 O O . THR C 1 86 ? -15.708 77.711 42.757 1.00 61.90 86 THR C O 1
ATOM 6441 N N . ILE C 1 87 ? -15.211 75.683 41.921 1.00 53.83 87 ILE C N 1
ATOM 6442 C CA . ILE C 1 87 ? -15.832 74.953 43.015 1.00 60.52 87 ILE C CA 1
ATOM 6443 C C . ILE C 1 87 ? -14.760 74.640 44.047 1.00 65.52 87 ILE C C 1
ATOM 6444 O O . ILE C 1 87 ? -13.657 74.222 43.693 1.00 70.00 87 ILE C O 1
ATOM 6449 N N . LEU C 1 88 ? -15.076 74.862 45.319 1.00 68.11 88 LEU C N 1
ATOM 6450 C CA . LEU C 1 88 ? -14.077 74.754 46.376 1.00 76.71 88 LEU C CA 1
ATOM 6451 C C . LEU C 1 88 ? -13.526 73.335 46.466 1.00 77.44 88 LEU C C 1
ATOM 6452 O O . LEU C 1 88 ? -12.312 73.133 46.476 1.00 82.19 88 LEU C O 1
ATOM 6457 N N . ASP C 1 89 ? -14.422 72.356 46.522 1.00 72.91 89 ASP C N 1
ATOM 6458 C CA . ASP C 1 89 ? -14.015 70.959 46.570 1.00 73.76 89 ASP C CA 1
ATOM 6459 C C . ASP C 1 89 ? -14.692 70.136 45.477 1.00 80.70 89 ASP C C 1
ATOM 6460 O O . ASP C 1 89 ? -15.908 70.199 45.302 1.00 81.00 89 ASP C O 1
ATOM 6465 N N . VAL C 1 90 ? -13.890 69.379 44.735 1.00 82.11 90 VAL C N 1
ATOM 6466 C CA . VAL C 1 90 ? -14.401 68.400 43.781 1.00 88.71 90 VAL C CA 1
ATOM 6467 C C . VAL C 1 90 ? -13.617 67.100 43.931 1.00 97.86 90 VAL C C 1
ATOM 6468 O O . VAL C 1 90 ? -12.428 67.049 43.615 1.00 98.93 90 VAL C O 1
ATOM 6472 N N . VAL C 1 91 ? -14.277 66.053 44.415 1.00 103.34 91 VAL C N 1
ATOM 6473 C CA . VAL C 1 91 ? -13.597 64.782 44.645 1.00 101.00 91 VAL C CA 1
ATOM 6474 C C . VAL C 1 91 ? -14.152 63.665 43.764 1.00 94.94 91 VAL C C 1
ATOM 6475 O O . VAL C 1 91 ? -15.362 63.536 43.579 1.00 97.62 91 VAL C O 1
ATOM 6479 N N . GLY C 1 92 ? -13.247 62.884 43.185 1.00 80.21 92 GLY C N 1
ATOM 6480 C CA . GLY C 1 92 ? -13.631 61.773 42.336 1.00 66.24 92 GLY C CA 1
ATOM 6481 C C . GLY C 1 92 ? -12.452 61.209 41.571 1.00 59.05 92 GLY C C 1
ATOM 6482 O O . GLY C 1 92 ? -11.334 61.709 41.698 1.00 44.27 92 GLY C O 1
ATOM 6483 N N . PRO C 1 93 ? -12.696 60.172 40.753 1.00 43.77 93 PRO C N 1
ATOM 6484 C CA . PRO C 1 93 ? -14.010 59.554 40.549 1.00 48.91 93 PRO C CA 1
ATOM 6485 C C . PRO C 1 93 ? -14.370 58.554 41.642 1.00 42.69 93 PRO C C 1
ATOM 6486 O O . PRO C 1 93 ? -13.542 57.718 42.001 1.00 42.17 93 PRO C O 1
ATOM 6490 N N . LEU C 1 94 ? -15.594 58.636 42.154 1.00 48.11 94 LEU C N 1
ATOM 6491 C CA . LEU C 1 94 ? -16.044 57.740 43.212 1.00 49.22 94 LEU C CA 1
ATOM 6492 C C . LEU C 1 94 ? -17.018 56.697 42.677 1.00 49.89 94 LEU C C 1
ATOM 6493 O O . LEU C 1 94 ? -17.598 56.863 41.605 1.00 42.17 94 LEU C O 1
ATOM 6498 N N . GLY C 1 95 ? -17.193 55.619 43.431 1.00 49.84 95 GLY C N 1
ATOM 6499 C CA . GLY C 1 95 ? -18.090 54.557 43.025 1.00 48.20 95 GLY C CA 1
ATOM 6500 C C . GLY C 1 95 ? -17.423 53.580 42.082 1.00 50.58 95 GLY C C 1
ATOM 6501 O O . GLY C 1 95 ? -16.324 53.830 41.585 1.00 51.66 95 GLY C O 1
ATOM 6502 N N . ASN C 1 96 ? -18.095 52.460 41.839 1.00 49.32 96 ASN C N 1
ATOM 6503 C CA . ASN C 1 96 ? -17.584 51.434 40.942 1.00 48.47 96 ASN C CA 1
ATOM 6504 C C . ASN C 1 96 ? -18.049 51.647 39.505 1.00 47.76 96 ASN C C 1
ATOM 6505 O O . ASN C 1 96 ? -19.227 51.913 39.262 1.00 43.35 96 ASN C O 1
ATOM 6510 N N . PRO C 1 97 ? -17.116 51.537 38.545 1.00 48.96 97 PRO C N 1
ATOM 6511 C CA . PRO C 1 97 ? -17.439 51.702 37.125 1.00 53.87 97 PRO C CA 1
ATOM 6512 C C . PRO C 1 97 ? -18.457 50.673 36.643 1.00 62.94 97 PRO C C 1
ATOM 6513 O O . PRO C 1 97 ? -18.612 49.615 37.254 1.00 63.19 97 PRO C O 1
ATOM 6517 N N . SER C 1 98 ? -19.140 50.993 35.550 1.00 69.25 98 SER C N 1
ATOM 6518 C CA . SER C 1 98 ? -20.140 50.110 34.963 1.00 79.05 98 SER C CA 1
ATOM 6519 C C . SER C 1 98 ? -19.525 48.851 34.358 1.00 94.85 98 SER C C 1
ATOM 6520 O O . SER C 1 98 ? -18.330 48.809 34.064 1.00 88.42 98 SER C O 1
ATOM 6523 N N . GLU C 1 99 ? -20.351 47.822 34.195 1.00 112.84 99 GLU C N 1
ATOM 6524 C CA . GLU C 1 99 ? -19.934 46.595 33.526 1.00 135.10 99 GLU C CA 1
ATOM 6525 C C . GLU C 1 99 ? -20.125 46.790 32.027 1.00 162.49 99 GLU C C 1
ATOM 6526 O O . GLU C 1 99 ? -21.252 46.804 31.530 1.00 148.13 99 GLU C O 1
ATOM 6532 N N . ILE C 1 100 ? -19.016 46.936 31.311 1.00 184.82 100 ILE C N 1
ATOM 6533 C CA . ILE C 1 100 ? -19.051 47.431 29.940 1.00 185.23 100 ILE C CA 1
ATOM 6534 C C . ILE C 1 100 ? -18.737 46.305 28.948 1.00 184.37 100 ILE C C 1
ATOM 6535 O O . ILE C 1 100 ? -18.246 46.540 27.841 1.00 189.92 100 ILE C O 1
ATOM 6540 N N . GLU C 1 101 ? -19.016 45.068 29.344 1.00 167.45 101 GLU C N 1
ATOM 6541 C CA . GLU C 1 101 ? -18.893 43.960 28.404 1.00 121.05 101 GLU C CA 1
ATOM 6542 C C . GLU C 1 101 ? -20.101 43.026 28.398 1.00 100.07 101 GLU C C 1
ATOM 6543 O O . GLU C 1 101 ? -19.952 41.808 28.498 1.00 94.17 101 GLU C O 1
ATOM 6549 N N . ASN C 1 102 ? -21.294 43.603 28.275 1.00 93.77 102 ASN C N 1
ATOM 6550 C CA . ASN C 1 102 ? -22.516 42.822 28.123 1.00 90.39 102 ASN C CA 1
ATOM 6551 C C . ASN C 1 102 ? -22.884 42.853 26.647 1.00 93.97 102 ASN C C 1
ATOM 6552 O O . ASN C 1 102 ? -23.860 43.495 26.266 1.00 94.57 102 ASN C O 1
ATOM 6557 N N . TYR C 1 103 ? -22.127 42.121 25.832 1.00 95.48 103 TYR C N 1
ATOM 6558 C CA . TYR C 1 103 ? -22.120 42.333 24.383 1.00 97.88 103 TYR C CA 1
ATOM 6559 C C . TYR C 1 103 ? -23.407 41.855 23.709 1.00 94.99 103 TYR C C 1
ATOM 6560 O O . TYR C 1 103 ? -23.714 40.663 23.717 1.00 96.81 103 TYR C O 1
ATOM 6569 N N . GLY C 1 104 ? -24.148 42.779 23.108 1.00 85.15 104 GLY C N 1
ATOM 6570 C CA . GLY C 1 104 ? -25.427 42.450 22.505 1.00 78.72 104 GLY C CA 1
ATOM 6571 C C . GLY C 1 104 ? -26.347 43.643 22.347 1.00 86.38 104 GLY C C 1
ATOM 6572 O O . GLY C 1 104 ? -25.897 44.751 22.064 1.00 85.49 104 GLY C O 1
ATOM 6573 N N . ASN C 1 105 ? -27.642 43.412 22.537 1.00 88.42 105 ASN C N 1
ATOM 6574 C CA . ASN C 1 105 ? -28.631 44.483 22.481 1.00 97.56 105 ASN C CA 1
ATOM 6575 C C . ASN C 1 105 ? -28.948 45.054 23.862 1.00 98.53 105 ASN C C 1
ATOM 6576 O O . ASN C 1 105 ? -29.363 44.323 24.760 1.00 103.45 105 ASN C O 1
ATOM 6581 N N . VAL C 1 106 ? -28.761 46.359 24.026 1.00 84.45 106 VAL C N 1
ATOM 6582 C CA . VAL C 1 106 ? -28.926 46.995 25.330 1.00 69.59 106 VAL C CA 1
ATOM 6583 C C . VAL C 1 106 ? -29.959 48.122 25.283 1.00 70.41 106 VAL C C 1
ATOM 6584 O O . VAL C 1 106 ? -29.972 48.922 24.349 1.00 73.24 106 VAL C O 1
ATOM 6588 N N . LEU C 1 107 ? -30.831 48.171 26.288 1.00 70.39 107 LEU C N 1
ATOM 6589 C CA . LEU C 1 107 ? -31.844 49.219 26.381 1.00 72.10 107 LEU C CA 1
ATOM 6590 C C . LEU C 1 107 ? -31.507 50.228 27.481 1.00 77.02 107 LEU C C 1
ATOM 6591 O O . LEU C 1 107 ? -31.151 49.845 28.596 1.00 79.15 107 LEU C O 1
ATOM 6596 N N . LEU C 1 108 ? -31.619 51.517 27.164 1.00 74.65 108 LEU C N 1
ATOM 6597 C CA . LEU C 1 108 ? -31.331 52.576 28.133 1.00 70.10 108 LEU C CA 1
ATOM 6598 C C . LEU C 1 108 ? -32.540 53.479 28.378 1.00 75.88 108 LEU C C 1
ATOM 6599 O O . LEU C 1 108 ? -33.230 53.885 27.444 1.00 81.12 108 LEU C O 1
ATOM 6604 N N . VAL C 1 109 ? -32.771 53.793 29.651 1.00 77.37 109 VAL C N 1
ATOM 6605 C CA . VAL C 1 109 ? -33.947 54.539 30.104 1.00 82.67 109 VAL C CA 1
ATOM 6606 C C . VAL C 1 109 ? -33.577 55.744 30.973 1.00 87.58 109 VAL C C 1
ATOM 6607 O O . VAL C 1 109 ? -32.567 55.730 31.677 1.00 88.22 109 VAL C O 1
ATOM 6611 N N . GLY C 1 110 ? -34.398 56.789 30.907 1.00 91.50 110 GLY C N 1
ATOM 6612 C CA . GLY C 1 110 ? -34.165 58.006 31.663 1.00 89.88 110 GLY C CA 1
ATOM 6613 C C . GLY C 1 110 ? -35.448 58.475 32.327 1.00 87.26 110 GLY C C 1
ATOM 6614 O O . GLY C 1 110 ? -36.548 58.134 31.887 1.00 91.28 110 GLY C O 1
ATOM 6615 N N . GLY C 1 111 ? -35.307 59.259 33.391 1.00 96.96 111 GLY C N 1
ATOM 6616 C CA . GLY C 1 111 ? -36.444 59.690 34.186 1.00 106.79 111 GLY C CA 1
ATOM 6617 C C . GLY C 1 111 ? -36.743 61.174 34.111 1.00 134.23 111 GLY C C 1
ATOM 6618 O O . GLY C 1 111 ? -35.842 61.997 33.962 1.00 112.37 111 GLY C O 1
ATOM 6619 N N . GLY C 1 112 ? -38.026 61.510 34.211 1.00 171.55 112 GLY C N 1
ATOM 6620 C CA . GLY C 1 112 ? -38.485 62.879 34.042 1.00 176.18 112 GLY C CA 1
ATOM 6621 C C . GLY C 1 112 ? -37.893 63.919 34.970 1.00 174.97 112 GLY C C 1
ATOM 6622 O O . GLY C 1 112 ? -37.696 65.062 34.567 1.00 178.39 112 GLY C O 1
ATOM 6623 N N . VAL C 1 113 ? -37.638 63.549 36.219 1.00 172.46 113 VAL C N 1
ATOM 6624 C CA . VAL C 1 113 ? -37.001 64.473 37.151 1.00 168.18 113 VAL C CA 1
ATOM 6625 C C . VAL C 1 113 ? -35.499 64.189 37.167 1.00 171.54 113 VAL C C 1
ATOM 6626 O O . VAL C 1 113 ? -34.680 65.089 37.366 1.00 160.53 113 VAL C O 1
ATOM 6630 N N . GLY C 1 114 ? -35.156 62.923 36.947 1.00 178.42 114 GLY C N 1
ATOM 6631 C CA . GLY C 1 114 ? -33.778 62.473 36.872 1.00 183.02 114 GLY C CA 1
ATOM 6632 C C . GLY C 1 114 ? -32.923 63.042 35.754 1.00 188.38 114 GLY C C 1
ATOM 6633 O O . GLY C 1 114 ? -33.222 62.860 34.574 1.00 188.98 114 GLY C O 1
ATOM 6634 N N . ILE C 1 115 ? -31.862 63.746 36.133 1.00 190.61 115 ILE C N 1
ATOM 6635 C CA . ILE C 1 115 ? -30.864 64.239 35.189 1.00 192.43 115 ILE C CA 1
ATOM 6636 C C . ILE C 1 115 ? -30.166 63.054 34.506 1.00 190.54 115 ILE C C 1
ATOM 6637 O O . ILE C 1 115 ? -30.118 61.957 35.064 1.00 191.07 115 ILE C O 1
ATOM 6642 N N . ALA C 1 116 ? -29.635 63.276 33.304 1.00 180.16 116 ALA C N 1
ATOM 6643 C CA . ALA C 1 116 ? -28.931 62.242 32.545 1.00 150.53 116 ALA C CA 1
ATOM 6644 C C . ALA C 1 116 ? -27.763 61.618 33.311 1.00 129.44 116 ALA C C 1
ATOM 6645 O O . ALA C 1 116 ? -27.247 62.195 34.268 1.00 131.69 116 ALA C O 1
ATOM 6647 N N . THR C 1 117 ? -27.356 60.432 32.866 1.00 110.48 117 THR C N 1
ATOM 6648 C CA . THR C 1 117 ? -26.274 59.672 33.486 1.00 75.56 117 THR C CA 1
ATOM 6649 C C . THR C 1 117 ? -25.736 58.634 32.501 1.00 68.54 117 THR C C 1
ATOM 6650 O O . THR C 1 117 ? -24.551 58.301 32.501 1.00 64.96 117 THR C O 1
ATOM 6654 N N . LEU C 1 118 ? -26.631 58.145 31.650 1.00 66.80 118 LEU C N 1
ATOM 6655 C CA . LEU C 1 118 ? -26.352 57.053 30.720 1.00 64.92 118 LEU C CA 1
ATOM 6656 C C . LEU C 1 118 ? -25.445 57.387 29.531 1.00 64.27 118 LEU C C 1
ATOM 6657 O O . LEU C 1 118 ? -25.059 56.485 28.788 1.00 62.86 118 LEU C O 1
ATOM 6662 N N . TYR C 1 119 ? -25.098 58.658 29.343 1.00 64.93 119 TYR C N 1
ATOM 6663 C CA . TYR C 1 119 ? -24.352 59.053 28.144 1.00 64.59 119 TYR C CA 1
ATOM 6664 C C . TYR C 1 119 ? -22.936 58.454 28.073 1.00 61.19 119 TYR C C 1
ATOM 6665 O O . TYR C 1 119 ? -22.583 57.862 27.053 1.00 59.09 119 TYR C O 1
ATOM 6674 N N . PRO C 1 120 ? -22.109 58.614 29.126 1.00 63.60 120 PRO C N 1
ATOM 6675 C CA . PRO C 1 120 ? -20.787 57.997 28.967 1.00 61.62 120 PRO C CA 1
ATOM 6676 C C . PRO C 1 120 ? -20.867 56.470 29.030 1.00 62.11 120 PRO C C 1
ATOM 6677 O O . PRO C 1 120 ? -19.973 55.783 28.534 1.00 59.61 120 PRO C O 1
ATOM 6681 N N . ILE C 1 121 ? -21.925 55.953 29.651 1.00 63.68 121 ILE C N 1
ATOM 6682 C CA . ILE C 1 121 ? -22.189 54.517 29.667 1.00 64.21 121 ILE C CA 1
ATOM 6683 C C . ILE C 1 121 ? -22.523 54.006 28.267 1.00 67.41 121 ILE C C 1
ATOM 6684 O O . ILE C 1 121 ? -21.926 53.040 27.791 1.00 70.02 121 ILE C O 1
ATOM 6689 N N . ALA C 1 122 ? -23.486 54.663 27.623 1.00 67.48 122 ALA C N 1
ATOM 6690 C CA . ALA C 1 122 ? -23.884 54.344 26.252 1.00 68.12 122 ALA C CA 1
ATOM 6691 C C . ALA C 1 122 ? -22.679 54.312 25.322 1.00 67.51 122 ALA C C 1
ATOM 6692 O O . ALA C 1 122 ? -22.457 53.337 24.603 1.00 68.62 122 ALA C O 1
ATOM 6694 N N . LYS C 1 123 ? -21.911 55.395 25.351 1.00 64.60 123 LYS C N 1
ATOM 6695 C CA . LYS C 1 123 ? -20.692 55.533 24.563 1.00 63.79 123 LYS C CA 1
ATOM 6696 C C . LYS C 1 123 ? -19.749 54.354 24.775 1.00 58.04 123 LYS C C 1
ATOM 6697 O O . LYS C 1 123 ? -19.188 53.808 23.825 1.00 58.93 123 LYS C O 1
ATOM 6703 N N . ALA C 1 124 ? -19.578 53.973 26.035 1.00 56.79 124 ALA C N 1
ATOM 6704 C CA . ALA C 1 124 ? -18.709 52.862 26.398 1.00 47.03 124 ALA C CA 1
ATOM 6705 C C . ALA C 1 124 ? -19.244 51.522 25.894 1.00 51.26 124 ALA C C 1
ATOM 6706 O O . ALA C 1 124 ? -18.476 50.654 25.477 1.00 52.59 124 ALA C O 1
ATOM 6708 N N . LEU C 1 125 ? -20.562 51.356 25.945 1.00 49.72 125 LEU C N 1
ATOM 6709 C CA . LEU C 1 125 ? -21.206 50.138 25.461 1.00 51.44 125 LEU C CA 1
ATOM 6710 C C . LEU C 1 125 ? -21.081 49.966 23.948 1.00 52.08 125 LEU C C 1
ATOM 6711 O O . LEU C 1 125 ? -20.802 48.871 23.468 1.00 49.88 125 LEU C O 1
ATOM 6716 N N . LYS C 1 126 ? -21.264 51.049 23.201 1.00 54.99 126 LYS C N 1
ATOM 6717 C CA . LYS C 1 126 ? -21.150 50.984 21.748 1.00 61.03 126 LYS C CA 1
ATOM 6718 C C . LYS C 1 126 ? -19.691 50.851 21.328 1.00 65.45 126 LYS C C 1
ATOM 6719 O O . LYS C 1 126 ? -19.388 50.398 20.223 1.00 71.71 126 LYS C O 1
ATOM 6725 N N . GLU C 1 127 ? -18.792 51.242 22.223 1.00 61.73 127 GLU C N 1
ATOM 6726 C CA . GLU C 1 127 ? -17.364 51.070 22.006 1.00 61.49 127 GLU C CA 1
ATOM 6727 C C . GLU C 1 127 ? -16.990 49.606 22.212 1.00 58.72 127 GLU C C 1
ATOM 6728 O O . GLU C 1 127 ? -15.943 49.148 21.754 1.00 59.59 127 GLU C O 1
ATOM 6734 N N . ALA C 1 128 ? -17.858 48.879 22.911 1.00 56.04 128 ALA C N 1
ATOM 6735 C CA . ALA C 1 128 ? -17.627 47.471 23.213 1.00 55.97 128 ALA C CA 1
ATOM 6736 C C . ALA C 1 128 ? -18.356 46.548 22.237 1.00 53.73 128 ALA C C 1
ATOM 6737 O O . ALA C 1 128 ? -18.269 45.323 22.347 1.00 47.61 128 ALA C O 1
ATOM 6739 N N . GLY C 1 129 ? -19.073 47.140 21.2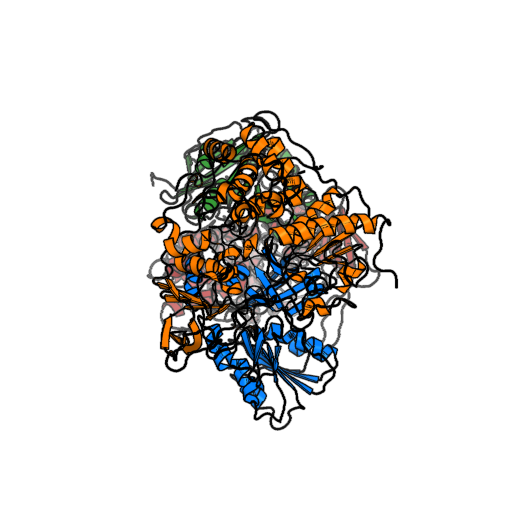88 1.00 55.75 129 GLY C N 1
ATOM 6740 C CA . GLY C 1 129 ? -19.742 46.385 20.243 1.00 47.21 129 GLY C CA 1
ATOM 6741 C C . GLY C 1 129 ? -21.182 46.032 20.563 1.00 54.89 129 GLY C C 1
ATOM 6742 O O . GLY C 1 129 ? -21.708 45.031 20.083 1.00 46.68 129 GLY C O 1
ATOM 6743 N N . ASN C 1 130 ? -21.818 46.859 21.384 1.00 52.54 130 ASN C N 1
ATOM 6744 C CA . ASN C 1 130 ? -23.223 46.681 21.723 1.00 51.37 130 ASN C CA 1
ATOM 6745 C C . ASN C 1 130 ? -24.148 47.373 20.731 1.00 55.10 130 ASN C C 1
ATOM 6746 O O . ASN C 1 130 ? -23.813 48.427 20.203 1.00 58.59 130 ASN C O 1
ATOM 6751 N N . ASN C 1 131 ? -25.307 46.780 20.471 1.00 54.82 131 ASN C N 1
ATOM 6752 C CA . ASN C 1 131 ? -26.339 47.469 19.708 1.00 54.42 131 ASN C CA 1
ATOM 6753 C C . ASN C 1 131 ? -27.347 48.067 20.678 1.00 64.03 131 ASN C C 1
ATOM 6754 O O . ASN C 1 131 ? -28.101 47.342 21.322 1.00 67.56 131 ASN C O 1
ATOM 6759 N N . ILE C 1 132 ? -27.366 49.390 20.779 1.00 63.77 132 ILE C N 1
ATOM 6760 C CA . ILE C 1 132 ? -28.094 50.035 21.863 1.00 66.00 132 ILE C CA 1
ATOM 6761 C C . ILE C 1 132 ? -29.401 50.669 21.393 1.00 65.61 132 ILE C C 1
ATOM 6762 O O . ILE C 1 132 ? -29.492 51.188 20.281 1.00 69.59 132 ILE C O 1
ATOM 6767 N N . THR C 1 133 ? -30.413 50.604 22.251 1.00 62.79 133 THR C N 1
ATOM 6768 C CA . THR C 1 133 ? -31.660 51.328 22.046 1.00 64.73 133 THR C CA 1
ATOM 6769 C C . THR C 1 133 ? -31.947 52.202 23.261 1.00 64.34 133 THR C C 1
ATOM 6770 O O . THR C 1 133 ? -32.106 51.694 24.368 1.00 63.10 133 THR C O 1
ATOM 6774 N N . THR C 1 134 ? -32.009 53.514 23.060 1.00 66.80 134 THR C N 1
ATOM 6775 C CA . THR C 1 134 ? -32.145 54.432 24.186 1.00 62.70 134 THR C CA 1
ATOM 6776 C C . THR C 1 134 ? -33.545 55.036 24.258 1.00 62.88 134 THR C C 1
ATOM 6777 O O . THR C 1 134 ? -34.129 55.419 23.244 1.00 56.90 134 THR C O 1
ATOM 6781 N N . VAL C 1 135 ? -34.071 55.113 25.477 1.00 61.98 135 VAL C N 1
ATOM 6782 C CA . VAL C 1 135 ? -35.391 55.674 25.732 1.00 64.64 135 VAL C CA 1
ATOM 6783 C C . VAL C 1 135 ? -35.283 56.920 26.602 1.00 66.22 135 VAL C C 1
ATOM 6784 O O . VAL C 1 135 ? -34.745 56.866 27.708 1.00 59.75 135 VAL C O 1
ATOM 6788 N N . LEU C 1 136 ? -35.792 58.041 26.102 1.00 71.16 136 LEU C N 1
ATOM 6789 C CA . LEU C 1 136 ? -35.683 59.302 26.823 1.00 71.14 136 LEU C CA 1
ATOM 6790 C C . LEU C 1 136 ? -37.066 59.839 27.178 1.00 71.12 136 LEU C C 1
ATOM 6791 O O . LEU C 1 136 ? -37.829 60.209 26.291 1.00 74.57 136 LEU C O 1
ATOM 6796 N N . GLY C 1 137 ? -37.377 59.916 28.468 1.00 65.36 137 GLY C N 1
ATOM 6797 C CA . GLY C 1 137 ? -38.678 60.399 28.902 1.00 64.64 137 GLY C CA 1
ATOM 6798 C C . GLY C 1 137 ? -38.635 61.600 29.825 1.00 66.17 137 GLY C C 1
ATOM 6799 O O . GLY C 1 137 ? -37.596 61.899 30.417 1.00 65.59 137 GLY C O 1
ATOM 6800 N N . ALA C 1 138 ? -39.769 62.287 29.955 1.00 66.05 138 ALA C N 1
ATOM 6801 C CA . ALA C 1 138 ? -39.841 63.491 30.778 1.00 63.25 138 ALA C CA 1
ATOM 6802 C C . ALA C 1 138 ? -41.254 63.764 31.287 1.00 64.48 138 ALA C C 1
ATOM 6803 O O . ALA C 1 138 ? -42.202 63.062 30.937 1.00 64.94 138 ALA C O 1
ATOM 6805 N N . ARG C 1 139 ? -41.378 64.789 32.124 1.00 66.40 139 ARG C N 1
ATOM 6806 C CA . ARG C 1 139 ? -42.665 65.199 32.673 1.00 70.60 139 ARG C CA 1
ATOM 6807 C C . ARG C 1 139 ? -43.520 65.958 31.661 1.00 78.51 139 ARG C C 1
ATOM 6808 O O . ARG C 1 139 ? -44.714 65.695 31.521 1.00 82.57 139 ARG C O 1
ATOM 6816 N N . THR C 1 140 ? -42.903 66.907 30.962 1.00 79.18 140 THR C N 1
ATOM 6817 C CA . THR C 1 140 ? -43.618 67.727 29.987 1.00 80.25 140 THR C CA 1
ATOM 6818 C C . THR C 1 140 ? -42.733 68.203 28.835 1.00 82.42 140 THR C C 1
ATOM 6819 O O . THR C 1 140 ? -42.053 69.219 28.954 1.00 92.24 140 THR C O 1
ATOM 6823 N N . LYS C 1 141 ? -42.753 67.468 27.728 1.00 86.02 141 LYS C N 1
ATOM 6824 C CA . LYS C 1 141 ? -42.044 67.848 26.507 1.00 87.36 141 LYS C CA 1
ATOM 6825 C C . LYS C 1 141 ? -40.562 68.142 26.718 1.00 95.28 141 LYS C C 1
ATOM 6826 O O . LYS C 1 141 ? -39.733 67.236 26.779 1.00 95.64 141 LYS C O 1
ATOM 6832 N N . ASP C 1 142 ? -40.251 69.427 26.815 1.00 112.16 142 ASP C N 1
ATOM 6833 C CA . ASP C 1 142 ? -38.882 69.901 26.955 1.00 121.19 142 ASP C CA 1
ATOM 6834 C C . ASP C 1 142 ? -38.573 70.367 28.377 1.00 127.22 142 ASP C C 1
ATOM 6835 O O . ASP C 1 142 ? -37.553 71.015 28.612 1.00 129.03 142 ASP C O 1
ATOM 6840 N N . TYR C 1 143 ? -39.446 70.025 29.322 1.00 126.63 143 TYR C N 1
ATOM 6841 C CA . TYR C 1 143 ? -39.254 70.422 30.713 1.00 120.38 143 TYR C CA 1
ATOM 6842 C C . TYR C 1 143 ? -37.956 69.846 31.272 1.00 105.16 143 TYR C C 1
ATOM 6843 O O . TYR C 1 143 ? -37.165 70.575 31.872 1.00 106.30 143 TYR C O 1
ATOM 6852 N N . LEU C 1 144 ? -37.731 68.552 31.081 1.00 88.99 144 LEU C N 1
ATOM 6853 C CA . LEU C 1 144 ? -36.395 68.001 31.278 1.00 79.54 144 LEU C CA 1
ATOM 6854 C C . LEU C 1 144 ? -35.953 67.150 30.094 1.00 75.38 144 LEU C C 1
ATOM 6855 O O . LEU C 1 144 ? -36.461 66.050 29.889 1.00 76.05 144 LEU C O 1
ATOM 6860 N N . ILE C 1 145 ? -35.020 67.667 29.303 1.00 74.83 145 ILE C N 1
ATOM 6861 C CA . ILE C 1 145 ? -34.582 66.958 28.109 1.00 64.24 145 ILE C CA 1
ATOM 6862 C C . ILE C 1 145 ? -33.127 66.517 28.276 1.00 67.73 145 ILE C C 1
ATOM 6863 O O . ILE C 1 145 ? -32.357 67.135 29.012 1.00 69.16 145 ILE C O 1
ATOM 6868 N N . MET C 1 146 ? -32.767 65.429 27.608 1.00 69.74 146 MET C N 1
ATOM 6869 C CA . MET C 1 146 ? -31.394 64.942 27.579 1.00 75.76 146 MET C CA 1
ATOM 6870 C C . MET C 1 146 ? -30.889 65.067 26.148 1.00 76.45 146 MET C C 1
ATOM 6871 O O . MET C 1 146 ? -31.677 64.981 25.208 1.00 81.98 146 MET C O 1
ATOM 6876 N N . VAL C 1 147 ? -29.588 65.272 25.974 1.00 70.52 147 VAL C N 1
ATOM 6877 C CA . VAL C 1 147 ? -29.062 65.601 24.655 1.00 69.93 147 VAL C CA 1
ATOM 6878 C C . VAL C 1 147 ? -29.226 64.419 23.708 1.00 68.01 147 VAL C C 1
ATOM 6879 O O . VAL C 1 147 ? -28.559 63.393 23.836 1.00 69.33 147 VAL C O 1
ATOM 6883 N N . ASP C 1 148 ? -30.134 64.595 22.754 1.00 68.93 148 ASP C N 1
ATOM 6884 C CA . ASP C 1 148 ? -30.508 63.555 21.806 1.00 63.58 148 ASP C CA 1
ATOM 6885 C C . ASP C 1 148 ? -29.537 63.434 20.640 1.00 72.45 148 ASP C C 1
ATOM 6886 O O . ASP C 1 148 ? -29.221 62.330 20.201 1.00 70.58 148 ASP C O 1
ATOM 6891 N N . GLU C 1 149 ? -29.074 64.573 20.134 1.00 76.36 149 GLU C N 1
ATOM 6892 C CA . GLU C 1 149 ? -28.143 64.596 19.009 1.00 85.89 149 GLU C CA 1
ATOM 6893 C C . GLU C 1 149 ? -26.837 63.875 19.338 1.00 90.68 149 GLU C C 1
ATOM 6894 O O . GLU C 1 149 ? -26.114 63.442 18.443 1.00 92.92 149 GLU C O 1
ATOM 6900 N N . PHE C 1 150 ? -26.544 63.751 20.627 1.00 90.80 150 PHE C N 1
ATOM 6901 C CA . PHE C 1 150 ? -25.402 62.974 21.087 1.00 92.18 150 PHE C CA 1
ATOM 6902 C C . PHE C 1 150 ? -25.693 61.486 20.928 1.00 93.65 150 PHE C C 1
ATOM 6903 O O . PHE C 1 150 ? -24.970 60.765 20.241 1.00 98.14 150 PHE C O 1
ATOM 6911 N N . LYS C 1 151 ? -26.767 61.042 21.573 1.00 89.37 151 LYS C N 1
ATOM 6912 C CA . LYS C 1 151 ? -27.113 59.629 21.674 1.00 83.86 151 LYS C CA 1
ATOM 6913 C C . LYS C 1 151 ? -27.498 59.037 20.324 1.00 82.98 151 LYS C C 1
ATOM 6914 O O . LYS C 1 151 ? -27.067 57.937 19.976 1.00 84.66 151 LYS C O 1
ATOM 6920 N N . GLU C 1 152 ? -28.315 59.770 19.574 1.00 75.63 152 GLU C N 1
ATOM 6921 C CA . GLU C 1 152 ? -28.822 59.313 18.282 1.00 71.26 152 GLU C CA 1
ATOM 6922 C C . GLU C 1 152 ? -27.702 58.921 17.320 1.00 76.48 152 GLU C C 1
ATOM 6923 O O . GLU C 1 152 ? -27.890 58.070 16.451 1.00 78.83 152 GLU C O 1
ATOM 6929 N N . ILE C 1 153 ? -26.539 59.543 17.482 1.00 77.96 153 ILE C N 1
ATOM 6930 C CA . ILE C 1 153 ? -25.371 59.217 16.672 1.00 78.32 153 ILE C CA 1
ATOM 6931 C C . ILE C 1 153 ? -24.746 57.899 17.135 1.00 71.72 153 ILE C C 1
ATOM 6932 O O . ILE C 1 153 ? -24.163 57.161 16.337 1.00 72.43 153 ILE C O 1
ATOM 6937 N N . SER C 1 154 ? -24.908 57.581 18.416 1.00 68.64 154 SER C N 1
ATOM 6938 C CA . SER C 1 154 ? -24.296 56.379 18.973 1.00 67.78 154 SER C CA 1
ATOM 6939 C C . SER C 1 154 ? -25.250 55.188 18.959 1.00 68.57 154 SER C C 1
ATOM 6940 O O . SER C 1 154 ? -24.814 54.043 19.060 1.00 69.13 154 SER C O 1
ATOM 6943 N N . ASP C 1 155 ? -26.545 55.456 18.812 1.00 68.18 155 ASP C N 1
ATOM 6944 C CA . ASP C 1 155 ? -27.542 54.390 18.784 1.00 70.49 155 ASP C CA 1
ATOM 6945 C C . ASP C 1 155 ? -28.916 54.890 18.348 1.00 75.73 155 ASP C C 1
ATOM 6946 O O . ASP C 1 155 ? -29.088 56.065 18.033 1.00 80.57 155 ASP C O 1
ATOM 6951 N N . VAL C 1 156 ? -29.890 53.986 18.333 1.00 76.17 156 VAL C N 1
ATOM 6952 C CA . VAL C 1 156 ? -31.268 54.344 18.012 1.00 72.34 156 VAL C CA 1
ATOM 6953 C C . VAL C 1 156 ? -31.996 54.881 19.240 1.00 66.36 156 VAL C C 1
ATOM 6954 O O . VAL C 1 156 ? -32.135 54.181 20.241 1.00 64.21 156 VAL C O 1
ATOM 6958 N N . LEU C 1 157 ? -32.461 56.124 19.159 1.00 69.50 157 LEU C N 1
ATOM 6959 C CA . LEU C 1 157 ? -33.051 56.792 20.316 1.00 71.24 157 LEU C CA 1
ATOM 6960 C C . LEU C 1 157 ? -34.539 57.092 20.129 1.00 72.71 157 LEU C C 1
ATOM 6961 O O . LEU C 1 157 ? -34.953 57.638 19.105 1.00 62.93 157 LEU C O 1
ATOM 6966 N N . LEU C 1 158 ? -35.332 56.736 21.136 1.00 74.72 158 LEU C N 1
ATOM 6967 C CA . LEU C 1 158 ? -36.763 57.035 21.156 1.00 75.92 158 LEU C CA 1
ATOM 6968 C C . LEU C 1 158 ? -37.131 58.054 22.234 1.00 73.99 158 LEU C C 1
ATOM 6969 O O . LEU C 1 158 ? -36.846 57.850 23.414 1.00 73.43 158 LEU C O 1
ATOM 6974 N N . VAL C 1 159 ? -37.757 59.152 21.823 1.00 80.99 159 VAL C N 1
ATOM 6975 C CA . VAL C 1 159 ? -38.139 60.208 22.754 1.00 79.03 159 VAL C CA 1
ATOM 6976 C C . VAL C 1 159 ? -39.506 59.905 23.369 1.00 89.84 159 VAL C C 1
ATOM 6977 O O . VAL C 1 159 ? -40.494 59.721 22.661 1.00 88.01 159 VAL C O 1
ATOM 6981 N N . THR C 1 160 ? -39.542 59.858 24.697 1.00 107.66 160 THR C N 1
ATOM 6982 C CA . THR C 1 160 ? -40.736 59.489 25.454 1.00 116.00 160 THR C CA 1
ATOM 6983 C C . THR C 1 160 ? -41.217 60.669 26.301 1.00 118.14 160 THR C C 1
ATOM 6984 O O . THR C 1 160 ? -40.502 61.661 26.442 1.00 122.01 160 THR C O 1
ATOM 6988 N N . ASP C 1 161 ? -42.422 60.570 26.858 1.00 110.80 161 ASP C N 1
ATOM 6989 C CA . ASP C 1 161 ? -42.960 61.644 27.688 1.00 97.46 161 ASP C CA 1
ATOM 6990 C C . ASP C 1 161 ? -44.088 61.193 28.612 1.00 95.73 161 ASP C C 1
ATOM 6991 O O . ASP C 1 161 ? -44.597 60.078 28.496 1.00 93.49 161 ASP C O 1
ATOM 6996 N N . ASP C 1 162 ? -44.471 62.076 29.532 1.00 96.91 162 ASP C N 1
ATOM 6997 C CA . ASP C 1 162 ? -45.593 61.821 30.424 1.00 100.73 162 ASP C CA 1
ATOM 6998 C C . ASP C 1 162 ? -46.856 62.520 29.917 1.00 103.57 162 ASP C C 1
ATOM 6999 O O . ASP C 1 162 ? -47.751 62.842 30.699 1.00 99.09 162 ASP C O 1
ATOM 7004 N N . GLY C 1 163 ? -46.927 62.762 28.611 1.00 110.90 163 GLY C N 1
ATOM 7005 C CA . GLY C 1 163 ? -48.098 63.395 28.028 1.00 115.37 163 GLY C CA 1
ATOM 7006 C C . GLY C 1 163 ? -47.862 64.623 27.163 1.00 117.99 163 GLY C C 1
ATOM 7007 O O . GLY C 1 163 ? -48.746 65.472 27.051 1.00 120.91 163 GLY C O 1
ATOM 7008 N N . SER C 1 164 ? -46.687 64.732 26.551 1.00 113.89 164 SER C N 1
ATOM 7009 C CA . SER C 1 164 ? -46.422 65.843 25.641 1.00 101.45 164 SER C CA 1
ATOM 7010 C C . SER C 1 164 ? -45.679 65.403 24.382 1.00 117.25 164 SER C C 1
ATOM 7011 O O . SER C 1 164 ? -46.246 65.407 23.290 1.00 106.96 164 SER C O 1
ATOM 7014 N N . ALA C 1 165 ? -44.406 65.044 24.537 1.00 132.40 165 ALA C N 1
ATOM 7015 C CA . ALA C 1 165 ? -43.562 64.647 23.408 1.00 134.84 165 ALA C CA 1
ATOM 7016 C C . ALA C 1 165 ? -44.099 63.406 22.697 1.00 135.01 165 ALA C C 1
ATOM 7017 O O . ALA C 1 165 ? -43.746 63.136 21.549 1.00 142.68 165 ALA C O 1
ATOM 7019 N N . GLY C 1 166 ? -44.942 62.652 23.393 1.00 120.12 166 GLY C N 1
ATOM 7020 C CA . GLY C 1 166 ? -45.546 61.449 22.854 1.00 97.62 166 GLY C CA 1
ATOM 7021 C C . GLY C 1 166 ? -45.726 60.409 23.937 1.00 87.30 166 GLY C C 1
ATOM 7022 O O . GLY C 1 166 ? -45.603 60.731 25.123 1.00 85.74 166 GLY C O 1
ATOM 7023 N N . MET C 1 167 ? -45.993 59.166 23.534 1.00 82.21 167 MET C N 1
ATOM 7024 C CA . MET C 1 167 ? -46.167 58.050 24.470 1.00 76.66 167 MET C CA 1
ATOM 7025 C C . MET C 1 167 ? -47.257 58.330 25.517 1.00 79.17 167 MET C C 1
ATOM 7026 O O . MET C 1 167 ? -47.899 59.380 25.497 1.00 91.36 167 MET C O 1
ATOM 7031 N N . LYS C 1 168 ? -47.492 57.373 26.408 1.00 77.48 168 LYS C N 1
ATOM 7032 C CA . LYS C 1 168 ? -48.609 57.476 27.339 1.00 82.63 168 LYS C CA 1
ATOM 7033 C C . LYS C 1 168 ? -48.162 57.421 28.800 1.00 89.43 168 LYS C C 1
ATOM 7034 O O . LYS C 1 168 ? -47.981 58.457 29.442 1.00 86.31 168 LYS C O 1
ATOM 7040 N N . GLY C 1 169 ? -47.981 56.210 29.319 1.00 92.19 169 GLY C N 1
ATOM 7041 C CA . GLY C 1 169 ? -47.624 56.015 30.714 1.00 96.72 169 GLY C CA 1
ATOM 7042 C C . GLY C 1 169 ? -48.660 55.133 31.381 1.00 105.15 169 GLY C C 1
ATOM 7043 O O . GLY C 1 169 ? -49.798 55.550 31.591 1.00 108.49 169 GLY C O 1
ATOM 7044 N N . VAL C 1 170 ? -48.265 53.910 31.719 1.00 108.60 170 VAL C N 1
ATOM 7045 C CA . VAL C 1 170 ? -49.216 52.917 32.206 1.00 112.32 170 VAL C CA 1
ATOM 7046 C C . VAL C 1 170 ? -48.705 52.196 33.460 1.00 111.90 170 VAL C C 1
ATOM 7047 O O . VAL C 1 170 ? -47.513 51.917 33.583 1.00 109.52 170 VAL C O 1
ATOM 7051 N N . VAL C 1 171 ? -49.615 51.914 34.391 1.00 114.49 171 VAL C N 1
ATOM 7052 C CA . VAL C 1 171 ? -49.272 51.248 35.645 1.00 112.46 171 VAL C CA 1
ATOM 7053 C C . VAL C 1 171 ? -49.000 49.757 35.438 1.00 110.18 171 VAL C C 1
ATOM 7054 O O . VAL C 1 171 ? -49.105 49.247 34.324 1.00 110.05 171 VAL C O 1
ATOM 7058 N N . THR C 1 172 ? -48.650 49.062 36.516 1.00 108.13 172 THR C N 1
ATOM 7059 C CA . THR C 1 172 ? -48.422 47.620 36.459 1.00 103.89 172 THR C CA 1
ATOM 7060 C C . THR C 1 172 ? -49.716 46.867 36.157 1.00 106.71 172 THR C C 1
ATOM 7061 O O . THR C 1 172 ? -50.704 47.000 36.879 1.00 108.57 172 THR C O 1
ATOM 7065 N N . ASP C 1 173 ? -49.703 46.074 35.090 1.00 105.63 173 ASP C N 1
ATOM 7066 C CA . ASP C 1 173 ? -50.862 45.267 34.717 1.00 104.61 173 ASP C CA 1
ATOM 7067 C C . ASP C 1 173 ? -51.099 44.129 35.705 1.00 102.13 173 ASP C C 1
ATOM 7068 O O . ASP C 1 173 ? -50.219 43.786 36.495 1.00 101.86 173 ASP C O 1
ATOM 7073 N N . ARG C 1 180 ? -43.615 40.563 24.569 1.00 75.31 180 ARG C N 1
ATOM 7074 C CA . ARG C 1 180 ? -43.253 40.948 23.212 1.00 77.58 180 ARG C CA 1
ATOM 7075 C C . ARG C 1 180 ? -42.071 40.068 22.770 1.00 82.25 180 ARG C C 1
ATOM 7076 O O . ARG C 1 180 ? -41.682 39.147 23.490 1.00 79.24 180 ARG C O 1
ATOM 7084 N N . GLU C 1 181 ? -41.504 40.348 21.600 1.00 88.35 181 GLU C N 1
ATOM 7085 C CA . GLU C 1 181 ? -40.435 39.543 21.024 1.00 90.12 181 GLU C CA 1
ATOM 7086 C C . GLU C 1 181 ? -39.093 40.030 21.571 1.00 92.72 181 GLU C C 1
ATOM 7087 O O . GLU C 1 181 ? -38.058 39.953 20.908 1.00 96.00 181 GLU C O 1
ATOM 7093 N N . ARG C 1 182 ? -39.137 40.543 22.796 1.00 89.26 182 ARG C N 1
ATOM 7094 C CA . ARG C 1 182 ? -37.955 41.004 23.511 1.00 85.29 182 ARG C CA 1
ATOM 7095 C C . ARG C 1 182 ? -36.919 39.901 23.683 1.00 86.31 182 ARG C C 1
ATOM 7096 O O . ARG C 1 182 ? -37.167 38.910 24.369 1.00 87.33 182 ARG C O 1
ATOM 7104 N N . LYS C 1 183 ? -35.755 40.074 23.070 1.00 87.16 183 LYS C N 1
ATOM 7105 C CA . LYS C 1 183 ? -34.732 39.039 23.108 1.00 85.37 183 LYS C CA 1
ATOM 7106 C C . LYS C 1 183 ? -33.369 39.679 22.884 1.00 90.28 183 LYS C C 1
ATOM 7107 O O . LYS C 1 183 ? -33.292 40.800 22.378 1.00 85.40 183 LYS C O 1
ATOM 7113 N N . PHE C 1 184 ? -32.312 38.922 23.180 1.00 100.55 184 PHE C N 1
ATOM 7114 C CA . PHE C 1 184 ? -30.959 39.455 23.340 1.00 103.05 184 PHE C CA 1
ATOM 7115 C C . PHE C 1 184 ? -31.124 40.715 24.198 1.00 99.39 184 PHE C C 1
ATOM 7116 O O . PHE C 1 184 ? -31.301 41.814 23.668 1.00 99.76 184 PHE C O 1
ATOM 7124 N N . ASP C 1 185 ? -31.016 40.578 25.517 1.00 83.75 185 ASP C N 1
ATOM 7125 C CA . ASP C 1 185 ? -31.219 41.742 26.381 1.00 67.67 185 ASP C CA 1
ATOM 7126 C C . ASP C 1 185 ? -30.304 41.983 27.569 1.00 57.80 185 ASP C C 1
ATOM 7127 O O . ASP C 1 185 ? -29.826 41.065 28.233 1.00 45.83 185 ASP C O 1
ATOM 7132 N N . ILE C 1 186 ? -30.097 43.274 27.802 1.00 60.98 186 ILE C N 1
ATOM 7133 C CA . ILE C 1 186 ? -29.638 43.834 29.061 1.00 61.59 186 ILE C CA 1
ATOM 7134 C C . ILE C 1 186 ? -30.239 45.239 29.092 1.00 60.29 186 ILE C C 1
ATOM 7135 O O . ILE C 1 186 ? -30.264 45.923 28.070 1.00 60.35 186 ILE C O 1
ATOM 7140 N N . CYS C 1 187 ? -30.747 45.668 30.241 1.00 62.40 187 CYS C N 1
ATOM 7141 C CA . CYS C 1 187 ? -31.353 46.995 30.333 1.00 56.02 187 CYS C CA 1
ATOM 7142 C C . CYS C 1 187 ? -30.859 47.758 31.550 1.00 60.13 187 CYS C C 1
ATOM 7143 O O . CYS C 1 187 ? -30.634 47.180 32.612 1.00 56.27 187 CYS C O 1
ATOM 7146 N N . TRP C 1 188 ? -30.692 49.066 31.386 1.00 75.62 188 TRP C N 1
ATOM 7147 C CA . TRP C 1 188 ? -30.207 49.911 32.466 1.00 77.32 188 TRP C CA 1
ATOM 7148 C C . TRP C 1 188 ? -31.233 51.013 32.719 1.00 71.94 188 TRP C C 1
ATOM 7149 O O . TRP C 1 188 ? -31.747 51.618 31.777 1.00 67.42 188 TRP C O 1
ATOM 7160 N N . ALA C 1 189 ? -31.527 51.277 33.988 1.00 69.95 189 ALA C N 1
ATOM 7161 C CA . ALA C 1 189 ? -32.540 52.266 34.346 1.00 65.31 189 ALA C CA 1
ATOM 7162 C C . ALA C 1 189 ? -32.012 53.273 35.362 1.00 66.85 189 ALA C C 1
ATOM 7163 O O . ALA C 1 189 ? -31.632 52.906 36.473 1.00 68.94 189 ALA C O 1
ATOM 7165 N N . VAL C 1 190 ? -31.994 54.545 34.973 1.00 70.09 190 VAL C N 1
ATOM 7166 C CA . VAL C 1 190 ? -31.555 55.619 35.861 1.00 72.34 190 VAL C CA 1
ATOM 7167 C C . VAL C 1 190 ? -32.517 56.806 35.857 1.00 68.38 190 VAL C C 1
ATOM 7168 O O . VAL C 1 190 ? -32.808 57.385 34.810 1.00 59.65 190 VAL C O 1
ATOM 7172 N N . GLY C 1 191 ? -33.003 57.160 37.043 1.00 69.68 191 GLY C N 1
ATOM 7173 C CA . GLY C 1 191 ? -33.897 58.290 37.210 1.00 70.17 191 GLY C CA 1
ATOM 7174 C C . GLY C 1 191 ? -34.207 58.494 38.680 1.00 70.06 191 GLY C C 1
ATOM 7175 O O . GLY C 1 191 ? -33.472 58.002 39.536 1.00 74.82 191 GLY C O 1
ATOM 7176 N N . PRO C 1 192 ? -35.291 59.222 38.987 1.00 66.15 192 PRO C N 1
ATOM 7177 C CA . PRO C 1 192 ? -35.700 59.373 40.388 1.00 59.47 192 PRO C CA 1
ATOM 7178 C C . PRO C 1 192 ? -36.010 58.039 41.058 1.00 55.27 192 PRO C C 1
ATOM 7179 O O . PRO C 1 192 ? -36.301 57.053 40.384 1.00 54.65 192 PRO C O 1
ATOM 7183 N N . THR C 1 193 ? -35.929 58.019 42.382 1.00 55.58 193 THR C N 1
ATOM 7184 C CA . THR C 1 193 ? -36.106 56.794 43.149 1.00 59.09 193 THR C CA 1
ATOM 7185 C C . THR C 1 193 ? -37.538 56.263 43.072 1.00 72.08 193 THR C C 1
ATOM 7186 O O . THR C 1 193 ? -37.765 55.055 43.151 1.00 74.14 193 THR C O 1
ATOM 7190 N N . ILE C 1 194 ? -38.497 57.171 42.909 1.00 75.78 194 ILE C N 1
ATOM 7191 C CA . ILE C 1 194 ? -39.912 56.806 42.869 1.00 77.52 194 ILE C CA 1
ATOM 7192 C C . ILE C 1 194 ? -40.251 55.846 41.723 1.00 80.75 194 ILE C C 1
ATOM 7193 O O . ILE C 1 194 ? -40.894 54.816 41.933 1.00 82.68 194 ILE C O 1
ATOM 7198 N N . MET C 1 195 ? -39.813 56.191 40.516 1.00 77.29 195 MET C N 1
ATOM 7199 C CA . MET C 1 195 ? -40.097 55.400 39.317 1.00 69.05 195 MET C CA 1
ATOM 7200 C C . MET C 1 195 ? -39.343 54.070 39.247 1.00 64.33 195 MET C C 1
ATOM 7201 O O . MET C 1 195 ? -39.884 53.066 38.782 1.00 68.27 195 MET C O 1
ATOM 7206 N N . MET C 1 196 ? -38.096 54.076 39.708 1.00 60.00 196 MET C N 1
ATOM 7207 C CA . MET C 1 196 ? -37.203 52.920 39.605 1.00 57.28 196 MET C CA 1
ATOM 7208 C C . MET C 1 196 ? -37.687 51.673 40.348 1.00 57.59 196 MET C C 1
ATOM 7209 O O . MET C 1 196 ? -37.230 50.568 40.073 1.00 54.57 196 MET C O 1
ATOM 7214 N N . LYS C 1 197 ? -38.596 51.857 41.296 1.00 61.62 197 LYS C N 1
ATOM 7215 C CA . LYS C 1 197 ? -39.116 50.762 42.114 1.00 58.53 197 LYS C CA 1
ATOM 7216 C C . LYS C 1 197 ? -39.873 49.654 41.364 1.00 65.67 197 LYS C C 1
ATOM 7217 O O . LYS C 1 197 ? -39.730 48.476 41.694 1.00 66.05 197 LYS C O 1
ATOM 7223 N N . PHE C 1 198 ? -40.654 50.016 40.351 1.00 73.14 198 PHE C N 1
ATOM 7224 C CA . PHE C 1 198 ? -41.594 49.062 39.754 1.00 80.71 198 PHE C CA 1
ATOM 7225 C C . PHE C 1 198 ? -40.989 47.974 38.852 1.00 82.11 198 PHE C C 1
ATOM 7226 O O . PHE C 1 198 ? -41.315 46.798 39.017 1.00 78.42 198 PHE C O 1
ATOM 7234 N N . CYS C 1 199 ? -40.111 48.365 37.927 1.00 82.35 199 CYS C N 1
ATOM 7235 C CA . CYS C 1 199 ? -39.399 47.437 37.028 1.00 80.81 199 CYS C CA 1
ATOM 7236 C C . CYS C 1 199 ? -40.188 46.211 36.554 1.00 79.51 199 CYS C C 1
ATOM 7237 O O . CYS C 1 199 ? -41.161 46.330 35.809 1.00 83.66 199 CYS C O 1
ATOM 7240 N N . THR C 1 200 ? -39.745 45.035 36.991 1.00 73.92 200 THR C N 1
ATOM 7241 C CA . THR C 1 200 ? -40.446 43.783 36.726 1.00 67.83 200 THR C CA 1
ATOM 7242 C C . THR C 1 200 ? -41.758 43.704 37.501 1.00 64.49 200 THR C C 1
ATOM 7243 O O . THR C 1 200 ? -42.796 43.329 36.953 1.00 60.90 200 THR C O 1
ATOM 7247 N N . PHE C 1 206 ? -42.499 41.887 34.265 1.00 85.95 206 PHE C N 1
ATOM 7248 C CA . PHE C 1 206 ? -42.549 41.353 32.910 1.00 84.88 206 PHE C CA 1
ATOM 7249 C C . PHE C 1 206 ? -41.283 40.552 32.602 1.00 85.65 206 PHE C C 1
ATOM 7250 O O . PHE C 1 206 ? -41.038 40.171 31.458 1.00 88.93 206 PHE C O 1
ATOM 7258 N N . GLY C 1 207 ? -40.475 40.293 33.625 1.00 84.26 207 GLY C N 1
ATOM 7259 C CA . GLY C 1 207 ? -39.229 39.588 33.402 1.00 76.88 207 GLY C CA 1
ATOM 7260 C C . GLY C 1 207 ? -38.139 40.530 32.933 1.00 77.26 207 GLY C C 1
ATOM 7261 O O . GLY C 1 207 ? -37.473 40.256 31.934 1.00 76.70 207 GLY C O 1
ATOM 7262 N N . VAL C 1 208 ? -37.953 41.641 33.640 1.00 78.26 208 VAL C N 1
ATOM 7263 C CA . VAL C 1 208 ? -36.984 42.643 33.207 1.00 78.84 208 VAL C CA 1
ATOM 7264 C C . VAL C 1 208 ? -35.657 42.582 33.967 1.00 81.92 208 VAL C C 1
ATOM 7265 O O . VAL C 1 208 ? -35.629 42.672 35.195 1.00 83.42 208 VAL C O 1
ATOM 7269 N N . PRO C 1 209 ? -34.552 42.416 33.221 1.00 80.74 209 PRO C N 1
ATOM 7270 C CA . PRO C 1 209 ? -33.168 42.383 33.710 1.00 79.72 209 PRO C CA 1
ATOM 7271 C C . PRO C 1 209 ? -32.550 43.780 33.796 1.00 80.23 209 PRO C C 1
ATOM 7272 O O . PRO C 1 209 ? -31.775 44.159 32.915 1.00 82.51 209 PRO C O 1
ATOM 7276 N N . ILE C 1 210 ? -32.868 44.527 34.846 1.00 73.34 210 ILE C N 1
ATOM 7277 C CA . ILE C 1 210 ? -32.457 45.925 34.917 1.00 60.16 210 ILE C CA 1
ATOM 7278 C C . ILE C 1 210 ? -31.296 46.188 35.869 1.00 59.61 210 ILE C C 1
ATOM 7279 O O . ILE C 1 210 ? -31.246 45.664 36.980 1.00 61.96 210 ILE C O 1
ATOM 7284 N N . TRP C 1 211 ? -30.355 47.000 35.402 1.00 60.08 211 TRP C N 1
ATOM 7285 C CA . TRP C 1 211 ? -29.366 47.618 36.271 1.00 59.45 211 TRP C CA 1
ATOM 7286 C C . TRP C 1 211 ? -29.849 49.004 36.670 1.00 64.30 211 TRP C C 1
ATOM 7287 O O . TRP C 1 211 ? -30.373 49.752 35.845 1.00 62.56 211 TRP C O 1
ATOM 7298 N N . VAL C 1 212 ? -29.669 49.340 37.941 1.00 68.77 212 VAL C N 1
ATOM 7299 C CA . VAL C 1 212 ? -30.169 50.595 38.483 1.00 65.85 212 VAL C CA 1
ATOM 7300 C C . VAL C 1 212 ? -29.075 51.292 39.292 1.00 65.54 212 VAL C C 1
ATOM 7301 O O . VAL C 1 212 ? -28.304 50.639 39.997 1.00 68.16 212 VAL C O 1
ATOM 7305 N N . SER C 1 213 ? -29.008 52.616 39.179 1.00 64.45 213 SER C N 1
ATOM 7306 C CA . SER C 1 213 ? -28.036 53.412 39.921 1.00 54.01 213 SER C CA 1
ATOM 7307 C C . SER C 1 213 ? -28.723 54.124 41.083 1.00 52.44 213 SER C C 1
ATOM 7308 O O . SER C 1 213 ? -29.395 55.137 40.894 1.00 57.65 213 SER C O 1
ATOM 7311 N N . LEU C 1 214 ? -28.551 53.582 42.285 1.00 50.91 214 LEU C N 1
ATOM 7312 C CA . LEU C 1 214 ? -29.256 54.066 43.467 1.00 49.32 214 LEU C CA 1
ATOM 7313 C C . LEU C 1 214 ? -28.796 55.458 43.887 1.00 50.88 214 LEU C C 1
ATOM 7314 O O . LEU C 1 214 ? -27.668 55.863 43.604 1.00 48.29 214 LEU C O 1
ATOM 7319 N N . ASN C 1 215 ? -29.679 56.185 44.567 1.00 53.86 215 ASN C N 1
ATOM 7320 C CA . ASN C 1 215 ? -29.389 57.554 44.982 1.00 54.00 215 ASN C CA 1
ATOM 7321 C C . ASN C 1 215 ? -29.776 57.873 46.432 1.00 61.34 215 ASN C C 1
ATOM 7322 O O . ASN C 1 215 ? -30.656 58.699 46.680 1.00 66.42 215 ASN C O 1
ATOM 7327 N N . PRO C 1 216 ? -29.101 57.232 47.400 1.00 62.59 216 PRO C N 1
ATOM 7328 C CA . PRO C 1 216 ? -29.384 57.474 48.818 1.00 54.89 216 PRO C CA 1
ATOM 7329 C C . PRO C 1 216 ? -28.700 58.735 49.335 1.00 47.54 216 PRO C C 1
ATOM 7330 O O . PRO C 1 216 ? -28.048 59.433 48.567 1.00 45.68 216 PRO C O 1
ATOM 7334 N N . ILE C 1 217 ? -28.853 59.026 50.620 1.00 45.82 217 ILE C N 1
ATOM 7335 C CA . ILE C 1 217 ? -28.193 60.183 51.206 1.00 51.57 217 ILE C CA 1
ATOM 7336 C C . ILE C 1 217 ? -26.695 59.918 51.358 1.00 50.72 217 ILE C C 1
ATOM 7337 O O . ILE C 1 217 ? -26.289 58.893 51.905 1.00 49.80 217 ILE C O 1
ATOM 7342 N N . MET C 1 218 ? -25.874 60.839 50.862 1.00 54.53 218 MET C N 1
ATOM 7343 C CA . MET C 1 218 ? -24.426 60.683 50.941 1.00 53.91 218 MET C CA 1
ATOM 7344 C C . MET C 1 218 ? -23.747 61.887 51.582 1.00 51.90 218 MET C C 1
ATOM 7345 O O . MET C 1 218 ? -24.210 63.020 51.462 1.00 45.50 218 MET C O 1
ATOM 7350 N N . VAL C 1 219 ? -22.644 61.620 52.271 1.00 51.32 219 VAL C N 1
ATOM 7351 C CA . VAL C 1 219 ? -21.835 62.664 52.882 1.00 47.95 219 VAL C CA 1
ATOM 7352 C C . VAL C 1 219 ? -20.428 62.631 52.293 1.00 43.93 219 VAL C C 1
ATOM 7353 O O . VAL C 1 219 ? -20.032 63.515 51.537 1.00 44.26 219 VAL C O 1
ATOM 7357 N N . ASP C 1 220 ? -19.689 61.585 52.648 1.00 50.21 220 ASP C N 1
ATOM 7358 C CA . ASP C 1 220 ? -18.320 61.368 52.190 1.00 49.04 220 ASP C CA 1
ATOM 7359 C C . ASP C 1 220 ? -18.220 60.738 50.798 1.00 51.56 220 ASP C C 1
ATOM 7360 O O . ASP C 1 220 ? -17.462 61.208 49.950 1.00 46.36 220 ASP C O 1
ATOM 7365 N N . GLY C 1 221 ? -18.975 59.668 50.569 1.00 52.03 221 GLY C N 1
ATOM 7366 C CA . GLY C 1 221 ? -18.932 58.979 49.293 1.00 50.34 221 GLY C CA 1
ATOM 7367 C C . GLY C 1 221 ? -17.751 58.036 49.141 1.00 56.03 221 GLY C C 1
ATOM 7368 O O . GLY C 1 221 ? -17.519 57.498 48.058 1.00 60.06 221 GLY C O 1
ATOM 7369 N N . THR C 1 222 ? -17.004 57.832 50.222 1.00 52.03 222 THR C N 1
ATOM 7370 C CA . THR C 1 222 ? -15.833 56.961 50.188 1.00 48.54 222 THR C CA 1
ATOM 7371 C C . THR C 1 222 ? -16.008 55.689 51.018 1.00 50.42 222 THR C C 1
ATOM 7372 O O . THR C 1 222 ? -15.084 54.883 51.131 1.00 51.47 222 THR C O 1
ATOM 7376 N N . GLY C 1 223 ? -17.184 55.519 51.611 1.00 52.34 223 GLY C N 1
ATOM 7377 C CA . GLY C 1 223 ? -17.501 54.305 52.344 1.00 49.40 223 GLY C CA 1
ATOM 7378 C C . GLY C 1 223 ? -17.012 54.274 53.779 1.00 52.05 223 GLY C C 1
ATOM 7379 O O . GLY C 1 223 ? -16.724 53.205 54.317 1.00 50.58 223 GLY C O 1
ATOM 7380 N N . MET C 1 224 ? -16.939 55.441 54.409 1.00 54.73 224 MET C N 1
ATOM 7381 C CA . MET C 1 224 ? -16.376 55.546 55.750 1.00 56.13 224 MET C CA 1
ATOM 7382 C C . MET C 1 224 ? -17.420 55.810 56.837 1.00 56.92 224 MET C C 1
ATOM 7383 O O . MET C 1 224 ? -17.092 55.798 58.024 1.00 59.10 224 MET C O 1
ATOM 7388 N N . CYS C 1 225 ? -18.671 56.036 56.442 1.00 59.21 225 CYS C N 1
ATOM 7389 C CA . CYS C 1 225 ? -19.698 56.431 57.404 1.00 60.61 225 CYS C CA 1
ATOM 7390 C C . CYS C 1 225 ? -20.966 55.580 57.340 1.00 75.87 225 CYS C C 1
ATOM 7391 O O . CYS C 1 225 ? -21.449 55.105 58.369 1.00 73.08 225 CYS C O 1
ATOM 7394 N N . GLY C 1 226 ? -21.516 55.394 56.146 1.00 90.11 226 GLY C N 1
ATOM 7395 C CA . GLY C 1 226 ? -22.672 54.528 55.996 1.00 88.79 226 GLY C CA 1
ATOM 7396 C C . GLY C 1 226 ? -23.984 55.245 55.762 1.00 87.72 226 GLY C C 1
ATOM 7397 O O . GLY C 1 226 ? -25.051 54.649 55.902 1.00 88.50 226 GLY C O 1
ATOM 7398 N N . ALA C 1 227 ? -23.905 56.526 55.419 1.00 75.50 227 ALA C N 1
ATOM 7399 C CA . ALA C 1 227 ? -25.092 57.322 55.129 1.00 59.53 227 ALA C CA 1
ATOM 7400 C C . ALA C 1 227 ? -25.921 56.727 54.000 1.00 51.61 227 ALA C C 1
ATOM 7401 O O . ALA C 1 227 ? -27.150 56.757 54.037 1.00 54.40 227 ALA C O 1
ATOM 7403 N N . CYS C 1 228 ? -25.239 56.179 53.001 1.00 49.12 228 CYS C N 1
ATOM 7404 C CA . CYS C 1 228 ? -25.897 55.681 51.798 1.00 46.80 228 CYS C CA 1
ATOM 7405 C C . CYS C 1 228 ? -26.372 54.233 51.902 1.00 48.56 228 CYS C C 1
ATOM 7406 O O . CYS C 1 228 ? -26.605 53.582 50.883 1.00 49.54 228 CYS C O 1
ATOM 7409 N N . ARG C 1 229 ? -26.516 53.735 53.128 1.00 54.86 229 ARG C N 1
ATOM 7410 C CA . ARG C 1 229 ? -26.898 52.343 53.356 1.00 42.54 229 ARG C CA 1
ATOM 7411 C C . ARG C 1 229 ? -28.217 51.986 52.662 1.00 60.59 229 ARG C C 1
ATOM 7412 O O . ARG C 1 229 ? -29.204 52.718 52.747 1.00 61.55 229 ARG C O 1
ATOM 7420 N N . VAL C 1 230 ? -28.202 50.880 51.925 1.00 58.07 230 VAL C N 1
ATOM 7421 C CA . VAL C 1 230 ? -29.396 50.362 51.262 1.00 57.26 230 VAL C CA 1
ATOM 7422 C C . VAL C 1 230 ? -29.444 48.853 51.477 1.00 55.25 230 VAL C C 1
ATOM 7423 O O . VAL C 1 230 ? -28.404 48.195 51.499 1.00 55.79 230 VAL C O 1
ATOM 7427 N N . THR C 1 231 ? -30.641 48.296 51.628 1.00 56.36 231 THR C N 1
ATOM 7428 C CA . THR C 1 231 ? -30.763 46.854 51.782 1.00 49.83 231 THR C CA 1
ATOM 7429 C C . THR C 1 231 ? -31.000 46.187 50.432 1.00 47.42 231 THR C C 1
ATOM 7430 O O . THR C 1 231 ? -32.101 46.222 49.884 1.00 49.19 231 THR C O 1
ATOM 7434 N N . VAL C 1 232 ? -29.937 45.588 49.905 1.00 49.02 232 VAL C N 1
ATOM 7435 C CA . VAL C 1 232 ? -29.984 44.858 48.648 1.00 50.02 232 VAL C CA 1
ATOM 7436 C C . VAL C 1 232 ? -30.059 43.373 48.968 1.00 62.08 232 VAL C C 1
ATOM 7437 O O . VAL C 1 232 ? -29.259 42.865 49.755 1.00 64.75 232 VAL C O 1
ATOM 7441 N N . SER C 1 233 ? -31.014 42.685 48.348 1.00 65.57 233 SER C N 1
ATOM 7442 C CA . SER C 1 233 ? -31.414 41.348 48.775 1.00 64.18 233 SER C CA 1
ATOM 7443 C C . SER C 1 233 ? -31.785 41.395 50.254 1.00 69.18 233 SER C C 1
ATOM 7444 O O . SER C 1 233 ? -32.804 41.981 50.624 1.00 75.02 233 SER C O 1
ATOM 7447 N N . GLY C 1 234 ? -30.956 40.795 51.099 1.00 66.49 234 GLY C N 1
ATOM 7448 C CA . GLY C 1 234 ? -31.189 40.843 52.531 1.00 65.76 234 GLY C CA 1
ATOM 7449 C C . GLY C 1 234 ? -30.153 41.635 53.304 1.00 60.61 234 GLY C C 1
ATOM 7450 O O . GLY C 1 234 ? -30.319 41.879 54.500 1.00 62.59 234 GLY C O 1
ATOM 7451 N N . GLN C 1 235 ? -29.085 42.047 52.628 1.00 58.41 235 GLN C N 1
ATOM 7452 C CA . GLN C 1 235 ? -27.930 42.617 53.318 1.00 53.37 235 GLN C CA 1
ATOM 7453 C C . GLN C 1 235 ? -27.767 44.120 53.113 1.00 51.86 235 GLN C C 1
ATOM 7454 O O . GLN C 1 235 ? -28.236 44.683 52.123 1.00 50.38 235 GLN C O 1
ATOM 7460 N N . ILE C 1 236 ? -27.094 44.757 54.066 1.00 52.27 236 ILE C N 1
ATOM 7461 C CA . ILE C 1 236 ? -26.884 46.199 54.047 1.00 50.22 236 ILE C CA 1
ATOM 7462 C C . ILE C 1 236 ? -25.578 46.566 53.342 1.00 50.15 236 ILE C C 1
ATOM 7463 O O . ILE C 1 236 ? -24.504 46.101 53.725 1.00 55.25 236 ILE C O 1
ATOM 7468 N N . LYS C 1 237 ? -25.676 47.402 52.313 1.00 40.59 237 LYS C N 1
ATOM 7469 C CA . LYS C 1 237 ? -24.503 47.860 51.574 1.00 40.15 237 LYS C CA 1
ATOM 7470 C C . LYS C 1 237 ? -24.457 49.379 51.496 1.00 44.73 237 LYS C C 1
ATOM 7471 O O . LYS C 1 237 ? -25.486 50.044 51.595 1.00 46.62 237 LYS C O 1
ATOM 7477 N N . PHE C 1 238 ? -23.259 49.924 51.312 1.00 47.12 238 PHE C N 1
ATOM 7478 C CA . PHE C 1 238 ? -23.103 51.361 51.142 1.00 52.66 238 PHE C CA 1
ATOM 7479 C C . PHE C 1 238 ? -22.939 51.656 49.656 1.00 54.28 238 PHE C C 1
ATOM 7480 O O . PHE C 1 238 ? -21.950 51.260 49.038 1.00 55.49 238 PHE C O 1
ATOM 7488 N N . ALA C 1 239 ? -23.913 52.364 49.095 1.00 51.58 239 ALA C N 1
ATOM 7489 C CA . ALA C 1 239 ? -24.015 52.561 47.651 1.00 49.48 239 ALA C CA 1
ATOM 7490 C C . ALA C 1 239 ? -22.907 53.426 47.052 1.00 55.52 239 ALA C C 1
ATOM 7491 O O . ALA C 1 239 ? -22.765 53.487 45.836 1.00 66.53 239 ALA C O 1
ATOM 7493 N N . CYS C 1 240 ? -22.124 54.098 47.886 1.00 52.80 240 CYS C N 1
ATOM 7494 C CA . CYS C 1 240 ? -21.053 54.940 47.364 1.00 51.99 240 CYS C CA 1
ATOM 7495 C C . CYS C 1 240 ? -19.808 54.119 47.034 1.00 52.32 240 CYS C C 1
ATOM 7496 O O . CYS C 1 240 ? -19.073 54.438 46.099 1.00 51.96 240 CYS C O 1
ATOM 7499 N N . VAL C 1 241 ? -19.579 53.059 47.801 1.00 49.18 241 VAL C N 1
ATOM 7500 C CA . VAL C 1 241 ? -18.454 52.160 47.556 1.00 46.04 241 VAL C CA 1
ATOM 7501 C C . VAL C 1 241 ? -18.884 50.873 46.862 1.00 50.33 241 VAL C C 1
ATOM 7502 O O . VAL C 1 241 ? -18.250 50.430 45.904 1.00 49.19 241 VAL C O 1
ATOM 7506 N N . ASP C 1 242 ? -19.960 50.273 47.357 1.00 50.72 242 ASP C N 1
ATOM 7507 C CA . ASP C 1 242 ? -20.454 49.016 46.816 1.00 54.29 242 ASP C CA 1
ATOM 7508 C C . ASP C 1 242 ? -21.222 49.257 45.523 1.00 58.42 242 ASP C C 1
ATOM 7509 O O . ASP C 1 242 ? -21.315 48.376 44.670 1.00 58.71 242 ASP C O 1
ATOM 7514 N N . GLY C 1 243 ? -21.765 50.462 45.385 1.00 60.98 243 GLY C N 1
ATOM 7515 C CA . GLY C 1 243 ? -22.519 50.835 44.203 1.00 60.54 243 GLY C CA 1
ATOM 7516 C C . GLY C 1 243 ? -21.739 51.751 43.280 1.00 61.34 243 GLY C C 1
ATOM 7517 O O . GLY C 1 243 ? -20.547 51.542 43.061 1.00 65.27 243 GLY C O 1
ATOM 7518 N N . PRO C 1 244 ? -22.407 52.777 42.727 1.00 61.81 244 PRO C N 1
ATOM 7519 C CA . PRO C 1 244 ? -23.820 53.109 42.955 1.00 54.71 244 PRO C CA 1
ATOM 7520 C C . PRO C 1 244 ? -24.785 52.204 42.196 1.00 48.02 244 PRO C C 1
ATOM 7521 O O . PRO C 1 244 ? -25.972 52.153 42.520 1.00 41.93 244 PRO C O 1
ATOM 7525 N N . GLU C 1 245 ? -24.271 51.496 41.197 1.00 50.29 245 GLU C N 1
ATOM 7526 C CA . GLU C 1 245 ? -25.101 50.633 40.367 1.00 57.00 245 GLU C CA 1
ATOM 7527 C C . GLU C 1 245 ? -25.323 49.257 40.993 1.00 68.76 245 GLU C C 1
ATOM 7528 O O . GLU C 1 245 ? -24.370 48.558 41.337 1.00 73.07 245 GLU C O 1
ATOM 7534 N N . PHE C 1 246 ? -26.589 48.878 41.134 1.00 75.77 246 PHE C N 1
ATOM 7535 C CA . PHE C 1 246 ? -26.956 47.544 41.600 1.00 79.81 246 PHE C CA 1
ATOM 7536 C C . PHE C 1 246 ? -28.002 46.924 40.683 1.00 80.64 246 PHE C C 1
ATOM 7537 O O . PHE C 1 246 ? -28.404 47.525 39.687 1.00 82.57 246 PHE C O 1
ATOM 7545 N N . ARG C 1 247 ? -28.441 45.719 41.027 1.00 73.01 247 ARG C N 1
ATOM 7546 C CA . ARG C 1 247 ? -29.553 45.089 40.331 1.00 64.33 247 ARG C CA 1
ATOM 7547 C C . ARG C 1 247 ? -30.863 45.496 40.998 1.00 60.13 247 ARG C C 1
ATOM 7548 O O . ARG C 1 247 ? -31.080 45.223 42.179 1.00 59.46 247 ARG C O 1
ATOM 7556 N N . GLY C 1 248 ? -31.724 46.162 40.233 1.00 58.22 248 GLY C N 1
ATOM 7557 C CA . GLY C 1 248 ? -32.959 46.722 40.752 1.00 57.85 248 GLY C CA 1
ATOM 7558 C C . GLY C 1 248 ? -33.880 45.736 41.447 1.00 59.34 248 GLY C C 1
ATOM 7559 O O . GLY C 1 248 ? -34.654 46.114 42.328 1.00 62.34 248 GLY C O 1
ATOM 7560 N N . GLU C 1 249 ? -33.799 44.471 41.044 1.00 55.82 249 GLU C N 1
ATOM 7561 C CA . GLU C 1 249 ? -34.658 43.424 41.591 1.00 55.61 249 GLU C CA 1
ATOM 7562 C C . GLU C 1 249 ? -34.426 43.185 43.083 1.00 55.69 249 GLU C C 1
ATOM 7563 O O . GLU C 1 249 ? -35.368 42.909 43.827 1.00 60.69 249 GLU C O 1
ATOM 7569 N N . GLU C 1 250 ? -33.175 43.292 43.517 1.00 56.28 250 GLU C N 1
ATOM 7570 C CA . GLU C 1 250 ? -32.819 42.988 44.901 1.00 58.16 250 GLU C CA 1
ATOM 7571 C C . GLU C 1 250 ? -32.978 44.187 45.836 1.00 54.62 250 GLU C C 1
ATOM 7572 O O . GLU C 1 250 ? -32.907 44.040 47.057 1.00 58.12 250 GLU C O 1
ATOM 7578 N N . VAL C 1 251 ? -33.182 45.369 45.265 1.00 54.73 251 VAL C N 1
ATOM 7579 C CA . VAL C 1 251 ? -33.318 46.589 46.057 1.00 56.02 251 VAL C CA 1
ATOM 7580 C C . VAL C 1 251 ? -34.663 46.689 46.785 1.00 66.31 251 VAL C C 1
ATOM 7581 O O . VAL C 1 251 ? -35.719 46.457 46.194 1.00 62.63 251 VAL C O 1
ATOM 7585 N N . ASP C 1 252 ? -34.610 47.036 48.069 1.00 72.84 252 ASP C N 1
ATOM 7586 C CA . ASP C 1 252 ? -35.810 47.330 48.846 1.00 77.41 252 ASP C CA 1
ATOM 7587 C C . ASP C 1 252 ? -36.106 48.824 48.723 1.00 78.06 252 ASP C C 1
ATOM 7588 O O . ASP C 1 252 ? -35.387 49.656 49.275 1.00 78.26 252 ASP C O 1
ATOM 7593 N N . TRP C 1 253 ? -37.168 49.153 47.997 1.00 76.83 253 TRP C N 1
ATOM 7594 C CA . TRP C 1 253 ? -37.429 50.529 47.588 1.00 68.78 253 TRP C CA 1
ATOM 7595 C C . TRP C 1 253 ? -38.197 51.375 48.604 1.00 80.65 253 TRP C C 1
ATOM 7596 O O . TRP C 1 253 ? -37.891 52.553 48.781 1.00 83.98 253 TRP C O 1
ATOM 7607 N N . ASP C 1 254 ? -39.186 50.783 49.268 1.00 86.29 254 ASP C N 1
ATOM 7608 C CA . ASP C 1 254 ? -40.043 51.536 50.184 1.00 96.51 254 ASP C CA 1
ATOM 7609 C C . ASP C 1 254 ? -39.271 52.110 51.367 1.00 104.46 254 ASP C C 1
ATOM 7610 O O . ASP C 1 254 ? -39.485 53.255 51.763 1.00 100.73 254 ASP C O 1
ATOM 7615 N N . GLU C 1 255 ? -38.374 51.307 51.923 1.00 110.98 255 GLU C N 1
ATOM 7616 C CA . GLU C 1 255 ? -37.569 51.730 53.059 1.00 110.25 255 GLU C CA 1
ATOM 7617 C C . GLU C 1 255 ? -36.537 52.770 52.625 1.00 104.93 255 GLU C C 1
ATOM 7618 O O . GLU C 1 255 ? -36.161 53.647 53.404 1.00 113.13 255 GLU C O 1
ATOM 7624 N N . LEU C 1 256 ? -36.084 52.663 51.379 1.00 88.09 256 LEU C N 1
ATOM 7625 C CA . LEU C 1 256 ? -35.148 53.629 50.811 1.00 70.13 256 LEU C CA 1
ATOM 7626 C C . LEU C 1 256 ? -35.787 55.005 50.631 1.00 75.63 256 LEU C C 1
ATOM 7627 O O . LEU C 1 256 ? -35.171 56.026 50.939 1.00 72.56 256 LEU C O 1
ATOM 7632 N N . LEU C 1 257 ? -37.017 55.026 50.125 1.00 84.52 257 LEU C N 1
ATOM 7633 C CA . LEU C 1 257 ? -37.764 56.271 49.974 1.00 86.82 257 LEU C CA 1
ATOM 7634 C C . LEU C 1 257 ? -37.992 56.927 51.329 1.00 85.61 257 LEU C C 1
ATOM 7635 O O . LEU C 1 257 ? -37.867 58.144 51.470 1.00 91.82 257 LEU C O 1
ATOM 7640 N N . LYS C 1 258 ? -38.331 56.107 52.318 1.00 79.49 258 LYS C N 1
ATOM 7641 C CA . LYS C 1 258 ? -38.516 56.574 53.687 1.00 72.56 258 LYS C CA 1
ATOM 7642 C C . LYS C 1 258 ? -37.228 57.192 54.226 1.00 68.85 258 LYS C C 1
ATOM 7643 O O . LYS C 1 258 ? -37.265 58.161 54.981 1.00 71.97 258 LYS C O 1
ATOM 7649 N N . ARG C 1 259 ? -36.089 56.631 53.829 1.00 65.70 259 ARG C N 1
ATOM 7650 C CA . ARG C 1 259 ? -34.796 57.125 54.290 1.00 55.45 259 ARG C CA 1
ATOM 7651 C C . ARG C 1 259 ? -34.400 58.384 53.540 1.00 52.63 259 ARG C C 1
ATOM 7652 O O . ARG C 1 259 ? -33.576 59.164 54.009 1.00 50.79 259 ARG C O 1
ATOM 7660 N N . LEU C 1 260 ? -34.983 58.573 52.364 1.00 55.85 260 LEU C N 1
ATOM 7661 C CA . LEU C 1 260 ? -34.691 59.744 51.554 1.00 57.50 260 LEU C CA 1
ATOM 7662 C C . LEU C 1 260 ? -35.403 60.980 52.101 1.00 70.19 260 LEU C C 1
ATOM 7663 O O . LEU C 1 260 ? -35.086 62.108 51.722 1.00 70.66 260 LEU C O 1
ATOM 7668 N N . ALA C 1 261 ? -36.365 60.759 52.993 1.00 74.00 261 ALA C N 1
ATOM 7669 C CA . ALA C 1 261 ? -37.111 61.851 53.614 1.00 78.47 261 ALA C CA 1
ATOM 7670 C C . ALA C 1 261 ? -36.699 62.142 55.061 1.00 77.83 261 ALA C C 1
ATOM 7671 O O . ALA C 1 261 ? -37.369 62.914 55.749 1.00 79.85 261 ALA C O 1
ATOM 7673 N N . GLN C 1 262 ? -35.615 61.523 55.524 1.00 72.86 262 GLN C N 1
ATOM 7674 C CA . GLN C 1 262 ? -35.201 61.637 56.928 1.00 67.87 262 GLN C CA 1
ATOM 7675 C C . GLN C 1 262 ? -34.906 63.081 57.346 1.00 69.33 262 GLN C C 1
ATOM 7676 O O . GLN C 1 262 ? -35.209 63.479 58.470 1.00 72.25 262 GLN C O 1
ATOM 7682 N N . TYR C 1 263 ? -34.313 63.862 56.449 1.00 67.87 263 TYR C N 1
ATOM 7683 C CA . TYR C 1 263 ? -34.169 65.294 56.692 1.00 67.92 263 TYR C CA 1
ATOM 7684 C C . TYR C 1 263 ? -35.176 66.085 55.884 1.00 77.32 263 TYR C C 1
ATOM 7685 O O . TYR C 1 263 ? -34.986 66.340 54.697 1.00 81.70 263 TYR C O 1
ATOM 7694 N N . ARG C 1 264 ? -36.254 66.467 56.556 1.00 81.04 264 ARG C N 1
ATOM 7695 C CA . ARG C 1 264 ? -37.254 67.344 55.984 1.00 81.67 264 ARG C CA 1
ATOM 7696 C C . ARG C 1 264 ? -36.991 68.708 56.592 1.00 79.61 264 ARG C C 1
ATOM 7697 O O . ARG C 1 264 ? -37.683 69.684 56.302 1.00 76.21 264 ARG C O 1
ATOM 7705 N N . GLU C 1 265 ? -35.973 68.751 57.451 1.00 80.12 265 GLU C N 1
ATOM 7706 C CA . GLU C 1 265 ? -35.566 69.986 58.099 1.00 75.52 265 GLU C CA 1
ATOM 7707 C C . GLU C 1 265 ? -34.729 70.840 57.164 1.00 70.41 265 GLU C C 1
ATOM 7708 O O . GLU C 1 265 ? -34.896 72.047 57.110 1.00 71.54 265 GLU C O 1
ATOM 7714 N N . GLN C 1 266 ? -33.817 70.214 56.431 1.00 67.98 266 GLN C N 1
ATOM 7715 C CA . GLN C 1 266 ? -32.983 70.971 55.515 1.00 67.69 266 GLN C CA 1
ATOM 7716 C C . GLN C 1 266 ? -33.820 71.492 54.352 1.00 68.64 266 GLN C C 1
ATOM 7717 O O . GLN C 1 266 ? -33.474 72.495 53.721 1.00 67.59 266 GLN C O 1
ATOM 7723 N N . GLU C 1 267 ? -34.913 70.789 54.055 1.00 74.29 267 GLU C N 1
ATOM 7724 C CA . GLU C 1 267 ? -35.848 71.224 53.026 1.00 82.31 267 GLU C CA 1
ATOM 7725 C C . GLU C 1 267 ? -36.547 72.510 53.456 1.00 93.58 267 GLU C C 1
ATOM 7726 O O . GLU C 1 267 ? -36.843 73.370 52.628 1.00 96.67 267 GLU C O 1
ATOM 7732 N N . LYS C 1 268 ? -36.815 72.622 54.755 1.00 98.46 268 LYS C N 1
ATOM 7733 C CA . LYS C 1 268 ? -37.356 73.844 55.340 1.00 103.69 268 LYS C CA 1
ATOM 7734 C C . LYS C 1 268 ? -36.354 74.979 55.179 1.00 112.18 268 LYS C C 1
ATOM 7735 O O . LYS C 1 268 ? -36.699 76.093 54.788 1.00 111.38 268 LYS C O 1
ATOM 7741 N N . ILE C 1 269 ? -35.103 74.658 55.489 1.00 117.60 269 ILE C N 1
ATOM 7742 C CA . ILE C 1 269 ? -33.997 75.607 55.506 1.00 116.79 269 ILE C CA 1
ATOM 7743 C C . ILE C 1 269 ? -33.563 75.982 54.084 1.00 113.63 269 ILE C C 1
ATOM 7744 O O . ILE C 1 269 ? -32.808 76.932 53.872 1.00 114.69 269 ILE C O 1
ATOM 7749 N N . SER C 1 270 ? -34.084 75.258 53.102 1.00 114.02 270 SER C N 1
ATOM 7750 C CA . SER C 1 270 ? -33.845 75.611 51.712 1.00 114.43 270 SER C CA 1
ATOM 7751 C C . SER C 1 270 ? -34.529 76.945 51.436 1.00 136.04 270 SER C C 1
ATOM 7752 O O . SER C 1 270 ? -34.028 77.770 50.673 1.00 123.69 270 SER C O 1
ATOM 7755 N N . TYR C 1 271 ? -35.678 77.141 52.072 1.00 160.59 271 TYR C N 1
ATOM 7756 C CA . TYR C 1 271 ? -36.479 78.349 51.912 1.00 164.60 271 TYR C CA 1
ATOM 7757 C C . TYR C 1 271 ? -35.806 79.576 52.543 1.00 158.18 271 TYR C C 1
ATOM 7758 O O . TYR C 1 271 ? -35.805 80.659 51.958 1.00 162.47 271 TYR C O 1
ATOM 7767 N N . GLU C 1 272 ? -35.239 79.393 53.735 1.00 133.13 272 GLU C N 1
ATOM 7768 C CA . GLU C 1 272 ? -34.555 80.460 54.480 1.00 96.58 272 GLU C CA 1
ATOM 7769 C C . GLU C 1 272 ? -33.399 81.092 53.703 1.00 78.08 272 GLU C C 1
ATOM 7770 O O . GLU C 1 272 ? -32.981 82.213 53.989 1.00 76.21 272 GLU C O 1
ATOM 7776 N N . ARG C 1 273 ? -32.892 80.362 52.720 1.00 73.04 273 ARG C N 1
ATOM 7777 C CA . ARG C 1 273 ? -31.764 80.786 51.900 1.00 81.46 273 ARG C CA 1
ATOM 7778 C C . ARG C 1 273 ? -32.136 81.923 50.944 1.00 111.12 273 ARG C C 1
ATOM 7779 O O . ARG C 1 273 ? -31.266 82.652 50.463 1.00 100.70 273 ARG C O 1
ATOM 7787 N N . PHE C 1 274 ? -33.431 82.090 50.693 1.00 135.31 274 PHE C N 1
ATOM 7788 C CA . PHE C 1 274 ? -33.900 82.894 49.568 1.00 137.35 274 PHE C CA 1
ATOM 7789 C C . PHE C 1 274 ? -33.614 84.395 49.652 1.00 136.01 274 PHE C C 1
ATOM 7790 O O . PHE C 1 274 ? -33.634 85.077 48.627 1.00 142.50 274 PHE C O 1
ATOM 7798 N N . LEU C 1 275 ? -33.346 84.921 50.842 1.00 120.20 275 LEU C N 1
ATOM 7799 C CA . LEU C 1 275 ? -32.983 86.332 50.937 1.00 95.33 275 LEU C CA 1
ATOM 7800 C C . LEU C 1 275 ? -31.546 86.591 50.485 1.00 80.86 275 LEU C C 1
ATOM 7801 O O . LEU C 1 275 ? -31.221 87.680 50.012 1.00 68.96 275 LEU C O 1
ATOM 7806 N N . LYS C 1 276 ? -30.693 85.581 50.623 1.00 75.91 276 LYS C N 1
ATOM 7807 C CA . LYS C 1 276 ? -29.275 85.734 50.315 1.00 71.68 276 LYS C CA 1
ATOM 7808 C C . LYS C 1 276 ? -28.805 84.728 49.271 1.00 64.49 276 LYS C C 1
ATOM 7809 O O . LYS C 1 276 ? -29.615 84.110 48.584 1.00 64.80 276 LYS C O 1
ATOM 7815 N N . MET D 2 1 ? -8.822 64.294 101.197 1.00 114.01 1 MET D N 1
ATOM 7816 C CA . MET D 2 1 ? -8.217 65.301 100.333 1.00 116.36 1 MET D CA 1
ATOM 7817 C C . MET D 2 1 ? -6.712 65.430 100.574 1.00 118.34 1 MET D C 1
ATOM 7818 O O . MET D 2 1 ? -5.918 64.673 100.013 1.00 116.46 1 MET D O 1
ATOM 7823 N N . LYS D 2 2 ? -6.343 66.395 101.411 1.00 119.26 2 LYS D N 1
ATOM 7824 C CA . LYS D 2 2 ? -4.955 66.769 101.672 1.00 117.95 2 LYS D CA 1
ATOM 7825 C C . LYS D 2 2 ? -4.204 67.011 100.364 1.00 112.41 2 LYS D C 1
ATOM 7826 O O . LYS D 2 2 ? -4.363 68.061 99.740 1.00 112.92 2 LYS D O 1
ATOM 7832 N N . ASN D 2 3 ? -3.387 66.047 99.950 1.00 91.89 3 ASN D N 1
ATOM 7833 C CA . ASN D 2 3 ? -2.561 66.233 98.765 1.00 72.44 3 ASN D CA 1
ATOM 7834 C C . ASN D 2 3 ? -3.305 65.827 97.499 1.00 60.13 3 ASN D C 1
ATOM 7835 O O . ASN D 2 3 ? -3.376 64.645 97.167 1.00 54.55 3 ASN D O 1
ATOM 7840 N N . ARG D 2 4 ? -3.861 66.803 96.793 1.00 52.92 4 ARG D N 1
ATOM 7841 C CA . ARG D 2 4 ? -4.536 66.529 95.532 1.00 51.78 4 ARG D CA 1
ATOM 7842 C C . ARG D 2 4 ? -3.780 67.147 94.369 1.00 52.99 4 ARG D C 1
ATOM 7843 O O . ARG D 2 4 ? -2.807 67.877 94.564 1.00 51.38 4 ARG D O 1
ATOM 7851 N N . LYS D 2 5 ? -4.235 66.848 93.157 1.00 53.15 5 LYS D N 1
ATOM 7852 C CA . LYS D 2 5 ? -3.691 67.477 91.966 1.00 50.06 5 LYS D CA 1
ATOM 7853 C C . LYS D 2 5 ? -4.064 68.943 92.041 1.00 54.67 5 LYS D C 1
ATOM 7854 O O . LYS D 2 5 ? -5.032 69.300 92.713 1.00 60.29 5 LYS D O 1
ATOM 7860 N N . THR D 2 6 ? -3.310 69.800 91.367 1.00 55.35 6 THR D N 1
ATOM 7861 C CA . THR D 2 6 ? -3.712 71.193 91.307 1.00 52.73 6 THR D CA 1
ATOM 7862 C C . THR D 2 6 ? -4.975 71.244 90.460 1.00 51.47 6 THR D C 1
ATOM 7863 O O . THR D 2 6 ? -4.999 70.730 89.342 1.00 47.01 6 THR D O 1
ATOM 7867 N N . PRO D 2 7 ? -6.043 71.837 91.008 1.00 47.36 7 PRO D N 1
ATOM 7868 C CA . PRO D 2 7 ? -7.327 71.891 90.304 1.00 42.71 7 PRO D CA 1
ATOM 7869 C C . PRO D 2 7 ? -7.244 72.728 89.038 1.00 43.58 7 PRO D C 1
ATOM 7870 O O . PRO D 2 7 ? -6.485 73.698 88.990 1.00 39.08 7 PRO D O 1
ATOM 7874 N N . MET D 2 8 ? -8.012 72.356 88.020 1.00 44.59 8 MET D N 1
ATOM 7875 C CA . MET D 2 8 ? -8.035 73.138 86.797 1.00 42.00 8 MET D CA 1
ATOM 7876 C C . MET D 2 8 ? -9.439 73.670 86.544 1.00 46.09 8 MET D C 1
ATOM 7877 O O . MET D 2 8 ? -10.433 72.984 86.786 1.00 49.79 8 MET D O 1
ATOM 7882 N N . LYS D 2 9 ? -9.506 74.902 86.053 1.00 46.07 9 LYS D N 1
ATOM 7883 C CA . LYS D 2 9 ? -10.770 75.531 85.705 1.00 47.80 9 LYS D CA 1
ATOM 7884 C C . LYS D 2 9 ? -11.448 74.830 84.540 1.00 47.76 9 LYS D C 1
ATOM 7885 O O . LYS D 2 9 ? -10.816 74.525 83.531 1.00 41.26 9 LYS D O 1
ATOM 7891 N N . GLU D 2 10 ? -12.737 74.563 84.694 1.00 57.57 10 GLU D N 1
ATOM 7892 C CA . GLU D 2 10 ? -13.544 74.047 83.600 1.00 60.30 10 GLU D CA 1
ATOM 7893 C C . GLU D 2 10 ? -14.862 74.799 83.538 1.00 57.92 10 GLU D C 1
ATOM 7894 O O . GLU D 2 10 ? -15.326 75.338 84.543 1.00 60.95 10 GLU D O 1
ATOM 7900 N N . GLN D 2 11 ? -15.447 74.856 82.347 1.00 52.81 11 GLN D N 1
ATOM 7901 C CA . GLN D 2 11 ? -16.748 75.480 82.173 1.00 50.80 11 GLN D CA 1
ATOM 7902 C C . GLN D 2 11 ? -17.763 74.743 83.039 1.00 56.54 11 GLN D C 1
ATOM 7903 O O . GLN D 2 11 ? -17.703 73.521 83.163 1.00 57.58 11 GLN D O 1
ATOM 7909 N N . SER D 2 12 ? -18.690 75.482 83.641 1.00 58.21 12 SER D N 1
ATOM 7910 C CA . SER D 2 12 ? -19.696 74.873 84.504 1.00 57.36 12 SER D CA 1
ATOM 7911 C C . SER D 2 12 ? -20.645 74.005 83.686 1.00 60.70 12 SER D C 1
ATOM 7912 O O . SER D 2 12 ? -21.040 74.384 82.583 1.00 65.59 12 SER D O 1
ATOM 7915 N N . PRO D 2 13 ? -21.000 72.827 84.228 1.00 61.49 13 PRO D N 1
ATOM 7916 C CA . PRO D 2 13 ? -21.812 71.806 83.552 1.00 60.00 13 PRO D CA 1
ATOM 7917 C C . PRO D 2 13 ? -23.084 72.365 82.931 1.00 59.79 13 PRO D C 1
ATOM 7918 O O . PRO D 2 13 ? -23.433 71.999 81.809 1.00 61.90 13 PRO D O 1
ATOM 7922 N N . GLU D 2 14 ? -23.766 73.239 83.662 1.00 58.80 14 GLU D N 1
ATOM 7923 C CA . GLU D 2 14 ? -25.023 73.813 83.203 1.00 55.11 14 GLU D CA 1
ATOM 7924 C C . GLU D 2 14 ? -24.802 74.825 82.077 1.00 51.00 14 GLU D C 1
ATOM 7925 O O . GLU D 2 14 ? -25.656 74.987 81.206 1.00 51.48 14 GLU D O 1
ATOM 7931 N N . SER D 2 15 ? -23.657 75.502 82.102 1.00 45.79 15 SER D N 1
ATOM 7932 C CA . SER D 2 15 ? -23.320 76.488 81.075 1.00 43.76 15 SER D CA 1
ATOM 7933 C C . SER D 2 15 ? -22.713 75.840 79.835 1.00 47.05 15 SER D C 1
ATOM 7934 O O . SER D 2 15 ? -22.930 76.302 78.716 1.00 37.83 15 SER D O 1
ATOM 7937 N N . ARG D 2 16 ? -21.941 74.778 80.043 1.00 48.56 16 ARG D N 1
ATOM 7938 C CA . ARG D 2 16 ? -21.254 74.095 78.951 1.00 52.71 16 ARG D CA 1
ATOM 7939 C C . ARG D 2 16 ? -22.201 73.126 78.250 1.00 61.96 16 ARG D C 1
ATOM 7940 O O . ARG D 2 16 ? -21.898 72.602 77.178 1.00 60.25 16 ARG D O 1
ATOM 7948 N N . ARG D 2 17 ? -23.355 72.904 78.870 1.00 68.99 17 ARG D N 1
ATOM 7949 C CA . ARG D 2 17 ? -24.379 72.001 78.357 1.00 69.46 17 ARG D CA 1
ATOM 7950 C C . ARG D 2 17 ? -24.916 72.408 76.985 1.00 65.96 17 ARG D C 1
ATOM 7951 O O . ARG D 2 17 ? -25.519 71.594 76.284 1.00 68.98 17 ARG D O 1
ATOM 7959 N N . ARG D 2 18 ? -24.693 73.661 76.600 1.00 58.64 18 ARG D N 1
ATOM 7960 C CA . ARG D 2 18 ? -25.277 74.192 75.370 1.00 54.41 18 ARG D CA 1
ATOM 7961 C C . ARG D 2 18 ? -24.284 74.495 74.248 1.00 47.93 18 ARG D C 1
ATOM 7962 O O . ARG D 2 18 ? -24.680 74.971 73.185 1.00 48.13 18 ARG D O 1
ATOM 7970 N N . ASN D 2 19 ? -23.004 74.226 74.471 1.00 45.84 19 ASN D N 1
ATOM 7971 C CA . ASN D 2 19 ? -22.006 74.515 73.448 1.00 44.43 19 ASN D CA 1
ATOM 7972 C C . ASN D 2 19 ? -21.000 73.390 73.235 1.00 42.09 19 ASN D C 1
ATOM 7973 O O . ASN D 2 19 ? -20.880 72.481 74.056 1.00 46.05 19 ASN D O 1
ATOM 7978 N N . PHE D 2 20 ? -20.291 73.452 72.114 1.00 35.01 20 PHE D N 1
ATOM 7979 C CA . PHE D 2 20 ? -19.315 72.428 71.773 1.00 41.29 20 PHE D CA 1
ATOM 7980 C C . PHE D 2 20 ? -17.907 72.939 72.042 1.00 46.09 20 PHE D C 1
ATOM 7981 O O . PHE D 2 20 ? -16.927 72.344 71.607 1.00 51.60 20 PHE D O 1
ATOM 7989 N N . GLU D 2 21 ? -17.821 74.055 72.758 1.00 45.45 21 GLU D N 1
ATOM 7990 C CA . GLU D 2 21 ? -16.542 74.644 73.134 1.00 40.01 21 GLU D CA 1
ATOM 7991 C C . GLU D 2 21 ? -15.849 73.784 74.184 1.00 33.96 21 GLU D C 1
ATOM 7992 O O . GLU D 2 21 ? -16.507 73.042 74.912 1.00 35.85 21 GLU D O 1
ATOM 7998 N N . GLU D 2 22 ? -14.525 73.884 74.252 1.00 34.71 22 GLU D N 1
ATOM 7999 C CA . GLU D 2 22 ? -13.731 73.049 75.149 1.00 31.50 22 GLU D CA 1
ATOM 8000 C C . GLU D 2 22 ? -14.135 73.206 76.614 1.00 36.48 22 GLU D C 1
ATOM 8001 O O . GLU D 2 22 ? -14.374 74.315 77.091 1.00 37.63 22 GLU D O 1
ATOM 8007 N N . VAL D 2 23 ? -14.226 72.077 77.310 1.00 37.71 23 VAL D N 1
ATOM 8008 C CA . VAL D 2 23 ? -14.618 72.050 78.715 1.00 31.60 23 VAL D CA 1
ATOM 8009 C C . VAL D 2 23 ? -13.471 72.409 79.653 1.00 31.26 23 VAL D C 1
ATOM 8010 O O . VAL D 2 23 ? -13.603 73.292 80.498 1.00 39.82 23 VAL D O 1
ATOM 8014 N N . ALA D 2 24 ? -12.346 71.721 79.492 1.00 33.97 24 ALA D N 1
ATOM 8015 C CA . ALA D 2 24 ? -11.167 71.963 80.315 1.00 36.13 24 ALA D CA 1
ATOM 8016 C C . ALA D 2 24 ? -10.398 73.178 79.814 1.00 38.22 24 ALA D C 1
ATOM 8017 O O . ALA D 2 24 ? -9.915 73.200 78.681 1.00 30.14 24 ALA D O 1
ATOM 8019 N N . LEU D 2 25 ? -10.304 74.194 80.666 1.00 35.30 25 LEU D N 1
ATOM 8020 C CA . LEU D 2 25 ? -9.786 75.494 80.261 1.00 33.27 25 LEU D CA 1
ATOM 8021 C C . LEU D 2 25 ? -8.266 75.607 80.370 1.00 37.34 25 LEU D C 1
ATOM 8022 O O . LEU D 2 25 ? -7.653 76.437 79.700 1.00 36.79 25 LEU D O 1
ATOM 8027 N N . GLY D 2 26 ? -7.656 74.773 81.204 1.00 42.07 26 GLY D N 1
ATOM 8028 C CA . GLY D 2 26 ? -6.210 74.779 81.327 1.00 38.43 26 GLY D CA 1
ATOM 8029 C C . GLY D 2 26 ? -5.666 75.480 82.557 1.00 37.45 26 GLY D C 1
ATOM 8030 O O . GLY D 2 26 ? -6.275 76.409 83.088 1.00 32.42 26 GLY D O 1
ATOM 8031 N N . TYR D 2 27 ? -4.507 75.015 83.011 1.00 42.63 27 TYR D N 1
ATOM 8032 C CA . TYR D 2 27 ? -3.823 75.589 84.164 1.00 42.02 27 TYR D CA 1
ATOM 8033 C C . TYR D 2 27 ? -3.434 77.047 83.961 1.00 44.28 27 TYR D C 1
ATOM 8034 O O . TYR D 2 27 ? -3.081 77.458 82.855 1.00 45.31 27 TYR D O 1
ATOM 8043 N N . THR D 2 28 ? -3.500 77.828 85.035 1.00 44.67 28 THR D N 1
ATOM 8044 C CA . THR D 2 28 ? -2.770 79.085 85.082 1.00 47.61 28 THR D CA 1
ATOM 8045 C C . THR D 2 28 ? -1.316 78.709 85.333 1.00 58.89 28 THR D C 1
ATOM 8046 O O . THR D 2 28 ? -1.031 77.561 85.677 1.00 64.99 28 THR D O 1
ATOM 8050 N N . LEU D 2 29 ? -0.397 79.653 85.164 1.00 61.85 29 LEU D N 1
ATOM 8051 C CA . LEU D 2 29 ? 1.019 79.343 85.331 1.00 56.77 29 LEU D CA 1
ATOM 8052 C C . LEU D 2 29 ? 1.332 78.849 86.741 1.00 50.27 29 LEU D C 1
ATOM 8053 O O . LEU D 2 29 ? 2.010 77.838 86.910 1.00 52.98 29 LEU D O 1
ATOM 8058 N N . GLU D 2 30 ? 0.819 79.551 87.746 1.00 43.95 30 GLU D N 1
ATOM 8059 C CA . GLU D 2 30 ? 1.063 79.187 89.139 1.00 43.19 30 GLU D CA 1
ATOM 8060 C C . GLU D 2 30 ? 0.438 77.843 89.486 1.00 47.46 30 GLU D C 1
ATOM 8061 O O . GLU D 2 30 ? 0.967 77.098 90.312 1.00 51.37 30 GLU D O 1
ATOM 8067 N N . GLU D 2 31 ? -0.699 77.546 88.868 1.00 48.09 31 GLU D N 1
ATOM 8068 C CA . GLU D 2 31 ? -1.355 76.259 89.064 1.00 36.05 31 GLU D CA 1
ATOM 8069 C C . GLU D 2 31 ? -0.498 75.134 88.487 1.00 37.06 31 GLU D C 1
ATOM 8070 O O . GLU D 2 31 ? -0.307 74.098 89.124 1.00 41.03 31 GLU D O 1
ATOM 8076 N N . ALA D 2 32 ? 0.015 75.348 87.278 1.00 40.36 32 ALA D N 1
ATOM 8077 C CA . ALA D 2 32 ? 0.940 74.410 86.643 1.00 43.11 32 ALA D CA 1
ATOM 8078 C C . ALA D 2 32 ? 2.221 74.238 87.457 1.00 42.61 32 ALA D C 1
ATOM 8079 O O . ALA D 2 32 ? 2.780 73.145 87.528 1.00 44.83 32 ALA D O 1
ATOM 8081 N N . LEU D 2 33 ? 2.689 75.327 88.059 1.00 45.61 33 LEU D N 1
ATOM 8082 C CA . LEU D 2 33 ? 3.896 75.287 88.878 1.00 43.08 33 LEU D CA 1
ATOM 8083 C C . LEU D 2 33 ? 3.667 74.481 90.150 1.00 45.72 33 LEU D C 1
ATOM 8084 O O . LEU D 2 33 ? 4.539 73.729 90.577 1.00 52.09 33 LEU D O 1
ATOM 8089 N N . GLU D 2 34 ? 2.488 74.631 90.746 1.00 44.97 34 GLU D N 1
ATOM 8090 C CA . GLU D 2 34 ? 2.121 73.849 91.922 1.00 52.53 34 GLU D CA 1
ATOM 8091 C C . GLU D 2 34 ? 2.083 72.358 91.608 1.00 59.83 34 GLU D C 1
ATOM 8092 O O . GLU D 2 34 ? 2.607 71.541 92.364 1.00 65.08 34 GLU D O 1
ATOM 8098 N N . GLU D 2 35 ? 1.451 72.017 90.490 1.00 56.83 35 GLU D N 1
ATOM 8099 C CA . GLU D 2 35 ? 1.355 70.633 90.042 1.00 49.87 35 GLU D CA 1
ATOM 8100 C C . GLU D 2 35 ? 2.731 70.063 89.714 1.00 48.44 35 GLU D C 1
ATOM 8101 O O . GLU D 2 35 ? 3.032 68.917 90.046 1.00 50.79 35 GLU D O 1
ATOM 8107 N N . ALA D 2 36 ? 3.563 70.871 89.062 1.00 44.26 36 ALA D N 1
ATOM 8108 C CA . ALA D 2 36 ? 4.910 70.449 88.704 1.00 38.43 36 ALA D CA 1
ATOM 8109 C C . ALA D 2 36 ? 5.747 70.228 89.959 1.00 46.73 36 ALA D C 1
ATOM 8110 O O . ALA D 2 36 ? 6.618 69.360 89.990 1.00 56.06 36 ALA D O 1
ATOM 8112 N N . GLN D 2 37 ? 5.469 71.012 90.997 1.00 43.29 37 GLN D N 1
ATOM 8113 C CA . GLN D 2 37 ? 6.181 70.884 92.266 1.00 41.64 37 GLN D CA 1
ATOM 8114 C C . GLN D 2 37 ? 5.811 69.598 92.998 1.00 44.22 37 GLN D C 1
ATOM 8115 O O . GLN D 2 37 ? 6.536 69.156 93.885 1.00 46.14 37 GLN D O 1
ATOM 8121 N N . ARG D 2 38 ? 4.683 69.001 92.624 1.00 47.52 38 ARG D N 1
ATOM 8122 C CA . ARG D 2 38 ? 4.245 67.755 93.242 1.00 48.55 38 ARG D CA 1
ATOM 8123 C C . ARG D 2 38 ? 5.124 66.598 92.786 1.00 50.55 38 ARG D C 1
ATOM 8124 O O . ARG D 2 38 ? 5.191 65.560 93.443 1.00 61.53 38 ARG D O 1
ATOM 8132 N N . CYS D 2 39 ? 5.790 66.781 91.650 1.00 45.83 39 CYS D N 1
ATOM 8133 C CA . CYS D 2 39 ? 6.671 65.754 91.111 1.00 28.12 39 CYS D CA 1
ATOM 8134 C C . CYS D 2 39 ? 7.919 65.590 91.974 1.00 40.96 39 CYS D C 1
ATOM 8135 O O . CYS D 2 39 ? 8.614 66.564 92.273 1.00 32.74 39 CYS D O 1
ATOM 8138 N N . LEU D 2 40 ? 8.199 64.351 92.370 1.00 38.06 40 LEU D N 1
ATOM 8139 C CA . LEU D 2 40 ? 9.319 64.066 93.259 1.00 31.08 40 LEU D CA 1
ATOM 8140 C C . LEU D 2 40 ? 10.614 63.817 92.489 1.00 31.75 40 LEU D C 1
ATOM 8141 O O . LEU D 2 40 ? 11.667 63.612 93.095 1.00 34.12 40 LEU D O 1
ATOM 8146 N N . GLN D 2 41 ? 10.528 63.850 91.160 1.00 33.99 41 GLN D N 1
ATOM 8147 C CA . GLN D 2 41 ? 11.674 63.590 90.288 1.00 29.14 41 GLN D CA 1
ATOM 8148 C C . GLN D 2 41 ? 12.369 62.280 90.642 1.00 38.18 41 GLN D C 1
ATOM 8149 O O . GLN D 2 41 ? 13.548 62.269 90.998 1.00 49.38 41 GLN D O 1
ATOM 8155 N N . CYS D 2 42 ? 11.629 61.181 90.548 1.00 40.66 42 CYS D N 1
ATOM 8156 C CA . CYS D 2 42 ? 12.153 59.864 90.897 1.00 43.18 42 CYS D CA 1
ATOM 8157 C C . CYS D 2 42 ? 13.288 59.444 89.975 1.00 47.29 42 CYS D C 1
ATOM 8158 O O . CYS D 2 42 ? 13.139 59.463 88.754 1.00 59.05 42 CYS D O 1
ATOM 8161 N N . PRO D 2 43 ? 14.436 59.073 90.563 1.00 42.61 43 PRO D N 1
ATOM 8162 C CA . PRO D 2 43 ? 15.604 58.599 89.812 1.00 40.07 43 PRO D CA 1
ATOM 8163 C C . PRO D 2 43 ? 15.275 57.392 88.939 1.00 42.88 43 PRO D C 1
ATOM 8164 O O . PRO D 2 43 ? 15.911 57.196 87.901 1.00 41.20 43 PRO D O 1
ATOM 8168 N N . THR D 2 44 ? 14.298 56.594 89.361 1.00 39.25 44 THR D N 1
ATOM 8169 C CA . THR D 2 44 ? 13.889 55.419 88.601 1.00 40.24 44 THR D CA 1
ATOM 8170 C C . THR D 2 44 ? 12.692 55.750 87.713 1.00 45.45 44 THR D C 1
ATOM 8171 O O . THR D 2 44 ? 12.394 55.014 86.772 1.00 46.18 44 THR D O 1
ATOM 8175 N N . HIS D 2 45 ? 12.029 56.865 88.030 1.00 46.13 45 HIS D N 1
ATOM 8176 C CA . HIS D 2 45 ? 10.895 57.419 87.275 1.00 34.11 45 HIS D CA 1
ATOM 8177 C C . HIS D 2 45 ? 9.998 56.372 86.608 1.00 33.22 45 HIS D C 1
ATOM 8178 O O . HIS D 2 45 ? 10.035 56.194 85.389 1.00 39.15 45 HIS D O 1
ATOM 8185 N N . PRO D 2 46 ? 9.183 55.676 87.414 1.00 34.21 46 PRO D N 1
ATOM 8186 C CA . PRO D 2 46 ? 8.282 54.633 86.907 1.00 30.68 46 PRO D CA 1
ATOM 8187 C C . PRO D 2 46 ? 7.200 55.160 85.968 1.00 30.41 46 PRO D C 1
ATOM 8188 O O . PRO D 2 46 ? 6.735 54.422 85.101 1.00 30.13 46 PRO D O 1
ATOM 8192 N N . CYS D 2 47 ? 6.823 56.424 86.137 1.00 36.39 47 CYS D N 1
ATOM 8193 C CA . CYS D 2 47 ? 5.828 57.071 85.287 1.00 31.91 47 CYS D CA 1
ATOM 8194 C C . CYS D 2 47 ? 6.138 56.925 83.800 1.00 31.38 47 CYS D C 1
ATOM 8195 O O . CYS D 2 47 ? 5.243 56.700 82.987 1.00 28.87 47 CYS D O 1
ATOM 8198 N N . VAL D 2 48 ? 7.416 57.057 83.460 1.00 37.88 48 VAL D N 1
ATOM 8199 C CA . VAL D 2 48 ? 7.874 56.976 82.077 1.00 39.45 48 VAL D CA 1
ATOM 8200 C C . VAL D 2 48 ? 7.541 55.625 81.451 1.00 39.40 48 VAL D C 1
ATOM 8201 O O . VAL D 2 48 ? 7.164 55.548 80.281 1.00 34.49 48 VAL D O 1
ATOM 8205 N N . SER D 2 49 ? 7.648 54.567 82.248 1.00 47.65 49 SER D N 1
ATOM 8206 C CA . SER D 2 49 ? 7.372 53.215 81.776 1.00 52.89 49 SER D CA 1
ATOM 8207 C C . SER D 2 49 ? 5.908 53.031 81.390 1.00 53.46 49 SER D C 1
ATOM 8208 O O . SER D 2 49 ? 5.569 52.122 80.633 1.00 55.77 49 SER D O 1
ATOM 8211 N N . GLY D 2 50 ? 5.043 53.899 81.904 1.00 47.37 50 GLY D N 1
ATOM 8212 C CA . GLY D 2 50 ? 3.631 53.841 81.578 1.00 39.64 50 GLY D CA 1
ATOM 8213 C C . GLY D 2 50 ? 3.308 54.572 80.289 1.00 35.75 50 GLY D C 1
ATOM 8214 O O . GLY D 2 50 ? 2.204 54.450 79.758 1.00 37.49 50 GLY D O 1
ATOM 8215 N N . CYS D 2 51 ? 4.275 55.331 79.782 1.00 36.38 51 CYS D N 1
ATOM 8216 C CA . CYS D 2 51 ? 4.093 56.081 78.542 1.00 33.97 51 CYS D CA 1
ATOM 8217 C C . CYS D 2 51 ? 4.584 55.299 77.327 1.00 38.37 51 CYS D C 1
ATOM 8218 O O . CYS D 2 51 ? 5.727 54.844 77.301 1.00 42.64 51 CYS D O 1
ATOM 8221 N N . PRO D 2 52 ? 3.713 55.142 76.318 1.00 36.12 52 PRO D N 1
ATOM 8222 C CA . PRO D 2 52 ? 3.998 54.417 75.073 1.00 33.88 52 PRO D CA 1
ATOM 8223 C C . PRO D 2 52 ? 5.257 54.893 74.342 1.00 30.22 52 PRO D C 1
ATOM 8224 O O . PRO D 2 52 ? 5.927 54.077 73.712 1.00 28.84 52 PRO D O 1
ATOM 8228 N N . VAL D 2 53 ? 5.571 56.183 74.417 1.00 33.58 53 VAL D N 1
ATOM 8229 C CA . VAL D 2 53 ? 6.773 56.696 73.764 1.00 36.33 53 VAL D CA 1
ATOM 8230 C C . VAL D 2 53 ? 7.861 57.050 74.776 1.00 36.51 53 VAL D C 1
ATOM 8231 O O . VAL D 2 53 ? 8.919 57.568 74.409 1.00 33.31 53 VAL D O 1
ATOM 8235 N N . GLU D 2 54 ? 7.581 56.770 76.046 1.00 34.87 54 GLU D N 1
ATOM 8236 C CA . GLU D 2 54 ? 8.554 56.918 77.126 1.00 29.07 54 GLU D CA 1
ATOM 8237 C C . GLU D 2 54 ? 9.152 58.318 77.195 1.00 39.61 54 GLU D C 1
ATOM 8238 O O . GLU D 2 54 ? 10.371 58.486 77.179 1.00 40.59 54 GLU D O 1
ATOM 8244 N N . ILE D 2 55 ? 8.282 59.319 77.264 1.00 36.58 55 ILE D N 1
ATOM 8245 C CA . ILE D 2 55 ? 8.706 60.703 77.421 1.00 38.53 55 ILE D CA 1
ATOM 8246 C C . ILE D 2 55 ? 9.483 60.888 78.724 1.00 38.16 55 ILE D C 1
ATOM 8247 O O . ILE D 2 55 ? 9.131 60.297 79.745 1.00 41.67 55 ILE D O 1
ATOM 8252 N N . ASP D 2 56 ? 10.537 61.700 78.693 1.00 37.41 56 ASP D N 1
ATOM 8253 C CA . ASP D 2 56 ? 11.264 62.022 79.913 1.00 28.97 56 ASP D CA 1
ATOM 8254 C C . ASP D 2 56 ? 10.407 62.986 80.721 1.00 30.34 56 ASP D C 1
ATOM 8255 O O . ASP D 2 56 ? 10.557 64.205 80.629 1.00 28.50 56 ASP D O 1
ATOM 8260 N N . ILE D 2 57 ? 9.491 62.419 81.498 1.00 33.63 57 ILE D N 1
ATOM 8261 C CA . ILE D 2 57 ? 8.473 63.194 82.195 1.00 32.57 57 ILE D CA 1
ATOM 8262 C C . ILE D 2 57 ? 9.046 64.064 83.321 1.00 32.57 57 ILE D C 1
ATOM 8263 O O . ILE D 2 57 ? 8.783 65.262 83.349 1.00 34.18 57 ILE D O 1
ATOM 8268 N N . PRO D 2 58 ? 9.840 63.483 84.246 1.00 30.18 58 PRO D N 1
ATOM 8269 C CA . PRO D 2 58 ? 10.363 64.380 85.282 1.00 35.76 58 PRO D CA 1
ATOM 8270 C C . PRO D 2 58 ? 11.297 65.445 84.707 1.00 38.86 58 PRO D C 1
ATOM 8271 O O . PRO D 2 58 ? 11.487 66.494 85.318 1.00 42.68 58 PRO D O 1
ATOM 8275 N N . GLY D 2 59 ? 11.859 65.171 83.535 1.00 42.53 59 GLY D N 1
ATOM 8276 C CA . GLY D 2 59 ? 12.749 66.105 82.872 1.00 34.98 59 GLY D CA 1
ATOM 8277 C C . GLY D 2 59 ? 12.060 67.377 82.409 1.00 30.75 59 GLY D C 1
ATOM 8278 O O . GLY D 2 59 ? 12.538 68.477 82.686 1.00 28.62 59 GLY D O 1
ATOM 8279 N N . PHE D 2 60 ? 10.947 67.234 81.695 1.00 28.34 60 PHE D N 1
ATOM 8280 C CA . PHE D 2 60 ? 10.239 68.400 81.180 1.00 31.13 60 PHE D CA 1
ATOM 8281 C C . PHE D 2 60 ? 9.475 69.086 82.310 1.00 39.39 60 PHE D C 1
ATOM 8282 O O . PHE D 2 60 ? 9.248 70.293 82.266 1.00 49.64 60 PHE D O 1
ATOM 8290 N N . ILE D 2 61 ? 9.082 68.315 83.320 1.00 35.59 61 ILE D N 1
ATOM 8291 C CA . ILE D 2 61 ? 8.476 68.890 84.518 1.00 40.26 61 ILE D CA 1
ATOM 8292 C C . ILE D 2 61 ? 9.483 69.782 85.237 1.00 38.10 61 ILE D C 1
ATOM 8293 O O . ILE D 2 61 ? 9.150 70.882 85.681 1.00 39.74 61 ILE D O 1
ATOM 8298 N N . ARG D 2 62 ? 10.719 69.304 85.335 1.00 33.12 62 ARG D N 1
ATOM 8299 C CA . ARG D 2 62 ? 11.790 70.058 85.977 1.00 30.32 62 ARG D CA 1
ATOM 8300 C C . ARG D 2 62 ? 12.092 71.338 85.207 1.00 33.83 62 ARG D C 1
ATOM 8301 O O . ARG D 2 62 ? 12.241 72.408 85.798 1.00 47.09 62 ARG D O 1
ATOM 8309 N N . LYS D 2 63 ? 12.178 71.225 83.885 1.00 30.80 63 LYS D N 1
ATOM 8310 C CA . LYS D 2 63 ? 12.425 72.386 83.038 1.00 33.61 63 LYS D CA 1
ATOM 8311 C C . LYS D 2 63 ? 11.264 73.371 83.129 1.00 34.17 63 LYS D C 1
ATOM 8312 O O . LYS D 2 63 ? 11.459 74.580 83.045 1.00 38.57 63 LYS D O 1
ATOM 8318 N N . LEU D 2 64 ? 10.060 72.843 83.323 1.00 28.14 64 LEU D N 1
ATOM 8319 C CA . LEU D 2 64 ? 8.865 73.666 83.487 1.00 31.49 64 LEU D CA 1
ATOM 8320 C C . LEU D 2 64 ? 8.847 74.463 84.789 1.00 32.14 64 LEU D C 1
ATOM 8321 O O . LEU D 2 64 ? 8.633 75.676 84.778 1.00 34.11 64 LEU D O 1
ATOM 8326 N N . ARG D 2 65 ? 9.068 73.780 85.908 1.00 27.87 65 ARG D N 1
ATOM 8327 C CA . ARG D 2 65 ? 9.006 74.428 87.210 1.00 27.83 65 ARG D CA 1
ATOM 8328 C C . ARG D 2 65 ? 10.132 75.441 87.364 1.00 36.81 65 ARG D C 1
ATOM 8329 O O . ARG D 2 65 ? 9.993 76.446 88.064 1.00 31.61 65 ARG D O 1
ATOM 8337 N N . ASP D 2 66 ? 11.237 75.186 86.671 1.00 38.37 66 ASP D N 1
ATOM 8338 C CA . ASP D 2 66 ? 12.392 76.069 86.715 1.00 38.96 66 ASP D CA 1
ATOM 8339 C C . ASP D 2 66 ? 12.217 77.268 85.786 1.00 42.20 66 ASP D C 1
ATOM 8340 O O . ASP D 2 66 ? 13.129 78.075 85.622 1.00 40.78 66 ASP D O 1
ATOM 8345 N N . GLY D 2 67 ? 11.039 77.376 85.180 1.00 47.52 67 GLY D N 1
ATOM 8346 C CA . GLY D 2 67 ? 10.724 78.498 84.315 1.00 47.16 67 GLY D CA 1
ATOM 8347 C C . GLY D 2 67 ? 11.339 78.413 82.933 1.00 46.31 67 GLY D C 1
ATOM 8348 O O . GLY D 2 67 ? 11.371 79.402 82.200 1.00 52.45 67 GLY D O 1
ATOM 8349 N N . LYS D 2 68 ? 11.821 77.230 82.568 1.00 40.37 68 LYS D N 1
ATOM 8350 C CA . LYS D 2 68 ? 12.382 77.022 81.238 1.00 39.50 68 LYS D CA 1
ATOM 8351 C C . LYS D 2 68 ? 11.352 76.320 80.370 1.00 36.86 68 LYS D C 1
ATOM 8352 O O . LYS D 2 68 ? 11.386 75.102 80.208 1.00 29.06 68 LYS D O 1
ATOM 8358 N N . LEU D 2 69 ? 10.448 77.105 79.794 1.00 38.53 69 LEU D N 1
ATOM 8359 C CA . LEU D 2 69 ? 9.300 76.552 79.092 1.00 29.17 69 LEU D CA 1
ATOM 8360 C C . LEU D 2 69 ? 9.660 76.069 77.699 1.00 29.39 69 LEU D C 1
ATOM 8361 O O . LEU D 2 69 ? 9.135 75.058 77.234 1.00 46.68 69 LEU D O 1
ATOM 8366 N N . GLU D 2 70 ? 10.557 76.787 77.036 1.00 32.53 70 GLU D N 1
ATOM 8367 C CA . GLU D 2 70 ? 11.034 76.374 75.723 1.00 36.12 70 GLU D CA 1
ATOM 8368 C C . GLU D 2 70 ? 11.786 75.048 75.823 1.00 42.94 70 GLU D C 1
ATOM 8369 O O . GLU D 2 70 ? 11.581 74.147 75.013 1.00 39.77 70 GLU D O 1
ATOM 8375 N N . GLU D 2 71 ? 12.647 74.934 76.832 1.00 49.76 71 GLU D N 1
ATOM 8376 C CA . GLU D 2 71 ? 13.445 73.728 77.033 1.00 55.15 71 GLU D CA 1
ATOM 8377 C C . GLU D 2 71 ? 12.576 72.548 77.452 1.00 57.85 71 GLU D C 1
ATOM 8378 O O . GLU D 2 71 ? 12.842 71.406 77.076 1.00 62.29 71 GLU D O 1
ATOM 8384 N N . SER D 2 72 ? 11.549 72.826 78.250 1.00 46.87 72 SER D N 1
ATOM 8385 C CA . SER D 2 72 ? 10.596 71.800 78.657 1.00 41.14 72 SER D CA 1
ATOM 8386 C C . SER D 2 72 ? 9.845 71.276 77.442 1.00 39.23 72 SER D C 1
ATOM 8387 O O . SER D 2 72 ? 9.687 70.071 77.261 1.00 40.32 72 SER D O 1
ATOM 8390 N N . TYR D 2 73 ? 9.377 72.210 76.619 1.00 35.87 73 TYR D N 1
ATOM 8391 C CA . TYR D 2 73 ? 8.702 71.902 75.366 1.00 33.86 73 TYR D CA 1
ATOM 8392 C C . TYR D 2 73 ? 9.658 71.203 74.410 1.00 40.76 73 TYR D C 1
ATOM 8393 O O . TYR D 2 73 ? 9.250 70.363 73.607 1.00 50.63 73 TYR D O 1
ATOM 8402 N N . ARG D 2 74 ? 10.935 71.561 74.505 1.00 39.12 74 ARG D N 1
ATOM 8403 C CA . ARG D 2 74 ? 11.962 70.991 73.645 1.00 36.77 74 ARG D CA 1
ATOM 8404 C C . ARG D 2 74 ? 12.115 69.514 73.965 1.00 34.59 74 ARG D C 1
ATOM 8405 O O . ARG D 2 74 ? 12.335 68.695 73.077 1.00 38.50 74 ARG D O 1
ATOM 8413 N N . ILE D 2 75 ? 11.995 69.184 75.245 1.00 32.53 75 ILE D N 1
ATOM 8414 C CA . ILE D 2 75 ? 11.978 67.798 75.691 1.00 38.60 75 ILE D CA 1
ATOM 8415 C C . ILE D 2 75 ? 10.732 67.057 75.204 1.00 45.27 75 ILE D C 1
ATOM 8416 O O . ILE D 2 75 ? 10.831 65.974 74.632 1.00 54.40 75 ILE D O 1
ATOM 8421 N N . LEU D 2 76 ? 9.562 67.649 75.437 1.00 28.60 76 LEU D N 1
ATOM 8422 C CA . LEU D 2 76 ? 8.298 67.055 75.007 1.00 31.69 76 LEU D CA 1
ATOM 8423 C C . LEU D 2 76 ? 8.273 66.775 73.508 1.00 33.84 76 LEU D C 1
ATOM 8424 O O . LEU D 2 76 ? 7.967 65.660 73.085 1.00 43.17 76 LEU D O 1
ATOM 8429 N N . LYS D 2 77 ? 8.594 67.786 72.708 1.00 31.59 77 LYS D N 1
ATOM 8430 C CA . LYS D 2 77 ? 8.560 67.648 71.254 1.00 33.96 77 LYS D CA 1
ATOM 8431 C C . LYS D 2 77 ? 9.645 66.702 70.751 1.00 35.72 77 LYS D C 1
ATOM 8432 O O . LYS D 2 77 ? 9.549 66.164 69.648 1.00 39.97 77 LYS D O 1
ATOM 8438 N N . SER D 2 78 ? 10.678 66.512 71.565 1.00 29.42 78 SER D N 1
ATOM 8439 C CA . SER D 2 78 ? 11.752 65.579 71.247 1.00 32.59 78 SER D CA 1
ATOM 8440 C C . SER D 2 78 ? 11.253 64.139 71.262 1.00 37.77 78 SER D C 1
ATOM 8441 O O . SER D 2 78 ? 11.734 63.297 70.505 1.00 42.80 78 SER D O 1
ATOM 8444 N N . TYR D 2 79 ? 10.287 63.863 72.131 1.00 36.00 79 TYR D N 1
ATOM 8445 C CA . TYR D 2 79 ? 9.715 62.528 72.241 1.00 31.28 79 TYR D CA 1
ATOM 8446 C C . TYR D 2 79 ? 8.384 62.419 71.504 1.00 37.30 79 TYR D C 1
ATOM 8447 O O . TYR D 2 79 ? 8.089 61.401 70.881 1.00 42.64 79 TYR D O 1
ATOM 8456 N N . ASN D 2 80 ? 7.590 63.483 71.576 1.00 37.56 80 ASN D N 1
ATOM 8457 C CA . ASN D 2 80 ? 6.208 63.453 71.111 1.00 33.73 80 ASN D CA 1
ATOM 8458 C C . ASN D 2 80 ? 5.864 64.685 70.275 1.00 40.89 80 ASN D C 1
ATOM 8459 O O . ASN D 2 80 ? 5.952 65.814 70.756 1.00 48.01 80 ASN D O 1
ATOM 8464 N N . ASN D 2 81 ? 5.467 64.465 69.024 1.00 38.43 81 ASN D N 1
ATOM 8465 C CA . ASN D 2 81 ? 5.105 65.561 68.128 1.00 28.48 81 ASN D CA 1
ATOM 8466 C C . ASN D 2 81 ? 3.829 66.274 68.549 1.00 28.29 81 ASN D C 1
ATOM 8467 O O . ASN D 2 81 ? 3.656 67.460 68.274 1.00 39.70 81 ASN D O 1
ATOM 8472 N N . LEU D 2 82 ? 2.934 65.552 69.216 1.00 27.97 82 LEU D N 1
ATOM 8473 C CA . LEU D 2 82 ? 1.613 66.088 69.526 1.00 27.85 82 LEU D CA 1
ATOM 8474 C C . LEU D 2 82 ? 1.305 66.150 71.023 1.00 33.68 82 LEU D C 1
ATOM 8475 O O . LEU D 2 82 ? 0.393 65.471 71.493 1.00 45.89 82 LEU D O 1
ATOM 8480 N N . PRO D 2 83 ? 2.051 66.975 71.778 1.00 30.21 83 PRO D N 1
ATOM 8481 C CA . PRO D 2 83 ? 1.831 67.009 73.228 1.00 27.60 83 PRO D CA 1
ATOM 8482 C C . PRO D 2 83 ? 0.568 67.769 73.621 1.00 36.63 83 PRO D C 1
ATOM 8483 O O . PRO D 2 83 ? -0.013 67.485 74.666 1.00 27.49 83 PRO D O 1
ATOM 8487 N N . ALA D 2 84 ? 0.159 68.731 72.798 1.00 33.36 84 ALA D N 1
ATOM 8488 C CA . ALA D 2 84 ? -1.045 69.502 73.080 1.00 27.97 84 ALA D CA 1
ATOM 8489 C C . ALA D 2 84 ? -2.287 68.664 72.810 1.00 34.45 84 ALA D C 1
ATOM 8490 O O . ALA D 2 84 ? -3.367 68.952 73.324 1.00 34.28 84 ALA D O 1
ATOM 8492 N N . VAL D 2 85 ? -2.125 67.625 71.998 1.00 33.48 85 VAL D N 1
ATOM 8493 C CA . VAL D 2 85 ? -3.214 66.700 71.723 1.00 34.86 85 VAL D CA 1
ATOM 8494 C C . VAL D 2 85 ? -3.241 65.573 72.746 1.00 30.26 85 VAL D C 1
ATOM 8495 O O . VAL D 2 85 ? -4.223 65.403 73.467 1.00 32.21 85 VAL D O 1
ATOM 8499 N N . CYS D 2 86 ? -2.148 64.818 72.811 1.00 27.29 86 CYS D N 1
ATOM 8500 C CA . CYS D 2 86 ? -2.054 63.658 73.690 1.00 28.99 86 CYS D CA 1
ATOM 8501 C C . CYS D 2 86 ? -2.186 64.041 75.160 1.00 27.38 86 CYS D C 1
ATOM 8502 O O . CYS D 2 86 ? -2.730 63.283 75.956 1.00 27.18 86 CYS D O 1
ATOM 8505 N N . GLY D 2 87 ? -1.671 65.212 75.518 1.00 27.80 87 GLY D N 1
ATOM 8506 C CA . GLY D 2 87 ? -1.811 65.724 76.869 1.00 29.90 87 GLY D CA 1
ATOM 8507 C C . GLY D 2 87 ? -3.266 65.859 77.276 1.00 36.54 87 GLY D C 1
ATOM 8508 O O . GLY D 2 87 ? -3.615 65.698 78.446 1.00 37.18 87 GLY D O 1
ATOM 8509 N N . ARG D 2 88 ? -4.117 66.146 76.296 1.00 38.67 88 ARG D N 1
ATOM 8510 C CA . ARG D 2 88 ? -5.547 66.309 76.523 1.00 32.57 88 ARG D CA 1
ATOM 8511 C C . ARG D 2 88 ? -6.294 64.981 76.507 1.00 33.98 88 ARG D C 1
ATOM 8512 O O . ARG D 2 88 ? -7.151 64.730 77.351 1.00 41.94 88 ARG D O 1
ATOM 8520 N N . VAL D 2 89 ? -5.968 64.138 75.533 1.00 33.94 89 VAL D N 1
ATOM 8521 C CA . VAL D 2 89 ? -6.797 62.982 75.214 1.00 32.23 89 VAL D CA 1
ATOM 8522 C C . VAL D 2 89 ? -6.273 61.623 75.689 1.00 38.08 89 VAL D C 1
ATOM 8523 O O . VAL D 2 89 ? -7.015 60.641 75.675 1.00 42.92 89 VAL D O 1
ATOM 8527 N N . CYS D 2 90 ? -5.008 61.552 76.091 1.00 33.64 90 CYS D N 1
ATOM 8528 C CA . CYS D 2 90 ? -4.447 60.286 76.561 1.00 34.30 90 CYS D CA 1
ATOM 8529 C C . CYS D 2 90 ? -5.180 59.776 77.795 1.00 34.45 90 CYS D C 1
ATOM 8530 O O . CYS D 2 90 ? -5.543 60.555 78.674 1.00 32.34 90 CYS D O 1
ATOM 8533 N N . PRO D 2 91 ? -5.421 58.460 77.848 1.00 29.66 91 PRO D N 1
ATOM 8534 C CA . PRO D 2 91 ? -5.971 57.820 79.044 1.00 29.99 91 PRO D CA 1
ATOM 8535 C C . PRO D 2 91 ? -4.888 57.637 80.102 1.00 27.98 91 PRO D C 1
ATOM 8536 O O . PRO D 2 91 ? -4.445 56.517 80.341 1.00 28.14 91 PRO D O 1
ATOM 8540 N N . GLN D 2 92 ? -4.460 58.739 80.711 1.00 27.90 92 GLN D N 1
ATOM 8541 C CA . GLN D 2 92 ? -3.363 58.720 81.672 1.00 27.96 92 GLN D CA 1
ATOM 8542 C C . GLN D 2 92 ? -3.625 57.815 82.872 1.00 28.32 92 GLN D C 1
ATOM 8543 O O . GLN D 2 92 ? -2.688 57.366 83.531 1.00 40.05 92 GLN D O 1
ATOM 8549 N N . GLU D 2 93 ? -4.896 57.554 83.156 1.00 28.54 93 GLU D N 1
ATOM 8550 C CA . GLU D 2 93 ? -5.261 56.708 84.287 1.00 35.44 93 GLU D CA 1
ATOM 8551 C C . GLU D 2 93 ? -4.739 55.285 84.097 1.00 35.82 93 GLU D C 1
ATOM 8552 O O . GLU D 2 93 ? -4.453 54.584 85.065 1.00 36.88 93 GLU D O 1
ATOM 8558 N N . VAL D 2 94 ? -4.611 54.867 82.843 1.00 32.47 94 VAL D N 1
ATOM 8559 C CA . VAL D 2 94 ? -4.103 53.540 82.530 1.00 29.18 94 VAL D CA 1
ATOM 8560 C C . VAL D 2 94 ? -2.741 53.591 81.849 1.00 37.86 94 VAL D C 1
ATOM 8561 O O . VAL D 2 94 ? -2.239 52.569 81.381 1.00 46.47 94 VAL D O 1
ATOM 8565 N N . GLN D 2 95 ? -2.147 54.778 81.780 1.00 35.75 95 GLN D N 1
ATOM 8566 C CA . GLN D 2 95 ? -0.852 54.928 81.123 1.00 35.37 95 GLN D CA 1
ATOM 8567 C C . GLN D 2 95 ? 0.208 55.542 82.039 1.00 36.78 95 GLN D C 1
ATOM 8568 O O . GLN D 2 95 ? 0.781 54.853 82.882 1.00 30.89 95 GLN D O 1
ATOM 8574 N N . CYS D 2 96 ? 0.460 56.837 81.882 1.00 37.83 96 CYS D N 1
ATOM 8575 C CA . CYS D 2 96 ? 1.598 57.467 82.543 1.00 28.26 96 CYS D CA 1
ATOM 8576 C C . CYS D 2 96 ? 1.347 57.697 84.032 1.00 28.42 96 CYS D C 1
ATOM 8577 O O . CYS D 2 96 ? 2.208 57.407 84.863 1.00 28.66 96 CYS D O 1
ATOM 8580 N N . GLU D 2 97 ? 0.173 58.218 84.369 1.00 33.71 97 GLU D N 1
ATOM 8581 C CA . GLU D 2 97 ? -0.170 58.484 85.764 1.00 41.04 97 GLU D CA 1
ATOM 8582 C C . GLU D 2 97 ? -0.485 57.203 86.542 1.00 44.86 97 GLU D C 1
ATOM 8583 O O . GLU D 2 97 ? -0.602 57.227 87.767 1.00 46.44 97 GLU D O 1
ATOM 8589 N N . SER D 2 98 ? -0.619 56.088 85.830 1.00 40.10 98 SER D N 1
ATOM 8590 C CA . SER D 2 98 ? -0.851 54.798 86.471 1.00 38.51 98 SER D CA 1
ATOM 8591 C C . SER D 2 98 ? 0.425 54.263 87.102 1.00 43.66 98 SER D C 1
ATOM 8592 O O . SER D 2 98 ? 0.384 53.349 87.922 1.00 50.52 98 SER D O 1
ATOM 8595 N N . ARG D 2 99 ? 1.561 54.809 86.688 1.00 43.00 99 ARG D N 1
ATOM 8596 C CA . ARG D 2 99 ? 2.846 54.380 87.223 1.00 41.42 99 ARG D CA 1
ATOM 8597 C C . ARG D 2 99 ? 3.462 55.456 88.113 1.00 46.37 99 ARG D C 1
ATOM 8598 O O . ARG D 2 99 ? 4.520 55.249 88.706 1.00 45.05 99 ARG D O 1
ATOM 8606 N N . CYS D 2 100 ? 2.796 56.603 88.202 1.00 51.19 100 CYS D N 1
ATOM 8607 C CA . CYS D 2 100 ? 3.273 57.696 89.042 1.00 52.39 100 CYS D CA 1
ATOM 8608 C C . CYS D 2 100 ? 3.164 57.322 90.515 1.00 47.13 100 CYS D C 1
ATOM 8609 O O . CYS D 2 100 ? 2.101 56.928 90.992 1.00 45.12 100 CYS D O 1
ATOM 8612 N N . VAL D 2 101 ? 4.274 57.461 91.229 1.00 47.69 101 VAL D N 1
ATOM 8613 C CA . VAL D 2 101 ? 4.371 57.014 92.613 1.00 44.66 101 VAL D CA 1
ATOM 8614 C C . VAL D 2 101 ? 3.431 57.758 93.567 1.00 48.07 101 VAL D C 1
ATOM 8615 O O . VAL D 2 101 ? 2.844 57.155 94.470 1.00 48.13 101 VAL D O 1
ATOM 8619 N N . VAL D 2 102 ? 3.247 59.051 93.329 1.00 45.82 102 VAL D N 1
ATOM 8620 C CA . VAL D 2 102 ? 2.426 59.890 94.199 1.00 43.62 102 VAL D CA 1
ATOM 8621 C C . VAL D 2 102 ? 0.952 59.462 94.218 1.00 50.60 102 VAL D C 1
ATOM 8622 O O . VAL D 2 102 ? 0.214 59.776 95.151 1.00 53.58 102 VAL D O 1
ATOM 8626 N N . GLY D 2 103 ? 0.533 58.729 93.192 1.00 51.06 103 GLY D N 1
ATOM 8627 C CA . GLY D 2 103 ? -0.824 58.219 93.115 1.00 51.04 103 GLY D CA 1
ATOM 8628 C C . GLY D 2 103 ? -1.190 56.976 93.912 1.00 56.40 103 GLY D C 1
ATOM 8629 O O . GLY D 2 103 ? -2.372 56.726 94.155 1.00 58.96 103 GLY D O 1
ATOM 8630 N N . LYS D 2 104 ? -0.197 56.192 94.317 1.00 60.77 104 LYS D N 1
ATOM 8631 C CA . LYS D 2 104 ? -0.473 54.901 94.946 1.00 63.73 104 LYS D CA 1
ATOM 8632 C C . LYS D 2 104 ? -0.731 54.980 96.449 1.00 65.52 104 LYS D C 1
ATOM 8633 O O . LYS D 2 104 ? -1.162 54.002 97.061 1.00 65.19 104 LYS D O 1
ATOM 8639 N N . MET D 2 105 ? -0.465 56.139 97.041 1.00 65.56 105 MET D N 1
ATOM 8640 C CA . MET D 2 105 ? -0.730 56.350 98.463 1.00 65.33 105 MET D CA 1
ATOM 8641 C C . MET D 2 105 ? -2.204 56.588 98.785 1.00 68.20 105 MET D C 1
ATOM 8642 O O . MET D 2 105 ? -3.016 56.853 97.897 1.00 67.75 105 MET D O 1
ATOM 8647 N N . LYS D 2 106 ? -2.536 56.486 100.070 1.00 69.26 106 LYS D N 1
ATOM 8648 C CA . LYS D 2 106 ? -3.915 56.598 100.533 1.00 70.72 106 LYS D CA 1
ATOM 8649 C C . LYS D 2 106 ? -4.417 58.027 100.384 1.00 68.35 106 LYS D C 1
ATOM 8650 O O . LYS D 2 106 ? -3.875 58.953 100.991 1.00 63.62 106 LYS D O 1
ATOM 8656 N N . ASP D 2 107 ? -5.456 58.185 99.570 1.00 69.71 107 ASP D N 1
ATOM 8657 C CA . ASP D 2 107 ? -6.010 59.490 99.226 1.00 65.72 107 ASP D CA 1
ATOM 8658 C C . ASP D 2 107 ? -4.924 60.448 98.760 1.00 65.86 107 ASP D C 1
ATOM 8659 O O . ASP D 2 107 ? -4.799 61.560 99.270 1.00 59.51 107 ASP D O 1
ATOM 8664 N N . SER D 2 108 ? -4.137 59.995 97.791 1.00 75.85 108 SER D N 1
ATOM 8665 C CA . SER D 2 108 ? -3.161 60.845 97.128 1.00 78.91 108 SER D CA 1
ATOM 8666 C C . SER D 2 108 ? -3.317 60.639 95.630 1.00 86.05 108 SER D C 1
ATOM 8667 O O . SER D 2 108 ? -3.533 59.517 95.172 1.00 84.80 108 SER D O 1
ATOM 8670 N N . GLU D 2 109 ? -3.210 61.718 94.867 1.00 89.07 109 GLU D N 1
ATOM 8671 C CA . GLU D 2 109 ? -3.362 61.635 93.421 1.00 87.26 109 GLU D CA 1
ATOM 8672 C C . GLU D 2 109 ? -2.013 61.721 92.715 1.00 80.12 109 GLU D C 1
ATOM 8673 O O . GLU D 2 109 ? -1.109 62.407 93.189 1.00 81.42 109 GLU D O 1
ATOM 8679 N N . PRO D 2 110 ? -1.872 61.022 91.578 1.00 56.63 110 PRO D N 1
ATOM 8680 C CA . PRO D 2 110 ? -0.602 61.051 90.848 1.00 45.71 110 PRO D CA 1
ATOM 8681 C C . PRO D 2 110 ? -0.350 62.426 90.243 1.00 39.65 110 PRO D C 1
ATOM 8682 O O . PRO D 2 110 ? -1.286 63.214 90.131 1.00 38.35 110 PRO D O 1
ATOM 8686 N N . VAL D 2 111 ? 0.895 62.714 89.875 1.00 38.63 111 VAL D N 1
ATOM 8687 C CA . VAL D 2 111 ? 1.218 63.981 89.231 1.00 39.53 111 VAL D CA 1
ATOM 8688 C C . VAL D 2 111 ? 0.446 64.098 87.923 1.00 44.00 111 VAL D C 1
ATOM 8689 O O . VAL D 2 111 ? 0.393 63.149 87.140 1.00 45.79 111 VAL D O 1
ATOM 8693 N N . ALA D 2 112 ? -0.161 65.258 87.694 1.00 42.14 112 ALA D N 1
ATOM 8694 C CA . ALA D 2 112 ? -0.965 65.463 86.498 1.00 36.29 112 ALA D CA 1
ATOM 8695 C C . ALA D 2 112 ? -0.065 65.655 85.290 1.00 36.57 112 ALA D C 1
ATOM 8696 O O . ALA D 2 112 ? 0.237 66.780 84.901 1.00 44.00 112 ALA D O 1
ATOM 8698 N N . ILE D 2 113 ? 0.361 64.547 84.700 1.00 35.21 113 ILE D N 1
ATOM 8699 C CA . ILE D 2 113 ? 1.313 64.594 83.604 1.00 34.82 113 ILE D CA 1
ATOM 8700 C C . ILE D 2 113 ? 0.646 65.164 82.358 1.00 27.34 113 ILE D C 1
ATOM 8701 O O . ILE D 2 113 ? 1.231 65.982 81.654 1.00 27.29 113 ILE D O 1
ATOM 8706 N N . GLY D 2 114 ? -0.587 64.738 82.104 1.00 27.38 114 GLY D N 1
ATOM 8707 C CA . GLY D 2 114 ? -1.353 65.238 80.978 1.00 35.68 114 GLY D CA 1
ATOM 8708 C C . GLY D 2 114 ? -1.641 66.727 81.043 1.00 41.81 114 GLY D C 1
ATOM 8709 O O . GLY D 2 114 ? -1.538 67.424 80.035 1.00 40.72 114 GLY D O 1
ATOM 8710 N N . ARG D 2 115 ? -1.984 67.222 82.231 1.00 44.36 115 ARG D N 1
ATOM 8711 C CA . ARG D 2 115 ? -2.334 68.631 82.399 1.00 39.40 115 ARG D CA 1
ATOM 8712 C C . ARG D 2 115 ? -1.134 69.554 82.226 1.00 35.19 115 ARG D C 1
ATOM 8713 O O . ARG D 2 115 ? -1.270 70.677 81.741 1.00 37.01 115 ARG D O 1
ATOM 8721 N N . LEU D 2 116 ? 0.035 69.077 82.638 1.00 32.89 116 LEU D N 1
ATOM 8722 C CA . LEU D 2 116 ? 1.261 69.860 82.548 1.00 29.75 116 LEU D CA 1
ATOM 8723 C C . LEU D 2 116 ? 1.850 69.787 81.148 1.00 31.08 116 LEU D C 1
ATOM 8724 O O . LEU D 2 116 ? 2.393 70.764 80.636 1.00 34.08 116 LEU D O 1
ATOM 8729 N N . GLU D 2 117 ? 1.737 68.610 80.542 1.00 33.81 117 GLU D N 1
ATOM 8730 C CA . GLU D 2 117 ? 2.122 68.390 79.155 1.00 27.66 117 GLU D CA 1
ATOM 8731 C C . GLU D 2 117 ? 1.317 69.303 78.244 1.00 29.50 117 GLU D C 1
ATOM 8732 O O . GLU D 2 117 ? 1.854 69.918 77.327 1.00 38.76 117 GLU D O 1
ATOM 8738 N N . ARG D 2 118 ? 0.017 69.369 78.512 1.00 28.98 118 ARG D N 1
ATOM 8739 C CA . ARG D 2 118 ? -0.906 70.248 77.803 1.00 27.75 118 ARG D CA 1
ATOM 8740 C C . ARG D 2 118 ? -0.528 71.721 77.967 1.00 33.75 118 ARG D C 1
ATOM 8741 O O . ARG D 2 118 ? -0.479 72.472 76.992 1.00 31.81 118 ARG D O 1
ATOM 8749 N N . PHE D 2 119 ? -0.255 72.122 79.206 1.00 35.51 119 PHE D N 1
ATOM 8750 C CA . PHE D 2 119 ? 0.063 73.513 79.525 1.00 28.18 119 PHE D CA 1
ATOM 8751 C C . PHE D 2 119 ? 1.308 74.006 78.787 1.00 37.55 119 PHE D C 1
ATOM 8752 O O . PHE D 2 119 ? 1.272 75.041 78.120 1.00 36.76 119 PHE D O 1
ATOM 8760 N N . VAL D 2 120 ? 2.405 73.267 78.925 1.00 28.08 120 VAL D N 1
ATOM 8761 C CA . VAL D 2 120 ? 3.669 73.619 78.286 1.00 29.37 120 VAL D CA 1
ATOM 8762 C C . VAL D 2 120 ? 3.509 73.696 76.771 1.00 34.30 120 VAL D C 1
ATOM 8763 O O . VAL D 2 120 ? 4.036 74.600 76.120 1.00 47.49 120 VAL D O 1
ATOM 8767 N N . ALA D 2 121 ? 2.759 72.748 76.223 1.00 28.28 121 ALA D N 1
ATOM 8768 C CA . ALA D 2 121 ? 2.481 72.707 74.795 1.00 37.53 121 ALA D CA 1
ATOM 8769 C C . ALA D 2 121 ? 1.706 73.950 74.370 1.00 40.87 121 ALA D C 1
ATOM 8770 O O . ALA D 2 121 ? 1.980 74.534 73.320 1.00 29.15 121 ALA D O 1
ATOM 8772 N N . ASP D 2 122 ? 0.728 74.339 75.185 1.00 37.86 122 ASP D N 1
ATOM 8773 C CA . ASP D 2 122 ? -0.080 75.519 74.902 1.00 33.42 122 ASP D CA 1
ATOM 8774 C C . ASP D 2 122 ? 0.778 76.774 74.995 1.00 30.38 122 ASP D C 1
ATOM 8775 O O . ASP D 2 122 ? 0.645 77.683 74.179 1.00 34.63 122 ASP D O 1
ATOM 8780 N N . TRP D 2 123 ? 1.653 76.818 75.997 1.00 34.40 123 TRP D N 1
ATOM 8781 C CA . TRP D 2 123 ? 2.584 77.930 76.168 1.00 32.69 123 TRP D CA 1
ATOM 8782 C C . TRP D 2 123 ? 3.441 78.140 74.929 1.00 30.01 123 TRP D C 1
ATOM 8783 O O . TRP D 2 123 ? 3.661 79.270 74.502 1.00 39.03 123 TRP D O 1
ATOM 8794 N N . ALA D 2 124 ? 3.905 77.041 74.344 1.00 34.91 124 ALA D N 1
ATOM 8795 C CA . ALA D 2 124 ? 4.787 77.094 73.182 1.00 36.24 124 ALA D CA 1
ATOM 8796 C C . ALA D 2 124 ? 4.025 77.403 71.900 1.00 44.71 124 ALA D C 1
ATOM 8797 O O . ALA D 2 124 ? 4.617 77.564 70.833 1.00 51.05 124 ALA D O 1
ATOM 8799 N N . ALA D 2 125 ? 2.705 77.466 72.006 1.00 47.52 125 ALA D N 1
ATOM 8800 C CA . ALA D 2 125 ? 1.874 77.870 70.886 1.00 46.06 125 ALA D CA 1
ATOM 8801 C C . ALA D 2 125 ? 1.636 79.368 71.009 1.00 43.24 125 ALA D C 1
ATOM 8802 O O . ALA D 2 125 ? 1.904 80.134 70.084 1.00 40.90 125 ALA D O 1
ATOM 8804 N N . GLU D 2 126 ? 1.111 79.766 72.163 1.00 42.72 126 GLU D N 1
ATOM 8805 C CA . GLU D 2 126 ? 0.818 81.160 72.472 1.00 43.09 126 GLU D CA 1
ATOM 8806 C C . GLU D 2 126 ? 2.044 82.066 72.386 1.00 42.28 126 GLU D C 1
ATOM 8807 O O . GLU D 2 126 ? 1.923 83.262 72.126 1.00 43.22 126 GLU D O 1
ATOM 8813 N N . ASN D 2 127 ? 3.225 81.492 72.605 1.00 43.65 127 ASN D N 1
ATOM 8814 C CA . ASN D 2 127 ? 4.432 82.294 72.791 1.00 44.64 127 ASN D CA 1
ATOM 8815 C C . ASN D 2 127 ? 5.623 81.942 71.909 1.00 48.42 127 ASN D C 1
ATOM 8816 O O . ASN D 2 127 ? 6.157 82.817 71.230 1.00 57.13 127 ASN D O 1
ATOM 8821 N N . LEU D 2 128 ? 6.058 80.685 71.939 1.00 48.13 128 LEU D N 1
ATOM 8822 C CA . LEU D 2 128 ? 7.233 80.282 71.173 1.00 52.77 128 LEU D CA 1
ATOM 8823 C C . LEU D 2 128 ? 7.043 80.632 69.702 1.00 60.24 128 LEU D C 1
ATOM 8824 O O . LEU D 2 128 ? 5.985 80.384 69.123 1.00 62.20 128 LEU D O 1
ATOM 8829 N N . GLU D 2 129 ? 8.079 81.213 69.107 1.00 66.10 129 GLU D N 1
ATOM 8830 C CA . GLU D 2 129 ? 8.042 81.598 67.703 1.00 75.58 129 GLU D CA 1
ATOM 8831 C C . GLU D 2 129 ? 9.063 80.825 66.886 1.00 79.44 129 GLU D C 1
ATOM 8832 O O . GLU D 2 129 ? 8.834 79.667 66.533 1.00 82.10 129 GLU D O 1
ATOM 8838 N N . GLU D 2 130 ? 10.189 81.477 66.603 1.00 78.62 130 GLU D N 1
ATOM 8839 C CA . GLU D 2 130 ? 11.246 80.907 65.772 1.00 78.37 130 GLU D CA 1
ATOM 8840 C C . GLU D 2 130 ? 10.680 80.418 64.447 1.00 74.90 130 GLU D C 1
ATOM 8841 O O . GLU D 2 130 ? 10.438 79.222 64.282 1.00 73.94 130 GLU D O 1
ATOM 8847 N N . ASP D 2 131 ? 10.454 81.342 63.515 1.00 75.56 131 ASP D N 1
ATOM 8848 C CA . ASP D 2 131 ? 9.860 80.989 62.231 1.00 74.69 131 ASP D CA 1
ATOM 8849 C C . ASP D 2 131 ? 10.717 79.921 61.565 1.00 71.19 131 ASP D C 1
ATOM 8850 O O . ASP D 2 131 ? 11.944 80.022 61.525 1.00 71.57 131 ASP D O 1
ATOM 8855 N N . VAL D 2 132 ? 10.059 78.886 61.061 1.00 66.95 132 VAL D N 1
ATOM 8856 C CA . VAL D 2 132 ? 10.756 77.680 60.646 1.00 60.67 132 VAL D CA 1
ATOM 8857 C C . VAL D 2 132 ? 10.964 77.643 59.135 1.00 57.35 132 VAL D C 1
ATOM 8858 O O . VAL D 2 132 ? 10.124 78.109 58.364 1.00 55.75 132 VAL D O 1
ATOM 8862 N N . LYS D 2 133 ? 12.108 77.105 58.727 1.00 54.67 133 LYS D N 1
ATOM 8863 C CA . LYS D 2 133 ? 12.484 77.051 57.325 1.00 53.88 133 LYS D CA 1
ATOM 8864 C C . LYS D 2 133 ? 12.074 75.690 56.778 1.00 49.96 133 LYS D C 1
ATOM 8865 O O . LYS D 2 133 ? 12.042 74.711 57.524 1.00 50.73 133 LYS D O 1
ATOM 8871 N N . PRO D 2 134 ? 11.752 75.612 55.479 1.00 46.61 134 PRO D N 1
ATOM 8872 C CA . PRO D 2 134 ? 11.350 74.289 55.001 1.00 45.88 134 PRO D CA 1
ATOM 8873 C C . PRO D 2 134 ? 12.556 73.378 54.827 1.00 47.75 134 PRO D C 1
ATOM 8874 O O . PRO D 2 134 ? 13.597 73.826 54.347 1.00 53.39 134 PRO D O 1
ATOM 8878 N N . LEU D 2 135 ? 12.419 72.115 55.215 1.00 46.04 135 LEU D N 1
ATOM 8879 C CA . LEU D 2 135 ? 13.496 71.156 55.019 1.00 45.55 135 LEU D CA 1
ATOM 8880 C C . LEU D 2 135 ? 13.153 70.103 53.968 1.00 46.98 135 LEU D C 1
ATOM 8881 O O . LEU D 2 135 ? 13.990 69.279 53.614 1.00 52.14 135 LEU D O 1
ATOM 8886 N N . ALA D 2 136 ? 11.931 70.145 53.452 1.00 41.13 136 ALA D N 1
ATOM 8887 C CA . ALA D 2 136 ? 11.483 69.119 52.518 1.00 41.93 136 ALA D CA 1
ATOM 8888 C C . ALA D 2 136 ? 11.969 69.421 51.106 1.00 44.08 136 ALA D C 1
ATOM 8889 O O . ALA D 2 136 ? 11.704 70.495 50.569 1.00 47.48 136 ALA D O 1
ATOM 8891 N N . GLY D 2 137 ? 12.683 68.473 50.508 1.00 37.40 137 GLY D N 1
ATOM 8892 C CA . GLY D 2 137 ? 13.110 68.619 49.131 1.00 38.34 137 GLY D CA 1
ATOM 8893 C C . GLY D 2 137 ? 14.612 68.649 48.919 1.00 41.02 137 GLY D C 1
ATOM 8894 O O . GLY D 2 137 ? 15.076 68.787 47.788 1.00 44.09 137 GLY D O 1
ATOM 8895 N N . SER D 2 138 ? 15.375 68.521 50.001 1.00 44.95 138 SER D N 1
ATOM 8896 C CA . SER D 2 138 ? 16.833 68.562 49.911 1.00 49.78 138 SER D CA 1
ATOM 8897 C C . SER D 2 138 ? 17.362 67.361 49.135 1.00 56.54 138 SER D C 1
ATOM 8898 O O . SER D 2 138 ? 18.183 67.508 48.232 1.00 57.62 138 SER D O 1
ATOM 8901 N N . LYS D 2 139 ? 16.881 66.174 49.490 1.00 67.24 139 LYS D N 1
ATOM 8902 C CA . LYS D 2 139 ? 17.326 64.942 48.850 1.00 76.05 139 LYS D CA 1
ATOM 8903 C C . LYS D 2 139 ? 16.400 64.614 47.685 1.00 73.12 139 LYS D C 1
ATOM 8904 O O . LYS D 2 139 ? 15.360 65.247 47.519 1.00 71.75 139 LYS D O 1
ATOM 8910 N N . LYS D 2 140 ? 16.772 63.621 46.883 1.00 71.89 140 LYS D N 1
ATOM 8911 C CA . LYS D 2 140 ? 16.074 63.358 45.628 1.00 63.77 140 LYS D CA 1
ATOM 8912 C C . LYS D 2 140 ? 14.846 62.468 45.797 1.00 58.61 140 LYS D C 1
ATOM 8913 O O . LYS D 2 140 ? 13.835 62.676 45.126 1.00 50.51 140 LYS D O 1
ATOM 8919 N N . GLU D 2 141 ? 14.930 61.481 46.683 1.00 57.98 141 GLU D N 1
ATOM 8920 C CA . GLU D 2 141 ? 13.867 60.490 46.797 1.00 51.37 141 GLU D CA 1
ATOM 8921 C C . GLU D 2 141 ? 12.577 61.134 47.281 1.00 44.20 141 GLU D C 1
ATOM 8922 O O . GLU D 2 141 ? 12.592 62.004 48.150 1.00 45.95 141 GLU D O 1
ATOM 8928 N N . LYS D 2 142 ? 11.462 60.697 46.709 1.00 46.36 142 LYS D N 1
ATOM 8929 C CA . LYS D 2 142 ? 10.148 61.167 47.124 1.00 47.70 142 LYS D CA 1
ATOM 8930 C C . LYS D 2 142 ? 9.418 60.101 47.929 1.00 41.34 142 LYS D C 1
ATOM 8931 O O . LYS D 2 142 ? 9.437 58.923 47.577 1.00 34.41 142 LYS D O 1
ATOM 8937 N N . VAL D 2 143 ? 8.773 60.521 49.011 1.00 46.25 143 VAL D N 1
ATOM 8938 C CA . VAL D 2 143 ? 7.987 59.601 49.820 1.00 48.68 143 VAL D CA 1
ATOM 8939 C C . VAL D 2 143 ? 6.542 60.086 49.881 1.00 47.63 143 VAL D C 1
ATOM 8940 O O . VAL D 2 143 ? 6.276 61.273 50.069 1.00 49.30 143 VAL D O 1
ATOM 8944 N N . ALA D 2 144 ? 5.612 59.155 49.703 1.00 41.68 144 ALA D N 1
ATOM 8945 C CA . ALA D 2 144 ? 4.192 59.464 49.753 1.00 36.82 144 ALA D CA 1
ATOM 8946 C C . ALA D 2 144 ? 3.578 59.007 51.065 1.00 36.81 144 ALA D C 1
ATOM 8947 O O . ALA D 2 144 ? 3.681 57.839 51.433 1.00 40.25 144 ALA D O 1
ATOM 8949 N N . VAL D 2 145 ? 2.945 59.932 51.775 1.00 30.57 145 VAL D N 1
ATOM 8950 C CA . VAL D 2 145 ? 2.258 59.580 53.007 1.00 36.79 145 VAL D CA 1
ATOM 8951 C C . VAL D 2 145 ? 0.758 59.542 52.748 1.00 39.45 145 VAL D C 1
ATOM 8952 O O . VAL D 2 145 ? 0.169 60.525 52.299 1.00 34.18 145 VAL D O 1
ATOM 8956 N N . VAL D 2 146 ? 0.146 58.397 53.033 1.00 39.70 146 VAL D N 1
ATOM 8957 C CA . VAL D 2 146 ? -1.273 58.202 52.765 1.00 34.89 146 VAL D CA 1
ATOM 8958 C C . VAL D 2 146 ? -2.078 58.167 54.056 1.00 30.29 146 VAL D C 1
ATOM 8959 O O . VAL D 2 146 ? -1.943 57.248 54.862 1.00 28.20 146 VAL D O 1
ATOM 8963 N N . GLY D 2 147 ? -2.922 59.176 54.234 1.00 34.53 147 GLY D N 1
ATOM 8964 C CA . GLY D 2 147 ? -3.699 59.331 55.448 1.00 34.62 147 GLY D CA 1
ATOM 8965 C C . GLY D 2 147 ? -3.068 60.407 56.303 1.00 34.81 147 GLY D C 1
ATOM 8966 O O . GLY D 2 147 ? -1.862 60.387 56.537 1.00 33.32 147 GLY D O 1
ATOM 8967 N N . SER D 2 148 ? -3.879 61.340 56.788 1.00 35.42 148 SER D N 1
ATOM 8968 C CA . SER D 2 148 ? -3.350 62.476 57.529 1.00 33.08 148 SER D CA 1
ATOM 8969 C C . SER D 2 148 ? -3.781 62.502 58.995 1.00 28.27 148 SER D C 1
ATOM 8970 O O . SER D 2 148 ? -3.920 63.571 59.585 1.00 30.36 148 SER D O 1
ATOM 8973 N N . GLY D 2 149 ? -4.010 61.330 59.576 1.00 33.73 149 GLY D N 1
ATOM 8974 C CA . GLY D 2 149 ? -4.210 61.234 61.012 1.00 38.11 149 GLY D CA 1
ATOM 8975 C C . GLY D 2 149 ? -2.883 61.396 61.735 1.00 41.19 149 GLY D C 1
ATOM 8976 O O . GLY D 2 149 ? -1.874 61.727 61.109 1.00 41.71 149 GLY D O 1
ATOM 8977 N N . PRO D 2 150 ? -2.870 61.149 63.056 1.00 39.20 150 PRO D N 1
ATOM 8978 C CA . PRO D 2 150 ? -1.663 61.237 63.890 1.00 32.18 150 PRO D CA 1
ATOM 8979 C C . PRO D 2 150 ? -0.453 60.512 63.294 1.00 32.56 150 PRO D C 1
ATOM 8980 O O . PRO D 2 150 ? 0.661 61.027 63.370 1.00 33.30 150 PRO D O 1
ATOM 8984 N N . ALA D 2 151 ? -0.672 59.336 62.716 1.00 31.51 151 ALA D N 1
ATOM 8985 C CA . ALA D 2 151 ? 0.418 58.554 62.138 1.00 32.54 151 ALA D CA 1
ATOM 8986 C C . ALA D 2 151 ? 1.039 59.263 60.935 1.00 33.86 151 ALA D C 1
ATOM 8987 O O . ALA D 2 151 ? 2.256 59.452 60.871 1.00 28.35 151 ALA D O 1
ATOM 8989 N N . GLY D 2 152 ? 0.196 59.648 59.983 1.00 31.17 152 GLY D N 1
ATOM 8990 C CA . GLY D 2 152 ? 0.652 60.309 58.775 1.00 28.46 152 GLY D CA 1
ATOM 8991 C C . GLY D 2 152 ? 1.238 61.683 59.036 1.00 30.49 152 GLY D C 1
ATOM 8992 O O . GLY D 2 152 ? 2.247 62.056 58.437 1.00 30.25 152 GLY D O 1
ATOM 8993 N N . LEU D 2 153 ? 0.608 62.434 59.933 1.00 28.60 153 LEU D N 1
ATOM 8994 C CA . LEU D 2 153 ? 1.091 63.760 60.310 1.00 31.75 153 LEU D CA 1
ATOM 8995 C C . LEU D 2 153 ? 2.486 63.690 60.924 1.00 35.60 153 LEU D C 1
ATOM 8996 O O . LEU D 2 153 ? 3.353 64.506 60.613 1.00 36.27 153 LEU D O 1
ATOM 9001 N N . THR D 2 154 ? 2.687 62.716 61.806 1.00 30.63 154 THR D N 1
ATOM 9002 C CA . THR D 2 154 ? 3.971 62.526 62.471 1.00 29.54 154 THR D CA 1
ATOM 9003 C C . THR D 2 154 ? 5.054 62.117 61.480 1.00 32.80 154 THR D C 1
ATOM 9004 O O . THR D 2 154 ? 6.129 62.716 61.439 1.00 40.94 154 THR D O 1
ATOM 9008 N N . ALA D 2 155 ? 4.763 61.084 60.697 1.00 32.74 155 ALA D N 1
ATOM 9009 C CA . ALA D 2 155 ? 5.680 60.594 59.672 1.00 33.53 155 ALA D CA 1
ATOM 9010 C C . ALA D 2 155 ? 6.069 61.680 58.674 1.00 35.84 155 ALA D C 1
ATOM 9011 O O . ALA D 2 155 ? 7.244 61.847 58.358 1.00 36.44 155 ALA D O 1
ATOM 9013 N N . ALA D 2 156 ? 5.075 62.415 58.183 1.00 33.25 156 ALA D N 1
ATOM 9014 C CA . ALA D 2 156 ? 5.311 63.469 57.199 1.00 33.08 156 ALA D CA 1
ATOM 9015 C C . ALA D 2 156 ? 6.206 64.564 57.767 1.00 33.18 156 ALA D C 1
ATOM 9016 O O . ALA D 2 156 ? 7.132 65.023 57.101 1.00 36.23 156 ALA D O 1
ATOM 9018 N N . ALA D 2 157 ? 5.917 64.983 58.996 1.00 30.55 157 ALA D N 1
ATOM 9019 C CA . ALA D 2 157 ? 6.724 65.986 59.681 1.00 30.83 157 ALA D CA 1
ATOM 9020 C C . ALA D 2 157 ? 8.183 65.550 59.786 1.00 41.69 157 ALA D C 1
ATOM 9021 O O . ALA D 2 157 ? 9.092 66.300 59.431 1.00 49.77 157 ALA D O 1
ATOM 9023 N N . ASP D 2 158 ? 8.400 64.332 60.273 1.00 30.89 158 ASP D N 1
ATOM 9024 C CA . ASP D 2 158 ? 9.750 63.818 60.486 1.00 31.25 158 ASP D CA 1
ATOM 9025 C C . ASP D 2 158 ? 10.493 63.566 59.174 1.00 38.12 158 ASP D C 1
ATOM 9026 O O . ASP D 2 158 ? 11.699 63.801 59.089 1.00 40.24 158 ASP D O 1
ATOM 9031 N N . LEU D 2 159 ? 9.782 63.088 58.156 1.00 37.05 159 LEU D N 1
ATOM 9032 C CA . LEU D 2 159 ? 10.408 62.845 56.857 1.00 32.42 159 LEU D CA 1
ATOM 9033 C C . LEU D 2 159 ? 10.826 64.156 56.201 1.00 33.05 159 LEU D C 1
ATOM 9034 O O . LEU D 2 159 ? 11.863 64.227 55.541 1.00 33.77 159 LEU D O 1
ATOM 9039 N N . ALA D 2 160 ? 10.015 65.191 56.387 1.00 38.09 160 ALA D N 1
ATOM 9040 C CA . ALA D 2 160 ? 10.354 66.523 55.901 1.00 40.73 160 ALA D CA 1
ATOM 9041 C C . ALA D 2 160 ? 11.616 67.018 56.586 1.00 43.64 160 ALA D C 1
ATOM 9042 O O . ALA D 2 160 ? 12.521 67.545 55.938 1.00 48.36 160 ALA D O 1
ATOM 9044 N N . LYS D 2 161 ? 11.663 66.841 57.903 1.00 45.72 161 LYS D N 1
ATOM 9045 C CA . LYS D 2 161 ? 12.808 67.246 58.708 1.00 33.73 161 LYS D CA 1
ATOM 9046 C C . LYS D 2 161 ? 14.099 66.590 58.228 1.00 38.78 161 LYS D C 1
ATOM 9047 O O . LYS D 2 161 ? 15.158 67.215 58.245 1.00 43.34 161 LYS D O 1
ATOM 9053 N N . MET D 2 162 ? 14.011 65.338 57.789 1.00 43.56 162 MET D N 1
ATOM 9054 C CA . MET D 2 162 ? 15.188 64.639 57.276 1.00 49.02 162 MET D CA 1
ATOM 9055 C C . MET D 2 162 ? 15.539 65.061 55.849 1.00 53.37 162 MET D C 1
ATOM 9056 O O . MET D 2 162 ? 16.598 64.699 55.337 1.00 50.37 162 MET D O 1
ATOM 9061 N N . GLY D 2 163 ? 14.655 65.823 55.211 1.00 59.58 163 GLY D N 1
ATOM 9062 C CA . GLY D 2 163 ? 14.967 66.414 53.921 1.00 64.83 163 GLY D CA 1
ATOM 9063 C C . GLY D 2 163 ? 14.332 65.833 52.668 1.00 66.99 163 GLY D C 1
ATOM 9064 O O . GLY D 2 163 ? 14.554 66.346 51.573 1.00 73.00 163 GLY D O 1
ATOM 9065 N N . TYR D 2 164 ? 13.543 64.774 52.812 1.00 64.28 164 TYR D N 1
ATOM 9066 C CA . TYR D 2 164 ? 12.908 64.144 51.656 1.00 60.56 164 TYR D CA 1
ATOM 9067 C C . TYR D 2 164 ? 11.689 64.922 51.165 1.00 59.14 164 TYR D C 1
ATOM 9068 O O . TYR D 2 164 ? 11.102 65.702 51.914 1.00 57.27 164 TYR D O 1
ATOM 9077 N N . HIS D 2 165 ? 11.314 64.707 49.905 1.00 59.88 165 HIS D N 1
ATOM 9078 C CA . HIS D 2 165 ? 10.057 65.239 49.386 1.00 59.48 165 HIS D CA 1
ATOM 9079 C C . HIS D 2 165 ? 8.896 64.453 49.979 1.00 61.77 165 HIS D C 1
ATOM 9080 O O . HIS D 2 165 ? 8.822 63.235 49.820 1.00 60.71 165 HIS D O 1
ATOM 9087 N N . VAL D 2 166 ? 7.986 65.149 50.652 1.00 63.75 166 VAL D N 1
ATOM 9088 C CA . VAL D 2 166 ? 6.869 64.489 51.316 1.00 63.12 166 VAL D CA 1
ATOM 9089 C C . VAL D 2 166 ? 5.522 64.922 50.751 1.00 67.20 166 VAL D C 1
ATOM 9090 O O . VAL D 2 166 ? 5.147 66.091 50.830 1.00 64.22 166 VAL D O 1
ATOM 9094 N N . ASP D 2 167 ? 4.798 63.964 50.182 1.00 73.22 167 ASP D N 1
ATOM 9095 C CA . ASP D 2 167 ? 3.444 64.208 49.707 1.00 77.23 167 ASP D CA 1
ATOM 9096 C C . ASP D 2 167 ? 2.441 63.487 50.598 1.00 72.39 167 ASP D C 1
ATOM 9097 O O . ASP D 2 167 ? 2.320 62.265 50.549 1.00 74.81 167 ASP D O 1
ATOM 9102 N N . ILE D 2 168 ? 1.728 64.251 51.419 1.00 58.86 168 ILE D N 1
ATOM 9103 C CA . ILE D 2 168 ? 0.663 63.697 52.243 1.00 48.48 168 ILE D CA 1
ATOM 9104 C C . ILE D 2 168 ? -0.644 63.623 51.453 1.00 47.72 168 ILE D C 1
ATOM 9105 O O . ILE D 2 168 ? -1.049 64.593 50.814 1.00 55.40 168 ILE D O 1
ATOM 9110 N N . PHE D 2 169 ? -1.292 62.462 51.490 1.00 40.58 169 PHE D N 1
ATOM 9111 C CA . PHE D 2 169 ? -2.570 62.271 50.809 1.00 37.72 169 PHE D CA 1
ATOM 9112 C C . PHE D 2 169 ? -3.720 62.043 51.785 1.00 39.10 169 PHE D C 1
ATOM 9113 O O . PHE D 2 169 ? -3.709 61.091 52.565 1.00 36.82 169 PHE D O 1
ATOM 9121 N N . GLU D 2 170 ? -4.706 62.934 51.740 1.00 35.55 170 GLU D N 1
ATOM 9122 C CA . GLU D 2 170 ? -5.870 62.851 52.615 1.00 32.62 170 GLU D CA 1
ATOM 9123 C C . GLU D 2 170 ? -7.151 62.743 51.794 1.00 41.78 170 GLU D C 1
ATOM 9124 O O . GLU D 2 170 ? -7.288 63.394 50.758 1.00 46.11 170 GLU D O 1
ATOM 9130 N N . ALA D 2 171 ? -8.083 61.914 52.254 1.00 43.55 171 ALA D N 1
ATOM 9131 C CA . ALA D 2 171 ? -9.340 61.705 51.545 1.00 42.32 171 ALA D CA 1
ATOM 9132 C C . ALA D 2 171 ? -10.253 62.925 51.661 1.00 47.50 171 ALA D C 1
ATOM 9133 O O . ALA D 2 171 ? -10.934 63.290 50.703 1.00 58.64 171 ALA D O 1
ATOM 9135 N N . PHE D 2 172 ? -10.263 63.555 52.832 1.00 42.76 172 PHE D N 1
ATOM 9136 C CA . PHE D 2 172 ? -11.151 64.686 53.085 1.00 37.50 172 PHE D CA 1
ATOM 9137 C C . PHE D 2 172 ? -10.619 66.016 52.560 1.00 36.73 172 PHE D C 1
ATOM 9138 O O . PHE D 2 172 ? -9.556 66.089 51.945 1.00 32.49 172 PHE D O 1
ATOM 9146 N N . HIS D 2 173 ? -11.399 67.062 52.807 1.00 42.76 173 HIS D N 1
ATOM 9147 C CA . HIS D 2 173 ? -11.053 68.431 52.450 1.00 40.36 173 HIS D CA 1
ATOM 9148 C C . HIS D 2 173 ? -10.272 69.075 53.591 1.00 39.18 173 HIS D C 1
ATOM 9149 O O . HIS D 2 173 ? -9.680 70.139 53.436 1.00 40.11 173 HIS D O 1
ATOM 9156 N N . LYS D 2 174 ? -10.276 68.406 54.739 1.00 46.32 174 LYS D N 1
ATOM 9157 C CA . LYS D 2 174 ? -9.552 68.864 55.919 1.00 45.94 174 LYS D CA 1
ATOM 9158 C C . LYS D 2 174 ? -8.485 67.829 56.252 1.00 40.47 174 LYS D C 1
ATOM 9159 O O . LYS D 2 174 ? -8.767 66.633 56.288 1.00 38.08 174 LYS D O 1
ATOM 9165 N N . PRO D 2 175 ? -7.247 68.293 56.483 1.00 50.92 175 PRO D N 1
ATOM 9166 C CA . PRO D 2 175 ? -6.079 67.444 56.757 1.00 51.00 175 PRO D CA 1
ATOM 9167 C C . PRO D 2 175 ? -6.075 66.760 58.120 1.00 50.03 175 PRO D C 1
ATOM 9168 O O . PRO D 2 175 ? -5.156 65.997 58.404 1.00 60.18 175 PRO D O 1
ATOM 9172 N N . GLY D 2 176 ? -7.073 67.013 58.953 1.00 40.77 176 GLY D N 1
ATOM 9173 C CA . GLY D 2 176 ? -7.112 66.357 60.243 1.00 42.23 176 GLY D CA 1
ATOM 9174 C C . GLY D 2 176 ? -7.586 64.919 60.140 1.00 47.52 176 GLY D C 1
ATOM 9175 O O . GLY D 2 176 ? -8.408 64.583 59.284 1.00 59.33 176 GLY D O 1
ATOM 9176 N N . GLY D 2 177 ? -7.060 64.066 61.011 1.00 35.75 177 GLY D N 1
ATOM 9177 C CA . GLY D 2 177 ? -7.503 62.686 61.104 1.00 33.69 177 GLY D CA 1
ATOM 9178 C C . GLY D 2 177 ? -8.744 62.609 61.972 1.00 35.74 177 GLY D C 1
ATOM 9179 O O . GLY D 2 177 ? -9.656 63.424 61.851 1.00 28.27 177 GLY D O 1
ATOM 9180 N N . VAL D 2 178 ? -8.789 61.604 62.838 1.00 36.31 178 VAL D N 1
ATOM 9181 C CA . VAL D 2 178 ? -9.852 61.483 63.829 1.00 34.68 178 VAL D CA 1
ATOM 9182 C C . VAL D 2 178 ? -9.879 62.747 64.699 1.00 27.93 178 VAL D C 1
ATOM 9183 O O . VAL D 2 178 ? -10.900 63.100 65.283 1.00 28.14 178 VAL D O 1
ATOM 9187 N N . LEU D 2 179 ? -8.750 63.445 64.746 1.00 29.96 179 LEU D N 1
ATOM 9188 C CA . LEU D 2 179 ? -8.599 64.635 65.574 1.00 34.78 179 LEU D CA 1
ATOM 9189 C C . LEU D 2 179 ? -9.538 65.779 65.173 1.00 41.08 179 LEU D C 1
ATOM 9190 O O . LEU D 2 179 ? -9.771 66.688 65.970 1.00 43.30 179 LEU D O 1
ATOM 9195 N N . VAL D 2 180 ? -10.064 65.755 63.949 1.00 48.25 180 VAL D N 1
ATOM 9196 C CA . VAL D 2 180 ? -11.038 66.774 63.547 1.00 49.32 180 VAL D CA 1
ATOM 9197 C C . VAL D 2 180 ? -12.480 66.246 63.514 1.00 49.78 180 VAL D C 1
ATOM 9198 O O . VAL D 2 180 ? -13.362 66.843 64.130 1.00 54.67 180 VAL D O 1
ATOM 9202 N N . TYR D 2 181 ? -12.730 65.143 62.808 1.00 42.31 181 TYR D N 1
ATOM 9203 C CA . TYR D 2 181 ? -14.098 64.648 62.665 1.00 35.02 181 TYR D CA 1
ATOM 9204 C C . TYR D 2 181 ? -14.469 63.651 63.758 1.00 38.91 181 TYR D C 1
ATOM 9205 O O . TYR D 2 181 ? -15.646 63.452 64.048 1.00 42.44 181 TYR D O 1
ATOM 9214 N N . GLY D 2 182 ? -13.465 63.022 64.359 1.00 42.07 182 GLY D N 1
ATOM 9215 C CA . GLY D 2 182 ? -13.700 62.040 65.402 1.00 42.52 182 GLY D CA 1
ATOM 9216 C C . GLY D 2 182 ? -13.871 62.684 66.764 1.00 44.98 182 GLY D C 1
ATOM 9217 O O . GLY D 2 182 ? -14.946 62.614 67.361 1.00 40.67 182 GLY D O 1
ATOM 9218 N N . ILE D 2 183 ? -12.811 63.319 67.259 1.00 45.34 183 ILE D N 1
ATOM 9219 C CA . ILE D 2 183 ? -12.850 63.915 68.589 1.00 37.08 183 ILE D CA 1
ATOM 9220 C C . ILE D 2 183 ? -13.393 65.333 68.497 1.00 34.96 183 ILE D C 1
ATOM 9221 O O . ILE D 2 183 ? -12.832 66.172 67.796 1.00 29.23 183 ILE D O 1
ATOM 9226 N N . PRO D 2 184 ? -14.491 65.601 69.218 1.00 33.53 184 PRO D N 1
ATOM 9227 C CA . PRO D 2 184 ? -15.217 66.874 69.176 1.00 30.12 184 PRO D CA 1
ATOM 9228 C C . PRO D 2 184 ? -14.434 68.065 69.720 1.00 37.20 184 PRO D C 1
ATOM 9229 O O . PRO D 2 184 ? -13.429 67.898 70.410 1.00 38.97 184 PRO D O 1
ATOM 9233 N N . GLU D 2 185 ? -14.920 69.260 69.400 1.00 33.62 185 GLU D N 1
ATOM 9234 C CA . GLU D 2 185 ? -14.300 70.510 69.820 1.00 30.98 185 GLU D CA 1
ATOM 9235 C C . GLU D 2 185 ? -14.269 70.659 71.341 1.00 30.96 185 GLU D C 1
ATOM 9236 O O . GLU D 2 185 ? -13.333 71.239 71.887 1.00 33.43 185 GLU D O 1
ATOM 9242 N N . PHE D 2 186 ? -15.280 70.136 72.033 1.00 31.15 186 PHE D N 1
ATOM 9243 C CA . PHE D 2 186 ? -15.334 70.296 73.487 1.00 36.41 186 PHE D CA 1
ATOM 9244 C C . PHE D 2 186 ? -14.304 69.416 74.188 1.00 36.49 186 PHE D C 1
ATOM 9245 O O . PHE D 2 186 ? -14.128 69.495 75.403 1.00 42.89 186 PHE D O 1
ATOM 9253 N N . ARG D 2 187 ? -13.624 68.582 73.410 1.00 36.05 187 ARG D N 1
ATOM 9254 C CA . ARG D 2 187 ? -12.528 67.769 73.917 1.00 30.52 187 ARG D CA 1
ATOM 9255 C C . ARG D 2 187 ? -11.203 68.213 73.296 1.00 30.54 187 ARG D C 1
ATOM 9256 O O . ARG D 2 187 ? -10.241 68.513 74.004 1.00 29.04 187 ARG D O 1
ATOM 9264 N N . LEU D 2 188 ? -11.161 68.250 71.967 1.00 29.24 188 LEU D N 1
ATOM 9265 C CA . LEU D 2 188 ? -9.966 68.673 71.246 1.00 30.62 188 LEU D CA 1
ATOM 9266 C C . LEU D 2 188 ? -10.292 69.782 70.243 1.00 38.97 188 LEU D C 1
ATOM 9267 O O . LEU D 2 188 ? -10.777 69.505 69.144 1.00 43.97 188 LEU D O 1
ATOM 9272 N N . PRO D 2 189 ? -10.050 71.045 70.629 1.00 36.82 189 PRO D N 1
ATOM 9273 C CA . PRO D 2 189 ? -10.235 72.201 69.743 1.00 34.87 189 PRO D CA 1
ATOM 9274 C C . PRO D 2 189 ? -9.441 72.077 68.442 1.00 37.20 189 PRO D C 1
ATOM 9275 O O . PRO D 2 189 ? -8.263 71.716 68.471 1.00 38.79 189 PRO D O 1
ATOM 9279 N N . LYS D 2 190 ? -10.081 72.389 67.318 1.00 30.69 190 LYS D N 1
ATOM 9280 C CA . LYS D 2 190 ? -9.488 72.163 66.003 1.00 37.78 190 LYS D CA 1
ATOM 9281 C C . LYS D 2 190 ? -8.331 73.111 65.711 1.00 42.56 190 LYS D C 1
ATOM 9282 O O . LYS D 2 190 ? -7.527 72.857 64.814 1.00 50.86 190 LYS D O 1
ATOM 9288 N N . ARG D 2 191 ? -8.256 74.206 66.461 1.00 44.16 191 ARG D N 1
ATOM 9289 C CA . ARG D 2 191 ? -7.155 75.157 66.329 1.00 42.74 191 ARG D CA 1
ATOM 9290 C C . ARG D 2 191 ? -5.803 74.500 66.594 1.00 43.67 191 ARG D C 1
ATOM 9291 O O . ARG D 2 191 ? -4.804 74.852 65.969 1.00 47.72 191 ARG D O 1
ATOM 9299 N N . ILE D 2 192 ? -5.781 73.538 67.513 1.00 42.93 192 ILE D N 1
ATOM 9300 C CA . ILE D 2 192 ? -4.557 72.822 67.853 1.00 37.10 192 ILE D CA 1
ATOM 9301 C C . ILE D 2 192 ? -4.070 72.049 66.634 1.00 33.49 192 ILE D C 1
ATOM 9302 O O . ILE D 2 192 ? -2.874 71.973 66.358 1.00 37.26 192 ILE D O 1
ATOM 9307 N N . VAL D 2 193 ? -5.022 71.478 65.908 1.00 36.80 193 VAL D N 1
ATOM 9308 C CA . VAL D 2 193 ? -4.739 70.690 64.717 1.00 34.31 193 VAL D CA 1
ATOM 9309 C C . VAL D 2 193 ? -4.229 71.589 63.597 1.00 30.18 193 VAL D C 1
ATOM 9310 O O . VAL D 2 193 ? -3.301 71.231 62.875 1.00 30.82 193 VAL D O 1
ATOM 9314 N N . GLU D 2 194 ? -4.850 72.756 63.456 1.00 30.86 194 GLU D N 1
ATOM 9315 C CA . GLU D 2 194 ? -4.454 73.719 62.436 1.00 39.01 194 GLU D CA 1
ATOM 9316 C C . GLU D 2 194 ? -3.007 74.173 62.610 1.00 39.51 194 GLU D C 1
ATOM 9317 O O . GLU D 2 194 ? -2.301 74.388 61.624 1.00 44.04 194 GLU D O 1
ATOM 9323 N N . ARG D 2 195 ? -2.569 74.309 63.860 1.00 38.31 195 ARG D N 1
ATOM 9324 C CA . ARG D 2 195 ? -1.187 74.687 64.151 1.00 42.50 195 ARG D CA 1
ATOM 9325 C C . ARG D 2 195 ? -0.207 73.693 63.544 1.00 39.37 195 ARG D C 1
ATOM 9326 O O . ARG D 2 195 ? 0.702 74.073 62.807 1.00 42.25 195 ARG D O 1
ATOM 9334 N N . GLU D 2 196 ? -0.405 72.417 63.859 1.00 36.70 196 GLU D N 1
ATOM 9335 C CA . GLU D 2 196 ? 0.471 71.358 63.373 1.00 30.21 196 GLU D CA 1
ATOM 9336 C C . GLU D 2 196 ? 0.458 71.264 61.854 1.00 31.37 196 GLU D C 1
ATOM 9337 O O . GLU D 2 196 ? 1.494 71.053 61.232 1.00 31.27 196 GLU D O 1
ATOM 9343 N N . VAL D 2 197 ? -0.718 71.428 61.261 1.00 38.37 197 VAL D N 1
ATOM 9344 C CA . VAL D 2 197 ? -0.849 71.349 59.813 1.00 38.87 197 VAL D CA 1
ATOM 9345 C C . VAL D 2 197 ? -0.068 72.464 59.123 1.00 39.97 197 VAL D C 1
ATOM 9346 O O . VAL D 2 197 ? 0.670 72.215 58.171 1.00 41.75 197 VAL D O 1
ATOM 9350 N N . SER D 2 198 ? -0.202 73.684 59.633 1.00 36.48 198 SER D N 1
ATOM 9351 C CA . SER D 2 198 ? 0.483 74.831 59.050 1.00 37.26 198 SER D CA 1
ATOM 9352 C C . SER D 2 198 ? 1.992 74.724 59.221 1.00 39.55 198 SER D C 1
ATOM 9353 O O . SER D 2 198 ? 2.759 75.120 58.343 1.00 37.27 198 SER D O 1
ATOM 9356 N N . TYR D 2 199 ? 2.406 74.181 60.359 1.00 37.92 199 TYR D N 1
ATOM 9357 C CA . TYR D 2 199 ? 3.816 73.955 60.637 1.00 36.89 199 TYR D CA 1
ATOM 9358 C C . TYR D 2 199 ? 4.400 72.934 59.659 1.00 36.76 199 TYR D C 1
ATOM 9359 O O . TYR D 2 199 ? 5.513 73.102 59.166 1.00 38.38 199 TYR D O 1
ATOM 9368 N N . ILE D 2 200 ? 3.649 71.867 59.396 1.00 31.96 200 ILE D N 1
ATOM 9369 C CA . ILE D 2 200 ? 4.070 70.854 58.432 1.00 31.98 200 ILE D CA 1
ATOM 9370 C C . ILE D 2 200 ? 4.082 71.444 57.021 1.00 36.78 200 ILE D C 1
ATOM 9371 O O . ILE D 2 200 ? 4.930 71.099 56.198 1.00 34.33 200 ILE D O 1
ATOM 9376 N N . ARG D 2 201 ? 3.155 72.359 56.756 1.00 39.41 201 ARG D N 1
ATOM 9377 C CA . ARG D 2 201 ? 3.138 73.067 55.482 1.00 43.55 201 ARG D CA 1
ATOM 9378 C C . ARG D 2 201 ? 4.401 73.912 55.367 1.00 45.79 201 ARG D C 1
ATOM 9379 O O . ARG D 2 201 ? 4.934 74.107 54.274 1.00 46.58 201 ARG D O 1
ATOM 9387 N N . LYS D 2 202 ? 4.875 74.398 56.511 1.00 41.63 202 LYS D N 1
ATOM 9388 C CA . LYS D 2 202 ? 6.067 75.236 56.570 1.00 39.22 202 LYS D CA 1
ATOM 9389 C C . LYS D 2 202 ? 7.351 74.428 56.386 1.00 42.41 202 LYS D C 1
ATOM 9390 O O . LYS D 2 202 ? 8.392 74.985 56.043 1.00 44.47 202 LYS D O 1
ATOM 9396 N N . LEU D 2 203 ? 7.278 73.120 56.617 1.00 44.36 203 LEU D N 1
ATOM 9397 C CA . LEU D 2 203 ? 8.439 72.253 56.430 1.00 38.68 203 LEU D CA 1
ATOM 9398 C C . LEU D 2 203 ? 8.680 71.921 54.960 1.00 41.03 203 LEU D C 1
ATOM 9399 O O . LEU D 2 203 ? 9.720 71.366 54.609 1.00 35.30 203 LEU D O 1
ATOM 9404 N N . GLY D 2 204 ? 7.722 72.265 54.106 1.00 43.75 204 GLY D N 1
ATOM 9405 C CA . GLY D 2 204 ? 7.863 72.044 52.679 1.00 43.98 204 GLY D CA 1
ATOM 9406 C C . GLY D 2 204 ? 7.102 70.824 52.196 1.00 44.69 204 GLY D C 1
ATOM 9407 O O . GLY D 2 204 ? 7.316 70.349 51.081 1.00 54.55 204 GLY D O 1
ATOM 9408 N N . VAL D 2 205 ? 6.209 70.317 53.038 1.00 42.48 205 VAL D N 1
ATOM 9409 C CA . VAL D 2 205 ? 5.406 69.148 52.697 1.00 43.71 205 VAL D CA 1
ATOM 9410 C C . VAL D 2 205 ? 4.266 69.542 51.765 1.00 47.72 205 VAL D C 1
ATOM 9411 O O . VAL D 2 205 ? 3.621 70.570 51.967 1.00 51.02 205 VAL D O 1
ATOM 9415 N N . ASN D 2 206 ? 4.031 68.730 50.737 1.00 47.08 206 ASN D N 1
ATOM 9416 C CA . ASN D 2 206 ? 2.948 68.988 49.799 1.00 42.76 206 ASN D CA 1
ATOM 9417 C C . ASN D 2 206 ? 1.660 68.305 50.240 1.00 39.09 206 ASN D C 1
ATOM 9418 O O . ASN D 2 206 ? 1.591 67.077 50.318 1.00 38.29 206 ASN D O 1
ATOM 9423 N N . PHE D 2 207 ? 0.639 69.108 50.522 1.00 38.65 207 PHE D N 1
ATOM 9424 C CA . PHE D 2 207 ? -0.650 68.576 50.936 1.00 32.80 207 PHE D CA 1
ATOM 9425 C C . PHE D 2 207 ? -1.579 68.424 49.743 1.00 46.90 207 PHE D C 1
ATOM 9426 O O . PHE D 2 207 ? -1.971 69.412 49.119 1.00 49.71 207 PHE D O 1
ATOM 9434 N N . HIS D 2 208 ? -1.930 67.184 49.425 1.00 39.41 208 HIS D N 1
ATOM 9435 C CA . HIS D 2 208 ? -2.937 66.926 48.409 1.00 37.41 208 HIS D CA 1
ATOM 9436 C C . HIS D 2 208 ? -4.247 66.500 49.056 1.00 42.29 208 HIS D C 1
ATOM 9437 O O . HIS D 2 208 ? -4.517 65.309 49.218 1.00 44.40 208 HIS D O 1
ATOM 9444 N N . LEU D 2 209 ? -5.051 67.490 49.429 1.00 39.59 209 LEU D N 1
ATOM 9445 C CA . LEU D 2 209 ? -6.356 67.249 50.021 1.00 39.91 209 LEU D CA 1
ATOM 9446 C C . LEU D 2 209 ? -7.333 66.871 48.923 1.00 41.52 209 LEU D C 1
ATOM 9447 O O . LEU D 2 209 ? -7.034 67.048 47.741 1.00 47.25 209 LEU D O 1
ATOM 9452 N N . ASN D 2 210 ? -8.493 66.348 49.315 1.00 38.92 210 ASN D N 1
ATOM 9453 C CA . ASN D 2 210 ? -9.503 65.910 48.357 1.00 37.25 210 ASN D CA 1
ATOM 9454 C C . ASN D 2 210 ? -8.927 64.912 47.367 1.00 42.89 210 ASN D C 1
ATOM 9455 O O . ASN D 2 210 ? -9.277 64.914 46.186 1.00 51.17 210 ASN D O 1
ATOM 9460 N N . THR D 2 211 ? -8.028 64.067 47.857 1.00 40.77 211 THR D N 1
ATOM 9461 C CA . THR D 2 211 ? -7.380 63.075 47.018 1.00 36.62 211 THR D CA 1
ATOM 9462 C C . THR D 2 211 ? -7.520 61.700 47.656 1.00 37.53 211 THR D C 1
ATOM 9463 O O . THR D 2 211 ? -6.881 61.405 48.665 1.00 40.47 211 THR D O 1
ATOM 9467 N N . VAL D 2 212 ? -8.373 60.869 47.069 1.00 41.99 212 VAL D N 1
ATOM 9468 C CA . VAL D 2 212 ? -8.592 59.514 47.558 1.00 41.92 212 VAL D CA 1
ATOM 9469 C C . VAL D 2 212 ? -7.743 58.496 46.806 1.00 49.60 212 VAL D C 1
ATOM 9470 O O . VAL D 2 212 ? -7.958 58.256 45.619 1.00 54.75 212 VAL D O 1
ATOM 9474 N N . VAL D 2 213 ? -6.776 57.904 47.499 1.00 46.10 213 VAL D N 1
ATOM 9475 C CA . VAL D 2 213 ? -5.906 56.912 46.882 1.00 44.02 213 VAL D CA 1
ATOM 9476 C C . VAL D 2 213 ? -6.702 55.659 46.523 1.00 48.01 213 VAL D C 1
ATOM 9477 O O . VAL D 2 213 ? -7.442 55.122 47.348 1.00 43.95 213 VAL D O 1
ATOM 9481 N N . GLY D 2 214 ? -6.550 55.204 45.284 1.00 51.01 214 GLY D N 1
ATOM 9482 C CA . GLY D 2 214 ? -7.295 54.063 44.787 1.00 49.50 214 GLY D CA 1
ATOM 9483 C C . GLY D 2 214 ? -8.498 54.436 43.942 1.00 49.00 214 GLY D C 1
ATOM 9484 O O . GLY D 2 214 ? -8.987 53.624 43.158 1.00 48.35 214 GLY D O 1
ATOM 9485 N N . LYS D 2 215 ? -8.977 55.665 44.102 1.00 50.14 215 LYS D N 1
ATOM 9486 C CA . LYS D 2 215 ? -10.087 56.168 43.301 1.00 46.51 215 LYS D CA 1
ATOM 9487 C C . LYS D 2 215 ? -9.682 57.426 42.543 1.00 44.74 215 LYS D C 1
ATOM 9488 O O . LYS D 2 215 ? -9.592 57.418 41.316 1.00 44.40 215 LYS D O 1
ATOM 9494 N N . THR D 2 216 ? -9.439 58.502 43.287 1.00 46.41 216 THR D N 1
ATOM 9495 C CA . THR D 2 216 ? -8.976 59.757 42.708 1.00 51.48 216 THR D CA 1
ATOM 9496 C C . THR D 2 216 ? -7.650 59.547 41.987 1.00 54.66 216 THR D C 1
ATOM 9497 O O . THR D 2 216 ? -7.473 59.981 40.849 1.00 54.22 216 THR D O 1
ATOM 9501 N N . VAL D 2 217 ? -6.721 58.885 42.667 1.00 54.21 217 VAL D N 1
ATOM 9502 C CA . VAL D 2 217 ? -5.475 58.447 42.055 1.00 50.28 217 VAL D CA 1
ATOM 9503 C C . VAL D 2 217 ? -5.252 56.975 42.381 1.00 51.17 217 VAL D C 1
ATOM 9504 O O . VAL D 2 217 ? -5.293 56.576 43.545 1.00 54.07 217 VAL D O 1
ATOM 9508 N N . LYS D 2 218 ? -5.047 56.162 41.351 1.00 51.60 218 LYS D N 1
ATOM 9509 C CA . LYS D 2 218 ? -4.886 54.727 41.551 1.00 54.69 218 LYS D CA 1
ATOM 9510 C C . LYS D 2 218 ? -3.571 54.428 42.269 1.00 54.83 218 LYS D C 1
ATOM 9511 O O . LYS D 2 218 ? -2.618 55.204 42.190 1.00 52.13 218 LYS D O 1
ATOM 9517 N N . VAL D 2 219 ? -3.536 53.303 42.977 1.00 54.81 219 VAL D N 1
ATOM 9518 C CA . VAL D 2 219 ? -2.369 52.904 43.760 1.00 54.58 219 VAL D CA 1
ATOM 9519 C C . VAL D 2 219 ? -1.161 52.586 42.889 1.00 55.59 219 VAL D C 1
ATOM 9520 O O . VAL D 2 219 ? -0.047 53.054 43.148 1.00 52.49 219 VAL D O 1
ATOM 9524 N N . LYS D 2 220 ? -1.402 51.815 41.832 1.00 59.54 220 LYS D N 1
ATOM 9525 C CA . LYS D 2 220 ? -0.332 51.316 40.969 1.00 60.90 220 LYS D CA 1
ATOM 9526 C C . LYS D 2 220 ? 0.320 52.409 40.109 1.00 65.92 220 LYS D C 1
ATOM 9527 O O . LYS D 2 220 ? 1.256 52.141 39.348 1.00 76.43 220 LYS D O 1
ATOM 9533 N N . GLU D 2 221 ? -0.177 53.637 40.234 1.00 62.01 221 GLU D N 1
ATOM 9534 C CA . GLU D 2 221 ? 0.458 54.793 39.614 1.00 52.80 221 GLU D CA 1
ATOM 9535 C C . GLU D 2 221 ? 1.435 55.455 40.571 1.00 46.51 221 GLU D C 1
ATOM 9536 O O . GLU D 2 221 ? 2.574 55.723 40.202 1.00 39.43 221 GLU D O 1
ATOM 9542 N N . LEU D 2 222 ? 0.988 55.677 41.805 1.00 47.57 222 LEU D N 1
ATOM 9543 C CA . LEU D 2 222 ? 1.803 56.264 42.874 1.00 43.70 222 LEU D CA 1
ATOM 9544 C C . LEU D 2 222 ? 3.126 55.528 43.113 1.00 41.28 222 LEU D C 1
ATOM 9545 O O . LEU D 2 222 ? 4.148 56.140 43.430 1.00 39.08 222 LEU D O 1
ATOM 9550 N N . LEU D 2 223 ? 3.094 54.211 42.951 1.00 49.82 223 LEU D N 1
ATOM 9551 C CA . LEU D 2 223 ? 4.241 53.356 43.229 1.00 56.05 223 LEU D CA 1
ATOM 9552 C C . LEU D 2 223 ? 5.396 53.625 42.270 1.00 70.77 223 LEU D C 1
ATOM 9553 O O . LEU D 2 223 ? 6.556 53.366 42.592 1.00 72.44 223 LEU D O 1
ATOM 9558 N N . SER D 2 224 ? 5.076 54.144 41.090 1.00 78.38 224 SER D N 1
ATOM 9559 C CA . SER D 2 224 ? 6.091 54.423 40.083 1.00 80.05 224 SER D CA 1
ATOM 9560 C C . SER D 2 224 ? 6.848 55.707 40.404 1.00 77.95 224 SER D C 1
ATOM 9561 O O . SER D 2 224 ? 8.062 55.785 40.215 1.00 82.90 224 SER D O 1
ATOM 9564 N N . GLU D 2 225 ? 6.131 56.712 40.895 1.00 71.58 225 GLU D N 1
ATOM 9565 C CA . GLU D 2 225 ? 6.716 58.034 41.087 1.00 65.88 225 GLU D CA 1
ATOM 9566 C C . GLU D 2 225 ? 7.157 58.288 42.527 1.00 61.39 225 GLU D C 1
ATOM 9567 O O . GLU D 2 225 ? 7.553 59.401 42.866 1.00 65.66 225 GLU D O 1
ATOM 9573 N N . TYR D 2 226 ? 7.084 57.266 43.374 1.00 54.31 226 TYR D N 1
ATOM 9574 C CA . TYR D 2 226 ? 7.538 57.406 44.755 1.00 46.50 226 TYR D CA 1
ATOM 9575 C C . TYR D 2 226 ? 8.465 56.252 45.124 1.00 39.90 226 TYR D C 1
ATOM 9576 O O . TYR D 2 226 ? 8.310 55.144 44.618 1.00 41.94 226 TYR D O 1
ATOM 9585 N N . ASP D 2 227 ? 9.434 56.519 45.994 1.00 42.00 227 ASP D N 1
ATOM 9586 C CA . ASP D 2 227 ? 10.358 55.482 46.446 1.00 42.83 227 ASP D CA 1
ATOM 9587 C C . ASP D 2 227 ? 9.814 54.707 47.639 1.00 50.98 227 ASP D C 1
ATOM 9588 O O . ASP D 2 227 ? 9.978 53.490 47.732 1.00 52.71 227 ASP D O 1
ATOM 9593 N N . ALA D 2 228 ? 9.154 55.419 48.546 1.00 50.39 228 ALA D N 1
ATOM 9594 C CA . ALA D 2 228 ? 8.569 54.797 49.726 1.00 45.63 228 ALA D CA 1
ATOM 9595 C C . ALA D 2 228 ? 7.175 55.343 49.995 1.00 45.87 228 ALA D C 1
ATOM 9596 O O . ALA D 2 228 ? 6.861 56.477 49.632 1.00 49.37 228 ALA D O 1
ATOM 9598 N N . VAL D 2 229 ? 6.341 54.529 50.632 1.00 43.60 229 VAL D N 1
ATOM 9599 C CA . VAL D 2 229 ? 4.987 54.938 50.975 1.00 41.99 229 VAL D CA 1
ATOM 9600 C C . VAL D 2 229 ? 4.620 54.534 52.397 1.00 42.03 229 VAL D C 1
ATOM 9601 O O . VAL D 2 229 ? 4.820 53.390 52.805 1.00 37.96 229 VAL D O 1
ATOM 9605 N N . PHE D 2 230 ? 4.089 55.487 53.155 1.00 42.17 230 PHE D N 1
ATOM 9606 C CA . PHE D 2 230 ? 3.603 55.195 54.495 1.00 41.96 230 PHE D CA 1
ATOM 9607 C C . PHE D 2 230 ? 2.079 55.202 54.509 1.00 41.91 230 PHE D C 1
ATOM 9608 O O . PHE D 2 230 ? 1.445 56.188 54.138 1.00 46.97 230 PHE D O 1
ATOM 9616 N N . ILE D 2 231 ? 1.504 54.083 54.932 1.00 37.13 231 ILE D N 1
ATOM 9617 C CA . ILE D 2 231 ? 0.058 53.931 55.004 1.00 29.46 231 ILE D CA 1
ATOM 9618 C C . ILE D 2 231 ? -0.456 54.155 56.422 1.00 32.89 231 ILE D C 1
ATOM 9619 O O . ILE D 2 231 ? -0.305 53.298 57.290 1.00 29.83 231 ILE D O 1
ATOM 9624 N N . GLY D 2 232 ? -1.030 55.331 56.651 1.00 31.42 232 GLY D N 1
ATOM 9625 C CA . GLY D 2 232 ? -1.604 55.686 57.937 1.00 33.46 232 GLY D CA 1
ATOM 9626 C C . GLY D 2 232 ? -3.084 55.986 57.787 1.00 38.88 232 GLY D C 1
ATOM 9627 O O . GLY D 2 232 ? -3.596 56.950 58.356 1.00 40.76 232 GLY D O 1
ATOM 9628 N N . THR D 2 233 ? -3.760 55.159 56.993 1.00 39.83 233 THR D N 1
ATOM 9629 C CA . THR D 2 233 ? -5.152 55.382 56.599 1.00 43.06 233 THR D CA 1
ATOM 9630 C C . THR D 2 233 ? -6.194 55.090 57.680 1.00 48.61 233 THR D C 1
ATOM 9631 O O . THR D 2 233 ? -7.390 55.265 57.451 1.00 55.50 233 THR D O 1
ATOM 9635 N N . GLY D 2 234 ? -5.747 54.635 58.845 1.00 45.14 234 GLY D N 1
ATOM 9636 C CA . GLY D 2 234 ? -6.656 54.322 59.935 1.00 42.56 234 GLY D CA 1
ATOM 9637 C C . GLY D 2 234 ? -7.522 53.102 59.680 1.00 50.47 234 GLY D C 1
ATOM 9638 O O . GLY D 2 234 ? -7.235 52.303 58.790 1.00 55.70 234 GLY D O 1
ATOM 9639 N N . ALA D 2 235 ? -8.590 52.959 60.459 1.00 54.23 235 ALA D N 1
ATOM 9640 C CA . ALA D 2 235 ? -9.519 51.846 60.291 1.00 56.13 235 ALA D CA 1
ATOM 9641 C C . ALA D 2 235 ? -10.964 52.272 60.521 1.00 65.27 235 ALA D C 1
ATOM 9642 O O . ALA D 2 235 ? -11.335 52.685 61.618 1.00 60.49 235 ALA D O 1
ATOM 9644 N N . GLY D 2 236 ? -11.775 52.165 59.475 1.00 81.05 236 GLY D N 1
ATOM 9645 C CA . GLY D 2 236 ? -13.207 52.359 59.597 1.00 83.41 236 GLY D CA 1
ATOM 9646 C C . GLY D 2 236 ? -13.988 51.591 58.549 1.00 82.22 236 GLY D C 1
ATOM 9647 O O . GLY D 2 236 ? -13.781 51.779 57.351 1.00 81.68 236 GLY D O 1
ATOM 9648 N N . THR D 2 237 ? -14.882 50.714 58.993 1.00 80.83 237 THR D N 1
ATOM 9649 C CA . THR D 2 237 ? -15.684 49.930 58.060 1.00 84.13 237 THR D CA 1
ATOM 9650 C C . THR D 2 237 ? -17.012 50.633 57.717 1.00 90.00 237 THR D C 1
ATOM 9651 O O . THR D 2 237 ? -17.315 50.798 56.535 1.00 99.99 237 THR D O 1
ATOM 9655 N N . PRO D 2 238 ? -17.818 51.044 58.722 1.00 81.54 238 PRO D N 1
ATOM 9656 C CA . PRO D 2 238 ? -17.803 50.868 60.178 1.00 70.46 238 PRO D CA 1
ATOM 9657 C C . PRO D 2 238 ? -18.582 49.619 60.567 1.00 61.78 238 PRO D C 1
ATOM 9658 O O . PRO D 2 238 ? -18.948 48.843 59.686 1.00 58.76 238 PRO D O 1
ATOM 9662 N N . LYS D 2 239 ? -18.854 49.433 61.852 1.00 61.19 239 LYS D N 1
ATOM 9663 C CA . LYS D 2 239 ? -19.573 48.240 62.278 1.00 59.93 239 LYS D CA 1
ATOM 9664 C C . LYS D 2 239 ? -21.011 48.527 62.699 1.00 54.32 239 LYS D C 1
ATOM 9665 O O . LYS D 2 239 ? -21.262 49.314 63.613 1.00 49.94 239 LYS D O 1
ATOM 9671 N N . PHE D 2 240 ? -21.948 47.888 62.006 1.00 49.21 240 PHE D N 1
ATOM 9672 C CA . PHE D 2 240 ? -23.351 47.884 62.396 1.00 48.36 240 PHE D CA 1
ATOM 9673 C C . PHE D 2 240 ? -23.683 46.557 63.065 1.00 49.98 240 PHE D C 1
ATOM 9674 O O . PHE D 2 240 ? -23.191 45.510 62.645 1.00 58.02 240 PHE D O 1
ATOM 9682 N N . MET D 2 241 ? -24.504 46.600 64.109 1.00 40.74 241 MET D N 1
ATOM 9683 C CA . MET D 2 241 ? -24.945 45.382 64.780 1.00 38.84 241 MET D CA 1
ATOM 9684 C C . MET D 2 241 ? -25.662 44.453 63.804 1.00 41.97 241 MET D C 1
ATOM 9685 O O . MET D 2 241 ? -25.477 43.236 63.839 1.00 42.74 241 MET D O 1
ATOM 9690 N N . GLY D 2 242 ? -26.479 45.038 62.934 1.00 38.70 242 GLY D N 1
ATOM 9691 C CA . GLY D 2 242 ? -27.159 44.287 61.896 1.00 36.21 242 GLY D CA 1
ATOM 9692 C C . GLY D 2 242 ? -28.536 43.796 62.291 1.00 40.33 242 GLY D C 1
ATOM 9693 O O . GLY D 2 242 ? -29.170 43.050 61.547 1.00 46.25 242 GLY D O 1
ATOM 9694 N N . ILE D 2 243 ? -29.001 44.216 63.463 1.00 40.97 243 ILE D N 1
ATOM 9695 C CA . ILE D 2 243 ? -30.317 43.823 63.952 1.00 53.01 243 ILE D CA 1
ATOM 9696 C C . ILE D 2 243 ? -31.416 44.416 63.065 1.00 60.47 243 ILE D C 1
ATOM 9697 O O . ILE D 2 243 ? -31.158 45.348 62.302 1.00 61.25 243 ILE D O 1
ATOM 9702 N N . PRO D 2 244 ? -32.643 43.868 63.146 1.00 59.00 244 PRO D N 1
ATOM 9703 C CA . PRO D 2 244 ? -33.736 44.440 62.350 1.00 53.35 244 PRO D CA 1
ATOM 9704 C C . PRO D 2 244 ? -34.058 45.878 62.754 1.00 48.51 244 PRO D C 1
ATOM 9705 O O . PRO D 2 244 ? -34.021 46.206 63.940 1.00 45.09 244 PRO D O 1
ATOM 9709 N N . GLY D 2 245 ? -34.364 46.723 61.773 1.00 47.78 245 GLY D N 1
ATOM 9710 C CA . GLY D 2 245 ? -34.642 48.121 62.042 1.00 52.21 245 GLY D CA 1
ATOM 9711 C C . GLY D 2 245 ? -33.395 48.986 62.000 1.00 53.30 245 GLY D C 1
ATOM 9712 O O . GLY D 2 245 ? -33.394 50.111 62.496 1.00 48.16 245 GLY D O 1
ATOM 9713 N N . THR D 2 246 ? -32.329 48.456 61.409 1.00 56.75 246 THR D N 1
ATOM 9714 C CA . THR D 2 246 ? -31.058 49.171 61.337 1.00 56.64 246 THR D CA 1
ATOM 9715 C C . THR D 2 246 ? -31.137 50.354 60.368 1.00 53.35 246 THR D C 1
ATOM 9716 O O . THR D 2 246 ? -30.445 51.358 60.537 1.00 57.10 246 THR D O 1
ATOM 9720 N N . ASN D 2 247 ? -32.001 50.243 59.365 1.00 50.12 247 ASN D N 1
ATOM 9721 C CA . ASN D 2 247 ? -32.117 51.279 58.344 1.00 48.58 247 ASN D CA 1
ATOM 9722 C C . ASN D 2 247 ? -33.181 52.337 58.643 1.00 48.41 247 ASN D C 1
ATOM 9723 O O . ASN D 2 247 ? -33.439 53.211 57.820 1.00 34.35 247 ASN D O 1
ATOM 9728 N N . LEU D 2 248 ? -33.797 52.267 59.816 1.00 47.68 248 LEU D N 1
ATOM 9729 C CA . LEU D 2 248 ? -34.856 53.214 60.155 1.00 47.78 248 LEU D CA 1
ATOM 9730 C C . LEU D 2 248 ? -34.303 54.630 60.309 1.00 50.64 248 LEU D C 1
ATOM 9731 O O . LEU D 2 248 ? -33.128 54.818 60.622 1.00 54.65 248 LEU D O 1
ATOM 9736 N N . ASN D 2 249 ? -35.158 55.624 60.086 1.00 49.95 249 ASN D N 1
ATOM 9737 C CA . ASN D 2 249 ? -34.747 57.016 60.208 1.00 48.17 249 ASN D CA 1
ATOM 9738 C C . ASN D 2 249 ? -34.491 57.407 61.653 1.00 56.83 249 ASN D C 1
ATOM 9739 O O . ASN D 2 249 ? -35.352 57.249 62.515 1.00 57.85 249 ASN D O 1
ATOM 9744 N N . GLY D 2 250 ? -33.292 57.926 61.898 1.00 59.40 250 GLY D N 1
ATOM 9745 C CA . GLY D 2 250 ? -32.854 58.294 63.229 1.00 61.43 250 GLY D CA 1
ATOM 9746 C C . GLY D 2 250 ? -31.762 57.361 63.710 1.00 64.76 250 GLY D C 1
ATOM 9747 O O . GLY D 2 250 ? -31.115 57.617 64.725 1.00 67.89 250 GLY D O 1
ATOM 9748 N N . VAL D 2 251 ? -31.555 56.272 62.973 1.00 64.30 251 VAL D N 1
ATOM 9749 C CA . VAL D 2 251 ? -30.457 55.360 63.266 1.00 59.33 251 VAL D CA 1
ATOM 9750 C C . VAL D 2 251 ? -29.244 55.676 62.397 1.00 66.79 251 VAL D C 1
ATOM 9751 O O . VAL D 2 251 ? -29.329 55.659 61.170 1.00 63.35 251 VAL D O 1
ATOM 9755 N N . TYR D 2 252 ? -28.119 55.954 63.049 1.00 76.84 252 TYR D N 1
ATOM 9756 C CA . TYR D 2 252 ? -26.868 56.299 62.375 1.00 74.49 252 TYR D CA 1
ATOM 9757 C C . TYR D 2 252 ? -25.660 55.582 62.961 1.00 66.89 252 TYR D C 1
ATOM 9758 O O . TYR D 2 252 ? -25.667 55.179 64.123 1.00 61.83 252 TYR D O 1
ATOM 9767 N N . SER D 2 253 ? -24.627 55.413 62.142 1.00 55.53 253 SER D N 1
ATOM 9768 C CA . SER D 2 253 ? -23.318 55.057 62.666 1.00 39.38 253 SER D CA 1
ATOM 9769 C C . SER D 2 253 ? -22.761 56.279 63.369 1.00 37.59 253 SER D C 1
ATOM 9770 O O . SER D 2 253 ? -23.107 57.408 63.025 1.00 36.78 253 SER D O 1
ATOM 9773 N N . ALA D 2 254 ? -21.903 56.058 64.355 1.00 29.94 254 ALA D N 1
ATOM 9774 C CA . ALA D 2 254 ? -21.275 57.166 65.060 1.00 35.95 254 ALA D CA 1
ATOM 9775 C C . ALA D 2 254 ? -20.309 57.919 64.151 1.00 34.38 254 ALA D C 1
ATOM 9776 O O . ALA D 2 254 ? -20.058 59.107 64.354 1.00 42.38 254 ALA D O 1
ATOM 9778 N N . ASN D 2 255 ? -19.780 57.229 63.143 1.00 29.23 255 ASN D N 1
ATOM 9779 C CA . ASN D 2 255 ? -18.926 57.867 62.145 1.00 37.15 255 ASN D CA 1
ATOM 9780 C C . ASN D 2 255 ? -19.665 58.980 61.416 1.00 32.98 255 ASN D C 1
ATOM 9781 O O . ASN D 2 255 ? -19.167 60.096 61.297 1.00 33.84 255 ASN D O 1
ATOM 9786 N N . GLU D 2 256 ? -20.859 58.662 60.928 1.00 41.52 256 GLU D N 1
ATOM 9787 C CA . GLU D 2 256 ? -21.675 59.621 60.195 1.00 47.66 256 GLU D CA 1
ATOM 9788 C C . GLU D 2 256 ? -22.132 60.755 61.109 1.00 46.43 256 GLU D C 1
ATOM 9789 O O . GLU D 2 256 ? -22.105 61.924 60.722 1.00 43.32 256 GLU D O 1
ATOM 9795 N N . PHE D 2 257 ? -22.557 60.397 62.317 1.00 42.12 257 PHE D N 1
ATOM 9796 C CA . PHE D 2 257 ? -23.015 61.373 63.300 1.00 40.06 257 PHE D CA 1
ATOM 9797 C C . PHE D 2 257 ? -21.942 62.399 63.646 1.00 41.73 257 PHE D C 1
ATOM 9798 O O . PHE D 2 257 ? -22.204 63.601 63.657 1.00 43.26 257 PHE D O 1
ATOM 9806 N N . LEU D 2 258 ? -20.732 61.918 63.916 1.00 43.02 258 LEU D N 1
ATOM 9807 C CA . LEU D 2 258 ? -19.641 62.787 64.341 1.00 34.07 258 LEU D CA 1
ATOM 9808 C C . LEU D 2 258 ? -19.062 63.587 63.176 1.00 33.22 258 LEU D C 1
ATOM 9809 O O . LEU D 2 258 ? -18.657 64.736 63.348 1.00 30.76 258 LEU D O 1
ATOM 9814 N N . THR D 2 259 ? -19.027 62.981 61.993 1.00 33.46 259 THR D N 1
ATOM 9815 C CA . THR D 2 259 ? -18.581 63.683 60.792 1.00 41.03 259 THR D CA 1
ATOM 9816 C C . THR D 2 259 ? -19.511 64.855 60.486 1.00 50.03 259 THR D C 1
ATOM 9817 O O . THR D 2 259 ? -19.056 65.954 60.161 1.00 50.87 259 THR D O 1
ATOM 9821 N N . ARG D 2 260 ? -20.815 64.613 60.595 1.00 48.60 260 ARG D N 1
ATOM 9822 C CA . ARG D 2 260 ? -21.813 65.665 60.432 1.00 44.33 260 ARG D CA 1
ATOM 9823 C C . ARG D 2 260 ? -21.652 66.782 61.461 1.00 39.38 260 ARG D C 1
ATOM 9824 O O . ARG D 2 260 ? -21.533 67.954 61.103 1.00 41.30 260 ARG D O 1
ATOM 9832 N N . VAL D 2 261 ? -21.641 66.406 62.737 1.00 33.59 261 VAL D N 1
ATOM 9833 C CA . VAL D 2 261 ? -21.618 67.372 63.834 1.00 32.97 261 VAL D CA 1
ATOM 9834 C C . VAL D 2 261 ? -20.303 68.148 63.934 1.00 39.04 261 VAL D C 1
ATOM 9835 O O . VAL D 2 261 ? -20.309 69.375 64.021 1.00 41.16 261 VAL D O 1
ATOM 9839 N N . ASN D 2 262 ? -19.181 67.434 63.911 1.00 39.54 262 ASN D N 1
ATOM 9840 C CA . ASN D 2 262 ? -17.868 68.052 64.105 1.00 38.07 262 ASN D CA 1
ATOM 9841 C C . ASN D 2 262 ? -17.270 68.675 62.845 1.00 41.65 262 ASN D C 1
ATOM 9842 O O . ASN D 2 262 ? -16.985 69.871 62.814 1.00 49.36 262 ASN D O 1
ATOM 9847 N N . LEU D 2 263 ? -17.077 67.865 61.809 1.00 40.94 263 LEU D N 1
ATOM 9848 C CA . LEU D 2 263 ? -16.425 68.336 60.591 1.00 39.75 263 LEU D CA 1
ATOM 9849 C C . LEU D 2 263 ? -17.269 69.352 59.826 1.00 35.70 263 LEU D C 1
ATOM 9850 O O . LEU D 2 263 ? -16.764 70.385 59.388 1.00 32.82 263 LEU D O 1
ATOM 9855 N N . MET D 2 264 ? -18.555 69.057 59.674 1.00 39.11 264 MET D N 1
ATOM 9856 C CA . MET D 2 264 ? -19.442 69.888 58.868 1.00 45.57 264 MET D CA 1
ATOM 9857 C C . MET D 2 264 ? -20.129 70.963 59.706 1.00 48.69 264 MET D C 1
ATOM 9858 O O . MET D 2 264 ? -20.842 71.818 59.175 1.00 45.41 264 MET D O 1
ATOM 9863 N N . LYS D 2 265 ? -19.891 70.909 61.015 1.00 56.70 265 LYS D N 1
ATOM 9864 C CA . LYS D 2 265 ? -20.437 71.869 61.969 1.00 62.99 265 LYS D CA 1
ATOM 9865 C C . LYS D 2 265 ? -21.955 71.922 61.877 1.00 80.64 265 LYS D C 1
ATOM 9866 O O . LYS D 2 265 ? -22.543 72.983 61.674 1.00 85.39 265 LYS D O 1
ATOM 9872 N N . ALA D 2 266 ? -22.581 70.759 62.028 1.00 94.99 266 ALA D N 1
ATOM 9873 C CA . ALA D 2 266 ? -24.033 70.641 61.966 1.00 95.07 266 ALA D CA 1
ATOM 9874 C C . ALA D 2 266 ? -24.688 71.156 63.243 1.00 87.47 266 ALA D C 1
ATOM 9875 O O . ALA D 2 266 ? -25.912 71.228 63.333 1.00 86.19 266 ALA D O 1
ATOM 9877 N N . TYR D 2 267 ? -23.875 71.498 64.236 1.00 72.77 267 TYR D N 1
ATOM 9878 C CA . TYR D 2 267 ? -24.412 72.035 65.477 1.00 64.45 267 TYR D CA 1
ATOM 9879 C C . TYR D 2 267 ? -24.654 73.533 65.336 1.00 63.83 267 TYR D C 1
ATOM 9880 O O . TYR D 2 267 ? -25.332 74.140 66.165 1.00 59.98 267 TYR D O 1
ATOM 9889 N N . LEU D 2 268 ? -24.092 74.123 64.284 1.00 66.44 268 LEU D N 1
ATOM 9890 C CA . LEU D 2 268 ? -24.336 75.529 63.984 1.00 73.65 268 LEU D CA 1
ATOM 9891 C C . LEU D 2 268 ? -25.417 75.666 62.919 1.00 78.24 268 LEU D C 1
ATOM 9892 O O . LEU D 2 268 ? -25.779 76.776 62.532 1.00 85.45 268 LEU D O 1
ATOM 9897 N N . PHE D 2 269 ? -25.924 74.528 62.452 1.00 70.02 269 PHE D N 1
ATOM 9898 C CA . PHE D 2 269 ? -27.078 74.489 61.561 1.00 60.29 269 PHE D CA 1
ATOM 9899 C C . PHE D 2 269 ? -28.213 75.287 62.204 1.00 60.78 269 PHE D C 1
ATOM 9900 O O . PHE D 2 269 ? -28.444 75.170 63.408 1.00 62.93 269 PHE D O 1
ATOM 9908 N N . PRO D 2 270 ? -28.927 76.098 61.408 1.00 57.01 270 PRO D N 1
ATOM 9909 C CA . PRO D 2 270 ? -28.770 76.259 59.961 1.00 57.94 270 PRO D CA 1
ATOM 9910 C C . PRO D 2 270 ? -27.866 77.405 59.503 1.00 61.98 270 PRO D C 1
ATOM 9911 O O . PRO D 2 270 ? -28.132 77.979 58.447 1.00 61.80 270 PRO D O 1
ATOM 9915 N N . GLU D 2 271 ? -26.819 77.728 60.254 1.00 64.11 271 GLU D N 1
ATOM 9916 C CA . GLU D 2 271 ? -25.823 78.666 59.750 1.00 63.85 271 GLU D CA 1
ATOM 9917 C C . GLU D 2 271 ? -25.001 77.925 58.709 1.00 62.60 271 GLU D C 1
ATOM 9918 O O . GLU D 2 271 ? -24.740 78.435 57.619 1.00 59.83 271 GLU D O 1
ATOM 9924 N N . TYR D 2 272 ? -24.608 76.705 59.058 1.00 61.00 272 TYR D N 1
ATOM 9925 C CA . TYR D 2 272 ? -24.001 75.787 58.107 1.00 56.99 272 TYR D CA 1
ATOM 9926 C C . TYR D 2 272 ? -25.103 74.942 57.479 1.00 54.92 272 TYR D C 1
ATOM 9927 O O . TYR D 2 272 ? -26.083 74.602 58.139 1.00 55.53 272 TYR D O 1
ATOM 9936 N N . ASP D 2 273 ? -24.942 74.612 56.202 1.00 53.70 273 ASP D N 1
ATOM 9937 C CA . ASP D 2 273 ? -26.011 73.985 55.430 1.00 51.45 273 ASP D CA 1
ATOM 9938 C C . ASP D 2 273 ? -26.103 72.475 55.640 1.00 52.78 273 ASP D C 1
ATOM 9939 O O . ASP D 2 273 ? -26.926 71.809 55.013 1.00 53.45 273 ASP D O 1
ATOM 9944 N N . THR D 2 274 ? -25.260 71.935 56.514 1.00 54.77 274 THR D N 1
ATOM 9945 C CA . THR D 2 274 ? -25.270 70.502 56.775 1.00 46.59 274 THR D CA 1
ATOM 9946 C C . THR D 2 274 ? -26.152 70.214 57.981 1.00 45.79 274 THR D C 1
ATOM 9947 O O . THR D 2 274 ? -25.836 70.621 59.099 1.00 46.83 274 THR D O 1
ATOM 9951 N N . PRO D 2 275 ? -27.262 69.495 57.756 1.00 45.30 275 PRO D N 1
ATOM 9952 C CA . PRO D 2 275 ? -28.248 69.234 58.810 1.00 46.96 275 PRO D CA 1
ATOM 9953 C C . PRO D 2 275 ? -27.901 68.082 59.745 1.00 49.34 275 PRO D C 1
ATOM 9954 O O . PRO D 2 275 ? -27.045 67.250 59.444 1.00 35.88 275 PRO D O 1
ATOM 9958 N N . ILE D 2 276 ? -28.586 68.055 60.884 1.00 49.89 276 ILE D N 1
ATOM 9959 C CA . ILE D 2 276 ? -28.508 66.949 61.826 1.00 56.03 276 ILE D CA 1
ATOM 9960 C C . ILE D 2 276 ? -29.890 66.772 62.465 1.00 61.97 276 ILE D C 1
ATOM 9961 O O . ILE D 2 276 ? -30.627 67.743 62.637 1.00 63.87 276 ILE D O 1
ATOM 9966 N N . ARG D 2 277 ? -30.252 65.537 62.800 1.00 67.29 277 ARG D N 1
ATOM 9967 C CA . ARG D 2 277 ? -31.570 65.270 63.369 1.00 71.51 277 ARG D CA 1
ATOM 9968 C C . ARG D 2 277 ? -31.658 65.804 64.793 1.00 69.83 277 ARG D C 1
ATOM 9969 O O . ARG D 2 277 ? -30.654 65.880 65.502 1.00 61.96 277 ARG D O 1
ATOM 9977 N N . VAL D 2 278 ? -32.868 66.172 65.202 1.00 75.86 278 VAL D N 1
ATOM 9978 C CA . VAL D 2 278 ? -33.099 66.732 66.527 1.00 78.32 278 VAL D CA 1
ATOM 9979 C C . VAL D 2 278 ? -32.714 65.767 67.648 1.00 71.98 278 VAL D C 1
ATOM 9980 O O . VAL D 2 278 ? -31.921 66.115 68.524 1.00 71.13 278 VAL D O 1
ATOM 9984 N N . GLY D 2 279 ? -33.260 64.555 67.599 1.00 62.38 279 GLY D N 1
ATOM 9985 C CA . GLY D 2 279 ? -33.017 63.544 68.612 1.00 53.46 279 GLY D CA 1
ATOM 9986 C C . GLY D 2 279 ? -33.353 64.026 70.010 1.00 48.71 279 GLY D C 1
ATOM 9987 O O . GLY D 2 279 ? -32.489 64.516 70.733 1.00 52.18 279 GLY D O 1
ATOM 9988 N N . LYS D 2 280 ? -34.615 63.875 70.395 1.00 50.67 280 LYS D N 1
ATOM 9989 C CA . LYS D 2 280 ? -35.069 64.264 71.725 1.00 53.80 280 LYS D CA 1
ATOM 9990 C C . LYS D 2 280 ? -34.689 63.217 72.768 1.00 51.46 280 LYS D C 1
ATOM 9991 O O . LYS D 2 280 ? -34.225 63.550 73.856 1.00 49.19 280 LYS D O 1
ATOM 9997 N N . LYS D 2 281 ? -34.895 61.949 72.426 1.00 52.14 281 LYS D N 1
ATOM 9998 C CA . LYS D 2 281 ? -34.457 60.844 73.268 1.00 48.44 281 LYS D CA 1
ATOM 9999 C C . LYS D 2 281 ? -33.471 59.983 72.484 1.00 44.22 281 LYS D C 1
ATOM 10000 O O . LYS D 2 281 ? -33.843 59.324 71.511 1.00 38.94 281 LYS D O 1
ATOM 10006 N N . VAL D 2 282 ? -32.215 59.985 72.919 1.00 40.92 282 VAL D N 1
ATOM 10007 C CA . VAL D 2 282 ? -31.146 59.353 72.154 1.00 45.22 282 VAL D CA 1
ATOM 10008 C C . VAL D 2 282 ? -30.470 58.214 72.911 1.00 46.71 282 VAL D C 1
ATOM 10009 O O . VAL D 2 282 ? -30.199 58.318 74.108 1.00 36.74 282 VAL D O 1
ATOM 10013 N N . ALA D 2 283 ? -30.207 57.124 72.198 1.00 44.05 283 ALA D N 1
ATOM 10014 C CA . ALA D 2 283 ? -29.454 56.004 72.742 1.00 43.84 283 ALA D CA 1
ATOM 10015 C C . ALA D 2 283 ? -28.145 55.855 71.980 1.00 41.76 283 ALA D C 1
ATOM 10016 O O . ALA D 2 283 ? -28.138 55.773 70.753 1.00 38.70 283 ALA D O 1
ATOM 10018 N N . VAL D 2 284 ? -27.035 55.830 72.706 1.00 42.45 284 VAL D N 1
ATOM 10019 C CA . VAL D 2 284 ? -25.739 55.634 72.076 1.00 42.14 284 VAL D CA 1
ATOM 10020 C C . VAL D 2 284 ? -25.187 54.266 72.437 1.00 43.69 284 VAL D C 1
ATOM 10021 O O . VAL D 2 284 ? -25.027 53.943 73.613 1.00 45.83 284 VAL D O 1
ATOM 10025 N N . ILE D 2 285 ? -24.887 53.468 71.420 1.00 43.45 285 ILE D N 1
ATOM 10026 C CA . ILE D 2 285 ? -24.463 52.094 71.641 1.00 44.57 285 ILE D CA 1
ATOM 10027 C C . ILE D 2 285 ? -22.941 51.996 71.702 1.00 45.85 285 ILE D C 1
ATOM 10028 O O . ILE D 2 285 ? -22.245 52.497 70.822 1.00 44.82 285 ILE D O 1
ATOM 10033 N N . GLY D 2 286 ? -22.433 51.341 72.742 1.00 44.98 286 GLY D N 1
ATOM 10034 C CA . GLY D 2 286 ? -21.002 51.277 72.976 1.00 47.17 286 GLY D CA 1
ATOM 10035 C C . GLY D 2 286 ? -20.617 52.104 74.187 1.00 49.57 286 GLY D C 1
ATOM 10036 O O . GLY D 2 286 ? -21.384 52.962 74.621 1.00 52.42 286 GLY D O 1
ATOM 10037 N N . ALA D 2 287 ? -19.447 51.829 74.755 1.00 46.41 287 ALA D N 1
ATOM 10038 C CA . ALA D 2 287 ? -18.938 52.621 75.871 1.00 45.36 287 ALA D CA 1
ATOM 10039 C C . ALA D 2 287 ? -17.539 53.165 75.603 1.00 40.94 287 ALA D C 1
ATOM 10040 O O . ALA D 2 287 ? -16.835 53.548 76.532 1.00 41.44 287 ALA D O 1
ATOM 10042 N N . GLY D 2 288 ? -17.123 53.160 74.342 1.00 36.50 288 GLY D N 1
ATOM 10043 C CA . GLY D 2 288 ? -15.831 53.706 73.972 1.00 29.34 288 GLY D CA 1
ATOM 10044 C C . GLY D 2 288 ? -15.846 55.224 73.954 1.00 47.50 288 GLY D C 1
ATOM 10045 O O . GLY D 2 288 ? -16.871 55.846 74.244 1.00 43.08 288 GLY D O 1
ATOM 10046 N N . ASN D 2 289 ? -14.708 55.822 73.611 1.00 43.66 289 ASN D N 1
ATOM 10047 C CA . ASN D 2 289 ? -14.606 57.273 73.480 1.00 39.06 289 ASN D CA 1
ATOM 10048 C C . ASN D 2 289 ? -15.549 57.807 72.405 1.00 44.03 289 ASN D C 1
ATOM 10049 O O . ASN D 2 289 ? -16.053 58.926 72.508 1.00 45.34 289 ASN D O 1
ATOM 10054 N N . THR D 2 290 ? -15.774 57.004 71.369 1.00 39.94 290 THR D N 1
ATOM 10055 C CA . THR D 2 290 ? -16.688 57.379 70.298 1.00 32.78 290 THR D CA 1
ATOM 10056 C C . THR D 2 290 ? -18.111 57.517 70.818 1.00 34.00 290 THR D C 1
ATOM 10057 O O . THR D 2 290 ? -18.796 58.495 70.525 1.00 37.47 290 THR D O 1
ATOM 10061 N N . ALA D 2 291 ? -18.547 56.531 71.594 1.00 35.63 291 ALA D N 1
ATOM 10062 C CA . ALA D 2 291 ? -19.880 56.557 72.184 1.00 34.80 291 ALA D CA 1
ATOM 10063 C C . ALA D 2 291 ? -20.048 57.733 73.141 1.00 36.87 291 ALA D C 1
ATOM 10064 O O . ALA D 2 291 ? -21.086 58.395 73.145 1.00 45.95 291 ALA D O 1
ATOM 10066 N N . MET D 2 292 ? -19.023 57.986 73.948 1.00 30.45 292 MET D N 1
ATOM 10067 C CA . MET D 2 292 ? -19.048 59.076 74.917 1.00 36.59 292 MET D CA 1
ATOM 10068 C C . MET D 2 292 ? -19.116 60.421 74.210 1.00 38.43 292 MET D C 1
ATOM 10069 O O . MET D 2 292 ? -19.882 61.301 74.599 1.00 42.40 292 MET D O 1
ATOM 10074 N N . ASP D 2 293 ? -18.305 60.571 73.169 1.00 42.38 293 ASP D N 1
ATOM 10075 C CA . ASP D 2 293 ? -18.294 61.791 72.375 1.00 43.42 293 ASP D CA 1
ATOM 10076 C C . ASP D 2 293 ? -19.632 61.991 71.677 1.00 44.89 293 ASP D C 1
ATOM 10077 O O . ASP D 2 293 ? -20.118 63.113 71.560 1.00 51.19 293 ASP D O 1
ATOM 10082 N N . ALA D 2 294 ? -20.219 60.893 71.212 1.00 43.74 294 ALA D N 1
ATOM 10083 C CA . ALA D 2 294 ? -21.528 60.930 70.574 1.00 31.37 294 ALA D CA 1
ATOM 10084 C C . ALA D 2 294 ? -22.609 61.337 71.569 1.00 32.11 294 ALA D C 1
ATOM 10085 O O . ALA D 2 294 ? -23.430 62.210 71.289 1.00 32.68 294 ALA D O 1
ATOM 10087 N N . ALA D 2 295 ? -22.592 60.701 72.736 1.00 32.18 295 ALA D N 1
ATOM 10088 C CA . ALA D 2 295 ? -23.589 60.955 73.769 1.00 32.93 295 ALA D CA 1
ATOM 10089 C C . ALA D 2 295 ? -23.551 62.397 74.256 1.00 33.25 295 ALA D C 1
ATOM 10090 O O . ALA D 2 295 ? -24.593 63.020 74.453 1.00 43.96 295 ALA D O 1
ATOM 10092 N N . ARG D 2 296 ? -22.348 62.920 74.465 1.00 42.72 296 ARG D N 1
ATOM 10093 C CA . ARG D 2 296 ? -22.197 64.294 74.923 1.00 32.99 296 ARG D CA 1
ATOM 10094 C C . ARG D 2 296 ? -22.516 65.302 73.821 1.00 33.25 296 ARG D C 1
ATOM 10095 O O . ARG D 2 296 ? -23.007 66.391 74.102 1.00 33.85 296 ARG D O 1
ATOM 10103 N N . SER D 2 297 ? -22.240 64.935 72.572 1.00 37.96 297 SER D N 1
ATOM 10104 C CA . SER D 2 297 ? -22.578 65.790 71.435 1.00 33.15 297 SER D CA 1
ATOM 10105 C C . SER D 2 297 ? -24.079 65.818 71.208 1.00 36.86 297 SER D C 1
ATOM 10106 O O . SER D 2 297 ? -24.639 66.851 70.841 1.00 44.68 297 SER D O 1
ATOM 10109 N N . ALA D 2 298 ? -24.729 64.680 71.431 1.00 34.04 298 ALA D N 1
ATOM 10110 C CA . ALA D 2 298 ? -26.168 64.582 71.227 1.00 34.86 298 ALA D CA 1
ATOM 10111 C C . ALA D 2 298 ? -26.885 65.428 72.270 1.00 42.20 298 ALA D C 1
ATOM 10112 O O . ALA D 2 298 ? -27.825 66.156 71.954 1.00 36.53 298 ALA D O 1
ATOM 10114 N N . LEU D 2 299 ? -26.418 65.335 73.510 1.00 37.38 299 LEU D N 1
ATOM 10115 C CA . LEU D 2 299 ? -26.972 66.119 74.603 1.00 36.34 299 LEU D CA 1
ATOM 10116 C C . LEU D 2 299 ? -26.814 67.611 74.314 1.00 44.12 299 LEU D C 1
ATOM 10117 O O . LEU D 2 299 ? -27.707 68.408 74.604 1.00 47.07 299 LEU D O 1
ATOM 10122 N N . ARG D 2 300 ? -25.669 67.980 73.742 1.00 35.93 300 ARG D N 1
ATOM 10123 C CA . ARG D 2 300 ? -25.395 69.368 73.373 1.00 43.60 300 ARG D CA 1
ATOM 10124 C C . ARG D 2 300 ? -26.154 69.804 72.119 1.00 45.70 300 ARG D C 1
ATOM 10125 O O . ARG D 2 300 ? -26.108 70.973 71.736 1.00 45.95 300 ARG D O 1
ATOM 10133 N N . LEU D 2 301 ? -26.844 68.865 71.478 1.00 45.39 301 LEU D N 1
ATOM 10134 C CA . LEU D 2 301 ? -27.639 69.182 70.294 1.00 42.98 301 LEU D CA 1
ATOM 10135 C C . LEU D 2 301 ? -29.084 69.480 70.679 1.00 46.05 301 LEU D C 1
ATOM 10136 O O . LEU D 2 301 ? -29.925 69.745 69.821 1.00 42.16 301 LEU D O 1
ATOM 10141 N N . GLY D 2 302 ? -29.360 69.438 71.977 1.00 58.98 302 GLY D N 1
ATOM 10142 C CA . GLY D 2 302 ? -30.684 69.727 72.495 1.00 63.19 302 GLY D CA 1
ATOM 10143 C C . GLY D 2 302 ? -31.487 68.498 72.877 1.00 67.21 302 GLY D C 1
ATOM 10144 O O . GLY D 2 302 ? -32.704 68.575 73.045 1.00 78.20 302 GLY D O 1
ATOM 10145 N N . ALA D 2 303 ? -30.813 67.361 73.008 1.00 54.04 303 ALA D N 1
ATOM 10146 C CA . ALA D 2 303 ? -31.458 66.143 73.486 1.00 47.44 303 ALA D CA 1
ATOM 10147 C C . ALA D 2 303 ? -31.753 66.260 74.978 1.00 45.44 303 ALA D C 1
ATOM 10148 O O . ALA D 2 303 ? -30.893 66.683 75.749 1.00 48.36 303 ALA D O 1
ATOM 10150 N N . GLU D 2 304 ? -32.958 65.881 75.388 1.00 40.96 304 GLU D N 1
ATOM 10151 C CA . GLU D 2 304 ? -33.329 65.950 76.800 1.00 44.74 304 GLU D CA 1
ATOM 10152 C C . GLU D 2 304 ? -32.864 64.705 77.551 1.00 45.22 304 GLU D C 1
ATOM 10153 O O . GLU D 2 304 ? -32.512 64.777 78.728 1.00 45.26 304 GLU D O 1
ATOM 10159 N N . LYS D 2 305 ? -32.865 63.566 76.865 1.00 45.44 305 LYS D N 1
ATOM 10160 C CA . LYS D 2 305 ? -32.395 62.315 77.451 1.00 46.27 305 LYS D CA 1
ATOM 10161 C C . LYS D 2 305 ? -31.439 61.607 76.498 1.00 44.73 305 LYS D C 1
ATOM 10162 O O . LYS D 2 305 ? -31.765 61.374 75.336 1.00 46.20 305 LYS D O 1
ATOM 10168 N N . VAL D 2 306 ? -30.253 61.274 77.000 1.00 43.77 306 VAL D N 1
ATOM 10169 C CA . VAL D 2 306 ? -29.251 60.559 76.214 1.00 42.36 306 VAL D CA 1
ATOM 10170 C C . VAL D 2 306 ? -28.746 59.323 76.946 1.00 42.01 306 VAL D C 1
ATOM 10171 O O . VAL D 2 306 ? -28.305 59.409 78.093 1.00 39.75 306 VAL D O 1
ATOM 10175 N N . TYR D 2 307 ? -28.798 58.175 76.277 1.00 41.84 307 TYR D N 1
ATOM 10176 C CA . TYR D 2 307 ? -28.412 56.920 76.904 1.00 43.57 307 TYR D CA 1
ATOM 10177 C C . TYR D 2 307 ? -27.164 56.320 76.265 1.00 43.41 307 TYR D C 1
ATOM 10178 O O . TYR D 2 307 ? -27.029 56.291 75.043 1.00 44.46 307 TYR D O 1
ATOM 10187 N N . ILE D 2 308 ? -26.251 55.849 77.107 1.00 40.46 308 ILE D N 1
ATOM 10188 C CA . ILE D 2 308 ? -25.166 54.988 76.660 1.00 39.64 308 ILE D CA 1
ATOM 10189 C C . ILE D 2 308 ? -25.608 53.540 76.852 1.00 51.69 308 ILE D C 1
ATOM 10190 O O . ILE D 2 308 ? -26.118 53.178 77.914 1.00 57.68 308 ILE D O 1
ATOM 10195 N N . VAL D 2 309 ? -25.430 52.719 75.822 1.00 50.12 309 VAL D N 1
ATOM 10196 C CA . VAL D 2 309 ? -25.846 51.322 75.880 1.00 47.53 309 VAL D CA 1
ATOM 10197 C C . VAL D 2 309 ? -24.650 50.403 75.652 1.00 43.24 309 VAL D C 1
ATOM 10198 O O . VAL D 2 309 ? -24.049 50.411 74.580 1.00 47.01 309 VAL D O 1
ATOM 10202 N N . TYR D 2 310 ? -24.314 49.606 76.663 1.00 45.59 310 TYR D N 1
ATOM 10203 C CA . TYR D 2 310 ? -23.065 48.846 76.659 1.00 54.72 310 TYR D CA 1
ATOM 10204 C C . TYR D 2 310 ? -23.251 47.389 77.077 1.00 61.16 310 TYR D C 1
ATOM 10205 O O . TYR D 2 310 ? -23.998 47.085 78.005 1.00 47.26 310 TYR D O 1
ATOM 10214 N N . ARG D 2 311 ? -22.549 46.496 76.384 1.00 79.23 311 ARG D N 1
ATOM 10215 C CA . ARG D 2 311 ? -22.670 45.061 76.610 1.00 84.91 311 ARG D CA 1
ATOM 10216 C C . ARG D 2 311 ? -21.989 44.614 77.903 1.00 87.66 311 ARG D C 1
ATOM 10217 O O . ARG D 2 311 ? -22.400 43.627 78.515 1.00 92.19 311 ARG D O 1
ATOM 10225 N N . ARG D 2 312 ? -20.951 45.336 78.317 1.00 76.58 312 ARG D N 1
ATOM 10226 C CA . ARG D 2 312 ? -20.184 44.951 79.499 1.00 64.32 312 ARG D CA 1
ATOM 10227 C C . ARG D 2 312 ? -20.521 45.833 80.696 1.00 59.72 312 ARG D C 1
ATOM 10228 O O . ARG D 2 312 ? -21.453 46.636 80.652 1.00 49.63 312 ARG D O 1
ATOM 10236 N N . THR D 2 313 ? -19.751 45.667 81.766 1.00 65.07 313 THR D N 1
ATOM 10237 C CA . THR D 2 313 ? -19.967 46.403 83.004 1.00 68.94 313 THR D CA 1
ATOM 10238 C C . THR D 2 313 ? -19.253 47.748 83.001 1.00 75.34 313 THR D C 1
ATOM 10239 O O . THR D 2 313 ? -18.669 48.155 81.996 1.00 79.75 313 THR D O 1
ATOM 10243 N N . GLU D 2 314 ? -19.311 48.433 84.138 1.00 74.09 314 GLU D N 1
ATOM 10244 C CA . GLU D 2 314 ? -18.662 49.726 84.297 1.00 67.96 314 GLU D CA 1
ATOM 10245 C C . GLU D 2 314 ? -17.144 49.581 84.305 1.00 64.82 314 GLU D C 1
ATOM 10246 O O . GLU D 2 314 ? -16.443 50.309 83.604 1.00 66.54 314 GLU D O 1
ATOM 10252 N N . ARG D 2 315 ? -16.644 48.643 85.105 1.00 63.94 315 ARG D N 1
ATOM 10253 C CA . ARG D 2 315 ? -15.204 48.427 85.239 1.00 58.87 315 ARG D CA 1
ATOM 10254 C C . ARG D 2 315 ? -14.538 48.123 83.900 1.00 59.43 315 ARG D C 1
ATOM 10255 O O . ARG D 2 315 ? -13.353 48.394 83.711 1.00 65.05 315 ARG D O 1
ATOM 10263 N N . GLU D 2 316 ? -15.305 47.564 82.971 1.00 55.58 316 GLU D N 1
ATOM 10264 C CA . GLU D 2 316 ? -14.766 47.172 81.676 1.00 54.17 316 GLU D CA 1
ATOM 10265 C C . GLU D 2 316 ? -15.002 48.231 80.607 1.00 52.11 316 GLU D C 1
ATOM 10266 O O . GLU D 2 316 ? -14.593 48.062 79.460 1.00 51.96 316 GLU D O 1
ATOM 10272 N N . MET D 2 317 ? -15.666 49.318 80.988 1.00 50.82 317 MET D N 1
ATOM 10273 C CA . MET D 2 317 ? -15.915 50.419 80.066 1.00 41.22 317 MET D CA 1
ATOM 10274 C C . MET D 2 317 ? -14.596 51.088 79.679 1.00 32.16 317 MET D C 1
ATOM 10275 O O . MET D 2 317 ? -13.887 51.618 80.534 1.00 30.78 317 MET D O 1
ATOM 10280 N N . PRO D 2 318 ? -14.262 51.040 78.378 1.00 30.35 318 PRO D N 1
ATOM 10281 C CA . PRO D 2 318 ? -12.990 51.513 77.815 1.00 37.65 318 PRO D CA 1
ATOM 10282 C C . PRO D 2 318 ? -12.821 53.032 77.725 1.00 38.93 318 PRO D C 1
ATOM 10283 O O . PRO D 2 318 ? -11.698 53.487 77.508 1.00 37.18 318 PRO D O 1
ATOM 10287 N N . ALA D 2 319 ? -13.895 53.797 77.885 1.00 42.48 319 ALA D N 1
ATOM 10288 C CA . ALA D 2 319 ? -13.831 55.241 77.659 1.00 40.47 319 ALA D CA 1
ATOM 10289 C C . ALA D 2 319 ? -12.878 55.950 78.610 1.00 40.99 319 ALA D C 1
ATOM 10290 O O . ALA D 2 319 ? -12.589 55.459 79.703 1.00 39.73 319 ALA D O 1
ATOM 10292 N N . ARG D 2 320 ? -12.396 57.110 78.177 1.00 40.36 320 ARG D N 1
ATOM 10293 C CA . ARG D 2 320 ? -11.484 57.913 78.979 1.00 41.55 320 ARG D CA 1
ATOM 10294 C C . ARG D 2 320 ? -12.195 58.429 80.221 1.00 46.68 320 ARG D C 1
ATOM 10295 O O . ARG D 2 320 ? -13.222 59.103 80.126 1.00 54.81 320 ARG D O 1
ATOM 10303 N N . ARG D 2 321 ? -11.638 58.102 81.381 1.00 41.81 321 ARG D N 1
ATOM 10304 C CA . ARG D 2 321 ? -12.303 58.312 82.663 1.00 38.59 321 ARG D CA 1
ATOM 10305 C C . ARG D 2 321 ? -12.673 59.766 82.939 1.00 38.41 321 ARG D C 1
ATOM 10306 O O . ARG D 2 321 ? -13.770 60.045 83.420 1.00 41.59 321 ARG D O 1
ATOM 10314 N N . GLU D 2 322 ? -11.761 60.685 82.635 1.00 41.17 322 GLU D N 1
ATOM 10315 C CA . GLU D 2 322 ? -12.022 62.113 82.808 1.00 40.74 322 GLU D CA 1
ATOM 10316 C C . GLU D 2 322 ? -13.274 62.572 82.061 1.00 36.80 322 GLU D C 1
ATOM 10317 O O . GLU D 2 322 ? -14.071 63.342 82.594 1.00 38.59 322 GLU D O 1
ATOM 10323 N N . GLU D 2 323 ? -13.441 62.098 80.829 1.00 29.79 323 GLU D N 1
ATOM 10324 C CA . GLU D 2 323 ? -14.585 62.485 80.009 1.00 30.07 323 GLU D CA 1
ATOM 10325 C C . GLU D 2 323 ? -15.868 61.792 80.461 1.00 31.96 323 GLU D C 1
ATOM 10326 O O . GLU D 2 323 ? -16.959 62.357 80.375 1.00 32.49 323 GLU D O 1
ATOM 10332 N N . TYR D 2 324 ? -15.725 60.568 80.953 1.00 34.01 324 TYR D N 1
ATOM 10333 C CA . TYR D 2 324 ? -16.835 59.835 81.549 1.00 38.01 324 TYR D CA 1
ATOM 10334 C C . TYR D 2 324 ? -17.373 60.597 82.758 1.00 39.95 324 TYR D C 1
ATOM 10335 O O . TYR D 2 324 ? -18.584 60.708 82.945 1.00 46.59 324 TYR D O 1
ATOM 10344 N N . HIS D 2 325 ? -16.460 61.112 83.578 1.00 31.57 325 HIS D N 1
ATOM 10345 C CA . HIS D 2 325 ? -16.822 61.906 84.748 1.00 38.01 325 HIS D CA 1
ATOM 10346 C C . HIS D 2 325 ? -17.582 63.171 84.353 1.00 39.94 325 HIS D C 1
ATOM 10347 O O . HIS D 2 325 ? -18.600 63.508 84.960 1.00 43.61 325 HIS D O 1
ATOM 10354 N N . HIS D 2 326 ? -17.076 63.873 83.344 1.00 37.22 326 HIS D N 1
ATOM 10355 C CA . HIS D 2 326 ? -17.752 65.051 82.812 1.00 38.10 326 HIS D CA 1
ATOM 10356 C C . HIS D 2 326 ? -19.161 64.702 82.346 1.00 36.52 326 HIS D C 1
ATOM 10357 O O . HIS D 2 326 ? -20.111 65.432 82.619 1.00 43.28 326 HIS D O 1
ATOM 10364 N N . ALA D 2 327 ? -19.283 63.578 81.646 1.00 37.95 327 ALA D N 1
ATOM 10365 C CA . ALA D 2 327 ? -20.571 63.085 81.166 1.00 37.18 327 ALA D CA 1
ATOM 10366 C C . ALA D 2 327 ? -21.576 62.892 82.301 1.00 37.05 327 ALA D C 1
ATOM 10367 O O . ALA D 2 327 ? -22.754 63.219 82.156 1.00 34.63 327 ALA D O 1
ATOM 10369 N N . LEU D 2 328 ? -21.114 62.343 83.420 1.00 43.11 328 LEU D N 1
ATOM 10370 C CA . LEU D 2 328 ? -21.964 62.185 84.596 1.00 41.79 328 LEU D CA 1
ATOM 10371 C C . LEU D 2 328 ? -22.468 63.534 85.097 1.00 38.38 328 LEU D C 1
ATOM 10372 O O . LEU D 2 328 ? -23.642 63.679 85.432 1.00 45.25 328 LEU D O 1
ATOM 10377 N N . GLU D 2 329 ? -21.574 64.518 85.142 1.00 38.82 329 GLU D N 1
ATOM 10378 C CA . GLU D 2 329 ? -21.933 65.860 85.587 1.00 42.06 329 GLU D CA 1
ATOM 10379 C C . GLU D 2 329 ? -22.885 66.530 84.600 1.00 46.31 329 GLU D C 1
ATOM 10380 O O . GLU D 2 329 ? -23.640 67.430 84.967 1.00 52.35 329 GLU D O 1
ATOM 10386 N N . GLU D 2 330 ? -22.842 66.088 83.346 1.00 45.74 330 GLU D N 1
ATOM 10387 C CA . GLU D 2 330 ? -23.662 66.681 82.294 1.00 46.05 330 GLU D CA 1
ATOM 10388 C C . GLU D 2 330 ? -25.029 66.012 82.135 1.00 47.50 330 GLU D C 1
ATOM 10389 O O . GLU D 2 330 ? -25.887 66.516 81.410 1.00 54.81 330 GLU D O 1
ATOM 10395 N N . GLY D 2 331 ? -25.237 64.884 82.807 1.00 45.50 331 GLY D N 1
ATOM 10396 C CA . GLY D 2 331 ? -26.553 64.269 82.820 1.00 37.46 331 GLY D CA 1
ATOM 10397 C C . GLY D 2 331 ? -26.755 63.039 81.952 1.00 41.44 331 GLY D C 1
ATOM 10398 O O . GLY D 2 331 ? -27.875 62.537 81.848 1.00 43.79 331 GLY D O 1
ATOM 10399 N N . ILE D 2 332 ? -25.689 62.549 81.326 1.00 42.91 332 ILE D N 1
ATOM 10400 C CA . ILE D 2 332 ? -25.795 61.372 80.468 1.00 48.43 332 ILE D CA 1
ATOM 10401 C C . ILE D 2 332 ? -26.202 60.155 81.293 1.00 57.00 332 ILE D C 1
ATOM 10402 O O . ILE D 2 332 ? -25.636 59.894 82.354 1.00 61.62 332 ILE D O 1
ATOM 10407 N N . GLU D 2 333 ? -27.194 59.420 80.800 1.00 56.41 333 GLU D N 1
ATOM 10408 C CA . GLU D 2 333 ? -27.728 58.275 81.523 1.00 56.53 333 GLU D CA 1
ATOM 10409 C C . GLU D 2 333 ? -27.090 56.991 81.004 1.00 47.22 333 GLU D C 1
ATOM 10410 O O . GLU D 2 333 ? -26.945 56.805 79.798 1.00 46.36 333 GLU D O 1
ATOM 10416 N N . PHE D 2 334 ? -26.710 56.106 81.920 1.00 45.89 334 PHE D N 1
ATOM 10417 C CA . PHE D 2 334 ? -25.974 54.901 81.551 1.00 45.49 334 PHE D CA 1
ATOM 10418 C C . PHE D 2 334 ? -26.749 53.607 81.782 1.00 43.93 334 PHE D C 1
ATOM 10419 O O . PHE D 2 334 ? -27.275 53.374 82.869 1.00 40.25 334 PHE D O 1
ATOM 10427 N N . LEU D 2 335 ? -26.809 52.770 80.749 1.00 49.62 335 LEU D N 1
ATOM 10428 C CA . LEU D 2 335 ? -27.403 51.441 80.857 1.00 51.45 335 LEU D CA 1
ATOM 10429 C C . LEU D 2 335 ? -26.339 50.359 80.665 1.00 56.38 335 LEU D C 1
ATOM 10430 O O . LEU D 2 335 ? -25.901 50.105 79.542 1.00 57.36 335 LEU D O 1
ATOM 10435 N N . TRP D 2 336 ? -25.923 49.729 81.761 1.00 57.25 336 TRP D N 1
ATOM 10436 C CA . TRP D 2 336 ? -24.905 48.683 81.702 1.00 58.72 336 TRP D CA 1
ATOM 10437 C C . TRP D 2 336 ? -25.503 47.311 81.421 1.00 65.15 336 TRP D C 1
ATOM 10438 O O . TRP D 2 336 ? -26.672 47.060 81.722 1.00 56.71 336 TRP D O 1
ATOM 10449 N N . LEU D 2 337 ? -24.679 46.428 80.860 1.00 80.56 337 LEU D N 1
ATOM 10450 C CA . LEU D 2 337 ? -25.083 45.062 80.538 1.00 84.13 337 LEU D CA 1
ATOM 10451 C C . LEU D 2 337 ? -26.355 45.060 79.702 1.00 85.96 337 LEU D C 1
ATOM 10452 O O . LEU D 2 337 ? -27.263 44.265 79.935 1.00 94.42 337 LEU D O 1
ATOM 10457 N N . THR D 2 338 ? -26.410 45.959 78.726 1.00 71.87 338 THR D N 1
ATOM 10458 C CA . THR D 2 338 ? -27.582 46.081 77.876 1.00 62.90 338 THR D CA 1
ATOM 10459 C C . THR D 2 338 ? -27.199 46.002 76.403 1.00 59.43 338 THR D C 1
ATOM 10460 O O . THR D 2 338 ? -26.370 46.773 75.922 1.00 58.59 338 THR D O 1
ATOM 10464 N N . LEU D 2 339 ? -27.806 45.053 75.697 1.00 59.29 339 LEU D N 1
ATOM 10465 C CA . LEU D 2 339 ? -27.548 44.861 74.277 1.00 59.75 339 LEU D CA 1
ATOM 10466 C C . LEU D 2 339 ? -28.850 44.981 73.492 1.00 55.70 339 LEU D C 1
ATOM 10467 O O . LEU D 2 339 ? -29.780 44.207 73.713 1.00 57.94 339 LEU D O 1
ATOM 10472 N N . PRO D 2 340 ? -28.923 45.965 72.582 1.00 52.96 340 PRO D N 1
ATOM 10473 C CA . PRO D 2 340 ? -30.104 46.141 71.728 1.00 53.99 340 PRO D CA 1
ATOM 10474 C C . PRO D 2 340 ? -30.399 44.909 70.874 1.00 50.55 340 PRO D C 1
ATOM 10475 O O . PRO D 2 340 ? -29.491 44.312 70.297 1.00 48.75 340 PRO D O 1
ATOM 10479 N N . ILE D 2 341 ? -31.677 44.552 70.797 1.00 48.47 341 ILE D N 1
ATOM 10480 C CA . ILE D 2 341 ? -32.132 43.380 70.059 1.00 45.16 341 ILE D CA 1
ATOM 10481 C C . ILE D 2 341 ? -32.808 43.784 68.758 1.00 45.97 341 ILE D C 1
ATOM 10482 O O . ILE D 2 341 ? -32.602 43.162 67.716 1.00 47.93 341 ILE D O 1
ATOM 10487 N N . ARG D 2 342 ? -33.635 44.819 68.832 1.00 44.84 342 ARG D N 1
ATOM 10488 C CA . ARG D 2 342 ? -34.325 45.329 67.658 1.00 45.53 342 ARG D CA 1
ATOM 10489 C C . ARG D 2 342 ? -34.614 46.815 67.824 1.00 41.70 342 ARG D C 1
ATOM 10490 O O . ARG D 2 342 ? -34.605 47.340 68.940 1.00 40.25 342 ARG D O 1
ATOM 10498 N N . TYR D 2 343 ? -34.889 47.484 66.711 1.00 36.80 343 TYR D N 1
ATOM 10499 C CA . TYR D 2 343 ? -35.311 48.875 66.740 1.00 39.58 343 TYR D CA 1
ATOM 10500 C C . TYR D 2 343 ? -36.777 48.955 66.346 1.00 44.92 343 TYR D C 1
ATOM 10501 O O . TYR D 2 343 ? -37.200 48.347 65.362 1.00 45.81 343 TYR D O 1
ATOM 10510 N N . ILE D 2 344 ? -37.551 49.706 67.120 1.00 49.20 344 ILE D N 1
ATOM 10511 C CA . ILE D 2 344 ? -38.981 49.813 66.880 1.00 48.64 344 ILE D CA 1
ATOM 10512 C C . ILE D 2 344 ? -39.283 51.081 66.093 1.00 47.13 344 ILE D C 1
ATOM 10513 O O . ILE D 2 344 ? -38.894 52.181 66.487 1.00 48.86 344 ILE D O 1
ATOM 10518 N N . GLY D 2 345 ? -39.956 50.908 64.960 1.00 41.68 345 GLY D N 1
ATOM 10519 C CA . GLY D 2 345 ? -40.275 52.012 64.074 1.00 44.83 345 GLY D CA 1
ATOM 10520 C C . GLY D 2 345 ? -41.746 52.343 63.898 1.00 48.93 345 GLY D C 1
ATOM 10521 O O . GLY D 2 345 ? -42.625 51.575 64.291 1.00 50.77 345 GLY D O 1
ATOM 10522 N N . ASP D 2 346 ? -42.005 53.497 63.290 1.00 47.19 346 ASP D N 1
ATOM 10523 C CA . ASP D 2 346 ? -43.359 53.925 62.967 1.00 43.35 346 ASP D CA 1
ATOM 10524 C C . ASP D 2 346 ? -43.711 53.414 61.579 1.00 43.13 346 ASP D C 1
ATOM 10525 O O . ASP D 2 346 ? -42.894 52.755 60.934 1.00 42.04 346 ASP D O 1
ATOM 10530 N N . ALA D 2 347 ? -44.919 53.721 61.117 1.00 49.93 347 ALA D N 1
ATOM 10531 C CA . ALA D 2 347 ? -45.320 53.342 59.770 1.00 52.49 347 ALA D CA 1
ATOM 10532 C C . ALA D 2 347 ? -44.413 54.113 58.822 1.00 49.95 347 ALA D C 1
ATOM 10533 O O . ALA D 2 347 ? -43.946 53.586 57.811 1.00 42.42 347 ALA D O 1
ATOM 10535 N N . ASN D 2 348 ? -44.183 55.376 59.164 1.00 45.69 348 ASN D N 1
ATOM 10536 C CA . ASN D 2 348 ? -43.168 56.177 58.508 1.00 46.80 348 ASN D CA 1
ATOM 10537 C C . ASN D 2 348 ? -41.837 55.710 59.085 1.00 48.42 348 ASN D C 1
ATOM 10538 O O . ASN D 2 348 ? -41.748 55.445 60.282 1.00 54.23 348 ASN D O 1
ATOM 10543 N N . GLY D 2 349 ? -40.808 55.606 58.252 1.00 45.76 349 GLY D N 1
ATOM 10544 C CA . GLY D 2 349 ? -39.541 55.015 58.664 1.00 45.97 349 GLY D CA 1
ATOM 10545 C C . GLY D 2 349 ? -38.816 55.504 59.913 1.00 39.17 349 GLY D C 1
ATOM 10546 O O . GLY D 2 349 ? -37.607 55.319 60.022 1.00 50.29 349 GLY D O 1
ATOM 10547 N N . ASN D 2 350 ? -39.535 56.108 60.857 1.00 40.13 350 ASN D N 1
ATOM 10548 C CA . ASN D 2 350 ? -38.917 56.681 62.056 1.00 43.91 350 ASN D CA 1
ATOM 10549 C C . ASN D 2 350 ? -38.850 55.720 63.246 1.00 43.08 350 ASN D C 1
ATOM 10550 O O . ASN D 2 350 ? -39.765 54.934 63.458 1.00 41.92 350 ASN D O 1
ATOM 10555 N N . VAL D 2 351 ? -37.775 55.808 64.030 1.00 44.00 351 VAL D N 1
ATOM 10556 C CA . VAL D 2 351 ? -37.608 54.989 65.235 1.00 39.30 351 VAL D CA 1
ATOM 10557 C C . VAL D 2 351 ? -38.309 55.588 66.452 1.00 43.03 351 VAL D C 1
ATOM 10558 O O . VAL D 2 351 ? -37.981 56.690 66.886 1.00 51.71 351 VAL D O 1
ATOM 10562 N N . GLU D 2 352 ? -39.278 54.865 67.002 1.00 41.15 352 GLU D N 1
ATOM 10563 C CA . GLU D 2 352 ? -39.949 55.307 68.221 1.00 42.20 352 GLU D CA 1
ATOM 10564 C C . GLU D 2 352 ? -39.285 54.741 69.473 1.00 45.20 352 GLU D C 1
ATOM 10565 O O . GLU D 2 352 ? -39.201 55.415 70.499 1.00 51.53 352 GLU D O 1
ATOM 10571 N N . ALA D 2 353 ? -38.815 53.501 69.385 1.00 44.12 353 ALA D N 1
ATOM 10572 C CA . ALA D 2 353 ? -38.292 52.803 70.556 1.00 48.01 353 ALA D CA 1
ATOM 10573 C C . ALA D 2 353 ? -37.183 51.816 70.196 1.00 44.86 353 ALA D C 1
ATOM 10574 O O . ALA D 2 353 ? -36.747 51.746 69.046 1.00 44.24 353 ALA D O 1
ATOM 10576 N N . MET D 2 354 ? -36.734 51.057 71.193 1.00 39.94 354 MET D N 1
ATOM 10577 C CA . MET D 2 354 ? -35.643 50.105 71.018 1.00 42.39 354 MET D CA 1
ATOM 10578 C C . MET D 2 354 ? -35.752 48.936 71.998 1.00 45.82 354 MET D C 1
ATOM 10579 O O . MET D 2 354 ? -35.837 49.139 73.209 1.00 48.75 354 MET D O 1
ATOM 10584 N N . GLU D 2 355 ? -35.752 47.714 71.473 1.00 39.24 355 GLU D N 1
ATOM 10585 C CA . GLU D 2 355 ? -35.795 46.531 72.327 1.00 45.35 355 GLU D CA 1
ATOM 10586 C C . GLU D 2 355 ? -34.388 46.093 72.734 1.00 46.65 355 GLU D C 1
ATOM 10587 O O . GLU D 2 355 ? -33.476 46.043 71.911 1.00 41.43 355 GLU D O 1
ATOM 10593 N N . CYS D 2 356 ? -34.222 45.791 74.017 1.00 49.08 356 CYS D N 1
ATOM 10594 C CA . CYS D 2 356 ? -32.923 45.413 74.563 1.00 48.55 356 CYS D CA 1
ATOM 10595 C C . CYS D 2 356 ? -33.040 44.220 75.508 1.00 46.24 356 CYS D C 1
ATOM 10596 O O . CYS D 2 356 ? -34.142 43.820 75.880 1.00 44.13 356 CYS D O 1
ATOM 10599 N N . VAL D 2 357 ? -31.902 43.642 75.882 1.00 48.31 357 VAL D N 1
ATOM 10600 C CA . VAL D 2 357 ? -31.883 42.618 76.923 1.00 50.38 357 VAL D CA 1
ATOM 10601 C C . VAL D 2 357 ? -30.853 42.927 78.000 1.00 39.53 357 VAL D C 1
ATOM 10602 O O . VAL D 2 357 ? -30.191 43.960 77.961 1.00 50.11 357 VAL D O 1
ATOM 10606 N N . ARG D 2 358 ? -30.730 42.023 78.966 1.00 48.02 358 ARG D N 1
ATOM 10607 C CA . ARG D 2 358 ? -29.693 42.127 79.984 1.00 52.50 358 ARG D CA 1
ATOM 10608 C C . ARG D 2 358 ? -28.681 40.995 79.807 1.00 56.75 358 ARG D C 1
ATOM 10609 O O . ARG D 2 358 ? -28.968 40.006 79.136 1.00 60.87 358 ARG D O 1
ATOM 10617 N N . MET D 2 359 ? -27.505 41.138 80.411 1.00 54.07 359 MET D N 1
ATOM 10618 C CA . MET D 2 359 ? -26.407 40.206 80.161 1.00 60.35 359 MET D CA 1
ATOM 10619 C C . MET D 2 359 ? -25.824 39.577 81.432 1.00 66.78 359 MET D C 1
ATOM 10620 O O . MET D 2 359 ? -26.225 39.920 82.547 1.00 64.26 359 MET D O 1
ATOM 10625 N N . GLU D 2 360 ? -24.879 38.654 81.252 1.00 70.91 360 GLU D N 1
ATOM 10626 C CA . GLU D 2 360 ? -24.142 38.064 82.372 1.00 71.63 360 GLU D CA 1
ATOM 10627 C C . GLU D 2 360 ? -22.761 37.554 81.944 1.00 71.13 360 GLU D C 1
ATOM 10628 O O . GLU D 2 360 ? -22.383 37.654 80.780 1.00 69.42 360 GLU D O 1
ATOM 10634 N N . LEU D 2 361 ? -22.023 37.000 82.901 1.00 73.26 361 LEU D N 1
ATOM 10635 C CA . LEU D 2 361 ? -20.666 36.495 82.681 1.00 70.07 361 LEU D CA 1
ATOM 10636 C C . LEU D 2 361 ? -20.580 34.967 82.673 1.00 93.89 361 LEU D C 1
ATOM 10637 O O . LEU D 2 361 ? -21.304 34.292 83.404 1.00 95.63 361 LEU D O 1
ATOM 10642 N N . LYS D 2 362 ? -19.705 34.425 81.829 1.00 113.48 362 LYS D N 1
ATOM 10643 C CA . LYS D 2 362 ? -19.522 32.977 81.745 1.00 130.89 362 LYS D CA 1
ATOM 10644 C C . LYS D 2 362 ? -18.052 32.565 81.858 1.00 146.74 362 LYS D C 1
ATOM 10645 O O . LYS D 2 362 ? -17.234 32.893 81.001 1.00 145.07 362 LYS D O 1
ATOM 10651 N N . GLU D 2 363 ? -17.741 31.823 82.917 1.00 157.14 363 GLU D N 1
ATOM 10652 C CA . GLU D 2 363 ? -16.383 31.356 83.192 1.00 163.87 363 GLU D CA 1
ATOM 10653 C C . GLU D 2 363 ? -15.893 30.306 82.187 1.00 168.35 363 GLU D C 1
ATOM 10654 O O . GLU D 2 363 ? -14.750 30.366 81.731 1.00 166.56 363 GLU D O 1
ATOM 10660 N N . ALA D 2 364 ? -16.758 29.346 81.868 1.00 169.47 364 ALA D N 1
ATOM 10661 C CA . ALA D 2 364 ? -16.531 28.373 80.794 1.00 159.46 364 ALA D CA 1
ATOM 10662 C C . ALA D 2 364 ? -15.325 27.447 80.990 1.00 146.98 364 ALA D C 1
ATOM 10663 O O . ALA D 2 364 ? -15.191 26.789 82.023 1.00 148.89 364 ALA D O 1
ATOM 10665 N N . ASP D 2 365 ? -14.453 27.411 79.984 1.00 135.63 365 ASP D N 1
ATOM 10666 C CA . ASP D 2 365 ? -13.381 26.420 79.907 1.00 115.53 365 ASP D CA 1
ATOM 10667 C C . ASP D 2 365 ? -11.984 27.031 79.810 1.00 104.38 365 ASP D C 1
ATOM 10668 O O . ASP D 2 365 ? -11.159 26.855 80.706 1.00 102.54 365 ASP D O 1
ATOM 10673 N N . GLY D 2 366 ? -11.723 27.745 78.719 1.00 101.27 366 GLY D N 1
ATOM 10674 C CA . GLY D 2 366 ? -10.452 28.425 78.544 1.00 92.98 366 GLY D CA 1
ATOM 10675 C C . GLY D 2 366 ? -10.298 29.562 79.532 1.00 88.31 366 GLY D C 1
ATOM 10676 O O . GLY D 2 366 ? -10.797 30.665 79.300 1.00 86.86 366 GLY D O 1
ATOM 10677 N N . SER D 2 367 ? -9.598 29.280 80.630 1.00 88.35 367 SER D N 1
ATOM 10678 C CA . SER D 2 367 ? -9.374 30.246 81.702 1.00 85.24 367 SER D CA 1
ATOM 10679 C C . SER D 2 367 ? -10.707 30.766 82.206 1.00 82.59 367 SER D C 1
ATOM 10680 O O . SER D 2 367 ? -11.486 30.034 82.815 1.00 83.79 367 SER D O 1
ATOM 10683 N N . GLY D 2 368 ? -10.963 32.040 81.945 1.00 80.55 368 GLY D N 1
ATOM 10684 C CA . GLY D 2 368 ? -12.202 32.661 82.356 1.00 81.70 368 GLY D CA 1
ATOM 10685 C C . GLY D 2 368 ? -12.260 34.116 81.941 1.00 86.54 368 GLY D C 1
ATOM 10686 O O . GLY D 2 368 ? -11.301 34.870 82.107 1.00 81.80 368 GLY D O 1
ATOM 10687 N N . ARG D 2 369 ? -13.410 34.505 81.403 1.00 91.15 369 ARG D N 1
ATOM 10688 C CA . ARG D 2 369 ? -13.623 35.838 80.858 1.00 91.63 369 ARG D CA 1
ATOM 10689 C C . ARG D 2 369 ? -15.087 36.178 81.074 1.00 88.62 369 ARG D C 1
ATOM 10690 O O . ARG D 2 369 ? -15.942 35.296 81.019 1.00 87.71 369 ARG D O 1
ATOM 10698 N N . PRO D 2 370 ? -15.394 37.456 81.323 1.00 81.90 370 PRO D N 1
ATOM 10699 C CA . PRO D 2 370 ? -16.807 37.767 81.536 1.00 78.28 370 PRO D CA 1
ATOM 10700 C C . PRO D 2 370 ? -17.508 38.187 80.252 1.00 72.07 370 PRO D C 1
ATOM 10701 O O . PRO D 2 370 ? -18.128 39.249 80.192 1.00 75.88 370 PRO D O 1
ATOM 10705 N N . ARG D 2 371 ? -17.384 37.343 79.231 1.00 66.64 371 ARG D N 1
ATOM 10706 C CA . ARG D 2 371 ? -17.988 37.583 77.927 1.00 65.75 371 ARG D CA 1
ATOM 10707 C C . ARG D 2 371 ? -19.501 37.641 78.110 1.00 68.86 371 ARG D C 1
ATOM 10708 O O . ARG D 2 371 ? -20.101 36.689 78.614 1.00 69.27 371 ARG D O 1
ATOM 10716 N N . PRO D 2 372 ? -20.128 38.757 77.714 1.00 68.26 372 PRO D N 1
ATOM 10717 C CA . PRO D 2 372 ? -21.550 38.899 78.037 1.00 69.90 372 PRO D CA 1
ATOM 10718 C C . PRO D 2 372 ? -22.468 38.041 77.175 1.00 72.33 372 PRO D C 1
ATOM 10719 O O . PRO D 2 372 ? -22.384 38.043 75.948 1.00 69.84 372 PRO D O 1
ATOM 10723 N N . VAL D 2 373 ? -23.353 37.317 77.851 1.00 75.04 373 VAL D N 1
ATOM 10724 C CA . VAL D 2 373 ? -24.390 36.517 77.215 1.00 73.35 373 VAL D CA 1
ATOM 10725 C C . VAL D 2 373 ? -25.746 36.980 77.750 1.00 72.21 373 VAL D C 1
ATOM 10726 O O . VAL D 2 373 ? -25.886 37.223 78.950 1.00 74.98 373 VAL D O 1
ATOM 10730 N N . PRO D 2 374 ? -26.745 37.121 76.863 1.00 64.73 374 PRO D N 1
ATOM 10731 C CA . PRO D 2 374 ? -28.063 37.622 77.271 1.00 61.99 374 PRO D CA 1
ATOM 10732 C C . PRO D 2 374 ? -28.749 36.760 78.328 1.00 64.93 374 PRO D C 1
ATOM 10733 O O . PRO D 2 374 ? -28.335 35.632 78.589 1.00 67.61 374 PRO D O 1
ATOM 10737 N N . ILE D 2 375 ? -29.797 37.311 78.930 1.00 69.81 375 ILE D N 1
ATOM 10738 C CA . ILE D 2 375 ? -30.559 36.626 79.966 1.00 75.20 375 ILE D CA 1
ATOM 10739 C C . ILE D 2 375 ? -31.982 36.367 79.481 1.00 80.43 375 ILE D C 1
ATOM 10740 O O . ILE D 2 375 ? -32.619 37.250 78.908 1.00 88.25 375 ILE D O 1
ATOM 10745 N N . GLU D 2 376 ? -32.472 35.151 79.706 1.00 71.85 376 GLU D N 1
ATOM 10746 C CA . GLU D 2 376 ? -33.796 34.763 79.239 1.00 63.13 376 GLU D CA 1
ATOM 10747 C C . GLU D 2 376 ? -34.894 35.564 79.930 1.00 57.97 376 GLU D C 1
ATOM 10748 O O . GLU D 2 376 ? -34.832 35.811 81.135 1.00 57.64 376 GLU D O 1
ATOM 10754 N N . GLY D 2 377 ? -35.889 35.984 79.152 1.00 55.99 377 GLY D N 1
ATOM 10755 C CA . GLY D 2 377 ? -37.027 36.708 79.690 1.00 46.77 377 GLY D CA 1
ATOM 10756 C C . GLY D 2 377 ? -36.734 38.136 80.103 1.00 46.30 377 GLY D C 1
ATOM 10757 O O . GLY D 2 377 ? -37.617 38.829 80.602 1.00 47.09 377 GLY D O 1
ATOM 10758 N N . SER D 2 378 ? -35.500 38.580 79.879 1.00 54.09 378 SER D N 1
ATOM 10759 C CA . SER D 2 378 ? -35.080 39.934 80.238 1.00 52.19 378 SER D CA 1
ATOM 10760 C C . SER D 2 378 ? -35.402 40.992 79.188 1.00 49.63 378 SER D C 1
ATOM 10761 O O . SER D 2 378 ? -35.117 42.171 79.394 1.00 54.03 378 SER D O 1
ATOM 10764 N N . ASN D 2 379 ? -35.982 40.576 78.067 1.00 43.74 379 ASN D N 1
ATOM 10765 C CA . ASN D 2 379 ? -36.266 41.495 76.970 1.00 48.03 379 ASN D CA 1
ATOM 10766 C C . ASN D 2 379 ? -37.176 42.644 77.400 1.00 58.18 379 ASN D C 1
ATOM 10767 O O . ASN D 2 379 ? -38.313 42.423 77.813 1.00 68.20 379 ASN D O 1
ATOM 10772 N N . PHE D 2 380 ? -36.668 43.869 77.302 1.00 55.40 380 PHE D N 1
ATOM 10773 C CA . PHE D 2 380 ? -37.464 45.049 77.626 1.00 57.09 380 PHE D CA 1
ATOM 10774 C C . PHE D 2 380 ? -37.214 46.166 76.612 1.00 66.31 380 PHE D C 1
ATOM 10775 O O . PHE D 2 380 ? -36.481 45.978 75.641 1.00 63.00 380 PHE D O 1
ATOM 10783 N N . VAL D 2 381 ? -37.825 47.326 76.834 1.00 81.72 381 VAL D N 1
ATOM 10784 C CA . VAL D 2 381 ? -37.813 48.384 75.829 1.00 87.49 381 VAL D CA 1
ATOM 10785 C C . VAL D 2 381 ? -37.298 49.729 76.345 1.00 89.06 381 VAL D C 1
ATOM 10786 O O . VAL D 2 381 ? -37.441 50.063 77.522 1.00 96.52 381 VAL D O 1
ATOM 10790 N N . LEU D 2 382 ? -36.669 50.480 75.445 1.00 71.09 382 LEU D N 1
ATOM 10791 C CA . LEU D 2 382 ? -36.202 51.829 75.732 1.00 58.28 382 LEU D CA 1
ATOM 10792 C C . LEU D 2 382 ? -36.820 52.802 74.732 1.00 56.09 382 LEU D C 1
ATOM 10793 O O . LEU D 2 382 ? -36.856 52.530 73.532 1.00 49.66 382 LEU D O 1
ATOM 10798 N N . GLU D 2 383 ? -37.317 53.929 75.233 1.00 60.54 383 GLU D N 1
ATOM 10799 C CA . GLU D 2 383 ? -37.997 54.908 74.390 1.00 55.09 383 GLU D CA 1
ATOM 10800 C C . GLU D 2 383 ? -37.010 55.935 73.831 1.00 52.61 383 GLU D C 1
ATOM 10801 O O . GLU D 2 383 ? -36.555 56.828 74.547 1.00 47.71 383 GLU D O 1
ATOM 10807 N N . VAL D 2 384 ? -36.683 55.799 72.547 1.00 51.58 384 VAL D N 1
ATOM 10808 C CA . VAL D 2 384 ? -35.711 56.676 71.895 1.00 48.04 384 VAL D CA 1
ATOM 10809 C C . VAL D 2 384 ? -36.117 57.030 70.462 1.00 49.38 384 VAL D C 1
ATOM 10810 O O . VAL D 2 384 ? -36.594 56.177 69.715 1.00 45.45 384 VAL D O 1
ATOM 10814 N N . ASP D 2 385 ? -35.931 58.289 70.079 1.00 54.15 385 ASP D N 1
ATOM 10815 C CA . ASP D 2 385 ? -36.210 58.696 68.705 1.00 56.38 385 ASP D CA 1
ATOM 10816 C C . ASP D 2 385 ? -34.915 58.812 67.902 1.00 53.50 385 ASP D C 1
ATOM 10817 O O . ASP D 2 385 ? -34.935 59.160 66.722 1.00 52.51 385 ASP D O 1
ATOM 10822 N N . MET D 2 386 ? -33.792 58.513 68.546 1.00 51.84 386 MET D N 1
ATOM 10823 C CA . MET D 2 386 ? -32.504 58.509 67.860 1.00 50.64 386 MET D CA 1
ATOM 10824 C C . MET D 2 386 ? -31.539 57.476 68.440 1.00 45.79 386 MET D C 1
ATOM 10825 O O . MET D 2 386 ? -31.411 57.337 69.655 1.00 44.73 386 MET D O 1
ATOM 10830 N N . VAL D 2 387 ? -30.850 56.764 67.556 1.00 45.98 387 VAL D N 1
ATOM 10831 C CA . VAL D 2 387 ? -29.893 55.743 67.966 1.00 43.58 387 VAL D CA 1
ATOM 10832 C C . VAL D 2 387 ? -28.617 55.872 67.149 1.00 41.66 387 VAL D C 1
ATOM 10833 O O . VAL D 2 387 ? -28.660 55.876 65.920 1.00 47.91 387 VAL D O 1
ATOM 10837 N N . ILE D 2 388 ? -27.484 55.985 67.833 1.00 41.25 388 ILE D N 1
ATOM 10838 C CA . ILE D 2 388 ? -26.188 56.041 67.165 1.00 39.93 388 ILE D CA 1
ATOM 10839 C C . ILE D 2 388 ? -25.276 54.932 67.666 1.00 38.34 388 ILE D C 1
ATOM 10840 O O . ILE D 2 388 ? -24.946 54.872 68.849 1.00 39.59 388 ILE D O 1
ATOM 10845 N N . GLU D 2 389 ? -24.876 54.056 66.752 1.00 41.15 389 GLU D N 1
ATOM 10846 C CA . GLU D 2 389 ? -24.066 52.893 67.096 1.00 40.71 389 GLU D CA 1
ATOM 10847 C C . GLU D 2 389 ? -22.563 53.149 67.013 1.00 41.96 389 GLU D C 1
ATOM 10848 O O . GLU D 2 389 ? -22.023 53.382 65.932 1.00 45.60 389 GLU D O 1
ATOM 10854 N N . ALA D 2 390 ? -21.893 53.095 68.161 1.00 37.47 390 ALA D N 1
ATOM 10855 C CA . ALA D 2 390 ? -20.433 53.137 68.209 1.00 35.76 390 ALA D CA 1
ATOM 10856 C C . ALA D 2 390 ? -19.927 51.849 68.841 1.00 33.34 390 ALA D C 1
ATOM 10857 O O . ALA D 2 390 ? -19.459 51.842 69.979 1.00 29.73 390 ALA D O 1
ATOM 10859 N N . ILE D 2 391 ? -20.005 50.763 68.081 1.00 35.90 391 ILE D N 1
ATOM 10860 C CA . ILE D 2 391 ? -19.739 49.433 68.613 1.00 38.24 391 ILE D CA 1
ATOM 10861 C C . ILE D 2 391 ? -18.421 48.842 68.137 1.00 31.84 391 ILE D C 1
ATOM 10862 O O . ILE D 2 391 ? -18.041 47.748 68.555 1.00 35.10 391 ILE D O 1
ATOM 10867 N N . GLY D 2 392 ? -17.725 49.560 67.265 1.00 28.75 392 GLY D N 1
ATOM 10868 C CA . GLY D 2 392 ? -16.437 49.101 66.789 1.00 36.29 392 GLY D CA 1
ATOM 10869 C C . GLY D 2 392 ? -16.160 49.458 65.346 1.00 45.85 392 GLY D C 1
ATOM 10870 O O . GLY D 2 392 ? -16.919 50.194 64.716 1.00 50.52 392 GLY D O 1
ATOM 10871 N N . GLN D 2 393 ? -15.062 48.924 64.824 1.00 47.01 393 GLN D N 1
ATOM 10872 C CA . GLN D 2 393 ? -14.602 49.272 63.489 1.00 51.08 393 GLN D CA 1
ATOM 10873 C C . GLN D 2 393 ? -13.835 48.134 62.829 1.00 45.97 393 GLN D C 1
ATOM 10874 O O . GLN D 2 393 ? -13.453 47.160 63.481 1.00 50.60 393 GLN D O 1
ATOM 10880 N N . GLY D 2 394 ? -13.611 48.272 61.529 1.00 39.30 394 GLY D N 1
ATOM 10881 C CA . GLY D 2 394 ? -12.827 47.316 60.773 1.00 39.69 394 GLY D CA 1
ATOM 10882 C C . GLY D 2 394 ? -11.993 48.076 59.761 1.00 42.72 394 GLY D C 1
ATOM 10883 O O . GLY D 2 394 ? -12.227 49.262 59.533 1.00 47.77 394 GLY D O 1
ATOM 10884 N N . PRO D 2 395 ? -11.005 47.407 59.154 1.00 38.75 395 PRO D N 1
ATOM 10885 C CA . PRO D 2 395 ? -10.166 48.064 58.147 1.00 36.91 395 PRO D CA 1
ATOM 10886 C C . PRO D 2 395 ? -10.883 48.266 56.814 1.00 30.45 395 PRO D C 1
ATOM 10887 O O . PRO D 2 395 ? -11.925 47.654 56.570 1.00 26.71 395 PRO D O 1
ATOM 10891 N N . ASN D 2 396 ? -10.329 49.126 55.966 1.00 29.80 396 ASN D N 1
ATOM 10892 C CA . ASN D 2 396 ? -10.865 49.328 54.627 1.00 33.13 396 ASN D CA 1
ATOM 10893 C C . ASN D 2 396 ? -10.282 48.242 53.739 1.00 38.48 396 ASN D C 1
ATOM 10894 O O . ASN D 2 396 ? -9.132 48.325 53.318 1.00 45.80 396 ASN D O 1
ATOM 10899 N N . ARG D 2 397 ? -11.082 47.223 53.456 1.00 42.24 397 ARG D N 1
ATOM 10900 C CA . ARG D 2 397 ? -10.569 45.997 52.857 1.00 42.84 397 ARG D CA 1
ATOM 10901 C C . ARG D 2 397 ? -10.156 46.163 51.399 1.00 43.61 397 ARG D C 1
ATOM 10902 O O . ARG D 2 397 ? -9.197 45.537 50.951 1.00 49.17 397 ARG D O 1
ATOM 10910 N N . VAL D 2 398 ? -10.873 47.003 50.661 1.00 38.01 398 VAL D N 1
ATOM 10911 C CA . VAL D 2 398 ? -10.595 47.175 49.241 1.00 39.83 398 VAL D CA 1
ATOM 10912 C C . VAL D 2 398 ? -9.289 47.926 49.013 1.00 43.57 398 VAL D C 1
ATOM 10913 O O . VAL D 2 398 ? -8.495 47.544 48.155 1.00 46.64 398 VAL D O 1
ATOM 10917 N N . LEU D 2 399 ? -9.064 48.984 49.788 1.00 40.83 399 LEU D N 1
ATOM 10918 C CA . LEU D 2 399 ? -7.852 49.789 49.654 1.00 39.47 399 LEU D CA 1
ATOM 10919 C C . LEU D 2 399 ? -6.608 48.940 49.899 1.00 43.21 399 LEU D C 1
ATOM 10920 O O . LEU D 2 399 ? -5.626 49.031 49.164 1.00 53.59 399 LEU D O 1
ATOM 10925 N N . LEU D 2 400 ? -6.656 48.115 50.939 1.00 39.01 400 LEU D N 1
ATOM 10926 C CA . LEU D 2 400 ? -5.560 47.203 51.237 1.00 47.67 400 LEU D CA 1
ATOM 10927 C C . LEU D 2 400 ? -5.408 46.172 50.121 1.00 53.36 400 LEU D C 1
ATOM 10928 O O . LEU D 2 400 ? -4.305 45.704 49.836 1.00 58.58 400 LEU D O 1
ATOM 10933 N N . SER D 2 401 ? -6.529 45.827 49.494 1.00 52.92 401 SER D N 1
ATOM 10934 C CA . SER D 2 401 ? -6.556 44.822 48.435 1.00 55.17 401 SER D CA 1
ATOM 10935 C C . SER D 2 401 ? -5.910 45.317 47.143 1.00 61.69 401 SER D C 1
ATOM 10936 O O . SER D 2 401 ? -5.521 44.517 46.292 1.00 60.35 401 SER D O 1
ATOM 10939 N N . GLU D 2 402 ? -5.794 46.633 46.996 1.00 64.71 402 GLU D N 1
ATOM 10940 C CA . GLU D 2 402 ? -5.227 47.206 45.780 1.00 66.47 402 GLU D CA 1
ATOM 10941 C C . GLU D 2 402 ? -3.705 47.127 45.782 1.00 66.84 402 GLU D C 1
ATOM 10942 O O . GLU D 2 402 ? -3.056 47.503 44.808 1.00 65.63 402 GLU D O 1
ATOM 10948 N N . PHE D 2 403 ? -3.141 46.649 46.886 1.00 69.72 403 PHE D N 1
ATOM 10949 C CA . PHE D 2 403 ? -1.719 46.334 46.939 1.00 74.70 403 PHE D CA 1
ATOM 10950 C C . PHE D 2 403 ? -1.509 44.844 46.680 1.00 73.90 403 PHE D C 1
ATOM 10951 O O . PHE D 2 403 ? -1.788 44.016 47.546 1.00 70.17 403 PHE D O 1
ATOM 10959 N N . PRO D 2 404 ? -1.020 44.500 45.480 1.00 78.02 404 PRO D N 1
ATOM 10960 C CA . PRO D 2 404 ? -0.823 43.098 45.098 1.00 92.86 404 PRO D CA 1
ATOM 10961 C C . PRO D 2 404 ? 0.272 42.419 45.916 1.00 118.99 404 PRO D C 1
ATOM 10962 O O . PRO D 2 404 ? 1.360 42.972 46.071 1.00 99.45 404 PRO D O 1
ATOM 10966 N N . GLY D 2 405 ? -0.025 41.233 46.439 1.00 149.56 405 GLY D N 1
ATOM 10967 C CA . GLY D 2 405 ? 0.942 40.467 47.204 1.00 151.35 405 GLY D CA 1
ATOM 10968 C C . GLY D 2 405 ? 1.084 40.927 48.643 1.00 150.57 405 GLY D C 1
ATOM 10969 O O . GLY D 2 405 ? 1.815 40.321 49.426 1.00 152.76 405 GLY D O 1
ATOM 10970 N N . LEU D 2 406 ? 0.381 42.000 48.991 1.00 132.22 406 LEU D N 1
ATOM 10971 C CA . LEU D 2 406 ? 0.414 42.537 50.348 1.00 97.82 406 LEU D CA 1
ATOM 10972 C C . LEU D 2 406 ? -0.377 41.655 51.304 1.00 84.81 406 LEU D C 1
ATOM 10973 O O . LEU D 2 406 ? -1.573 41.435 51.113 1.00 84.23 406 LEU D O 1
ATOM 10978 N N . GLU D 2 407 ? 0.293 41.151 52.336 1.00 77.47 407 GLU D N 1
ATOM 10979 C CA . GLU D 2 407 ? -0.348 40.228 53.262 1.00 69.35 407 GLU D CA 1
ATOM 10980 C C . GLU D 2 407 ? -0.964 40.946 54.459 1.00 59.87 407 GLU D C 1
ATOM 10981 O O . GLU D 2 407 ? -0.310 41.752 55.123 1.00 52.69 407 GLU D O 1
ATOM 10987 N N . LEU D 2 408 ? -2.231 40.645 54.724 1.00 57.69 408 LEU D N 1
ATOM 10988 C CA . LEU D 2 408 ? -2.930 41.164 55.893 1.00 49.85 408 LEU D CA 1
ATOM 10989 C C . LEU D 2 408 ? -2.951 40.095 56.974 1.00 50.31 408 LEU D C 1
ATOM 10990 O O . LEU D 2 408 ? -2.563 38.952 56.722 1.00 51.62 408 LEU D O 1
ATOM 10995 N N . ASN D 2 409 ? -3.397 40.446 58.175 1.00 49.21 409 ASN D N 1
ATOM 10996 C CA . ASN D 2 409 ? -3.446 39.447 59.232 1.00 54.30 409 ASN D CA 1
ATOM 10997 C C . ASN D 2 409 ? -4.824 38.800 59.342 1.00 61.22 409 ASN D C 1
ATOM 10998 O O . ASN D 2 409 ? -5.632 38.866 58.413 1.00 59.25 409 ASN D O 1
ATOM 11003 N N . GLU D 2 410 ? -5.077 38.185 60.493 1.00 65.77 410 GLU D N 1
ATOM 11004 C CA . GLU D 2 410 ? -6.353 37.545 60.800 1.00 68.05 410 GLU D CA 1
ATOM 11005 C C . GLU D 2 410 ? -7.548 38.489 60.659 1.00 63.16 410 GLU D C 1
ATOM 11006 O O . GLU D 2 410 ? -8.504 38.205 59.935 1.00 64.50 410 GLU D O 1
ATOM 11012 N N . ARG D 2 411 ? -7.472 39.617 61.356 1.00 55.07 411 ARG D N 1
ATOM 11013 C CA . ARG D 2 411 ? -8.571 40.571 61.422 1.00 43.93 411 ARG D CA 1
ATOM 11014 C C . ARG D 2 411 ? -8.667 41.515 60.228 1.00 33.96 411 ARG D C 1
ATOM 11015 O O . ARG D 2 411 ? -9.564 42.356 60.177 1.00 29.11 411 ARG D O 1
ATOM 11023 N N . GLY D 2 412 ? -7.763 41.383 59.265 1.00 33.65 412 GLY D N 1
ATOM 11024 C CA . GLY D 2 412 ? -7.865 42.187 58.061 1.00 42.39 412 GLY D CA 1
ATOM 11025 C C . GLY D 2 412 ? -6.930 43.383 58.074 1.00 41.72 412 GLY D C 1
ATOM 11026 O O . GLY D 2 412 ? -6.710 44.023 57.046 1.00 37.64 412 GLY D O 1
ATOM 11027 N N . TYR D 2 413 ? -6.387 43.691 59.249 1.00 39.42 413 TYR D N 1
ATOM 11028 C CA . TYR D 2 413 ? -5.463 44.809 59.407 1.00 34.24 413 TYR D CA 1
ATOM 11029 C C . TYR D 2 413 ? -4.081 44.469 58.850 1.00 32.54 413 TYR D C 1
ATOM 11030 O O . TYR D 2 413 ? -3.717 43.299 58.724 1.00 34.73 413 TYR D O 1
ATOM 11039 N N . ILE D 2 414 ? -3.314 45.501 58.518 1.00 32.46 414 ILE D N 1
ATOM 11040 C CA . ILE D 2 414 ? -2.018 45.320 57.877 1.00 36.42 414 ILE D CA 1
ATOM 11041 C C . ILE D 2 414 ? -1.000 44.609 58.765 1.00 47.55 414 ILE D C 1
ATOM 11042 O O . ILE D 2 414 ? -0.779 44.993 59.915 1.00 57.66 414 ILE D O 1
ATOM 11047 N N . LYS D 2 415 ? -0.385 43.567 58.214 1.00 40.22 415 LYS D N 1
ATOM 11048 C CA . LYS D 2 415 ? 0.765 42.939 58.844 1.00 41.00 415 LYS D CA 1
ATOM 11049 C C . LYS D 2 415 ? 1.978 43.852 58.713 1.00 37.23 415 LYS D C 1
ATOM 11050 O O . LYS D 2 415 ? 2.444 44.120 57.603 1.00 32.97 415 LYS D O 1
ATOM 11056 N N . ALA D 2 416 ? 2.468 44.346 59.844 1.00 32.14 416 ALA D N 1
ATOM 11057 C CA . ALA D 2 416 ? 3.631 45.226 59.859 1.00 29.84 416 ALA D CA 1
ATOM 11058 C C . ALA D 2 416 ? 4.422 45.022 61.146 1.00 36.68 416 ALA D C 1
ATOM 11059 O O . ALA D 2 416 ? 3.837 44.913 62.225 1.00 33.52 416 ALA D O 1
ATOM 11061 N N . ASP D 2 417 ? 5.748 44.971 61.029 1.00 37.52 417 ASP D N 1
ATOM 11062 C CA . ASP D 2 417 ? 6.609 44.771 62.190 1.00 45.89 417 ASP D CA 1
ATOM 11063 C C . ASP D 2 417 ? 6.349 45.841 63.240 1.00 53.37 417 ASP D C 1
ATOM 11064 O O . ASP D 2 417 ? 6.302 47.032 62.931 1.00 52.09 417 ASP D O 1
ATOM 11069 N N . GLU D 2 418 ? 6.178 45.398 64.480 1.00 58.88 418 GLU D N 1
ATOM 11070 C CA . GLU D 2 418 ? 5.783 46.268 65.583 1.00 62.65 418 GLU D CA 1
ATOM 11071 C C . GLU D 2 418 ? 6.758 47.421 65.797 1.00 54.77 418 GLU D C 1
ATOM 11072 O O . GLU D 2 418 ? 6.352 48.529 66.144 1.00 51.54 418 GLU D O 1
ATOM 11078 N N . ASP D 2 419 ? 8.041 47.157 65.589 1.00 54.71 419 ASP D N 1
ATOM 11079 C CA . ASP D 2 419 ? 9.066 48.169 65.812 1.00 54.59 419 ASP D CA 1
ATOM 11080 C C . ASP D 2 419 ? 9.370 48.999 64.563 1.00 57.37 419 ASP D C 1
ATOM 11081 O O . ASP D 2 419 ? 9.474 50.223 64.638 1.00 56.60 419 ASP D O 1
ATOM 11086 N N . THR D 2 420 ? 9.500 48.333 63.418 1.00 58.09 420 THR D N 1
ATOM 11087 C CA . THR D 2 420 ? 9.930 49.003 62.191 1.00 57.71 420 THR D CA 1
ATOM 11088 C C . THR D 2 420 ? 8.790 49.616 61.375 1.00 56.86 420 THR D C 1
ATOM 11089 O O . THR D 2 420 ? 8.987 50.614 60.682 1.00 61.82 420 THR D O 1
ATOM 11093 N N . GLY D 2 421 ? 7.604 49.025 61.449 1.00 52.11 421 GLY D N 1
ATOM 11094 C CA . GLY D 2 421 ? 6.485 49.508 60.660 1.00 42.48 421 GLY D CA 1
ATOM 11095 C C . GLY D 2 421 ? 6.575 49.066 59.211 1.00 44.42 421 GLY D C 1
ATOM 11096 O O . GLY D 2 421 ? 5.826 49.542 58.357 1.00 42.89 421 GLY D O 1
ATOM 11097 N N . ALA D 2 422 ? 7.504 48.156 58.933 1.00 47.16 422 ALA D N 1
ATOM 11098 C CA . ALA D 2 422 ? 7.729 47.661 57.580 1.00 41.44 422 ALA D CA 1
ATOM 11099 C C . ALA D 2 422 ? 6.693 46.605 57.212 1.00 43.07 422 ALA D C 1
ATOM 11100 O O . ALA D 2 422 ? 6.364 45.737 58.020 1.00 46.85 422 ALA D O 1
ATOM 11102 N N . THR D 2 423 ? 6.189 46.678 55.984 1.00 39.76 423 THR D N 1
ATOM 11103 C CA . THR D 2 423 ? 5.158 45.755 55.535 1.00 41.31 423 THR D CA 1
ATOM 11104 C C . THR D 2 423 ? 5.764 44.549 54.834 1.00 50.08 423 THR D C 1
ATOM 11105 O O . THR D 2 423 ? 6.975 44.344 54.872 1.00 57.83 423 THR D O 1
ATOM 11109 N N . SER D 2 424 ? 4.913 43.746 54.207 1.00 52.68 424 SER D N 1
ATOM 11110 C CA . SER D 2 424 ? 5.367 42.585 53.454 1.00 50.76 424 SER D CA 1
ATOM 11111 C C . SER D 2 424 ? 5.793 42.975 52.041 1.00 54.01 424 SER D C 1
ATOM 11112 O O . SER D 2 424 ? 6.355 42.163 51.306 1.00 59.06 424 SER D O 1
ATOM 11115 N N . VAL D 2 425 ? 5.525 44.225 51.673 1.00 47.21 425 VAL D N 1
ATOM 11116 C CA . VAL D 2 425 ? 5.823 44.714 50.331 1.00 42.62 425 VAL D CA 1
ATOM 11117 C C . VAL D 2 425 ? 7.017 45.662 50.312 1.00 49.88 425 VAL D C 1
ATOM 11118 O O . VAL D 2 425 ? 7.112 46.574 51.133 1.00 51.94 425 VAL D O 1
ATOM 11122 N N . LYS D 2 426 ? 7.923 45.433 49.366 1.00 51.58 426 LYS D N 1
ATOM 11123 C CA . LYS D 2 426 ? 9.156 46.205 49.251 1.00 54.62 426 LYS D CA 1
ATOM 11124 C C . LYS D 2 426 ? 8.885 47.698 49.098 1.00 58.46 426 LYS D C 1
ATOM 11125 O O . LYS D 2 426 ? 8.187 48.121 48.176 1.00 59.60 426 LYS D O 1
ATOM 11131 N N . GLY D 2 427 ? 9.437 48.489 50.012 1.00 60.47 427 GLY D N 1
ATOM 11132 C CA . GLY D 2 427 ? 9.308 49.933 49.957 1.00 61.23 427 GLY D CA 1
ATOM 11133 C C . GLY D 2 427 ? 8.025 50.467 50.564 1.00 56.97 427 GLY D C 1
ATOM 11134 O O . GLY D 2 427 ? 7.850 51.679 50.692 1.00 56.45 427 GLY D O 1
ATOM 11135 N N . VAL D 2 428 ? 7.122 49.568 50.938 1.00 52.92 428 VAL D N 1
ATOM 11136 C CA . VAL D 2 428 ? 5.835 49.980 51.485 1.00 46.23 428 VAL D CA 1
ATOM 11137 C C . VAL D 2 428 ? 5.831 49.862 53.007 1.00 46.81 428 VAL D C 1
ATOM 11138 O O . VAL D 2 428 ? 6.234 48.840 53.563 1.00 45.03 428 VAL D O 1
ATOM 11142 N N . PHE D 2 429 ? 5.370 50.914 53.674 1.00 47.49 429 PHE D N 1
ATOM 11143 C CA . PHE D 2 429 ? 5.332 50.946 55.131 1.00 40.80 429 PHE D CA 1
ATOM 11144 C C . PHE D 2 429 ? 3.922 51.262 55.622 1.00 39.17 429 PHE D C 1
ATOM 11145 O O . PHE D 2 429 ? 3.076 51.715 54.852 1.00 29.19 429 PHE D O 1
ATOM 11153 N N . ALA D 2 430 ? 3.677 51.029 56.907 1.00 35.71 430 ALA D N 1
ATOM 11154 C CA . ALA D 2 430 ? 2.371 51.297 57.494 1.00 37.54 430 ALA D CA 1
ATOM 11155 C C . ALA D 2 430 ? 2.472 51.475 59.005 1.00 33.60 430 ALA D C 1
ATOM 11156 O O . ALA D 2 430 ? 3.427 51.021 59.631 1.00 35.30 430 ALA D O 1
ATOM 11158 N N . GLY D 2 431 ? 1.482 52.147 59.582 1.00 33.38 431 GLY D N 1
ATOM 11159 C CA . GLY D 2 431 ? 1.427 52.346 61.017 1.00 30.19 431 GLY D CA 1
ATOM 11160 C C . GLY D 2 431 ? 0.111 52.971 61.427 1.00 29.08 431 GLY D C 1
ATOM 11161 O O . GLY D 2 431 ? -0.605 53.525 60.592 1.00 35.79 431 GLY D O 1
ATOM 11162 N N . GLY D 2 432 ? -0.209 52.891 62.715 1.00 27.68 432 GLY D N 1
ATOM 11163 C CA . GLY D 2 432 ? -1.453 53.441 63.224 1.00 27.29 432 GLY D CA 1
ATOM 11164 C C . GLY D 2 432 ? -2.595 52.443 63.230 1.00 35.22 432 GLY D C 1
ATOM 11165 O O . GLY D 2 432 ? -2.375 51.232 63.249 1.00 38.10 432 GLY D O 1
ATOM 11166 N N . ASP D 2 433 ? -3.820 52.958 63.213 1.00 35.67 433 ASP D N 1
ATOM 11167 C CA . ASP D 2 433 ? -5.019 52.124 63.246 1.00 37.71 433 ASP D CA 1
ATOM 11168 C C . ASP D 2 433 ? -5.106 51.127 62.087 1.00 40.19 433 ASP D C 1
ATOM 11169 O O . ASP D 2 433 ? -5.779 50.105 62.195 1.00 36.16 433 ASP D O 1
ATOM 11174 N N . ILE D 2 434 ? -4.435 51.426 60.979 1.00 41.64 434 ILE D N 1
ATOM 11175 C CA . ILE D 2 434 ? -4.459 50.536 59.821 1.00 41.05 434 ILE D CA 1
ATOM 11176 C C . ILE D 2 434 ? -3.701 49.234 60.104 1.00 41.32 434 ILE D C 1
ATOM 11177 O O . ILE D 2 434 ? -3.879 48.234 59.408 1.00 44.55 434 ILE D O 1
ATOM 11182 N N . VAL D 2 435 ? -2.870 49.247 61.140 1.00 38.29 435 VAL D N 1
ATOM 11183 C CA . VAL D 2 435 ? -2.126 48.058 61.535 1.00 42.77 435 VAL D CA 1
ATOM 11184 C C . VAL D 2 435 ? -2.658 47.489 62.848 1.00 43.28 435 VAL D C 1
ATOM 11185 O O . VAL D 2 435 ? -3.019 46.315 62.924 1.00 50.49 435 VAL D O 1
ATOM 11189 N N . THR D 2 436 ? -2.697 48.328 63.880 1.00 34.41 436 THR D N 1
ATOM 11190 C CA . THR D 2 436 ? -3.081 47.888 65.218 1.00 34.60 436 THR D CA 1
ATOM 11191 C C . THR D 2 436 ? -4.591 47.781 65.393 1.00 36.90 436 THR D C 1
ATOM 11192 O O . THR D 2 436 ? -5.071 47.123 66.314 1.00 41.51 436 THR D O 1
ATOM 11196 N N . GLY D 2 437 ? -5.337 48.443 64.517 1.00 27.35 437 GLY D N 1
ATOM 11197 C CA . GLY D 2 437 ? -6.762 48.607 64.725 1.00 27.26 437 GLY D CA 1
ATOM 11198 C C . GLY D 2 437 ? -6.977 49.810 65.619 1.00 37.29 437 GLY D C 1
ATOM 11199 O O . GLY D 2 437 ? -6.055 50.595 65.826 1.00 48.85 437 GLY D O 1
ATOM 11200 N N . ALA D 2 438 ? -8.185 49.950 66.154 1.00 27.21 438 ALA D N 1
ATOM 11201 C CA . ALA D 2 438 ? -8.509 51.056 67.050 1.00 27.20 438 ALA D CA 1
ATOM 11202 C C . ALA D 2 438 ? -7.555 51.102 68.241 1.00 29.05 438 ALA D C 1
ATOM 11203 O O . ALA D 2 438 ? -7.271 50.077 68.859 1.00 34.04 438 ALA D O 1
ATOM 11205 N N . ALA D 2 439 ? -7.051 52.291 68.550 1.00 30.12 439 ALA D N 1
ATOM 11206 C CA . ALA D 2 439 ? -6.038 52.447 69.589 1.00 27.27 439 ALA D CA 1
ATOM 11207 C C . ALA D 2 439 ? -6.012 53.875 70.119 1.00 27.18 439 ALA D C 1
ATOM 11208 O O . ALA D 2 439 ? -7.057 54.506 70.286 1.00 27.18 439 ALA D O 1
ATOM 11210 N N . THR D 2 440 ? -4.812 54.375 70.394 1.00 32.67 440 THR D N 1
ATOM 11211 C CA . THR D 2 440 ? -4.644 55.720 70.931 1.00 33.10 440 THR D CA 1
ATOM 11212 C C . THR D 2 440 ? -3.901 56.609 69.941 1.00 27.00 440 THR D C 1
ATOM 11213 O O . THR D 2 440 ? -3.223 56.118 69.040 1.00 27.01 440 THR D O 1
ATOM 11217 N N . VAL D 2 441 ? -4.050 57.919 70.107 1.00 26.98 441 VAL D N 1
ATOM 11218 C CA . VAL D 2 441 ? -3.319 58.888 69.299 1.00 26.98 441 VAL D CA 1
ATOM 11219 C C . VAL D 2 441 ? -1.806 58.730 69.475 1.00 32.30 441 VAL D C 1
ATOM 11220 O O . VAL D 2 441 ? -1.049 58.764 68.502 1.00 28.67 441 VAL D O 1
ATOM 11224 N N . ILE D 2 442 ? -1.375 58.545 70.721 1.00 27.07 442 ILE D N 1
ATOM 11225 C CA . ILE D 2 442 ? 0.045 58.454 71.045 1.00 27.19 442 ILE D CA 1
ATOM 11226 C C . ILE D 2 442 ? 0.695 57.219 70.409 1.00 32.09 442 ILE D C 1
ATOM 11227 O O . ILE D 2 442 ? 1.882 57.242 70.078 1.00 31.32 442 ILE D O 1
ATOM 11232 N N . LYS D 2 443 ? -0.074 56.145 70.232 1.00 34.00 443 LYS D N 1
ATOM 11233 C CA . LYS D 2 443 ? 0.455 54.949 69.577 1.00 29.37 443 LYS D CA 1
ATOM 11234 C C . LYS D 2 443 ? 0.605 55.154 68.077 1.00 31.47 443 LYS D C 1
ATOM 11235 O O . LYS D 2 443 ? 1.578 54.700 67.477 1.00 34.24 443 LYS D O 1
ATOM 11241 N N . ALA D 2 444 ? -0.363 55.835 67.474 1.00 28.42 444 ALA D N 1
ATOM 11242 C CA . ALA D 2 444 ? -0.299 56.140 66.052 1.00 34.82 444 ALA D CA 1
ATOM 11243 C C . ALA D 2 444 ? 0.844 57.104 65.789 1.00 36.15 444 ALA D C 1
ATOM 11244 O O . ALA D 2 444 ? 1.576 56.968 64.810 1.00 35.98 444 ALA D O 1
ATOM 11246 N N . MET D 2 445 ? 0.990 58.073 66.686 1.00 38.15 445 MET D N 1
ATOM 11247 C CA . MET D 2 445 ? 2.078 59.035 66.624 1.00 34.31 445 MET D CA 1
ATOM 11248 C C . MET D 2 445 ? 3.423 58.315 66.687 1.00 41.13 445 MET D C 1
ATOM 11249 O O . MET D 2 445 ? 4.255 58.456 65.790 1.00 41.82 445 MET D O 1
ATOM 11254 N N . GLY D 2 446 ? 3.627 57.553 67.760 1.00 46.25 446 GLY D N 1
ATOM 11255 C CA . GLY D 2 446 ? 4.864 56.823 67.978 1.00 28.21 446 GLY D CA 1
ATOM 11256 C C . GLY D 2 446 ? 5.222 55.886 66.842 1.00 34.88 446 GLY D C 1
ATOM 11257 O O . GLY D 2 446 ? 6.376 55.821 66.420 1.00 39.77 446 GLY D O 1
ATOM 11258 N N . ALA D 2 447 ? 4.226 55.151 66.356 1.00 41.29 447 ALA D N 1
ATOM 11259 C CA . ALA D 2 447 ? 4.402 54.247 65.224 1.00 44.87 447 ALA D CA 1
ATOM 11260 C C . ALA D 2 447 ? 4.840 55.008 63.976 1.00 40.72 447 ALA D C 1
ATOM 11261 O O . ALA D 2 447 ? 5.624 54.500 63.175 1.00 41.11 447 ALA D O 1
ATOM 11263 N N . GLY D 2 448 ? 4.323 56.222 63.814 1.00 39.19 448 GLY D N 1
ATOM 11264 C CA . GLY D 2 448 ? 4.696 57.068 62.697 1.00 28.62 448 GLY D CA 1
ATOM 11265 C C . GLY D 2 448 ? 6.158 57.463 62.746 1.00 41.76 448 GLY D C 1
ATOM 11266 O O . GLY D 2 448 ? 6.840 57.452 61.723 1.00 43.19 448 GLY D O 1
ATOM 11267 N N . LYS D 2 449 ? 6.632 57.810 63.941 1.00 36.74 449 LYS D N 1
ATOM 11268 C CA . LYS D 2 449 ? 8.038 58.134 64.168 1.00 40.47 449 LYS D CA 1
ATOM 11269 C C . LYS D 2 449 ? 8.950 56.976 63.790 1.00 41.40 449 LYS D C 1
ATOM 11270 O O . LYS D 2 449 ? 9.880 57.131 62.995 1.00 44.69 449 LYS D O 1
ATOM 11276 N N . LYS D 2 450 ? 8.681 55.820 64.388 1.00 35.24 450 LYS D N 1
ATOM 11277 C CA . LYS D 2 450 ? 9.476 54.623 64.162 1.00 37.24 450 LYS D CA 1
ATOM 11278 C C . LYS D 2 450 ? 9.498 54.256 62.685 1.00 43.76 450 LYS D C 1
ATOM 11279 O O . LYS D 2 450 ? 10.549 53.944 62.132 1.00 54.86 450 LYS D O 1
ATOM 11285 N N . ALA D 2 451 ? 8.333 54.303 62.052 1.00 43.72 451 ALA D N 1
ATOM 11286 C CA . ALA D 2 451 ? 8.226 54.017 60.627 1.00 39.66 451 ALA D CA 1
ATOM 11287 C C . ALA D 2 451 ? 9.044 55.007 59.807 1.00 39.54 451 ALA D C 1
ATOM 11288 O O . ALA D 2 451 ? 9.723 54.621 58.858 1.00 45.79 451 ALA D O 1
ATOM 11290 N N . ALA D 2 452 ? 8.987 56.279 60.190 1.00 38.05 452 ALA D N 1
ATOM 11291 C CA . ALA D 2 452 ? 9.687 57.338 59.468 1.00 30.98 452 ALA D CA 1
ATOM 11292 C C . ALA D 2 452 ? 11.189 57.109 59.453 1.00 41.93 452 ALA D C 1
ATOM 11293 O O . ALA D 2 452 ? 11.841 57.276 58.422 1.00 50.18 452 ALA D O 1
ATOM 11295 N N . GLN D 2 453 ? 11.732 56.730 60.604 1.00 38.55 453 GLN D N 1
ATOM 11296 C CA . GLN D 2 453 ? 13.158 56.455 60.729 1.00 39.04 453 GLN D CA 1
ATOM 11297 C C . GLN D 2 453 ? 13.586 55.243 59.908 1.00 40.30 453 GLN D C 1
ATOM 11298 O O . GLN D 2 453 ? 14.680 55.221 59.348 1.00 50.80 453 GLN D O 1
ATOM 11304 N N . PHE D 2 454 ? 12.732 54.227 59.854 1.00 34.41 454 PHE D N 1
ATOM 11305 C CA . PHE D 2 454 ? 13.059 53.012 59.117 1.00 36.61 454 PHE D CA 1
ATOM 11306 C C . PHE D 2 454 ? 12.771 53.179 57.628 1.00 36.40 454 PHE D C 1
ATOM 11307 O O . PHE D 2 454 ? 13.219 52.378 56.809 1.00 38.44 454 PHE D O 1
ATOM 11315 N N . ILE D 2 455 ? 12.003 54.207 57.282 1.00 33.36 455 ILE D N 1
ATOM 11316 C CA . ILE D 2 455 ? 11.877 54.614 55.887 1.00 37.86 455 ILE D CA 1
ATOM 11317 C C . ILE D 2 455 ? 13.184 55.295 55.478 1.00 40.65 455 ILE D C 1
ATOM 11318 O O . ILE D 2 455 ? 13.695 55.082 54.378 1.00 45.58 455 ILE D O 1
ATOM 11323 N N . HIS D 2 456 ? 13.717 56.110 56.386 1.00 38.51 456 HIS D N 1
ATOM 11324 C CA . HIS D 2 456 ? 15.026 56.735 56.219 1.00 39.15 456 HIS D CA 1
ATOM 11325 C C . HIS D 2 456 ? 16.135 55.700 56.054 1.00 51.86 456 HIS D C 1
ATOM 11326 O O . HIS D 2 456 ? 16.978 55.819 55.164 1.00 60.99 456 HIS D O 1
ATOM 11333 N N . SER D 2 457 ? 16.131 54.694 56.923 1.00 46.77 457 SER D N 1
ATOM 11334 C CA . SER D 2 457 ? 17.114 53.617 56.869 1.00 43.67 457 SER D CA 1
ATOM 11335 C C . SER D 2 457 ? 17.015 52.859 55.551 1.00 48.77 457 SER D C 1
ATOM 11336 O O . SER D 2 457 ? 18.014 52.376 55.022 1.00 57.43 457 SER D O 1
ATOM 11339 N N . TYR D 2 458 ? 15.799 52.753 55.028 1.00 49.14 458 TYR D N 1
ATOM 11340 C CA . TYR D 2 458 ? 15.560 52.019 53.795 1.00 53.40 458 TYR D CA 1
ATOM 11341 C C . TYR D 2 458 ? 16.045 52.796 52.572 1.00 62.18 458 TYR D C 1
ATOM 11342 O O . TYR D 2 458 ? 16.610 52.216 51.644 1.00 67.52 458 TYR D O 1
ATOM 11351 N N . LEU D 2 459 ? 15.830 54.107 52.577 1.00 59.63 459 LEU D N 1
ATOM 11352 C CA . LEU D 2 459 ? 16.153 54.936 51.420 1.00 47.86 459 LEU D CA 1
ATOM 11353 C C . LEU D 2 459 ? 17.634 55.284 51.357 1.00 66.52 459 LEU D C 1
ATOM 11354 O O . LEU D 2 459 ? 18.109 55.837 50.364 1.00 63.78 459 LEU D O 1
ATOM 11359 N N . THR D 2 460 ? 18.362 54.958 52.417 1.00 76.73 460 THR D N 1
ATOM 11360 C CA . THR D 2 460 ? 19.799 55.193 52.449 1.00 83.76 460 THR D CA 1
ATOM 11361 C C . THR D 2 460 ? 20.582 53.921 52.158 1.00 81.91 460 THR D C 1
ATOM 11362 O O . THR D 2 460 ? 20.965 53.659 51.018 1.00 84.19 460 THR D O 1
ATOM 11366 N N . GLY D 2 461 ? 20.808 53.129 53.198 1.00 73.61 461 GLY D N 1
ATOM 11367 C CA . GLY D 2 461 ? 21.520 51.876 53.058 1.00 67.07 461 GLY D CA 1
ATOM 11368 C C . GLY D 2 461 ? 21.619 51.134 54.373 1.00 55.81 461 GLY D C 1
ATOM 11369 O O . GLY D 2 461 ? 22.073 49.992 54.413 1.00 58.74 461 GLY D O 1
ATOM 11370 N N . GLU D 2 462 ? 21.204 51.793 55.451 1.00 43.86 462 GLU D N 1
ATOM 11371 C CA . GLU D 2 462 ? 21.371 51.252 56.794 1.00 41.97 462 GLU D CA 1
ATOM 11372 C C . GLU D 2 462 ? 20.678 49.911 56.996 1.00 43.97 462 GLU D C 1
ATOM 11373 O O . GLU D 2 462 ? 21.272 48.973 57.523 1.00 49.55 462 GLU D O 1
ATOM 11379 N N . TRP D 2 463 ? 19.419 49.824 56.577 1.00 44.48 463 TRP D N 1
ATOM 11380 C CA . TRP D 2 463 ? 18.615 48.645 56.876 1.00 45.60 463 TRP D CA 1
ATOM 11381 C C . TRP D 2 463 ? 17.644 48.324 55.743 1.00 41.69 463 TRP D C 1
ATOM 11382 O O . TRP D 2 463 ? 16.910 49.196 55.274 1.00 36.78 463 TRP D O 1
ATOM 11393 N N . ASN D 2 464 ? 17.663 47.074 55.295 1.00 44.75 464 ASN D N 1
ATOM 11394 C CA . ASN D 2 464 ? 16.782 46.619 54.228 1.00 50.74 464 ASN D CA 1
ATOM 11395 C C . ASN D 2 464 ? 16.300 45.198 54.502 1.00 60.52 464 ASN D C 1
ATOM 11396 O O . ASN D 2 464 ? 17.052 44.241 54.321 1.00 62.63 464 ASN D O 1
ATOM 11401 N N . PRO D 2 465 ? 15.040 45.051 54.940 1.00 65.25 465 PRO D N 1
ATOM 11402 C CA . PRO D 2 465 ? 14.519 43.709 55.213 1.00 65.90 465 PRO D CA 1
ATOM 11403 C C . PRO D 2 465 ? 14.243 42.922 53.936 1.00 67.57 465 PRO D C 1
ATOM 11404 O O . PRO D 2 465 ? 14.232 41.691 53.968 1.00 71.35 465 PRO D O 1
ATOM 11408 N N . TRP D 2 466 ? 14.024 43.625 52.829 1.00 60.13 466 TRP D N 1
ATOM 11409 C CA . TRP D 2 466 ? 13.783 42.967 51.554 1.00 57.13 466 TRP D CA 1
ATOM 11410 C C . TRP D 2 466 ? 15.063 42.993 50.728 1.00 60.01 466 TRP D C 1
ATOM 11411 O O . TRP D 2 466 ? 15.393 44.016 50.131 1.00 68.37 466 TRP D O 1
ATOM 11422 N N . GLN D 2 467 ? 15.786 41.879 50.683 1.00 58.31 467 GLN D N 1
ATOM 11423 C CA . GLN D 2 467 ? 17.067 41.866 49.984 1.00 56.27 467 GLN D CA 1
ATOM 11424 C C . GLN D 2 467 ? 17.118 40.878 48.823 1.00 66.04 467 GLN D C 1
ATOM 11425 O O . GLN D 2 467 ? 17.622 41.213 47.750 1.00 69.96 467 GLN D O 1
ATOM 11431 N N . LYS D 2 468 ? 16.589 39.675 49.039 1.00 71.98 468 LYS D N 1
ATOM 11432 C CA . LYS D 2 468 ? 16.644 38.599 48.047 1.00 77.29 468 LYS D CA 1
ATOM 11433 C C . LYS D 2 468 ? 18.059 38.370 47.517 1.00 79.25 468 LYS D C 1
ATOM 11434 O O . LYS D 2 468 ? 19.045 38.591 48.222 1.00 78.73 468 LYS D O 1
#

Foldseek 3Di:
DPDDDAFFFADKDDQADQKIKTKTAALVQQVPDAQQFWKWFFADPVTATDIWHFLHHDNVRRITMTMAGPPFDPSVVVNVDDGGGGTPDIDDRWFDHDDEAQDEEAEEEEEQRQVSSRQVVLVRNVVRPYAYEYEYEYPADSNRHDDPVRDVVSHHYAYEYCCDGHHHRQRLVVLVVCVPPAIPAEYEYTYPLVNLLVSCVNCVHPNHWYKYQDDFDDHPLHPDPCRQWWQFQNRIDRCRYHHRIDTSVRTDRVVRVVRNCVDVVSCVVRVVVVVD/DPAEAQDADADALQVCLQDFAAGGPADDLVSLLVLLVVAPLDPVQCLLVLDPQSQPQNVLSVCSNVVNLVVSLVSRVVRFLQLLQCLQAPLSCRGRQVRACQVVPPNHGGRSSSRSSNHSCVVCQVDNDDDFDQQQQQDDFAEEEEFQALQSLLLLLLLRNVRHHYEYEEQAQDGHDCLFQNFTCNRRNCSSVVSSVVVSVRNVYHYHYNADECPNHNPVRNVVPGLAYEYAHAWFPADDPPAAPCPFPQEAALNVLSNCCGVQNQLPPPVGPRHDDQWQEEEEEAQAQSSLRSQSSNSSSPHNAAEYFYQADDVPRHYRVVSVVSSVSNPYYYDHQKDWRYFDADPVTFTFKTKIFGWDFDDAPPDDGRDIDTDPPSIDMGTIRHYYYHPFTGHDQVRQVSDPQFDADPPQATDADLQQQDTRDWNYGYADCSHVNDDDSRRSNVSSVRNSVNSSCVVVPNDGPHDD/DPAQDDFFWADFDQDADQKIKTKTADQVAQAPDAAPFWKWFFADPVTAIDIFHFQAHDNVRRITMTMDGQDFQRSVVVVPDDGGDGTPDIDDRWFDHDDQQLAEEEEEEEEARFDDRCLSVLVSNLVNHYAYEYEAEHAADVNPGDDPVSNVVSHHYDYYYCPHPDDHDDDPDDPDDSYDYEYEYDLVVLQPADVPHFYKYFDDADDGPLHQDPQRQWWQFQHDTDRCSYNHRIDTSVRTDRPVRVVRRCPCVPSRVVRVVSVVD/DPAEQQDFDFDALVRCLQDLAAGTPADDLVSLLVLLVVAPLDPVQQLLVLAPQSQPQNVLSVCSNVVNLVVSVVSVCVRFVQLLQCLQAPLSCRGRQVRAPQPPDDPGGGRSSSRNSNHSLVCCVVDPDDQDAAQEAQDDAAEEEEAQELLSLLLLQVLRVVRYAYEYEHQAQDSYHCLFLPATNNRHNCVSVVVSVVVSVRNVYHYDHNADECPNHDPVVVVVRHQFYEYARAFFPDDDPPAALCPFPQHEALSVQSNQCGVQVQLPPPVGVRHDDLKQAEEEEALAQSSLSSQSSNSNSVHPAYEYFYQAAPVPRHYRPVSVVSCVSNHHHYDHQKDWRYFDADPHRWTFKTKIFGWFADQPDDGGDGRTDGDPPRIDMGTIRHYYYDHFTAHDQVSQVSDPPWDDDDRRAFDADQQQQDTPDFNYGYAHCSHVNDDDSSRSNNRSNNNSVNNVCNVPPNDGPDDD

InterPro domains:
  IPR001433 Oxidoreductase FAD/NAD(P)-binding [PF00175] (108-199)
  IPR008333 Flavoprotein pyridine nucleotide cytochrome reductase-like, FAD-binding domain [PF00970] (9-96)
  IPR012165 Cytochrome-c3 hydrogenase, gamma subunit [PIRSF006816] (5-257)
  IPR017927 FAD-binding domain, ferredoxin reductase-type [PS51384] (2-100)
  IPR017938 Riboflavin synthase-like beta-barrel [SSF63380] (8-96)
  IPR019480 Dihydroorotate dehydrogenase, electron transfer subunit, iron-sulphur cluster binding domain [PF10418] (215-252)
  IPR039261 Ferredoxin-NADP reductase (FNR), nucleotide-binding domain [G3DSA:3.40.50.80] (104-206)
  IPR039261 Ferredoxin-NADP reductase (FNR), nucleotide-binding domain [SSF52343] (93-251)
  IPR050353 Dihydroorotate dehydrogenase B electron transfer subunit [PTHR43513] (7-254)

Radius of gyration: 39.0 Å; Cα contacts (8 Å, |Δi|>4): 3472; chains: 4; bounding box: 84×95×124 Å

Secondary structure (DSSP, 8-state):
--S--TTEEEEEEE-BSSEEEEEEE-HHHHHS--TT-EEEEE-STT---EEEE--EEETTTTEEEEEEE-SSHHHHHHHH--TT-B-SEEEEEESPPP-----SEEEEEEETTHHHHHHHHHHHHHHTT-EEEEEEE-SSSSSB---HHHHHHHSEEEE-BSSSSSSBS-THHHHHT-TTS--SS-EEEESSHHHHHHHHGGGGSSS--EEEE-----SSSSSSS-TTEEEETTEEEETTTT-SEEETTTB-HHHHHHHHTS--TTHHHHHHHHT-/----PPP--B--HHHHTTS-S-SB----HHHHHHHHTT----SS-HHHHTSTT---HHHHHHHHHTT-HHHHHHHHHHH-S-HHHHHHHS-GGGTTTTS-GGGTTTT-PPP-HHHHHHHHHHHHHHT--------TTSS--EEEEE--SHHHHHHHHHHHHTT-EEEEE-SSSSS-GGGTTTS-TTTS-HHHHHHHHHHHHHTTPEEE-S--BTTTB-HHHHHHH-SEEEE------------TTTTSTTEEEHHHHHIIIIIS-GGGTTSSS------SEEEEE--SHHHHHHHHHHHTTT-SEEEEE-SS-STT--S-HHHHHHHHHTT-EEE-SEEEEEEEE-SSS-EEEEEEEEEEE-SS-SSSTT-EEEEEEEEEEEE-SEEEE-S-----HHHHHTSTTPPB-TTSSB---TTT-B-SSTTEEE-THHHHSS--HHHHHHHHHHHHHHHHHHHTTS--S---/--SS-TTBEEE----SSSEEEEEEE-HHHHHH--TT-EEEEE-SSS---EEEE--EEETTTTEEEEEEE--SHHHHHHHT--TT-B-SEEEEEESPPP-----SEEEEEE-SSSPP-HHHHHHHHHHTT-EEEEEE--SSTTSS---HHHHHHHSEEEE--SSSSS-----------S-EEEEES-HHHHTT------EEEE-----SSSSSSS-TTEEEETTEEEETTTT-SEEEGGGB-HHHHHHHHTS--HHHHHHHHGGG-/--S-PPP--B--HHHHTT--S-SB----HHHHHHHHHT----SS-HHHHTSTT---HHHHHHHHHTT-HHHHHHHHHHH-S-HHHHHHHS-GGGTTTTS-GGGSSTT-----HHHHHHHHHHHHHHT---PPPP-TTSSS-EEEEE--SHHHHHHHHHHHHTT-EEEEE-SSSS---HHHHTS-TTTS-HHHHHHHHHHHHHTT-EEE-S--BTTTB-HHHHHHH-SEEEE------------TTTTSBTEEEHHHHHIIIIIS-TTSTTSSS------SEEEEE--SHHHHHHHHHHHTTT-SEEEEE-SS-STT--S-HHHHHHHHHHT-EEETTEEEEEEEE-SSSBEEEEEEEEEEEE--SSS-EEEEEE-TT--EEEE-SEEEE-------HHHHHTSTTPPB-TTS-B---TTT-B-SSTTEEE-THHHH-S--HHHHHHHHHHHHHHHHHHHHSS--S---